Protein AF-A0AA36N9T4-F1 (afdb_monomer_lite)

Foldseek 3Di:
DDPPDDPVVLLLLLLVQLCVFCVVVLQVLLFQEEEEECCQLVNNQLVCQLVVSYVAYEYEALDHDPCSVVVVVVCCVPGPDRYYYDNDPCVPPLLVVLQDPTSYEYEYREQAPVRQVVNVVSCQVSQHKYKYQHHHDDDPPCVLVVVCVVVVHDSLVSRVLLVVLVCVVSQKDWDWDFGDCVSPVSGIMIITGHPDGPPDDPPCVVSVVSNVVSCVVPPDDDDDDDDDDDDDPVVVVVLVVQVVVLLVVLCVLQCVQFPCQCVQAAEAEADQFQFFQKDKEFEDPAFDPDPPDTFQWYFHDDPAFTDIDGPDDLRNHHPQQSQLVVLCRRPVPVAPQFTIWIWGAEPVQAIEIETEGEAPGDWDDPVVQVVSVVSSCVRRVRHPYYKYWYDYDPDIAIPVGPDAWDWYWAQAPPQGIAIFIGGPPFDDQRGSSLLSVVLNVVQVVLCVVCPPPAAEEEEAQCFLNSNVLSCLVSHQAYEYEHQDPVSLVRNVVRCVVSVNPRYDYDHDHLLLVLVVCQVPCWDFDDDDPDTDIHRHQEYEYEDPQQADDPSSLSSRLPHFKYKYKHFHSNNVSVSSSVSVVFWRWDHKYWYNSDRPDSTIIMITMIGGPVVVCVVPDPDDDDVPVVVVVVPPAPPQWDKDKDADDLVLLDQCCDDPRVNVVLLCQQLVWDWDAPNVRSMIMTTGGPSSRVSSVLSSQQSSVVVVDFREDEPVNPDLFKDKDKAFPVLVDVLCDDVSVNLVVLCVVLSKDKGWHDYPPDDDDPGTTIMMIGHHPRSRLLSRLVSLLSRCVVVPCPCVVCVVVNFPVCQLVDPVSFWTKDKDFDDPVLVDQCCPDPNLNVQLLCLFLVWNWHDRPRMTITTDGNRSSVQSVLLSVQSVVVVVHAGADPPQVVDPFKDKDFAWPVCPCVCCDDVNVNVSVLSVVLSKDKHFHDDPPPPDDDRTGTIIIMIGGDPRSSVLSNLVSLQSRCVVVPCPPPPPDDFDDDPAQDWDKTKDFADPVCQCQCCDDVSLNVQLLCQLLVWRWHDRHRMIITTDGPSSSVSSVVLSVQSVVVVVPAAEDADCPPPPFKDKADAPPQLVCQLCDQVRPNVSVLSVVLSWDWDWHQYNVGDTIIITGHDDPDDDPDDHSRVSSVVSSVVRSVVRVVVVVVVVVDDDDDDDDDRDDDPDPDDDDDDDDDDDDDDDDDDDYDDDDDDDDDDD

pLDDT: mean 77.43, std 18.38, range [24.56, 97.44]

Organism: NCBI:txid2562239

Sequence (1196 aa):
MAGPTSRFTRTWQEACAFYDCVRKDARKVQPELVIDVCGGHGALGMLFLAHGLAKEALVIDRSEPASHKQLRQAWDEFLPKSIAYDQRPLQEALPCAVQEKKRLLVVACHACQHLARQIIDCCLGAQVAFAVCPCCPKDHGGSIQAAAKALNVDFPTAMVLAELGRLSGLGCAVHLRTFDAEISPQNRVLLGRPGLALEREGERSAEERLRRAYDRAHHPSSSEGRAAGLWSNQEVVEGEQELAKKIAAVQALLTPVTGAAWEQLEIRESPRVHYRARTVVAVGAHTPTDGESGGLFRLVPKEKGFQIQSTISTETLLPEVAAALPVLADILPQYEGLRCVKLHGTVSAQLLVCLVFGPGAELPSDAALEDLRAGLLGGLVAVRELVVLASAKGLQRGVPPGRDFVDEVLDIPGRGSVRYRQPFGQFSNPNPHIAIATAEWLGDVVQSITGDTPMDLLELYCGCGSHTLCLARCFRHVLAVEISRRLVEAAQYNVTQNGLDNVTVLRAPSEDFCRRVLRKKSYELREGEVKVQLNFGCTVVDPPRAGLDSVTLEAVAGYDHILYVSCNPKALSSNLEVLLKTHELCRMVLLDHFPCSAHVEMAAVTTSTFEKESSRIAGCGAAARIEAAREKRPEDYGVDTLKITDDDAAFILGKGGKTKEKIARVSQAEIELFERDLILEIRGSKVQRRRAKKYCEGVMAQRTGPVNITEEYNDDDLTMLMVPQETVGFVTGRAGNFLRTIEEEWGTLMFFCEVGSGRRDKDYEKLAIFGDIRGRRGAELKVLSAIETKTPGYLSKIKNEVIDRDKGKDPEGTWSTDTMTFQDDELSYALGKQGGTRKKLERASGCIVQYVGHTALFSGTRTERRRAKDYMKWLFAQLEGPVYVDGWEDRDDCCVVHVPSDCIGYITGSRRATLGRMEEEWGTLMFFMTKDGEKGGRSGQAEKLIICGHERGRRGAELKCMNEIEKKAPGHFSRGLREKFSDSRNFDTDRMAIKEDELSYVIGKEAATQKKIEKAAGCILQFVGRYAFMAGILKERRRCKEYIGWLLQQLKGAVTIPDVSDRDDCTEMHIPANCKGWVTGNRGSELRRMEHETATYMFMALDGRGDERLCIFCHEQGSKVSTTGRMAAERLVNELVQEKLRGDEDDRGRGRSDSRKRSPPRRDSRRRSPARRSPSYRGGGGGRRDSRARNDSRRR

Structure (mmCIF, N/CA/C/O backbone):
data_AF-A0AA36N9T4-F1
#
_entry.id   AF-A0AA36N9T4-F1
#
loop_
_atom_site.group_PDB
_atom_site.id
_atom_site.type_symbol
_atom_site.label_atom_id
_atom_site.label_alt_id
_atom_site.label_comp_id
_atom_site.label_asym_id
_atom_site.label_entity_id
_atom_site.label_seq_id
_atom_site.pdbx_PDB_ins_code
_atom_site.Cartn_x
_atom_site.Cartn_y
_atom_site.Cartn_z
_atom_site.occupancy
_atom_site.B_iso_or_equiv
_atom_site.auth_seq_id
_atom_site.auth_comp_id
_atom_site.auth_asym_id
_atom_site.auth_atom_id
_atom_site.pdbx_PDB_model_num
ATOM 1 N N . MET A 1 1 ? 62.059 5.421 2.266 1.00 31.48 1 MET A N 1
ATOM 2 C CA . MET A 1 1 ? 61.310 4.462 1.418 1.00 31.48 1 MET A CA 1
ATOM 3 C C . MET A 1 1 ? 60.106 4.021 2.248 1.00 31.48 1 MET A C 1
ATOM 5 O O . MET A 1 1 ? 60.316 3.745 3.412 1.00 31.48 1 MET A O 1
ATOM 9 N N . ALA A 1 2 ? 58.837 4.081 1.846 1.00 25.20 2 ALA A N 1
ATOM 10 C CA . ALA A 1 2 ? 58.214 3.901 0.539 1.00 25.20 2 ALA A CA 1
ATOM 11 C C . ALA A 1 2 ? 57.078 4.925 0.287 1.00 25.20 2 ALA A C 1
ATOM 13 O O . ALA A 1 2 ? 56.531 5.494 1.228 1.00 25.20 2 ALA A O 1
ATOM 14 N N . GLY A 1 3 ? 56.745 5.158 -0.989 1.00 32.19 3 GLY A N 1
ATOM 15 C CA . GLY A 1 3 ? 55.639 6.020 -1.427 1.00 32.19 3 GLY A CA 1
ATOM 16 C C . GLY A 1 3 ? 54.234 5.489 -1.070 1.00 32.19 3 GLY A C 1
ATOM 17 O O . GLY A 1 3 ? 54.121 4.430 -0.451 1.00 32.19 3 GLY A O 1
ATOM 18 N N . PRO A 1 4 ? 53.152 6.180 -1.488 1.00 39.00 4 PRO A N 1
ATOM 19 C CA . PRO A 1 4 ? 51.774 5.966 -1.012 1.00 39.00 4 PRO A CA 1
ATOM 20 C C . PRO A 1 4 ? 51.106 4.631 -1.401 1.00 39.00 4 PRO A C 1
ATOM 22 O O . PRO A 1 4 ? 49.904 4.469 -1.219 1.00 39.00 4 PRO A O 1
ATOM 25 N N . THR A 1 5 ? 51.846 3.657 -1.921 1.00 47.50 5 THR A N 1
ATOM 26 C CA . THR A 1 5 ? 51.327 2.342 -2.322 1.00 47.50 5 THR A CA 1
ATOM 27 C C . THR A 1 5 ? 52.336 1.247 -1.989 1.00 47.50 5 THR A C 1
ATOM 29 O O . THR A 1 5 ? 52.833 0.552 -2.873 1.00 47.50 5 THR A O 1
ATOM 32 N N . SER A 1 6 ? 52.676 1.092 -0.708 1.00 55.16 6 SER A N 1
ATOM 33 C CA . SER A 1 6 ? 53.365 -0.112 -0.235 1.00 55.16 6 SER A CA 1
ATOM 34 C C . SER A 1 6 ? 52.352 -1.059 0.413 1.00 55.16 6 SER A C 1
ATOM 36 O O . SER A 1 6 ? 51.487 -0.627 1.177 1.00 55.16 6 SER A O 1
ATOM 38 N N . ARG A 1 7 ? 52.451 -2.364 0.121 1.00 55.69 7 ARG A N 1
ATOM 39 C CA . ARG A 1 7 ? 51.618 -3.421 0.735 1.00 55.69 7 ARG A CA 1
ATOM 40 C C . ARG A 1 7 ? 51.655 -3.342 2.270 1.00 55.69 7 ARG A C 1
ATOM 42 O O . ARG A 1 7 ? 50.646 -3.583 2.915 1.00 55.69 7 ARG A O 1
ATOM 49 N N . PHE A 1 8 ? 52.789 -2.901 2.818 1.00 60.03 8 PHE A N 1
ATOM 50 C CA . PHE A 1 8 ? 53.009 -2.668 4.242 1.00 60.03 8 PHE A CA 1
ATOM 51 C C . PHE A 1 8 ? 52.115 -1.559 4.829 1.00 60.03 8 PHE A C 1
ATOM 53 O O . PHE A 1 8 ? 51.531 -1.752 5.891 1.00 60.03 8 PHE A O 1
ATOM 60 N N . THR A 1 9 ? 51.936 -0.429 4.131 1.00 66.00 9 THR A N 1
ATOM 61 C CA . THR A 1 9 ? 51.100 0.695 4.602 1.00 66.00 9 THR A CA 1
ATOM 62 C C . THR A 1 9 ? 49.638 0.279 4.768 1.00 66.00 9 THR A C 1
ATOM 64 O O . THR A 1 9 ? 48.992 0.664 5.739 1.00 66.00 9 THR A O 1
ATOM 67 N N . ARG A 1 10 ? 49.135 -0.557 3.851 1.00 70.62 10 ARG A N 1
ATOM 68 C CA . ARG A 1 10 ? 47.773 -1.097 3.914 1.00 70.62 10 ARG A CA 1
ATOM 69 C C . ARG A 1 10 ? 47.610 -2.108 5.052 1.00 70.62 10 ARG A C 1
ATOM 71 O O . ARG A 1 10 ? 46.696 -1.957 5.850 1.00 70.62 10 ARG A O 1
ATOM 78 N N . THR A 1 11 ? 48.533 -3.064 5.190 1.00 71.06 11 THR A N 1
ATOM 79 C CA . THR A 1 11 ? 48.512 -4.037 6.301 1.00 71.06 11 THR A CA 1
ATOM 80 C C . THR A 1 11 ? 48.599 -3.349 7.669 1.00 71.06 11 THR A C 1
ATOM 82 O O . THR A 1 11 ? 47.958 -3.779 8.623 1.00 71.06 11 THR A O 1
ATOM 85 N N . TRP A 1 12 ? 49.338 -2.239 7.768 1.00 80.69 12 TRP A N 1
ATOM 86 C CA . TRP A 1 12 ? 49.400 -1.428 8.984 1.00 80.69 12 TRP A CA 1
ATOM 87 C C . TRP A 1 12 ? 48.074 -0.714 9.289 1.00 80.69 12 TRP A C 1
ATOM 89 O O . TRP A 1 12 ? 47.599 -0.757 10.421 1.00 80.69 12 TRP A O 1
ATOM 99 N N . GLN A 1 13 ? 47.431 -0.107 8.285 1.00 81.38 13 GLN A N 1
ATOM 100 C CA . GLN A 1 13 ? 46.109 0.519 8.439 1.00 81.38 13 GLN A CA 1
ATOM 101 C C . GLN A 1 13 ? 45.034 -0.495 8.857 1.00 81.38 13 GLN A C 1
ATOM 103 O O . GLN A 1 13 ? 44.213 -0.198 9.726 1.00 81.38 13 GLN A O 1
ATOM 108 N N . GLU A 1 14 ? 45.067 -1.701 8.286 1.00 84.94 14 GLU A N 1
ATOM 109 C CA . GLU A 1 14 ? 44.168 -2.805 8.635 1.00 84.94 14 GLU A CA 1
ATOM 110 C C . GLU A 1 14 ? 44.405 -3.284 10.077 1.00 84.94 14 GLU A C 1
ATOM 112 O O . GLU A 1 14 ? 43.447 -3.448 10.832 1.00 84.94 14 GLU A O 1
ATOM 117 N N . ALA A 1 15 ? 45.667 -3.410 10.506 1.00 86.19 15 ALA A N 1
ATOM 118 C CA . ALA A 1 15 ? 46.014 -3.743 11.887 1.00 86.19 15 ALA A CA 1
ATOM 119 C C . ALA A 1 15 ? 45.551 -2.666 12.888 1.00 86.19 15 ALA A C 1
ATOM 121 O O . ALA A 1 15 ? 44.980 -3.006 13.924 1.00 86.19 15 ALA A O 1
ATOM 122 N N . CYS A 1 16 ? 45.720 -1.374 12.579 1.00 87.81 16 CYS A N 1
ATOM 123 C CA . CYS A 1 16 ? 45.219 -0.280 13.420 1.00 87.81 16 CYS A CA 1
ATOM 124 C C . CYS A 1 16 ? 43.686 -0.287 13.523 1.00 87.81 16 CYS A C 1
ATOM 126 O O . CYS A 1 16 ? 43.143 -0.154 14.621 1.00 87.81 16 CYS A O 1
ATOM 128 N N . ALA A 1 17 ? 42.985 -0.488 12.404 1.00 87.31 17 ALA A N 1
ATOM 129 C CA . ALA A 1 17 ? 41.525 -0.540 12.378 1.00 87.31 17 ALA A CA 1
ATOM 130 C C . ALA A 1 17 ? 40.979 -1.746 13.158 1.00 87.31 17 ALA A C 1
ATOM 132 O O . ALA A 1 17 ? 40.039 -1.602 13.946 1.00 87.31 17 ALA A O 1
ATOM 133 N N . PHE A 1 18 ? 41.601 -2.918 12.999 1.00 91.81 18 PHE A N 1
ATOM 134 C CA . PHE A 1 18 ? 41.292 -4.111 13.782 1.00 91.81 18 PHE A CA 1
ATOM 135 C C . PHE A 1 18 ? 41.558 -3.875 15.276 1.00 91.81 18 PHE A C 1
ATOM 137 O O . PHE A 1 18 ? 40.693 -4.136 16.112 1.00 91.81 18 PHE A O 1
ATOM 144 N N . TYR A 1 19 ? 42.719 -3.321 15.630 1.00 92.19 19 TYR A N 1
ATOM 145 C CA . TYR A 1 19 ? 43.071 -3.004 17.012 1.00 92.19 19 TYR A CA 1
ATOM 146 C C . TYR A 1 19 ? 42.055 -2.054 17.662 1.00 92.19 19 TYR A C 1
ATOM 148 O O . TYR A 1 19 ? 41.548 -2.339 18.748 1.00 92.19 19 TYR A O 1
ATOM 156 N N . ASP A 1 20 ? 41.684 -0.960 16.994 1.00 88.38 20 ASP A N 1
ATOM 157 C CA . ASP A 1 20 ? 40.703 -0.006 17.522 1.00 88.38 20 ASP A CA 1
ATOM 158 C C . ASP A 1 20 ? 39.318 -0.627 17.726 1.00 88.38 20 ASP A C 1
ATOM 160 O O . ASP A 1 20 ? 38.588 -0.247 18.654 1.00 88.38 20 ASP A O 1
ATOM 164 N N . CYS A 1 21 ? 38.986 -1.614 16.895 1.00 87.50 21 CYS A N 1
ATOM 165 C CA . CYS A 1 21 ? 37.781 -2.418 17.002 1.00 87.50 21 CYS A CA 1
ATOM 166 C C . CYS A 1 21 ? 37.792 -3.311 18.259 1.00 87.50 21 CYS A C 1
ATOM 168 O O . CYS A 1 21 ? 36.787 -3.400 18.969 1.00 87.50 21 CYS A O 1
ATOM 170 N N . VAL A 1 22 ? 38.939 -3.928 18.568 1.00 89.50 22 VAL A N 1
ATOM 171 C CA . VAL A 1 22 ? 39.082 -4.977 19.596 1.00 89.50 22 VAL A CA 1
ATOM 172 C C . VAL A 1 22 ? 39.542 -4.449 20.963 1.00 89.50 22 VAL A C 1
ATOM 174 O O . VAL A 1 22 ? 39.189 -5.022 21.996 1.00 89.50 22 VAL A O 1
ATOM 177 N N . ARG A 1 23 ? 40.259 -3.319 21.030 1.00 87.94 23 ARG A N 1
ATOM 178 C CA . ARG A 1 23 ? 40.931 -2.807 22.248 1.00 87.94 23 ARG A CA 1
ATOM 179 C C . ARG A 1 23 ? 40.039 -2.695 23.489 1.00 87.94 23 ARG A C 1
ATOM 181 O O . ARG A 1 23 ? 40.497 -2.907 24.609 1.00 87.94 23 ARG A O 1
ATOM 188 N N . LYS A 1 24 ? 38.750 -2.370 23.327 1.00 84.12 24 LYS A N 1
ATOM 189 C CA . LYS A 1 24 ? 37.802 -2.269 24.456 1.00 84.12 24 LYS A CA 1
ATOM 190 C C . LYS A 1 24 ? 37.477 -3.630 25.058 1.00 84.12 24 LYS A C 1
ATOM 192 O O . LYS A 1 24 ? 37.278 -3.730 26.264 1.00 84.12 24 LYS A O 1
ATOM 197 N N . ASP A 1 25 ? 37.390 -4.653 24.221 1.00 82.88 25 ASP A N 1
ATOM 198 C CA . ASP A 1 25 ? 37.084 -6.010 24.647 1.00 82.88 25 ASP A CA 1
ATOM 199 C C . ASP A 1 25 ? 38.346 -6.719 25.148 1.00 82.88 25 ASP A C 1
ATOM 201 O O . ASP A 1 25 ? 38.272 -7.436 26.144 1.00 82.88 25 ASP A O 1
ATOM 205 N N . ALA A 1 26 ? 39.511 -6.395 24.588 1.00 84.81 26 ALA A N 1
ATOM 206 C CA . ALA A 1 26 ? 40.805 -6.778 25.144 1.00 84.81 26 ALA A CA 1
ATOM 207 C C . ALA A 1 26 ? 41.026 -6.254 26.572 1.00 84.81 26 ALA A C 1
ATOM 209 O O . ALA A 1 26 ? 41.437 -7.015 27.440 1.00 84.81 26 ALA A O 1
ATOM 210 N N . ARG A 1 27 ? 40.656 -4.996 26.872 1.00 85.38 27 ARG A N 1
ATOM 211 C CA . ARG A 1 27 ? 40.728 -4.430 28.240 1.00 85.38 27 ARG A CA 1
ATOM 212 C C . ARG A 1 27 ? 39.922 -5.201 29.283 1.00 85.38 27 ARG A C 1
ATOM 214 O O . ARG A 1 27 ? 40.226 -5.102 30.464 1.00 85.38 27 ARG A O 1
ATOM 221 N N . LYS A 1 28 ? 38.878 -5.922 28.865 1.00 82.62 28 LYS A N 1
ATOM 222 C CA . LYS A 1 28 ? 38.082 -6.769 29.765 1.00 82.62 28 LYS A CA 1
ATOM 223 C C . LYS A 1 28 ? 38.737 -8.130 29.986 1.00 82.62 28 LYS A C 1
ATOM 225 O O . LYS A 1 28 ? 38.581 -8.691 31.058 1.00 82.62 28 LYS A O 1
ATOM 230 N N . VAL A 1 29 ? 39.435 -8.651 28.974 1.00 84.19 29 VAL A N 1
ATOM 231 C CA . VAL A 1 29 ? 40.216 -9.893 29.085 1.00 84.19 29 VAL A CA 1
ATOM 232 C C . VAL A 1 29 ? 41.479 -9.652 29.920 1.00 84.19 29 VAL A C 1
ATOM 234 O O . VAL A 1 29 ? 41.874 -10.528 30.679 1.00 84.19 29 VAL A O 1
ATOM 237 N N . GLN A 1 30 ? 42.065 -8.451 29.820 1.00 86.75 30 GLN A N 1
ATOM 238 C CA . GLN A 1 30 ? 43.353 -8.092 30.425 1.00 86.75 30 GLN A CA 1
ATOM 239 C C . GLN A 1 30 ? 44.420 -9.162 30.141 1.00 86.75 30 GLN A C 1
ATOM 241 O O . GLN A 1 30 ? 44.939 -9.768 31.084 1.00 86.75 30 GLN A O 1
ATOM 246 N N . PRO A 1 31 ? 44.692 -9.461 28.855 1.00 88.75 31 PRO A N 1
ATOM 247 C CA . PRO A 1 31 ? 45.617 -10.524 28.512 1.00 88.75 31 PRO A CA 1
ATOM 248 C C . PRO A 1 31 ? 47.015 -10.180 29.024 1.00 88.75 31 PRO A C 1
ATOM 250 O O . PRO A 1 31 ? 47.496 -9.061 28.884 1.00 88.75 31 PRO A O 1
ATOM 253 N N . GLU A 1 32 ? 47.678 -11.154 29.623 1.00 89.12 32 GLU A N 1
ATOM 254 C CA . GLU A 1 32 ? 49.103 -11.073 29.921 1.00 89.12 32 GLU A CA 1
ATOM 255 C C . GLU A 1 32 ? 49.919 -11.367 28.665 1.00 89.12 32 GLU A C 1
ATOM 257 O O . GLU A 1 32 ? 50.921 -10.694 28.433 1.00 89.12 32 GLU A O 1
ATOM 262 N N . LEU A 1 33 ? 49.428 -12.281 27.822 1.00 91.75 33 LEU A N 1
ATOM 263 C CA . LEU A 1 33 ? 50.017 -12.627 26.535 1.00 91.75 33 LEU A CA 1
ATOM 264 C C . LEU A 1 33 ? 48.965 -12.531 25.411 1.00 91.75 33 LEU A C 1
ATOM 266 O O . LEU A 1 33 ? 47.873 -13.095 25.501 1.00 91.75 33 LEU A O 1
ATOM 270 N N . VAL A 1 34 ? 49.293 -11.794 24.347 1.00 94.00 34 VAL A N 1
ATOM 271 C CA . VAL A 1 34 ? 48.516 -11.749 23.095 1.00 94.00 34 VAL A CA 1
ATOM 272 C C . VAL A 1 34 ? 49.176 -12.633 22.048 1.00 94.00 34 VAL A C 1
ATOM 274 O O . VAL A 1 34 ? 50.365 -12.490 21.786 1.00 94.00 34 VAL A O 1
ATOM 277 N N . ILE A 1 35 ? 48.402 -13.513 21.417 1.00 94.44 35 ILE A N 1
ATOM 278 C CA . ILE A 1 35 ? 48.889 -14.392 20.350 1.00 94.44 35 ILE A CA 1
ATOM 279 C C . ILE A 1 35 ? 48.382 -13.854 19.007 1.00 94.44 35 ILE A C 1
ATOM 281 O O . ILE A 1 35 ? 47.191 -13.942 18.716 1.00 94.44 35 ILE A O 1
ATOM 285 N N . ASP A 1 36 ? 49.275 -13.281 18.203 1.00 93.38 36 ASP A N 1
ATOM 286 C CA . ASP A 1 36 ? 49.007 -12.734 16.869 1.00 93.38 36 ASP A CA 1
ATOM 287 C C . ASP A 1 36 ? 49.203 -13.821 15.803 1.00 93.38 36 ASP A C 1
ATOM 289 O O . ASP A 1 36 ? 50.325 -14.159 15.415 1.00 93.38 36 ASP A O 1
ATOM 293 N N . VAL A 1 37 ? 48.097 -14.416 15.365 1.00 91.12 37 VAL A N 1
ATOM 294 C CA . VAL A 1 37 ? 48.077 -15.550 14.440 1.00 91.12 37 VAL A CA 1
ATOM 295 C C . VAL A 1 37 ? 47.913 -15.063 13.005 1.00 91.12 37 VAL A C 1
ATOM 297 O O . VAL A 1 37 ? 47.040 -14.246 12.709 1.00 91.12 37 VAL A O 1
ATOM 300 N N . CYS A 1 38 ? 48.731 -15.605 12.096 1.00 85.81 38 CYS A N 1
ATOM 301 C CA . CYS A 1 38 ? 48.910 -15.050 10.748 1.00 85.81 38 CYS A CA 1
ATOM 302 C C . CYS A 1 38 ? 49.389 -13.587 10.805 1.00 85.81 38 CYS A C 1
ATOM 304 O O . CYS A 1 38 ? 49.011 -12.761 9.968 1.00 85.81 38 CYS A O 1
ATOM 306 N N . GLY A 1 39 ? 50.163 -13.255 11.844 1.00 78.81 39 GLY A N 1
ATOM 307 C CA . GLY A 1 39 ? 50.548 -11.885 12.164 1.00 78.81 39 GLY A CA 1
ATOM 308 C C . GLY A 1 39 ? 51.582 -11.292 11.208 1.00 78.81 39 GLY A C 1
ATOM 309 O O . GLY A 1 39 ? 51.768 -10.073 11.200 1.00 78.81 39 GLY A O 1
ATOM 310 N N . GLY A 1 40 ? 52.252 -12.114 10.389 1.00 83.31 40 GLY A N 1
ATOM 311 C CA . GLY A 1 40 ? 53.291 -11.703 9.445 1.00 83.31 40 GLY A CA 1
ATOM 312 C C . GLY A 1 40 ? 54.404 -10.881 10.101 1.00 83.31 40 GLY A C 1
ATOM 313 O O . GLY A 1 40 ? 55.377 -11.418 10.612 1.00 83.31 40 GLY A O 1
ATOM 314 N N . HIS A 1 41 ? 54.260 -9.553 10.083 1.00 78.31 41 HIS A N 1
ATOM 315 C CA . HIS A 1 41 ? 55.190 -8.610 10.720 1.00 78.31 41 HIS A CA 1
ATOM 316 C C . HIS A 1 41 ? 54.922 -8.384 12.220 1.00 78.31 41 HIS A C 1
ATOM 318 O O . HIS A 1 41 ? 55.630 -7.588 12.838 1.00 78.31 41 HIS A O 1
ATOM 324 N N . GLY A 1 42 ? 53.893 -9.014 12.799 1.00 81.62 42 GLY A N 1
ATOM 325 C CA . GLY A 1 42 ? 53.539 -8.907 14.221 1.00 81.62 42 GLY A CA 1
ATOM 326 C C . GLY A 1 42 ? 52.877 -7.587 14.609 1.00 81.62 42 GLY A C 1
ATOM 327 O O . GLY A 1 42 ? 52.963 -7.162 15.761 1.00 81.62 42 GLY A O 1
ATOM 328 N N . ALA A 1 43 ? 52.279 -6.887 13.640 1.00 84.81 43 ALA A N 1
ATOM 329 C CA . ALA A 1 43 ? 51.747 -5.538 13.826 1.00 84.81 43 ALA A CA 1
ATOM 330 C C . ALA A 1 43 ? 50.664 -5.471 14.913 1.00 84.81 43 ALA A C 1
ATOM 332 O O . ALA A 1 43 ? 50.647 -4.515 15.689 1.00 84.81 43 ALA A O 1
ATOM 333 N N . LEU A 1 44 ? 49.792 -6.483 15.008 1.00 88.62 44 LEU A N 1
ATOM 334 C CA . LEU A 1 44 ? 48.788 -6.525 16.068 1.00 88.62 44 LEU A CA 1
ATOM 335 C C . LEU A 1 44 ? 49.448 -6.772 17.421 1.00 88.62 44 LEU A C 1
ATOM 337 O O . LEU A 1 44 ? 49.188 -6.011 18.349 1.00 88.62 44 LEU A O 1
ATOM 341 N N . GLY A 1 45 ? 50.344 -7.758 17.530 1.00 88.38 45 GLY A N 1
ATOM 342 C CA . GLY A 1 45 ? 51.090 -8.006 18.770 1.00 88.38 45 GLY A CA 1
ATOM 343 C C . GLY A 1 45 ? 51.763 -6.737 19.312 1.00 88.38 45 GLY A C 1
ATOM 344 O O . GLY A 1 45 ? 51.607 -6.392 20.484 1.00 88.38 45 GLY A O 1
ATOM 345 N N . MET A 1 46 ? 52.413 -5.969 18.433 1.00 86.00 46 MET A N 1
ATOM 346 C CA . MET A 1 46 ? 53.077 -4.709 18.790 1.00 86.00 46 MET A CA 1
ATOM 347 C C . MET A 1 46 ? 52.099 -3.609 19.223 1.00 86.00 46 MET A C 1
ATOM 349 O O . MET A 1 46 ? 52.358 -2.932 20.215 1.00 86.00 46 MET A O 1
ATOM 353 N N . LEU A 1 47 ? 50.956 -3.446 18.545 1.00 88.56 47 LEU A N 1
ATOM 354 C CA . LEU A 1 47 ? 49.932 -2.465 18.937 1.00 88.56 47 LEU A CA 1
ATOM 355 C C . LEU A 1 47 ? 49.375 -2.744 20.342 1.00 88.56 47 LEU A C 1
ATOM 357 O O . LEU A 1 47 ? 49.154 -1.814 21.119 1.00 88.56 47 LEU A O 1
ATOM 361 N N . PHE A 1 48 ? 49.175 -4.015 20.698 1.00 90.38 48 PHE A N 1
ATOM 362 C CA . PHE A 1 48 ? 48.704 -4.386 22.034 1.00 90.38 48 PHE A CA 1
ATOM 363 C C . PHE A 1 48 ? 49.752 -4.115 23.123 1.00 90.38 48 PHE A C 1
ATOM 365 O O . PHE A 1 48 ? 49.379 -3.645 24.202 1.00 90.38 48 PHE A O 1
ATOM 372 N N . LEU A 1 49 ? 51.038 -4.342 22.836 1.00 87.62 49 LEU A N 1
ATOM 373 C CA . LEU A 1 49 ? 52.144 -4.006 23.740 1.00 87.62 49 LEU A CA 1
ATOM 374 C C . LEU A 1 49 ? 52.312 -2.486 23.906 1.00 87.62 49 LEU A C 1
ATOM 376 O O . LEU A 1 49 ? 52.328 -1.991 25.030 1.00 87.62 49 LEU A O 1
ATOM 380 N N . ALA A 1 50 ? 52.355 -1.733 22.801 1.00 84.44 50 ALA A N 1
ATOM 381 C CA . ALA A 1 50 ? 52.550 -0.276 22.786 1.00 84.44 50 ALA A CA 1
ATOM 382 C C . ALA A 1 50 ? 51.503 0.482 23.613 1.00 84.44 50 ALA A C 1
ATOM 384 O O . ALA A 1 50 ? 51.791 1.506 24.229 1.00 84.44 50 ALA A O 1
ATOM 385 N N . HIS A 1 51 ? 50.274 -0.028 23.639 1.00 85.06 51 HIS A N 1
ATOM 386 C CA . HIS A 1 51 ? 49.172 0.565 24.387 1.00 85.06 51 HIS A CA 1
ATOM 387 C C . HIS A 1 51 ? 48.957 -0.049 25.780 1.00 85.06 51 HIS A C 1
ATOM 389 O O . HIS A 1 51 ? 47.950 0.263 26.424 1.00 85.06 51 HIS A O 1
ATOM 395 N N . GLY A 1 52 ? 49.869 -0.911 26.244 1.00 84.69 52 GLY A N 1
ATOM 396 C CA . GLY A 1 52 ? 49.832 -1.516 27.577 1.00 84.69 52 GLY A CA 1
ATOM 397 C C . GLY A 1 52 ? 48.639 -2.446 27.810 1.00 84.69 52 GLY A C 1
ATOM 398 O O . GLY A 1 52 ? 48.172 -2.572 28.940 1.00 84.69 52 GLY A O 1
ATOM 399 N N . LEU A 1 53 ? 48.096 -3.055 26.750 1.00 87.38 53 LEU A N 1
ATOM 400 C CA . LEU A 1 53 ? 46.976 -3.998 26.849 1.00 87.38 53 LEU A CA 1
ATOM 401 C C . LEU A 1 53 ? 47.420 -5.449 27.025 1.00 87.38 53 LEU A C 1
ATOM 403 O O . LEU A 1 53 ? 46.593 -6.265 27.424 1.00 87.38 53 LEU A O 1
ATOM 407 N N . ALA A 1 54 ? 48.687 -5.745 26.737 1.00 89.06 54 ALA A N 1
ATOM 408 C CA . ALA A 1 54 ? 49.346 -7.007 27.035 1.00 89.06 54 ALA A CA 1
ATOM 409 C C . ALA A 1 54 ? 50.756 -6.753 27.578 1.00 89.06 54 ALA A C 1
ATOM 411 O O . ALA A 1 54 ? 51.321 -5.681 27.352 1.00 89.06 54 ALA A O 1
ATOM 412 N N . LYS A 1 55 ? 51.312 -7.726 28.305 1.00 86.00 55 LYS A N 1
ATOM 413 C CA . LYS A 1 55 ? 52.698 -7.670 28.796 1.00 86.00 55 LYS A CA 1
ATOM 414 C C . LYS A 1 55 ? 53.663 -8.328 27.820 1.00 86.00 55 LYS A C 1
ATOM 416 O O . LYS A 1 55 ? 54.790 -7.866 27.688 1.00 86.00 55 LYS A O 1
ATOM 421 N N . GLU A 1 56 ? 53.195 -9.372 27.143 1.00 90.12 56 GLU A N 1
ATOM 422 C CA . GLU A 1 56 ? 53.928 -10.142 26.146 1.00 90.12 56 GLU A CA 1
ATOM 423 C C . GLU A 1 56 ? 53.081 -10.350 24.882 1.00 90.12 56 GLU A C 1
ATOM 425 O O . GLU A 1 56 ? 51.846 -10.311 24.918 1.00 90.12 56 GLU A O 1
ATOM 430 N N . ALA A 1 57 ? 53.748 -10.567 23.751 1.00 91.06 57 ALA A N 1
ATOM 431 C CA . ALA A 1 57 ? 53.119 -10.936 22.494 1.00 91.06 57 ALA A CA 1
ATOM 432 C C . ALA A 1 57 ? 53.853 -12.116 21.843 1.00 91.06 57 ALA A C 1
ATOM 434 O O . ALA A 1 57 ? 55.080 -12.143 21.787 1.00 91.06 57 ALA A O 1
ATOM 435 N N . LEU A 1 58 ? 53.102 -13.072 21.308 1.00 91.56 58 LEU A N 1
ATOM 436 C CA . LEU A 1 58 ? 53.620 -14.182 20.516 1.00 91.56 58 LEU A CA 1
ATOM 437 C C . LEU A 1 58 ? 53.040 -14.089 19.111 1.00 91.56 58 LEU A C 1
ATOM 439 O O . LEU A 1 58 ? 51.825 -14.093 18.944 1.00 91.56 58 LEU A O 1
ATOM 443 N N . VAL A 1 59 ? 53.892 -14.024 18.098 1.00 90.88 59 VAL A N 1
ATOM 444 C CA . VAL A 1 59 ? 53.469 -14.030 16.698 1.00 90.88 59 VAL A CA 1
ATOM 445 C C . VAL A 1 59 ? 53.633 -15.439 16.147 1.00 90.88 59 VAL A C 1
ATOM 447 O O . VAL A 1 59 ? 54.737 -15.981 16.172 1.00 90.88 59 VAL A O 1
ATOM 450 N N . ILE A 1 60 ? 52.545 -16.028 15.650 1.00 91.75 60 ILE A N 1
ATOM 451 C CA . ILE A 1 60 ? 52.550 -17.354 15.021 1.00 91.75 60 ILE A CA 1
ATOM 452 C C . ILE A 1 60 ? 52.341 -17.176 13.521 1.00 91.75 60 ILE A C 1
ATOM 454 O O . ILE A 1 60 ? 51.234 -16.875 13.058 1.00 91.75 60 ILE A O 1
ATOM 458 N N . ASP A 1 61 ? 53.409 -17.376 12.757 1.00 87.62 61 ASP A N 1
ATOM 459 C CA . ASP A 1 61 ? 53.387 -17.317 11.299 1.00 87.62 61 ASP A CA 1
ATOM 460 C C . ASP A 1 61 ? 54.515 -18.177 10.720 1.00 87.62 61 ASP A C 1
ATOM 462 O O . ASP A 1 61 ? 55.654 -18.098 11.171 1.00 87.62 61 ASP A O 1
ATOM 466 N N . ARG A 1 62 ? 54.219 -18.979 9.688 1.00 82.62 62 ARG A N 1
ATOM 467 C CA . ARG A 1 62 ? 55.218 -19.849 9.037 1.00 82.62 62 ARG A CA 1
ATOM 468 C C . ARG A 1 62 ? 56.301 -19.058 8.303 1.00 82.62 62 ARG A C 1
ATOM 470 O O . ARG A 1 62 ? 57.323 -19.629 7.935 1.00 82.62 62 ARG A O 1
ATOM 477 N N . SER A 1 63 ? 56.054 -17.780 8.017 1.00 76.50 63 SER A N 1
ATOM 478 C CA . SER A 1 63 ? 56.981 -16.924 7.285 1.00 76.50 63 SER A CA 1
ATOM 479 C C . SER A 1 63 ? 57.300 -15.659 8.069 1.00 76.50 63 SER A C 1
ATOM 481 O O . SER A 1 63 ? 56.408 -14.896 8.424 1.00 76.50 63 SER A O 1
ATOM 483 N N . GLU A 1 64 ? 58.589 -15.409 8.288 1.00 73.81 64 GLU A N 1
ATOM 484 C CA . GLU A 1 64 ? 59.087 -14.132 8.793 1.00 73.81 64 GLU A CA 1
ATOM 485 C C . GLU A 1 64 ? 59.436 -13.230 7.596 1.00 73.81 64 GLU A C 1
ATOM 487 O O . GLU A 1 64 ? 60.342 -13.557 6.820 1.00 73.81 64 GLU A O 1
ATOM 492 N N . PRO A 1 65 ? 58.723 -12.108 7.380 1.00 75.56 65 PRO A N 1
ATOM 493 C CA . PRO A 1 65 ? 59.010 -11.215 6.261 1.00 75.56 65 PRO A CA 1
ATOM 494 C C . PRO A 1 65 ? 60.423 -10.621 6.349 1.00 75.56 65 PRO A C 1
ATOM 496 O O . PRO A 1 65 ? 60.900 -10.312 7.433 1.00 75.56 65 PRO A O 1
ATOM 499 N N . ALA A 1 66 ? 61.084 -10.354 5.217 1.00 69.62 66 ALA A N 1
ATOM 500 C CA . ALA A 1 66 ? 62.447 -9.793 5.207 1.00 69.62 66 ALA A CA 1
ATOM 501 C C . ALA A 1 66 ? 62.577 -8.440 5.951 1.00 69.62 66 ALA A C 1
ATOM 503 O O . ALA A 1 66 ? 63.627 -8.122 6.509 1.00 69.62 66 ALA A O 1
ATOM 504 N N . SER A 1 67 ? 61.495 -7.660 5.993 1.00 69.44 67 SER A N 1
ATOM 505 C CA . SER A 1 67 ? 61.344 -6.403 6.742 1.00 69.44 67 SER A CA 1
ATOM 506 C C . SER A 1 67 ? 61.196 -6.594 8.257 1.00 69.44 67 SER A C 1
ATOM 508 O O . SER A 1 67 ? 61.306 -5.616 8.996 1.00 69.44 67 SER A O 1
ATOM 510 N N . HIS A 1 68 ? 60.970 -7.821 8.742 1.00 71.69 68 HIS A N 1
ATOM 511 C CA . HIS A 1 68 ? 60.789 -8.132 10.161 1.00 71.69 68 HIS A CA 1
ATOM 512 C C . HIS A 1 68 ? 61.970 -7.646 11.008 1.00 71.69 68 HIS A C 1
ATOM 514 O O . HIS A 1 68 ? 61.760 -6.970 12.010 1.00 71.69 68 HIS A O 1
ATOM 520 N N . LYS A 1 69 ? 63.212 -7.904 10.574 1.00 71.00 69 LYS A N 1
ATOM 521 C CA . LYS A 1 69 ? 64.421 -7.487 11.309 1.00 71.00 69 LYS A CA 1
ATOM 522 C C . LYS A 1 69 ? 64.531 -5.968 11.455 1.00 71.00 69 LYS A C 1
ATOM 524 O O . LYS A 1 69 ? 64.876 -5.486 12.527 1.00 71.00 69 LYS A O 1
ATOM 529 N N . GLN A 1 70 ? 64.211 -5.220 10.395 1.00 72.31 70 GLN A N 1
ATOM 530 C CA . GLN A 1 70 ? 64.232 -3.753 10.412 1.00 72.31 70 GLN A CA 1
ATOM 531 C C . GLN A 1 70 ? 63.124 -3.183 11.306 1.00 72.31 70 GLN A C 1
ATOM 533 O O . GLN A 1 70 ? 63.370 -2.251 12.065 1.00 72.31 70 GLN A O 1
ATOM 538 N N . LEU A 1 71 ? 61.918 -3.760 11.242 1.00 71.69 71 LEU A N 1
ATOM 539 C CA . LEU A 1 71 ? 60.814 -3.387 12.123 1.00 71.69 71 LEU A CA 1
ATOM 540 C C . LEU A 1 71 ? 61.171 -3.668 13.574 1.00 71.69 71 LEU A C 1
ATOM 542 O O . LEU A 1 71 ? 61.107 -2.760 14.389 1.00 71.69 71 LEU A O 1
ATOM 546 N N . ARG A 1 72 ? 61.600 -4.888 13.897 1.00 71.19 72 ARG A N 1
ATOM 547 C CA . ARG A 1 72 ? 61.948 -5.270 15.264 1.00 71.19 72 ARG A CA 1
ATOM 548 C C . ARG A 1 72 ? 63.027 -4.369 15.859 1.00 71.19 72 ARG A C 1
ATOM 550 O O . ARG A 1 72 ? 62.852 -3.907 16.976 1.00 71.19 72 ARG A O 1
ATOM 557 N N . GLN A 1 73 ? 64.057 -4.027 15.085 1.00 72.88 73 GLN A N 1
ATOM 558 C CA . GLN A 1 73 ? 65.081 -3.074 15.516 1.00 72.88 73 GLN A CA 1
ATOM 559 C C . GLN A 1 73 ? 64.505 -1.675 15.801 1.00 72.88 73 GLN A C 1
ATOM 561 O O . GLN A 1 73 ? 64.889 -1.057 16.786 1.00 72.88 73 GLN A O 1
ATOM 566 N N . ALA A 1 74 ? 63.568 -1.192 14.978 1.00 74.06 74 ALA A N 1
ATOM 567 C CA . ALA A 1 74 ? 62.890 0.084 15.212 1.00 74.06 74 ALA A CA 1
ATOM 568 C C . ALA A 1 74 ? 61.952 0.047 16.432 1.00 74.06 74 ALA A C 1
ATOM 570 O O . ALA A 1 74 ? 61.761 1.062 17.090 1.00 74.06 74 ALA A O 1
ATOM 571 N N . TRP A 1 75 ? 61.361 -1.109 16.745 1.00 71.62 75 TRP A N 1
ATOM 572 C CA . TRP A 1 75 ? 60.477 -1.280 17.900 1.00 71.62 75 TRP A CA 1
ATOM 573 C C . TRP A 1 75 ? 61.232 -1.503 19.211 1.00 71.62 75 TRP A C 1
ATOM 575 O O . TRP A 1 75 ? 60.766 -1.020 20.240 1.00 71.62 75 TRP A O 1
ATOM 585 N N . ASP A 1 76 ? 62.394 -2.162 19.177 1.00 70.50 76 ASP A N 1
ATOM 586 C CA . ASP A 1 76 ? 63.254 -2.389 20.348 1.00 70.50 76 ASP A CA 1
ATOM 587 C C . ASP A 1 76 ? 63.714 -1.060 20.996 1.00 70.50 76 ASP A C 1
ATOM 589 O O . ASP A 1 76 ? 64.018 -1.030 22.188 1.00 70.50 76 ASP A O 1
ATOM 593 N N . GLU A 1 77 ? 63.716 0.054 20.247 1.00 68.50 77 GLU A N 1
ATOM 594 C CA . GLU A 1 77 ? 63.964 1.410 20.770 1.00 68.50 77 GLU A CA 1
ATOM 595 C C . GLU A 1 77 ? 62.795 1.972 21.609 1.00 68.50 77 GLU A C 1
ATOM 597 O O . GLU A 1 77 ? 63.014 2.827 22.467 1.00 68.50 77 GLU A O 1
ATOM 602 N N . PHE A 1 78 ? 61.560 1.497 21.396 1.00 65.62 78 PHE A N 1
ATOM 603 C CA . PHE A 1 78 ? 60.334 2.025 22.020 1.00 65.62 78 PHE A CA 1
ATOM 604 C C . PHE A 1 78 ? 59.634 1.040 22.976 1.00 65.62 78 PHE A C 1
ATOM 606 O O . PHE A 1 78 ? 58.828 1.468 23.804 1.00 65.62 78 PHE A O 1
ATOM 613 N N . LEU A 1 79 ? 59.914 -0.263 22.882 1.00 67.12 79 LEU A N 1
ATOM 614 C CA . LEU A 1 79 ? 59.313 -1.329 23.691 1.00 67.12 79 LEU A CA 1
ATOM 615 C C . LEU A 1 79 ? 60.388 -2.357 24.102 1.00 67.12 79 LEU A C 1
ATOM 617 O O . LEU A 1 79 ? 61.071 -2.884 23.228 1.00 67.12 79 LEU A O 1
ATOM 621 N N . PRO A 1 80 ? 60.543 -2.712 25.396 1.00 53.16 80 PRO A N 1
ATOM 622 C CA . PRO A 1 80 ? 61.451 -3.791 25.795 1.00 53.16 80 PRO A CA 1
ATOM 623 C C . PRO A 1 80 ? 60.961 -5.168 25.296 1.00 53.16 80 PRO A C 1
ATOM 625 O O . PRO A 1 80 ? 59.780 -5.331 24.999 1.00 53.16 80 PRO A O 1
ATOM 628 N N . LYS A 1 81 ? 61.894 -6.137 25.210 1.00 63.62 81 LYS A N 1
ATOM 629 C CA . LYS A 1 81 ? 61.891 -7.452 24.508 1.00 63.62 81 LYS A CA 1
ATOM 630 C C . LYS A 1 81 ? 60.728 -8.438 24.784 1.00 63.62 81 LYS A C 1
ATOM 632 O O . LYS A 1 81 ? 60.962 -9.627 24.989 1.00 63.62 81 LYS A O 1
ATOM 637 N N . SER A 1 82 ? 59.481 -7.997 24.740 1.00 75.62 82 SER A N 1
ATOM 638 C CA . SER A 1 82 ? 58.319 -8.806 25.119 1.00 75.62 82 SER A CA 1
ATOM 639 C C . SER A 1 82 ? 57.581 -9.441 23.936 1.00 75.62 82 SER A C 1
ATOM 641 O O . SER A 1 82 ? 56.473 -9.938 24.118 1.00 75.62 82 SER A O 1
ATOM 643 N N . ILE A 1 83 ? 58.156 -9.418 22.725 1.00 83.94 83 ILE A N 1
ATOM 644 C CA . ILE A 1 83 ? 57.584 -10.063 21.533 1.00 83.94 83 ILE A CA 1
ATOM 645 C C . ILE A 1 83 ? 58.444 -11.240 21.052 1.00 83.94 83 ILE A C 1
ATOM 647 O O . ILE A 1 83 ? 59.646 -11.090 20.805 1.00 83.94 83 ILE A O 1
ATOM 651 N N . ALA A 1 84 ? 57.815 -12.406 20.904 1.00 85.88 84 ALA A N 1
ATOM 652 C CA . ALA A 1 84 ? 58.412 -13.645 20.410 1.00 85.88 84 ALA A CA 1
ATOM 653 C C . ALA A 1 84 ? 57.755 -14.088 19.094 1.00 85.88 84 ALA A C 1
ATOM 655 O O . ALA A 1 84 ? 56.617 -13.719 18.807 1.00 85.88 84 ALA A O 1
ATOM 656 N N . TYR A 1 85 ? 58.480 -14.870 18.294 1.00 86.62 85 TYR A N 1
ATOM 657 C CA . TYR A 1 85 ? 58.007 -15.417 17.021 1.00 86.62 85 TYR A CA 1
ATOM 658 C C . TYR A 1 85 ? 58.116 -16.937 17.030 1.00 86.62 85 TYR A C 1
ATOM 660 O O . TYR A 1 85 ? 59.157 -17.474 17.407 1.00 86.62 85 TYR A O 1
ATOM 668 N N . ASP A 1 86 ? 57.061 -17.607 16.577 1.00 87.44 86 ASP A N 1
ATOM 669 C CA . ASP A 1 86 ? 57.008 -19.054 16.393 1.00 87.44 86 ASP A CA 1
ATOM 670 C C . ASP A 1 86 ? 56.668 -19.375 14.934 1.00 87.44 86 ASP A C 1
ATOM 672 O O . ASP A 1 86 ? 55.591 -19.039 14.434 1.00 87.44 86 ASP A O 1
ATOM 676 N N . GLN A 1 87 ? 57.625 -20.006 14.251 1.00 89.00 87 GLN A N 1
ATOM 677 C CA . GLN A 1 87 ? 57.532 -20.363 12.834 1.00 89.00 87 GLN A CA 1
ATOM 678 C C . GLN A 1 87 ? 57.005 -21.782 12.599 1.00 89.00 87 GLN A C 1
ATOM 680 O O . GLN A 1 87 ? 56.882 -22.214 11.447 1.00 89.00 87 GLN A O 1
ATOM 685 N N . ARG A 1 88 ? 56.688 -22.532 13.663 1.00 89.44 88 ARG A N 1
ATOM 686 C CA . ARG A 1 88 ? 56.080 -23.855 13.518 1.00 89.44 88 ARG A CA 1
ATOM 687 C C . ARG A 1 88 ? 54.705 -23.736 12.843 1.00 89.44 88 ARG A C 1
ATOM 689 O O . ARG A 1 88 ? 54.047 -22.693 12.910 1.00 89.44 88 ARG A O 1
ATOM 696 N N . PRO A 1 89 ? 54.231 -24.798 12.172 1.00 84.69 89 PRO A N 1
ATOM 697 C CA . PRO A 1 89 ? 52.879 -24.854 11.630 1.00 84.69 89 PRO A CA 1
ATOM 698 C C . PRO A 1 89 ? 51.814 -24.427 12.647 1.00 84.69 89 PRO A C 1
ATOM 700 O O . PRO A 1 89 ? 51.892 -24.800 13.813 1.00 84.69 89 PRO A O 1
ATOM 703 N N . LEU A 1 90 ? 50.774 -23.711 12.196 1.00 85.19 90 LEU A N 1
ATOM 704 C CA . LEU A 1 90 ? 49.669 -23.267 13.058 1.00 85.19 90 LEU A CA 1
ATOM 705 C C . LEU A 1 90 ? 49.081 -24.411 13.902 1.00 85.19 90 LEU A C 1
ATOM 707 O O . LEU A 1 90 ? 48.752 -24.212 15.066 1.00 85.19 90 LEU A O 1
ATOM 711 N N . GLN A 1 91 ? 48.977 -25.599 13.303 1.00 83.56 91 GLN A N 1
ATOM 712 C CA . GLN A 1 91 ? 48.439 -26.814 13.916 1.00 83.56 91 GLN A CA 1
ATOM 713 C C . GLN A 1 91 ? 49.302 -27.353 15.070 1.00 83.56 91 GLN A C 1
ATOM 715 O O . GLN A 1 91 ? 48.808 -28.134 15.872 1.00 83.56 91 GLN A O 1
ATOM 720 N N . GLU A 1 92 ? 50.562 -26.933 15.165 1.00 86.06 92 GLU A N 1
ATOM 721 C CA . GLU A 1 92 ? 51.502 -27.320 16.223 1.00 86.06 92 GLU A CA 1
ATOM 722 C C . GLU A 1 92 ? 51.728 -26.167 17.211 1.00 86.06 92 GLU A C 1
ATOM 724 O O . GLU A 1 92 ? 51.666 -26.355 18.426 1.00 86.06 92 GLU A O 1
ATOM 729 N N . ALA A 1 93 ? 51.953 -24.957 16.691 1.00 88.44 93 ALA A N 1
ATOM 730 C CA . ALA A 1 93 ? 52.300 -23.778 17.479 1.00 88.44 93 ALA A CA 1
ATOM 731 C C . ALA A 1 93 ? 51.134 -23.277 18.340 1.00 88.44 93 ALA A C 1
ATOM 733 O O . ALA A 1 93 ? 51.309 -23.032 19.533 1.00 88.44 93 ALA A O 1
ATOM 734 N N . LEU A 1 94 ? 49.935 -23.133 17.755 1.00 91.12 94 LEU A N 1
ATOM 735 C CA . LEU A 1 94 ? 48.799 -22.543 18.465 1.00 91.12 94 LEU A CA 1
ATOM 736 C C . LEU A 1 94 ? 48.313 -23.435 19.618 1.00 91.12 94 LEU A C 1
ATOM 738 O O . LEU A 1 94 ? 48.188 -22.891 20.712 1.00 91.12 94 LEU A O 1
ATOM 742 N N . PRO A 1 95 ? 48.117 -24.764 19.458 1.00 88.50 95 PRO A N 1
ATOM 743 C CA . PRO A 1 95 ? 47.746 -25.637 20.575 1.00 88.50 95 PRO A CA 1
ATOM 744 C C . PRO A 1 95 ? 48.754 -25.617 21.729 1.00 88.50 95 PRO A C 1
ATOM 746 O O . PRO A 1 95 ? 48.351 -25.646 22.887 1.00 88.50 95 PRO A O 1
ATOM 749 N N . CYS A 1 96 ? 50.053 -25.521 21.425 1.00 86.56 96 CYS A N 1
ATOM 750 C CA . CYS A 1 96 ? 51.101 -25.396 22.437 1.00 86.56 96 CYS A CA 1
ATOM 751 C C . CYS A 1 96 ? 51.018 -24.049 23.176 1.00 86.56 96 CYS A C 1
ATOM 753 O O . CYS A 1 96 ? 51.120 -24.009 24.398 1.00 86.56 96 CYS A O 1
ATOM 755 N N . ALA A 1 97 ? 50.814 -22.949 22.445 1.00 86.75 97 ALA A N 1
ATOM 756 C CA . ALA A 1 97 ? 50.780 -21.601 23.011 1.00 86.75 97 ALA A CA 1
ATOM 757 C C . ALA A 1 97 ? 49.521 -21.332 23.854 1.00 86.75 97 ALA A C 1
ATOM 759 O O . ALA A 1 97 ? 49.590 -20.671 24.888 1.00 86.75 97 ALA A O 1
ATOM 760 N N . VAL A 1 98 ? 48.360 -21.866 23.455 1.00 87.44 98 VAL A N 1
ATOM 761 C CA . VAL A 1 98 ? 47.105 -21.685 24.214 1.00 87.44 98 VAL A CA 1
ATOM 762 C C . VAL A 1 98 ? 47.058 -22.477 25.524 1.00 87.44 98 VAL A C 1
ATOM 764 O O . VAL A 1 98 ? 46.184 -22.225 26.347 1.00 87.44 98 VAL A O 1
ATOM 767 N N . GLN A 1 99 ? 47.987 -23.415 25.733 1.00 83.06 99 GLN A N 1
ATOM 768 C CA . GLN A 1 99 ? 48.128 -24.172 26.982 1.00 83.06 99 GLN A CA 1
ATOM 769 C C . GLN A 1 99 ? 48.953 -23.435 28.050 1.00 83.06 99 GLN A C 1
ATOM 771 O O . GLN A 1 99 ? 49.059 -23.911 29.184 1.00 83.06 99 GLN A O 1
ATOM 776 N N . GLU A 1 100 ? 49.535 -22.275 27.730 1.00 75.56 100 GLU A N 1
ATOM 777 C CA . GLU A 1 100 ? 50.238 -21.469 28.724 1.00 75.56 100 GLU A CA 1
ATOM 778 C C . GLU A 1 100 ? 49.283 -21.010 29.838 1.00 75.56 100 GLU A C 1
ATOM 780 O O . GLU A 1 100 ? 48.199 -20.491 29.579 1.00 75.56 100 GLU A O 1
ATOM 785 N N . LYS A 1 101 ? 49.704 -21.128 31.106 1.00 69.44 101 LYS A N 1
ATOM 786 C CA . LYS A 1 101 ? 48.925 -20.696 32.287 1.00 69.44 101 LYS A CA 1
ATOM 787 C C . LYS A 1 101 ? 48.883 -19.164 32.469 1.00 69.44 101 LYS A C 1
ATOM 789 O O . LYS A 1 101 ? 48.927 -18.673 33.595 1.00 69.44 101 LYS A O 1
ATOM 794 N N . LYS A 1 102 ? 48.827 -18.404 31.374 1.00 76.81 102 LYS A N 1
ATOM 795 C CA . LYS A 1 102 ? 48.681 -16.940 31.348 1.00 76.81 102 LYS A CA 1
ATOM 796 C C . LYS A 1 102 ? 47.249 -16.570 30.963 1.00 76.81 102 LYS A C 1
ATOM 798 O O . LYS A 1 102 ? 46.506 -17.375 30.410 1.00 76.81 102 LYS A O 1
ATOM 803 N N . ARG A 1 103 ? 46.845 -15.322 31.211 1.00 86.56 103 ARG A N 1
ATOM 804 C CA . ARG A 1 103 ? 45.617 -14.779 30.602 1.00 86.56 103 ARG A CA 1
ATOM 805 C C . ARG A 1 103 ? 45.890 -14.475 29.132 1.00 86.56 103 ARG A C 1
ATOM 807 O O . ARG A 1 103 ? 46.716 -13.614 28.842 1.00 86.56 103 ARG A O 1
ATOM 814 N N . LEU A 1 104 ? 45.213 -15.174 28.223 1.00 91.19 104 LEU A N 1
ATOM 815 C CA . LEU A 1 104 ? 45.511 -15.142 26.789 1.00 91.19 104 LEU A CA 1
ATOM 816 C C . LEU A 1 104 ? 44.410 -14.465 25.968 1.00 91.19 104 LEU A C 1
ATOM 818 O O . LEU A 1 104 ? 43.220 -14.585 26.272 1.00 91.19 104 LEU A O 1
ATOM 822 N N . LEU A 1 105 ? 44.817 -13.783 24.896 1.00 93.31 105 LEU A N 1
ATOM 823 C CA . LEU A 1 105 ? 43.929 -13.332 23.824 1.00 93.31 105 LEU A CA 1
ATOM 824 C C . LEU A 1 105 ? 44.547 -13.669 22.466 1.00 93.31 105 LEU A C 1
ATOM 826 O O . LEU A 1 105 ? 45.614 -13.161 22.125 1.00 93.31 105 LEU A O 1
ATOM 830 N N . VAL A 1 106 ? 43.851 -14.486 21.680 1.00 94.69 106 VAL A N 1
ATOM 831 C CA . VAL A 1 106 ? 44.260 -14.840 20.315 1.00 94.69 106 VAL A CA 1
ATOM 832 C C . VAL A 1 106 ? 43.669 -13.835 19.325 1.00 94.69 106 VAL A C 1
ATOM 834 O O . VAL A 1 106 ? 42.464 -13.593 19.339 1.00 94.69 106 VAL A O 1
ATOM 837 N N . VAL A 1 107 ? 44.488 -13.232 18.464 1.00 94.75 107 VAL A N 1
ATOM 838 C CA . VAL A 1 107 ? 44.062 -12.239 17.464 1.00 94.75 107 VAL A CA 1
ATOM 839 C C . VAL A 1 107 ? 44.502 -12.637 16.055 1.00 94.75 107 VAL A C 1
ATOM 841 O O . VAL A 1 107 ? 45.593 -13.167 15.884 1.00 94.75 107 VAL A O 1
ATOM 844 N N . ALA A 1 108 ? 43.667 -12.386 15.042 1.00 92.62 108 ALA A N 1
ATOM 845 C CA . ALA A 1 108 ? 44.015 -12.618 13.636 1.00 92.62 108 ALA A CA 1
ATOM 846 C C . ALA A 1 108 ? 43.255 -11.669 12.688 1.00 92.62 108 ALA A C 1
ATOM 848 O O . ALA A 1 108 ? 42.026 -11.717 12.619 1.00 92.62 108 ALA A O 1
ATOM 849 N N . CYS A 1 109 ? 43.964 -10.828 11.923 1.00 85.81 109 CYS A N 1
ATOM 850 C CA . CYS A 1 109 ? 43.350 -9.865 10.985 1.00 85.81 109 CYS A CA 1
ATOM 851 C C . CYS A 1 109 ? 43.096 -10.441 9.576 1.00 85.81 109 CYS A C 1
ATOM 853 O O . CYS A 1 109 ? 42.197 -9.992 8.868 1.00 85.81 109 CYS A O 1
ATOM 855 N N . HIS A 1 110 ? 43.886 -11.435 9.153 1.00 79.88 110 HIS A N 1
ATOM 856 C CA . HIS A 1 110 ? 43.872 -11.954 7.778 1.00 79.88 110 HIS A CA 1
ATOM 857 C C . HIS A 1 110 ? 43.757 -13.479 7.698 1.00 79.88 110 HIS A C 1
ATOM 859 O O . HIS A 1 110 ? 44.308 -14.105 6.791 1.00 79.88 110 HIS A O 1
ATOM 865 N N . ALA A 1 111 ? 43.021 -14.096 8.619 1.00 79.81 111 ALA A N 1
ATOM 866 C CA . ALA A 1 111 ? 42.802 -15.535 8.569 1.00 79.81 111 ALA A CA 1
ATOM 867 C C . ALA A 1 111 ? 41.856 -15.881 7.406 1.00 79.81 111 ALA A C 1
ATOM 869 O O . ALA A 1 111 ? 40.736 -15.374 7.334 1.00 79.81 111 ALA A O 1
ATOM 870 N N . CYS A 1 112 ? 42.268 -16.753 6.479 1.00 78.00 112 CYS A N 1
ATOM 871 C CA . CYS A 1 112 ? 41.318 -17.285 5.495 1.00 78.00 112 CYS A CA 1
ATOM 872 C C . CYS A 1 112 ? 40.223 -18.070 6.235 1.00 78.00 112 CYS A C 1
ATOM 874 O O . CYS A 1 112 ? 40.463 -18.552 7.334 1.00 78.00 112 CYS A O 1
ATOM 876 N N . GLN A 1 113 ? 39.027 -18.226 5.670 1.00 73.06 113 GLN A N 1
ATOM 877 C CA . GLN A 1 113 ? 37.896 -18.814 6.401 1.00 73.06 113 GLN A CA 1
ATOM 878 C C . GLN A 1 113 ? 38.193 -20.194 7.025 1.00 73.06 113 GLN A C 1
ATOM 880 O O . GLN A 1 113 ? 37.773 -20.463 8.147 1.00 73.06 113 GLN A O 1
ATOM 885 N N . HIS A 1 114 ? 38.976 -21.039 6.348 1.00 78.88 114 HIS A N 1
ATOM 886 C CA . HIS A 1 114 ? 39.426 -22.320 6.899 1.00 78.88 114 HIS A CA 1
ATOM 887 C C . HIS A 1 114 ? 40.376 -22.141 8.096 1.00 78.88 114 HIS A C 1
ATOM 889 O O . HIS A 1 114 ? 40.202 -22.783 9.128 1.00 78.88 114 HIS A O 1
ATOM 895 N N . LEU A 1 115 ? 41.357 -21.239 7.985 1.00 80.31 115 LEU A N 1
ATOM 896 C CA . LEU A 1 115 ? 42.279 -20.918 9.079 1.00 80.31 115 LEU A CA 1
ATOM 897 C C . LEU A 1 115 ? 41.548 -20.250 10.248 1.00 80.31 115 LEU A C 1
ATOM 899 O O . LEU A 1 115 ? 41.800 -20.598 11.392 1.00 80.31 115 LEU A O 1
ATOM 903 N N . ALA A 1 116 ? 40.602 -19.350 9.974 1.00 85.62 116 ALA A N 1
ATOM 904 C CA . ALA A 1 116 ? 39.770 -18.709 10.985 1.00 85.62 116 ALA A CA 1
ATOM 905 C C . ALA A 1 116 ? 39.016 -19.758 11.810 1.00 85.62 116 ALA A C 1
ATOM 907 O O . ALA A 1 116 ? 39.032 -19.694 13.034 1.00 85.62 116 ALA A O 1
ATOM 908 N N . ARG A 1 117 ? 38.437 -20.770 11.151 1.00 84.06 117 ARG A N 1
ATOM 909 C CA . ARG A 1 117 ? 37.757 -21.878 11.827 1.00 84.06 117 ARG A CA 1
ATOM 910 C C . ARG A 1 117 ? 38.709 -22.711 12.684 1.00 84.06 117 ARG A C 1
ATOM 912 O O . ARG A 1 117 ? 38.402 -22.953 13.843 1.00 84.06 117 ARG A O 1
ATOM 919 N N . GLN A 1 118 ? 39.887 -23.062 12.164 1.00 85.56 118 GLN A N 1
ATOM 920 C CA . GLN A 1 118 ? 40.905 -23.788 12.936 1.00 85.56 118 GLN A CA 1
ATOM 921 C C . GLN A 1 118 ? 41.368 -23.014 14.178 1.00 85.56 118 GLN A C 1
ATOM 923 O O . GLN A 1 118 ? 41.497 -23.597 15.253 1.00 85.56 118 GLN A O 1
ATOM 928 N N . ILE A 1 119 ? 41.587 -21.702 14.044 1.00 89.31 119 ILE A N 1
ATOM 929 C CA . ILE A 1 119 ? 41.960 -20.827 15.162 1.00 89.31 119 ILE A CA 1
ATOM 930 C C . ILE A 1 119 ? 40.850 -20.829 16.213 1.00 89.31 119 ILE A C 1
ATOM 932 O O . ILE A 1 119 ? 41.123 -21.035 17.393 1.00 89.31 119 ILE A O 1
ATOM 936 N N . ILE A 1 120 ? 39.603 -20.625 15.785 1.00 89.38 120 ILE A N 1
ATOM 937 C CA . ILE A 1 120 ? 38.450 -20.559 16.682 1.00 89.38 120 ILE A CA 1
ATOM 938 C C . ILE A 1 120 ? 38.240 -21.892 17.408 1.00 89.38 120 ILE A C 1
ATOM 940 O O . ILE A 1 120 ? 38.123 -21.891 18.629 1.00 89.38 120 ILE A O 1
ATOM 944 N N . ASP A 1 121 ? 38.255 -23.021 16.698 1.00 86.44 121 ASP A N 1
ATOM 945 C CA . ASP A 1 121 ? 38.045 -24.343 17.297 1.00 86.44 121 ASP A CA 1
ATOM 946 C C . ASP A 1 121 ? 39.165 -24.683 18.306 1.00 86.44 121 ASP A C 1
ATOM 948 O O . ASP A 1 121 ? 38.885 -25.194 19.393 1.00 86.44 121 ASP A O 1
ATOM 952 N N . CYS A 1 122 ? 40.418 -24.302 18.019 1.00 87.62 122 CYS A N 1
ATOM 953 C CA . CYS A 1 122 ? 41.529 -24.428 18.969 1.00 87.62 122 CYS A CA 1
ATOM 954 C C . CYS A 1 122 ? 41.326 -23.559 20.225 1.00 87.62 122 CYS A C 1
ATOM 956 O O . CYS A 1 122 ? 41.550 -24.025 21.343 1.00 87.62 122 CYS A O 1
ATOM 958 N N . CYS A 1 123 ? 40.878 -22.309 20.064 1.00 89.56 123 CYS A N 1
ATOM 959 C CA . CYS A 1 123 ? 40.603 -21.415 21.192 1.00 89.56 123 CYS A CA 1
ATOM 960 C C . CYS A 1 123 ? 39.434 -21.919 22.049 1.00 89.56 123 CYS A C 1
ATOM 962 O O . CYS A 1 123 ? 39.501 -21.843 23.273 1.00 89.56 123 CYS A O 1
ATOM 964 N N . LEU A 1 124 ? 38.380 -22.458 21.428 1.00 85.12 124 LEU A N 1
ATOM 965 C CA . LEU A 1 124 ? 37.245 -23.058 22.134 1.00 85.12 124 LEU A CA 1
ATOM 966 C C . LEU A 1 124 ? 37.680 -24.274 22.959 1.00 85.12 124 LEU A C 1
ATOM 968 O O . LEU A 1 124 ? 37.319 -24.370 24.132 1.00 85.12 124 LEU A O 1
ATOM 972 N N . GLY A 1 125 ? 38.488 -25.165 22.374 1.00 83.38 125 GLY A N 1
ATOM 973 C CA . GLY A 1 125 ? 39.025 -26.335 23.072 1.00 83.38 125 GLY A CA 1
ATOM 974 C C . GLY A 1 125 ? 39.897 -25.963 24.274 1.00 83.38 125 GLY A C 1
ATOM 975 O O . GLY A 1 125 ? 39.794 -26.585 25.326 1.00 83.38 125 GLY A O 1
ATOM 976 N N . ALA A 1 126 ? 40.696 -24.901 24.147 1.00 84.31 126 ALA A N 1
ATOM 977 C CA . ALA A 1 126 ? 41.556 -24.393 25.218 1.00 84.31 126 ALA A CA 1
ATOM 978 C C . ALA A 1 126 ? 40.868 -23.390 26.167 1.00 84.31 126 ALA A C 1
ATOM 980 O O . ALA A 1 126 ? 41.496 -22.899 27.099 1.00 84.31 126 ALA A O 1
ATOM 981 N N . GLN A 1 127 ? 39.593 -23.065 25.935 1.00 85.31 127 GLN A N 1
ATOM 982 C CA . GLN A 1 127 ? 38.842 -22.041 26.670 1.00 85.31 127 GLN A CA 1
ATOM 983 C C . GLN A 1 127 ? 39.495 -20.637 26.670 1.00 85.31 127 GLN A C 1
ATOM 985 O O . GLN A 1 127 ? 39.391 -19.878 27.633 1.00 85.31 127 GLN A O 1
ATOM 990 N N . VAL A 1 128 ? 40.138 -20.256 25.563 1.00 88.88 128 VAL A N 1
ATOM 991 C CA . VAL A 1 128 ? 40.843 -18.975 25.386 1.00 88.88 128 VAL A CA 1
ATOM 992 C C . VAL A 1 128 ? 40.008 -17.965 24.590 1.00 88.88 128 VAL A C 1
ATOM 994 O O . VAL A 1 128 ? 39.348 -18.303 23.608 1.00 88.88 128 VAL A O 1
ATOM 997 N N . ALA A 1 129 ? 40.044 -16.689 24.990 1.00 90.94 129 ALA A N 1
ATOM 998 C CA . ALA A 1 129 ? 39.367 -15.615 24.264 1.00 90.94 129 ALA A CA 1
ATOM 999 C C . ALA A 1 129 ? 40.033 -15.341 22.904 1.00 90.94 129 ALA A C 1
ATOM 1001 O O . ALA A 1 129 ? 41.260 -15.349 22.792 1.00 90.94 129 ALA A O 1
ATOM 1002 N N . PHE A 1 130 ? 39.231 -15.026 21.885 1.00 92.88 130 PHE A N 1
ATOM 1003 C CA . PHE A 1 130 ? 39.729 -14.790 20.529 1.00 92.88 130 PHE A CA 1
ATOM 1004 C C . PHE A 1 130 ? 39.082 -13.586 19.832 1.00 92.88 130 PHE A C 1
ATOM 1006 O O . PHE A 1 130 ? 37.953 -13.198 20.135 1.00 92.88 130 PHE A O 1
ATOM 1013 N N . ALA A 1 131 ? 39.799 -13.017 18.863 1.00 93.38 131 ALA A N 1
ATOM 1014 C CA . ALA A 1 131 ? 39.336 -12.002 17.926 1.00 93.38 131 ALA A CA 1
ATOM 1015 C C . ALA A 1 131 ? 39.837 -12.346 16.513 1.00 93.38 131 ALA A C 1
ATOM 1017 O O . ALA A 1 131 ? 41.035 -12.294 16.254 1.00 93.38 131 ALA A O 1
ATOM 1018 N N . VAL A 1 132 ? 38.948 -12.692 15.586 1.00 91.62 132 VAL A N 1
ATOM 1019 C CA . VAL A 1 132 ? 39.333 -13.178 14.251 1.00 91.62 132 VAL A CA 1
ATOM 1020 C C . VAL A 1 132 ? 38.562 -12.433 13.166 1.00 91.62 132 VAL A C 1
ATOM 1022 O O . VAL A 1 132 ? 37.339 -12.343 13.220 1.00 91.62 132 VAL A O 1
ATOM 1025 N N . CYS A 1 133 ? 39.266 -11.910 12.164 1.00 89.12 133 CYS A N 1
ATOM 1026 C CA . CYS A 1 133 ? 38.693 -11.309 10.962 1.00 89.12 133 CYS A CA 1
ATOM 1027 C C . CYS A 1 133 ? 38.910 -12.243 9.755 1.00 89.12 133 CYS A C 1
ATOM 1029 O O . CYS A 1 133 ? 40.050 -12.404 9.306 1.00 89.12 133 CYS A O 1
ATOM 1031 N N . PRO A 1 134 ? 37.854 -12.895 9.228 1.00 83.94 134 PRO A N 1
ATOM 1032 C CA . PRO A 1 134 ? 37.977 -13.776 8.070 1.00 83.94 134 PRO A CA 1
ATOM 1033 C C . PRO A 1 134 ? 38.194 -12.988 6.766 1.00 83.94 134 PRO A C 1
ATOM 1035 O O . PRO A 1 134 ? 37.373 -12.145 6.404 1.00 83.94 134 PRO A O 1
ATOM 1038 N N . CYS A 1 135 ? 39.259 -13.284 6.012 1.00 72.12 135 CYS A N 1
ATOM 1039 C CA . CYS A 1 135 ? 39.658 -12.484 4.840 1.00 72.12 135 CYS A CA 1
ATOM 1040 C C . CYS A 1 135 ? 39.171 -13.010 3.467 1.00 72.12 135 CYS A C 1
ATOM 1042 O O . CYS A 1 135 ? 39.221 -12.282 2.473 1.00 72.12 135 CYS A O 1
ATOM 1044 N N . CYS A 1 136 ? 38.668 -14.248 3.390 1.00 66.50 136 CYS A N 1
ATOM 1045 C CA . CYS A 1 136 ? 38.233 -14.881 2.135 1.00 66.50 136 CYS A CA 1
ATOM 1046 C C . CYS A 1 136 ? 36.934 -15.680 2.337 1.00 66.50 136 CYS A C 1
ATOM 1048 O O . CYS A 1 136 ? 37.017 -16.755 2.930 1.00 66.50 136 CYS A O 1
ATOM 1050 N N . PRO A 1 137 ? 35.769 -15.228 1.834 1.00 59.88 137 PRO A N 1
ATOM 1051 C CA . PRO A 1 137 ? 34.539 -16.015 1.874 1.00 59.88 137 PRO A CA 1
ATOM 1052 C C . PRO A 1 137 ? 34.519 -17.031 0.718 1.00 59.88 137 PRO A C 1
ATOM 1054 O O . PRO A 1 137 ? 34.541 -16.643 -0.450 1.00 59.88 137 PRO A O 1
ATOM 1057 N N . LYS A 1 138 ? 34.486 -18.331 1.028 1.00 61.06 138 LYS A N 1
ATOM 1058 C CA . LYS A 1 138 ? 34.257 -19.410 0.050 1.00 61.06 138 LYS A CA 1
ATOM 1059 C C . LYS A 1 138 ? 33.077 -20.273 0.511 1.00 61.06 138 LYS A C 1
ATOM 1061 O O . LYS A 1 138 ? 33.094 -20.794 1.622 1.00 61.06 138 LYS A O 1
ATOM 1066 N N . ASP A 1 139 ? 32.072 -20.423 -0.352 1.00 62.44 139 ASP A N 1
ATOM 1067 C CA . ASP A 1 139 ? 30.905 -21.294 -0.142 1.00 62.44 139 ASP A CA 1
ATOM 1068 C C . ASP A 1 139 ? 31.075 -22.563 -0.979 1.00 62.44 139 ASP A C 1
ATOM 1070 O O . ASP A 1 139 ? 30.955 -22.552 -2.205 1.00 62.44 139 ASP A O 1
ATOM 1074 N N . HIS A 1 140 ? 31.426 -23.655 -0.308 1.00 52.16 140 HIS A N 1
ATOM 1075 C CA . HIS A 1 140 ? 31.555 -24.971 -0.917 1.00 52.16 140 HIS A CA 1
ATOM 1076 C C . HIS A 1 140 ? 30.180 -25.655 -0.905 1.00 52.16 140 HIS A C 1
ATOM 1078 O O . HIS A 1 140 ? 29.922 -26.493 -0.050 1.00 52.16 140 HIS A O 1
ATOM 1084 N N . GLY A 1 141 ? 29.283 -25.266 -1.819 1.00 52.31 141 GLY A N 1
ATOM 1085 C CA . GLY A 1 141 ? 27.952 -25.884 -1.950 1.00 52.31 141 GLY A CA 1
ATOM 1086 C C . GLY A 1 141 ? 26.800 -24.935 -2.294 1.00 52.31 141 GLY A C 1
ATOM 1087 O O . GLY A 1 141 ? 25.709 -25.401 -2.605 1.00 52.31 141 GLY A O 1
ATOM 1088 N N . GLY A 1 142 ? 27.014 -23.615 -2.267 1.00 53.94 142 GLY A N 1
ATOM 1089 C CA . GLY A 1 142 ? 26.027 -22.607 -2.692 1.00 53.94 142 GLY A CA 1
ATOM 1090 C C . GLY A 1 142 ? 24.867 -22.385 -1.709 1.00 53.94 142 GLY A C 1
ATOM 1091 O O . GLY A 1 142 ? 23.993 -21.546 -1.951 1.00 53.94 142 GLY A O 1
ATOM 1092 N N . SER A 1 143 ? 24.840 -23.114 -0.589 1.00 58.41 143 SER A N 1
ATOM 1093 C CA . SER A 1 143 ? 23.772 -23.062 0.414 1.00 58.41 143 SER A CA 1
ATOM 1094 C C . SER A 1 143 ? 23.742 -21.732 1.162 1.00 58.41 143 SER A C 1
ATOM 1096 O O . SER A 1 143 ? 22.668 -21.235 1.509 1.00 58.41 143 SER A O 1
ATOM 1098 N N . ILE A 1 144 ? 24.906 -21.117 1.386 1.00 60.38 144 ILE A N 1
ATOM 1099 C CA . ILE A 1 144 ? 24.996 -19.834 2.090 1.00 60.38 144 ILE A CA 1
ATOM 1100 C C . ILE A 1 144 ? 24.659 -18.689 1.135 1.00 60.38 144 ILE A C 1
ATOM 1102 O O . ILE A 1 144 ? 24.057 -17.698 1.543 1.00 60.38 144 ILE A O 1
ATOM 1106 N N . GLN A 1 145 ? 24.937 -18.849 -0.157 1.00 61.28 145 GLN A N 1
ATOM 1107 C CA . GLN A 1 145 ? 24.507 -17.917 -1.196 1.00 61.28 145 GLN A CA 1
ATOM 1108 C C . GLN A 1 145 ? 22.978 -17.900 -1.373 1.00 61.28 145 GLN A C 1
ATOM 1110 O O . GLN A 1 145 ? 22.377 -16.831 -1.511 1.00 61.28 145 GLN A O 1
ATOM 1115 N N . ALA A 1 146 ? 22.330 -19.065 -1.284 1.00 56.62 146 ALA A N 1
ATOM 1116 C CA . ALA A 1 146 ? 20.873 -19.168 -1.244 1.00 56.62 146 ALA A CA 1
ATOM 1117 C C . ALA A 1 146 ? 20.288 -18.523 0.026 1.00 56.62 146 ALA A C 1
ATOM 1119 O O . ALA A 1 146 ? 19.322 -17.762 -0.061 1.00 56.62 146 ALA A O 1
ATOM 1120 N N . ALA A 1 147 ? 20.915 -18.748 1.188 1.00 53.72 147 ALA A N 1
ATOM 1121 C CA . ALA A 1 147 ? 20.528 -18.103 2.442 1.00 53.72 147 ALA A CA 1
ATOM 1122 C C . ALA A 1 147 ? 20.699 -16.573 2.391 1.00 53.72 147 ALA A C 1
ATOM 1124 O O . ALA A 1 147 ? 19.816 -15.847 2.834 1.00 53.72 147 ALA A O 1
ATOM 1125 N N . ALA A 1 148 ? 21.779 -16.070 1.785 1.00 61.31 148 ALA A N 1
ATOM 1126 C CA . ALA A 1 148 ? 22.020 -14.639 1.588 1.00 61.31 148 ALA A CA 1
ATOM 1127 C C . ALA A 1 148 ? 20.903 -13.983 0.761 1.00 61.31 148 ALA A C 1
ATOM 1129 O O . ALA A 1 148 ? 20.378 -12.934 1.135 1.00 61.31 148 ALA A O 1
ATOM 1130 N N . LYS A 1 149 ? 20.482 -14.647 -0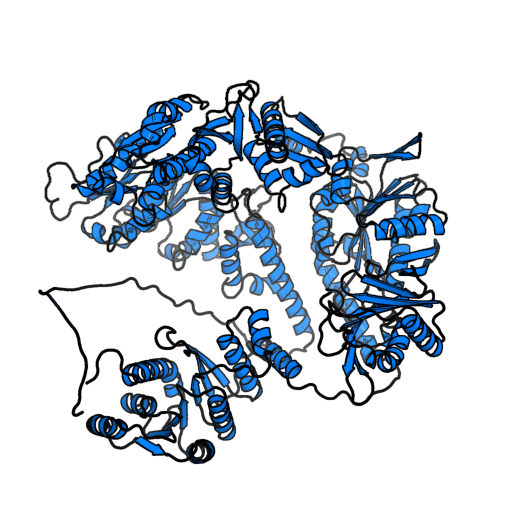.325 1.00 59.53 149 LYS A N 1
ATOM 1131 C CA . LYS A 1 149 ? 19.392 -14.189 -1.195 1.00 59.53 149 LYS A CA 1
ATOM 1132 C C . LYS A 1 149 ? 18.030 -14.234 -0.496 1.00 59.53 149 LYS A C 1
ATOM 1134 O O . LYS A 1 149 ? 17.245 -13.307 -0.655 1.00 59.53 149 LYS A O 1
ATOM 1139 N N . ALA A 1 150 ? 17.766 -15.277 0.290 1.00 52.38 150 ALA A N 1
ATOM 1140 C CA . ALA A 1 150 ? 16.528 -15.412 1.059 1.00 52.38 150 ALA A CA 1
ATOM 1141 C C . ALA A 1 150 ? 16.427 -14.388 2.203 1.00 52.38 150 ALA A C 1
ATOM 1143 O O . ALA A 1 150 ? 15.341 -13.909 2.510 1.00 52.38 150 ALA A O 1
ATOM 1144 N N . LEU A 1 151 ? 17.561 -14.034 2.811 1.00 49.59 151 LEU A N 1
ATOM 1145 C CA . LEU A 1 151 ? 17.643 -13.082 3.921 1.00 49.59 151 LEU A CA 1
ATOM 1146 C C . LEU A 1 151 ? 17.894 -11.634 3.463 1.00 49.59 151 LEU A C 1
ATOM 1148 O O . LEU A 1 151 ? 17.963 -10.742 4.303 1.00 49.59 151 LEU A O 1
ATOM 1152 N N . ASN A 1 152 ? 18.028 -11.397 2.151 1.00 60.91 152 ASN A N 1
ATOM 1153 C CA . ASN A 1 152 ? 18.371 -10.105 1.547 1.00 60.91 152 ASN A CA 1
ATOM 1154 C C . ASN A 1 152 ? 19.615 -9.439 2.180 1.00 60.91 152 ASN A C 1
ATOM 1156 O O . ASN A 1 152 ? 19.643 -8.232 2.426 1.00 60.91 152 ASN A O 1
ATOM 1160 N N . VAL A 1 153 ? 20.647 -10.236 2.465 1.00 63.09 153 VAL A N 1
ATOM 1161 C CA . VAL A 1 153 ? 21.939 -9.770 2.996 1.00 63.09 153 VAL A CA 1
ATOM 1162 C C . VAL A 1 153 ? 23.062 -10.111 2.022 1.00 63.09 153 VAL A C 1
ATOM 1164 O O . VAL A 1 153 ? 22.958 -11.063 1.250 1.00 63.09 153 VAL A O 1
ATOM 1167 N N . ASP A 1 154 ? 24.159 -9.351 2.041 1.00 70.06 154 ASP A N 1
ATOM 1168 C CA . ASP A 1 154 ? 25.311 -9.672 1.200 1.00 70.06 154 ASP A CA 1
ATOM 1169 C C . ASP A 1 154 ? 25.969 -10.993 1.633 1.00 70.06 154 ASP A C 1
ATOM 1171 O O . ASP A 1 154 ? 25.965 -11.374 2.805 1.00 70.06 154 ASP A O 1
ATOM 1175 N N . PHE A 1 155 ? 26.549 -11.701 0.668 1.00 71.44 155 PHE A N 1
ATOM 1176 C CA . PHE A 1 155 ? 27.135 -13.026 0.868 1.00 71.44 155 PHE A CA 1
ATOM 1177 C C . PHE A 1 155 ? 28.188 -13.085 2.002 1.00 71.44 155 PHE A C 1
ATOM 1179 O O . PHE A 1 155 ? 28.086 -13.969 2.855 1.00 71.44 155 PHE A O 1
ATOM 1186 N N . PRO A 1 156 ? 29.136 -12.132 2.120 1.00 68.25 156 PRO A N 1
ATOM 1187 C CA . PRO A 1 156 ? 30.028 -12.048 3.280 1.00 68.25 156 PRO A CA 1
ATOM 1188 C C . PRO A 1 156 ? 29.309 -11.891 4.631 1.00 68.25 156 PRO A C 1
ATOM 1190 O O . PRO A 1 156 ? 29.761 -12.451 5.629 1.00 68.25 156 PRO A O 1
ATOM 1193 N N . THR A 1 157 ? 28.186 -11.166 4.683 1.00 68.75 157 THR A N 1
ATOM 1194 C CA . THR A 1 157 ? 27.350 -11.069 5.893 1.00 68.75 157 THR A CA 1
ATOM 1195 C C . THR A 1 157 ? 26.686 -12.406 6.222 1.00 68.75 157 THR A C 1
ATOM 1197 O O . THR A 1 157 ? 26.744 -12.832 7.373 1.00 68.75 157 THR A O 1
ATOM 1200 N N . ALA A 1 158 ? 26.123 -13.111 5.237 1.00 72.31 158 ALA A N 1
ATOM 1201 C CA . ALA A 1 158 ? 25.510 -14.426 5.450 1.00 72.31 158 ALA A CA 1
ATOM 1202 C C . ALA A 1 158 ? 26.510 -15.467 5.986 1.00 72.31 158 ALA A C 1
ATOM 1204 O O . ALA A 1 158 ? 26.183 -16.226 6.895 1.00 72.31 158 ALA A O 1
ATOM 1205 N N . MET A 1 159 ? 27.748 -15.455 5.481 1.00 71.31 159 MET A N 1
ATOM 1206 C CA . MET A 1 159 ? 28.832 -16.326 5.951 1.00 71.31 159 MET A CA 1
ATOM 1207 C C . MET A 1 159 ? 29.174 -16.100 7.429 1.00 71.31 159 MET A C 1
ATOM 1209 O O . MET A 1 159 ? 29.307 -17.048 8.199 1.00 71.31 159 MET A O 1
ATOM 1213 N N . VAL A 1 160 ? 29.304 -14.834 7.830 1.00 70.69 160 VAL A N 1
ATOM 1214 C CA . VAL A 1 160 ? 29.622 -14.460 9.214 1.00 70.69 160 VAL A CA 1
ATOM 1215 C C . VAL A 1 160 ? 28.451 -14.769 10.151 1.00 70.69 160 VAL A C 1
ATOM 1217 O O . VAL A 1 160 ? 28.674 -15.230 11.266 1.00 70.69 160 VAL A O 1
ATOM 1220 N N . LEU A 1 161 ? 27.208 -14.577 9.697 1.00 68.94 161 LEU A N 1
ATOM 1221 C CA . LEU A 1 161 ? 26.003 -14.946 10.448 1.00 68.94 161 LEU A CA 1
ATOM 1222 C C . LEU A 1 161 ? 25.867 -16.464 10.634 1.00 68.94 161 LEU A C 1
ATOM 1224 O O . LEU A 1 161 ? 25.471 -16.906 11.711 1.00 68.94 161 LEU A O 1
ATOM 1228 N N . ALA A 1 162 ? 26.232 -17.260 9.626 1.00 70.56 162 ALA A N 1
ATOM 1229 C CA . ALA A 1 162 ? 26.254 -18.717 9.737 1.00 70.56 162 ALA A CA 1
ATOM 1230 C C . ALA A 1 162 ? 27.281 -19.189 10.781 1.00 70.56 162 ALA A C 1
ATOM 1232 O O . ALA A 1 162 ? 26.965 -20.016 11.636 1.00 70.56 162 ALA A O 1
ATOM 1233 N N . GLU A 1 163 ? 28.487 -18.612 10.765 1.00 75.12 163 GLU A N 1
ATOM 1234 C CA . GLU A 1 163 ? 29.531 -18.943 11.739 1.00 75.12 163 GLU A CA 1
ATOM 1235 C C . GLU A 1 163 ? 29.156 -18.491 13.163 1.00 75.12 163 GLU A C 1
ATOM 1237 O O . GLU A 1 163 ? 29.382 -19.228 14.118 1.00 75.12 163 GLU A O 1
ATOM 1242 N N . LEU A 1 164 ? 28.501 -17.334 13.324 1.00 73.06 164 LEU A N 1
ATOM 1243 C CA . LEU A 1 164 ? 27.952 -16.894 14.616 1.00 73.06 164 LEU A CA 1
ATOM 1244 C C . LEU A 1 164 ? 26.926 -17.885 15.178 1.00 73.06 164 LEU A C 1
ATOM 1246 O O . LEU A 1 164 ? 27.006 -18.240 16.353 1.00 73.06 164 LEU A O 1
ATOM 1250 N N . GLY A 1 165 ? 26.010 -18.376 14.336 1.00 67.81 165 GLY A N 1
ATOM 1251 C CA . GLY A 1 165 ? 25.027 -19.386 14.734 1.00 67.81 165 GLY A CA 1
ATOM 1252 C C . GLY A 1 165 ? 25.679 -20.683 15.224 1.00 67.81 165 GLY A C 1
ATOM 1253 O O . GLY A 1 165 ? 25.281 -21.219 16.260 1.00 67.81 165 GLY A O 1
ATOM 1254 N N . ARG A 1 166 ? 26.733 -21.149 14.537 1.00 77.31 166 ARG A N 1
ATOM 1255 C CA . ARG A 1 166 ? 27.524 -22.318 14.959 1.00 77.31 166 ARG A CA 1
ATOM 1256 C C . ARG A 1 166 ? 28.178 -22.098 16.325 1.00 77.31 166 ARG A C 1
ATOM 1258 O O . ARG A 1 166 ? 28.097 -22.966 17.190 1.00 77.31 166 ARG A O 1
ATOM 1265 N N . LEU A 1 167 ? 28.822 -20.948 16.524 1.00 73.00 167 LEU A N 1
ATOM 1266 C CA . LEU A 1 167 ? 29.585 -20.662 17.743 1.00 73.00 167 LEU A CA 1
ATOM 1267 C C . LEU A 1 167 ? 28.697 -20.426 18.970 1.00 73.00 167 LEU A C 1
ATOM 1269 O O . LEU A 1 167 ? 29.056 -20.861 20.065 1.00 73.00 167 LEU A O 1
ATOM 1273 N N . SER A 1 168 ? 27.525 -19.810 18.785 1.00 63.78 168 SER A N 1
ATOM 1274 C CA . SER A 1 168 ? 26.507 -19.688 19.838 1.00 63.78 168 SER A CA 1
ATOM 1275 C C . SER A 1 168 ? 26.018 -21.072 20.299 1.00 63.78 168 SER A C 1
ATOM 1277 O O . SER A 1 168 ? 25.885 -21.331 21.496 1.00 63.78 168 SER A O 1
ATOM 1279 N N . GLY A 1 169 ? 25.874 -22.023 19.364 1.00 61.47 169 GLY A N 1
ATOM 1280 C CA . GLY A 1 169 ? 25.527 -23.418 19.660 1.00 61.47 169 GLY A CA 1
ATOM 1281 C C . GLY A 1 169 ? 26.554 -24.180 20.509 1.00 61.47 169 GLY A C 1
ATOM 1282 O O . GLY A 1 169 ? 26.183 -25.138 21.181 1.00 61.47 169 GLY A O 1
ATOM 1283 N N . LEU A 1 170 ? 27.815 -23.738 20.532 1.00 66.06 170 LEU A N 1
ATOM 1284 C CA . LEU A 1 170 ? 28.904 -24.340 21.315 1.00 66.06 170 LEU A CA 1
ATOM 1285 C C . LEU A 1 170 ? 29.089 -23.685 22.698 1.00 66.06 170 LEU A C 1
ATOM 1287 O O . LEU A 1 170 ? 30.093 -23.925 23.366 1.00 66.06 170 LEU A O 1
ATOM 1291 N N . GLY A 1 171 ? 28.145 -22.841 23.134 1.00 61.56 171 GLY A N 1
ATOM 1292 C CA . GLY A 1 171 ? 28.183 -22.201 24.453 1.00 61.56 171 GLY A CA 1
ATOM 1293 C C . GLY A 1 171 ? 29.232 -21.090 24.587 1.00 61.56 171 GLY A C 1
ATOM 1294 O O . GLY A 1 171 ? 29.582 -20.709 25.702 1.00 61.56 171 GLY A O 1
ATOM 1295 N N . CYS A 1 172 ? 29.744 -20.565 23.469 1.00 67.06 172 CYS A N 1
ATOM 1296 C CA . CYS A 1 172 ? 30.688 -19.450 23.450 1.00 67.06 172 CYS A CA 1
ATOM 1297 C C . CYS A 1 172 ? 29.943 -18.113 23.343 1.00 67.06 172 CYS A C 1
ATOM 1299 O O . CYS A 1 172 ? 29.097 -17.936 22.466 1.00 67.06 172 CYS A O 1
ATOM 1301 N N . ALA A 1 173 ? 30.286 -17.134 24.185 1.00 73.44 173 ALA A N 1
ATOM 1302 C CA . ALA A 1 173 ? 29.799 -15.771 24.006 1.00 73.44 173 ALA A CA 1
ATOM 1303 C C . ALA A 1 173 ? 30.537 -15.123 22.829 1.00 73.44 173 ALA A C 1
ATOM 1305 O O . ALA A 1 173 ? 31.702 -14.737 22.967 1.00 73.44 173 ALA A O 1
ATOM 1306 N N . VAL A 1 174 ? 29.866 -15.005 21.679 1.00 75.25 174 VAL A N 1
ATOM 1307 C CA . VAL A 1 174 ? 30.451 -14.425 20.462 1.00 75.25 174 VAL A CA 1
ATOM 1308 C C . VAL A 1 174 ? 29.782 -13.105 20.086 1.00 75.25 174 VAL A C 1
ATOM 1310 O O . VAL A 1 174 ? 28.571 -12.932 20.189 1.00 75.25 174 VAL A O 1
ATOM 1313 N N . HIS A 1 175 ? 30.589 -12.140 19.654 1.00 78.62 175 HIS A N 1
ATOM 1314 C CA . HIS A 1 175 ? 30.156 -10.827 19.203 1.00 78.62 175 HIS A CA 1
ATOM 1315 C C . HIS A 1 175 ? 30.760 -10.493 17.846 1.00 78.62 175 HIS A C 1
ATOM 1317 O O . HIS A 1 175 ? 31.948 -10.703 17.609 1.00 78.62 175 HIS A O 1
ATOM 1323 N N . LEU A 1 176 ? 29.955 -9.884 16.981 1.00 82.81 176 LEU A N 1
ATOM 1324 C CA . LEU A 1 176 ? 30.423 -9.321 15.723 1.00 82.81 176 LEU A CA 1
ATOM 1325 C C . LEU A 1 176 ? 30.702 -7.826 15.873 1.00 82.81 176 LEU A C 1
ATOM 1327 O O . LEU A 1 176 ? 29.876 -7.065 16.386 1.00 82.81 176 LEU A O 1
ATOM 1331 N N . ARG A 1 177 ? 31.854 -7.386 15.376 1.00 83.56 177 ARG A N 1
ATOM 1332 C CA . ARG A 1 177 ? 32.184 -5.970 15.202 1.00 83.56 177 ARG A CA 1
ATOM 1333 C C . ARG A 1 177 ? 32.578 -5.685 13.762 1.00 83.56 177 ARG A C 1
ATOM 1335 O O . ARG A 1 177 ? 33.012 -6.582 13.046 1.00 83.56 177 ARG A O 1
ATOM 1342 N N . THR A 1 178 ? 32.468 -4.421 13.364 1.00 85.62 178 THR A N 1
ATOM 1343 C CA . THR A 1 178 ? 32.932 -3.964 12.055 1.00 85.62 178 THR A CA 1
ATOM 1344 C C . THR A 1 178 ? 33.798 -2.713 12.147 1.00 85.62 178 THR A C 1
ATOM 1346 O O . THR A 1 178 ? 33.565 -1.868 13.016 1.00 85.62 178 THR A O 1
ATOM 1349 N N . PHE A 1 179 ? 34.769 -2.573 11.244 1.00 82.19 179 PHE A N 1
ATOM 1350 C CA . PHE A 1 179 ? 35.523 -1.330 11.016 1.00 82.19 179 PHE A CA 1
ATOM 1351 C C . PHE A 1 179 ? 35.239 -0.749 9.616 1.00 82.19 179 PHE A C 1
ATOM 1353 O O . PHE A 1 179 ? 34.359 -1.245 8.916 1.00 82.19 179 PHE A O 1
ATOM 1360 N N . ASP A 1 180 ? 35.877 0.361 9.237 1.00 76.62 180 ASP A N 1
ATOM 1361 C CA . ASP A 1 180 ? 35.571 1.058 7.979 1.00 76.62 180 ASP A CA 1
ATOM 1362 C C . ASP A 1 180 ? 35.868 0.177 6.751 1.00 76.62 180 ASP A C 1
ATOM 1364 O O . ASP A 1 180 ? 36.971 -0.357 6.608 1.00 76.62 180 ASP A O 1
ATOM 1368 N N . ALA A 1 181 ? 34.873 0.024 5.875 1.00 77.25 181 ALA A N 1
ATOM 1369 C CA . ALA A 1 181 ? 34.982 -0.784 4.664 1.00 77.25 181 ALA A CA 1
ATOM 1370 C C . ALA A 1 181 ? 35.931 -0.161 3.622 1.00 77.25 181 ALA A C 1
ATOM 1372 O O . ALA A 1 181 ? 36.443 -0.882 2.766 1.00 77.25 181 ALA A O 1
ATOM 1373 N N . GLU A 1 182 ? 36.196 1.151 3.704 1.00 73.94 182 GLU A N 1
ATOM 1374 C CA . GLU A 1 182 ? 37.188 1.828 2.857 1.00 73.94 182 GLU A CA 1
ATOM 1375 C C . GLU A 1 182 ? 38.629 1.422 3.211 1.00 73.94 182 GLU A C 1
ATOM 1377 O O . GLU A 1 182 ? 39.503 1.446 2.345 1.00 73.94 182 GLU A O 1
ATOM 1382 N N . ILE A 1 183 ? 38.878 1.001 4.461 1.00 77.62 183 ILE A N 1
ATOM 1383 C CA . ILE A 1 183 ? 40.184 0.484 4.907 1.00 77.62 183 ILE A CA 1
ATOM 1384 C C . ILE A 1 183 ? 40.367 -0.956 4.422 1.00 77.62 183 ILE A C 1
ATOM 1386 O O . ILE A 1 183 ? 41.409 -1.302 3.862 1.00 77.62 183 ILE A O 1
ATOM 1390 N N . SER A 1 184 ? 39.345 -1.796 4.616 1.00 76.31 184 SER A N 1
ATOM 1391 C CA . SER A 1 184 ? 39.322 -3.157 4.085 1.00 76.31 184 SER A CA 1
ATOM 1392 C C . SER A 1 184 ? 37.890 -3.609 3.805 1.00 76.31 184 SER A C 1
ATOM 1394 O O . SER A 1 184 ? 37.050 -3.512 4.697 1.00 76.31 184 SER A O 1
ATOM 1396 N N . PRO A 1 185 ? 37.587 -4.181 2.627 1.00 67.62 185 PRO A N 1
ATOM 1397 C CA . PRO A 1 185 ? 36.274 -4.771 2.374 1.00 67.62 185 PRO A CA 1
ATOM 1398 C C . PRO A 1 185 ? 35.998 -5.995 3.271 1.00 67.62 185 PRO A C 1
ATOM 1400 O O . PRO A 1 185 ? 34.843 -6.378 3.463 1.00 67.62 185 PRO A O 1
ATOM 1403 N N . GLN A 1 186 ? 37.039 -6.587 3.868 1.00 74.50 186 GLN A N 1
ATOM 1404 C CA . GLN A 1 186 ? 36.949 -7.609 4.911 1.00 74.50 186 GLN A CA 1
ATOM 1405 C C . GLN A 1 186 ? 37.000 -6.975 6.303 1.00 74.50 186 GLN A C 1
ATOM 1407 O O . GLN A 1 186 ? 37.960 -7.129 7.050 1.00 74.50 186 GLN A O 1
ATOM 1412 N N . ASN A 1 187 ? 35.949 -6.234 6.648 1.00 81.19 187 ASN A N 1
ATOM 1413 C CA . ASN A 1 187 ? 35.887 -5.420 7.860 1.00 81.19 187 ASN A CA 1
ATOM 1414 C C . ASN A 1 187 ? 35.158 -6.068 9.047 1.00 81.19 187 ASN A C 1
ATOM 1416 O O . ASN A 1 187 ? 34.778 -5.346 9.964 1.00 81.19 187 ASN A O 1
ATOM 1420 N N . ARG A 1 188 ? 34.900 -7.382 9.036 1.00 86.88 188 ARG A N 1
ATOM 1421 C CA . ARG A 1 188 ? 34.035 -8.080 10.009 1.00 86.88 188 ARG A CA 1
ATOM 1422 C C . ARG A 1 188 ? 34.861 -8.922 10.987 1.00 86.88 188 ARG A C 1
ATOM 1424 O O . ARG A 1 188 ? 35.438 -9.927 10.591 1.00 86.88 188 ARG A O 1
ATOM 1431 N N . VAL A 1 189 ? 34.870 -8.545 12.265 1.00 88.19 189 VAL A N 1
ATOM 1432 C CA . VAL A 1 189 ? 35.660 -9.191 13.328 1.00 88.19 189 VAL A CA 1
ATOM 1433 C C . VAL A 1 189 ? 34.760 -9.997 14.267 1.00 88.19 189 VAL A C 1
ATOM 1435 O O . VAL A 1 189 ? 33.863 -9.437 14.900 1.00 88.19 189 VAL A O 1
ATOM 1438 N N . LEU A 1 190 ? 35.030 -11.297 14.384 1.00 88.44 190 LEU A N 1
ATOM 1439 C CA . LEU A 1 190 ? 34.409 -12.232 15.323 1.00 88.44 190 LEU A CA 1
ATOM 1440 C C . LEU A 1 190 ? 35.179 -12.238 16.645 1.00 88.44 190 LEU A C 1
ATOM 1442 O O . LEU A 1 190 ? 36.356 -12.585 16.676 1.00 88.44 190 LEU A O 1
ATOM 1446 N N . LEU A 1 191 ? 34.516 -11.870 17.735 1.00 87.69 191 LEU A N 1
ATOM 1447 C CA . LEU A 1 191 ? 35.073 -11.831 19.087 1.00 87.69 191 LEU A CA 1
ATOM 1448 C C . LEU A 1 191 ? 34.418 -12.907 19.938 1.00 87.69 191 LEU A C 1
ATOM 1450 O O . LEU A 1 191 ? 33.228 -12.789 20.204 1.00 87.69 191 LEU A O 1
ATOM 1454 N N . GLY A 1 192 ? 35.164 -13.907 20.394 1.00 88.00 192 GLY A N 1
ATOM 1455 C CA . GLY A 1 192 ? 34.630 -14.989 21.221 1.00 88.00 192 GLY A CA 1
ATOM 1456 C C . GLY A 1 192 ? 35.263 -15.068 22.603 1.00 88.00 192 GLY A C 1
ATOM 1457 O O . GLY A 1 192 ? 36.459 -14.820 22.773 1.00 88.00 192 GLY A O 1
ATOM 1458 N N . ARG A 1 193 ? 34.452 -15.429 23.601 1.00 82.00 193 ARG A N 1
ATOM 1459 C CA . ARG A 1 193 ? 34.894 -15.773 24.958 1.00 82.00 193 ARG A CA 1
ATOM 1460 C C . ARG A 1 193 ? 34.305 -17.119 25.375 1.00 82.00 193 ARG A C 1
ATOM 1462 O O . ARG A 1 193 ? 33.105 -17.192 25.648 1.00 82.00 193 ARG A O 1
ATOM 1469 N N . PRO A 1 194 ? 35.121 -18.179 25.412 1.00 73.94 194 PRO A N 1
ATOM 1470 C CA . PRO A 1 194 ? 34.696 -19.474 25.931 1.00 73.94 194 PRO A CA 1
ATOM 1471 C C . PRO A 1 194 ? 34.385 -19.402 27.437 1.00 73.94 194 PRO A C 1
ATOM 1473 O O . PRO A 1 194 ? 34.928 -18.551 28.141 1.00 73.94 194 PRO A O 1
ATOM 1476 N N . GLY A 1 195 ? 33.491 -20.263 27.926 1.00 61.62 195 GLY A N 1
ATOM 1477 C CA . GLY A 1 195 ? 33.236 -20.454 29.363 1.00 61.62 195 GLY A CA 1
ATOM 1478 C C . GLY A 1 195 ? 32.368 -19.392 30.053 1.00 61.62 195 GLY A C 1
ATOM 1479 O O . GLY A 1 195 ? 31.947 -19.589 31.189 1.00 61.62 195 GLY A O 1
ATOM 1480 N N . LEU A 1 196 ? 32.042 -18.288 29.378 1.00 53.69 196 LEU A N 1
ATOM 1481 C CA . LEU A 1 196 ? 31.049 -17.315 29.836 1.00 53.69 196 LEU A CA 1
ATOM 1482 C C . LEU A 1 196 ? 29.731 -17.572 29.106 1.00 53.69 196 LEU A C 1
ATOM 1484 O O . LEU A 1 196 ? 29.587 -17.220 27.935 1.00 53.69 196 LEU A O 1
ATOM 1488 N N . ALA A 1 197 ? 28.760 -18.166 29.800 1.00 48.78 197 ALA A N 1
ATOM 1489 C CA . ALA A 1 197 ? 27.399 -18.248 29.291 1.00 48.78 197 ALA A CA 1
ATOM 1490 C C . ALA A 1 197 ? 26.846 -16.827 29.084 1.00 48.78 197 ALA A C 1
ATOM 1492 O O . ALA A 1 197 ? 26.965 -15.961 29.953 1.00 48.78 197 ALA A O 1
ATOM 1493 N N . LEU A 1 198 ? 26.242 -16.578 27.920 1.00 43.41 198 LEU A N 1
ATOM 1494 C CA . LEU A 1 198 ? 25.521 -15.338 27.643 1.00 43.41 198 LEU A CA 1
ATOM 1495 C C . LEU A 1 198 ? 24.357 -15.191 28.636 1.00 43.41 198 LEU A C 1
ATOM 1497 O O . LEU A 1 198 ? 23.281 -15.755 28.435 1.00 43.41 198 LEU A O 1
ATOM 1501 N N . GLU A 1 199 ? 24.536 -14.382 29.679 1.00 40.28 199 GLU A N 1
ATOM 1502 C CA . GLU A 1 199 ? 23.429 -13.853 30.481 1.00 40.28 199 GLU A CA 1
ATOM 1503 C C . GLU A 1 199 ? 22.667 -12.786 29.679 1.00 40.28 199 GLU A C 1
ATOM 1505 O O . GLU A 1 199 ? 22.750 -11.589 29.955 1.00 40.28 199 GLU A O 1
ATOM 1510 N N . ARG A 1 200 ? 21.948 -13.209 28.629 1.00 38.28 200 ARG A N 1
ATOM 1511 C CA . ARG A 1 200 ? 20.960 -12.398 27.896 1.00 38.28 200 ARG A CA 1
ATOM 1512 C C . ARG A 1 200 ? 19.852 -13.279 27.306 1.00 38.28 200 ARG A C 1
ATOM 1514 O O . ARG A 1 200 ? 19.949 -13.744 26.175 1.00 38.28 200 ARG A O 1
ATOM 1521 N N . GLU A 1 201 ? 18.755 -13.471 28.043 1.00 35.44 201 GLU A N 1
ATOM 1522 C CA . GLU A 1 201 ? 17.483 -13.919 27.440 1.00 35.44 201 GLU A CA 1
ATOM 1523 C C . GLU A 1 201 ? 16.948 -12.799 26.535 1.00 35.44 201 GLU A C 1
ATOM 1525 O O . GLU A 1 201 ? 16.611 -11.714 27.013 1.00 35.44 201 GLU A O 1
ATOM 1530 N N . GLY A 1 202 ? 16.939 -13.040 25.225 1.00 39.00 202 GLY A N 1
ATOM 1531 C CA . GLY A 1 202 ? 16.404 -12.113 24.224 1.00 39.00 202 GLY A CA 1
ATOM 1532 C C . GLY A 1 202 ? 16.884 -12.398 22.799 1.00 39.00 202 GLY A C 1
ATOM 1533 O O . GLY A 1 202 ? 16.121 -12.213 21.861 1.00 39.00 202 GLY A O 1
ATOM 1534 N N . GLU A 1 203 ? 18.106 -12.916 22.628 1.00 37.84 203 GLU A N 1
ATOM 1535 C CA . GLU A 1 203 ? 18.699 -13.175 21.297 1.00 37.84 203 GLU A CA 1
ATOM 1536 C C . GLU A 1 203 ? 18.687 -14.661 20.880 1.00 37.84 203 GLU A C 1
ATOM 1538 O O . GLU A 1 203 ? 18.917 -14.968 19.711 1.00 37.84 203 GLU A O 1
ATOM 1543 N N . ARG A 1 204 ? 18.295 -15.582 21.779 1.00 38.75 204 ARG A N 1
ATOM 1544 C CA . ARG A 1 204 ? 18.233 -17.027 21.481 1.00 38.75 204 ARG A CA 1
ATOM 1545 C C . ARG A 1 204 ? 17.283 -17.377 20.325 1.00 38.75 204 ARG A C 1
ATOM 1547 O O . ARG A 1 204 ? 17.579 -18.305 19.594 1.00 38.75 204 ARG A O 1
ATOM 1554 N N . SER A 1 205 ? 16.186 -16.649 20.080 1.00 43.81 205 SER A N 1
ATOM 1555 C CA . SER A 1 205 ? 15.187 -17.091 19.082 1.00 43.81 205 SER A CA 1
ATOM 1556 C C . SER A 1 205 ? 15.630 -16.925 17.619 1.00 43.81 205 SER A C 1
ATOM 1558 O O . SER A 1 205 ? 15.274 -17.752 16.781 1.00 43.81 205 SER A O 1
ATOM 1560 N N . ALA A 1 206 ? 16.428 -15.900 17.296 1.00 38.31 206 ALA A N 1
ATOM 1561 C CA . ALA A 1 206 ? 16.951 -15.695 15.943 1.00 38.31 206 ALA A CA 1
ATOM 1562 C C . ALA A 1 206 ? 18.124 -16.642 15.657 1.00 38.31 206 ALA A C 1
ATOM 1564 O O . ALA A 1 206 ? 18.154 -17.286 14.607 1.00 38.31 206 ALA A O 1
ATOM 1565 N N . GLU A 1 207 ? 19.035 -16.788 16.623 1.00 43.69 207 GLU A N 1
ATOM 1566 C CA . GLU A 1 207 ? 20.158 -17.724 16.543 1.00 43.69 207 GLU A CA 1
ATOM 1567 C C . GLU A 1 207 ? 19.691 -19.177 16.526 1.00 43.69 207 GLU A C 1
ATOM 1569 O O . GLU A 1 207 ? 20.234 -19.965 15.769 1.00 43.69 207 GLU A O 1
ATOM 1574 N N . GLU A 1 208 ? 18.645 -19.543 17.268 1.00 45.19 208 GLU A N 1
ATOM 1575 C CA . GLU A 1 208 ? 18.130 -20.913 17.302 1.00 45.19 208 GLU A CA 1
ATOM 1576 C C . GLU A 1 208 ? 17.289 -21.254 16.063 1.00 45.19 208 GLU A C 1
ATOM 1578 O O . GLU A 1 208 ? 17.330 -22.388 15.589 1.00 45.19 208 GLU A O 1
ATOM 1583 N N . ARG A 1 209 ? 16.600 -20.278 15.450 1.00 44.09 209 ARG A N 1
ATOM 1584 C CA . ARG A 1 209 ? 15.985 -20.444 14.116 1.00 44.09 209 ARG A CA 1
ATOM 1585 C C . ARG A 1 209 ? 17.042 -20.631 13.024 1.00 44.09 209 ARG A C 1
ATOM 1587 O O . ARG A 1 209 ? 16.849 -21.473 12.149 1.00 44.09 209 ARG A O 1
ATOM 1594 N N . LEU A 1 210 ? 18.153 -19.892 13.097 1.00 44.50 210 LEU A N 1
ATOM 1595 C CA . LEU A 1 210 ? 19.296 -20.012 12.182 1.00 44.50 210 LEU A CA 1
ATOM 1596 C C . LEU A 1 210 ? 20.098 -21.295 12.421 1.00 44.50 210 LEU A C 1
ATOM 1598 O O . LEU A 1 210 ? 20.441 -21.961 11.452 1.00 44.50 210 LEU A O 1
ATOM 1602 N N . ARG A 1 211 ? 20.301 -21.700 13.681 1.00 44.69 211 ARG A N 1
ATOM 1603 C CA . ARG A 1 211 ? 20.884 -22.990 14.069 1.00 44.69 211 ARG A CA 1
ATOM 1604 C C . ARG A 1 211 ? 20.034 -24.125 13.524 1.00 44.69 211 ARG A C 1
ATOM 1606 O O . ARG A 1 211 ? 20.542 -24.946 12.789 1.00 44.69 211 ARG A O 1
ATOM 1613 N N . ARG A 1 212 ? 18.712 -24.098 13.731 1.00 46.00 212 ARG A N 1
ATOM 1614 C CA . ARG A 1 212 ? 17.787 -25.089 13.151 1.00 46.00 212 ARG A CA 1
ATOM 1615 C C . ARG A 1 212 ? 17.761 -25.057 11.622 1.00 46.00 212 ARG A C 1
ATOM 1617 O O . ARG A 1 212 ? 17.465 -26.076 11.015 1.00 46.00 212 ARG A O 1
ATOM 1624 N N . ALA A 1 213 ? 17.995 -23.916 10.971 1.00 42.47 213 ALA A N 1
ATOM 1625 C CA . ALA A 1 213 ? 18.103 -23.838 9.510 1.00 42.47 213 ALA A CA 1
ATOM 1626 C C . ALA A 1 213 ? 19.440 -24.406 8.999 1.00 42.47 213 ALA A C 1
ATOM 1628 O O . ALA A 1 213 ? 19.457 -25.099 7.986 1.00 42.47 213 ALA A O 1
ATOM 1629 N N . TYR A 1 214 ? 20.531 -24.165 9.727 1.00 42.12 214 TYR A N 1
ATOM 1630 C CA . TYR A 1 214 ? 21.863 -24.702 9.459 1.00 42.12 214 TYR A CA 1
ATOM 1631 C C . TYR A 1 214 ? 21.928 -26.214 9.730 1.00 42.12 214 TYR A C 1
ATOM 1633 O O . TYR A 1 214 ? 22.291 -26.971 8.834 1.00 42.12 214 TYR A O 1
ATOM 1641 N N . ASP A 1 215 ? 21.457 -26.662 10.897 1.00 43.94 215 ASP A N 1
ATOM 1642 C CA . ASP A 1 215 ? 21.330 -28.066 11.305 1.00 43.94 215 ASP A CA 1
ATOM 1643 C C . ASP A 1 215 ? 20.438 -28.836 10.318 1.00 43.94 215 ASP A C 1
ATOM 1645 O O . ASP A 1 215 ? 20.825 -29.899 9.850 1.00 43.94 215 ASP A O 1
ATOM 1649 N N . ARG A 1 216 ? 19.296 -28.272 9.886 1.00 44.12 216 ARG A N 1
ATOM 1650 C CA . ARG A 1 216 ? 18.452 -28.894 8.841 1.00 44.12 216 ARG A CA 1
ATOM 1651 C C . ARG A 1 216 ? 19.130 -28.989 7.478 1.00 44.12 216 ARG A C 1
ATOM 1653 O O . ARG A 1 216 ? 18.786 -29.874 6.702 1.00 44.12 216 ARG A O 1
ATOM 1660 N N . ALA A 1 217 ? 20.047 -28.079 7.167 1.00 39.50 217 ALA A N 1
ATOM 1661 C CA . ALA A 1 217 ? 20.766 -28.088 5.901 1.00 39.50 217 ALA A CA 1
ATOM 1662 C C . ALA A 1 217 ? 22.013 -28.994 5.928 1.00 39.50 217 ALA A C 1
ATOM 1664 O O . ALA A 1 217 ? 22.476 -29.378 4.860 1.00 39.50 217 ALA A O 1
ATOM 1665 N N . HIS A 1 218 ? 22.575 -29.298 7.108 1.00 37.62 218 HIS A N 1
ATOM 1666 C CA . HIS A 1 218 ? 23.905 -29.922 7.237 1.00 37.62 218 HIS A CA 1
ATOM 1667 C C . HIS A 1 218 ? 23.946 -31.185 8.126 1.00 37.62 218 HIS A C 1
ATOM 1669 O O . HIS A 1 218 ? 24.918 -31.932 8.050 1.00 37.62 218 HIS A O 1
ATOM 1675 N N . HIS A 1 219 ? 22.907 -31.473 8.919 1.00 38.59 219 HIS A N 1
ATOM 1676 C CA . HIS A 1 219 ? 22.790 -32.664 9.771 1.00 38.59 219 HIS A CA 1
ATOM 1677 C C . HIS A 1 219 ? 21.363 -33.254 9.735 1.00 38.59 219 HIS A C 1
ATOM 1679 O O . HIS A 1 219 ? 20.548 -32.977 10.617 1.00 38.59 219 HIS A O 1
ATOM 1685 N N . PRO A 1 220 ? 21.028 -34.094 8.738 1.00 35.56 220 PRO A N 1
ATOM 1686 C CA . PRO A 1 220 ? 19.774 -34.838 8.743 1.00 35.56 220 PRO A CA 1
ATOM 1687 C C . PRO A 1 220 ? 19.863 -35.980 9.771 1.00 35.56 220 PRO A C 1
ATOM 1689 O O . PRO A 1 220 ? 20.496 -37.002 9.521 1.00 35.56 220 PRO A O 1
ATOM 1692 N N . SER A 1 221 ? 19.265 -35.817 10.955 1.00 34.97 221 SER A N 1
ATOM 1693 C CA . SER A 1 221 ? 19.212 -36.885 11.961 1.00 34.97 221 SER A CA 1
ATOM 1694 C C . SER A 1 221 ? 18.155 -37.938 11.604 1.00 34.97 221 SER A C 1
ATOM 1696 O O . SER A 1 221 ? 16.958 -37.665 11.664 1.00 34.97 221 SER A O 1
ATOM 1698 N N . SER A 1 222 ? 18.649 -39.121 11.230 1.00 30.14 222 SER A N 1
ATOM 1699 C CA . SER A 1 222 ? 18.163 -40.474 11.555 1.00 30.14 222 SER A CA 1
ATOM 1700 C C . SER A 1 222 ? 16.670 -40.647 11.875 1.00 30.14 222 SER A C 1
ATOM 1702 O O . SER A 1 222 ? 16.236 -40.481 13.015 1.00 30.14 222 SER A O 1
ATOM 1704 N N . SER A 1 223 ? 15.913 -41.110 10.883 1.00 31.16 223 SER A N 1
ATOM 1705 C CA . SER A 1 223 ? 14.620 -41.768 11.070 1.00 31.16 223 SER A CA 1
ATOM 1706 C C . SER A 1 223 ? 14.810 -43.288 10.981 1.00 31.16 223 SER A C 1
ATOM 1708 O O . SER A 1 223 ? 14.755 -43.857 9.890 1.00 31.16 223 SER A O 1
ATOM 1710 N N . GLU A 1 224 ? 15.022 -43.949 12.112 1.00 28.36 224 GLU A N 1
ATOM 1711 C CA . GLU A 1 224 ? 14.748 -45.381 12.246 1.00 28.36 224 GLU A CA 1
ATOM 1712 C C . GLU A 1 224 ? 13.891 -45.601 13.491 1.00 28.36 224 GLU A C 1
ATOM 1714 O O . GLU A 1 224 ? 14.249 -45.184 14.590 1.00 28.36 224 GLU A O 1
ATOM 1719 N N . GLY A 1 225 ? 12.749 -46.262 13.288 1.00 27.03 225 GLY A N 1
ATOM 1720 C CA . GLY A 1 225 ? 11.946 -46.865 14.346 1.00 27.03 225 GLY A CA 1
ATOM 1721 C C . GLY A 1 225 ? 10.736 -46.056 14.813 1.00 27.03 225 GLY A C 1
ATOM 1722 O O . GLY A 1 225 ? 10.827 -45.310 15.781 1.00 27.03 225 GLY A O 1
ATOM 1723 N N . ARG A 1 226 ? 9.570 -46.318 14.208 1.00 26.95 226 ARG A N 1
ATOM 1724 C CA . ARG A 1 226 ? 8.389 -46.877 14.904 1.00 26.95 226 ARG A CA 1
ATOM 1725 C C . ARG A 1 226 ? 7.242 -47.082 13.913 1.00 26.95 226 ARG A C 1
ATOM 1727 O O . ARG A 1 226 ? 6.798 -46.151 13.253 1.00 26.95 226 ARG A O 1
ATOM 1734 N N . ALA A 1 227 ? 6.833 -48.340 13.797 1.00 26.55 227 ALA A N 1
ATOM 1735 C CA . ALA A 1 227 ? 5.702 -48.803 13.013 1.00 26.55 227 ALA A CA 1
ATOM 1736 C C . ALA A 1 227 ? 4.393 -48.688 13.813 1.00 26.55 227 ALA A C 1
ATOM 1738 O O . ALA A 1 227 ? 4.414 -48.829 15.033 1.00 26.55 227 ALA A O 1
ATOM 1739 N N . ALA A 1 228 ? 3.312 -48.449 13.065 1.00 31.34 228 ALA A N 1
ATOM 1740 C CA . ALA A 1 228 ? 1.897 -48.772 13.279 1.00 31.34 228 ALA A CA 1
ATOM 1741 C C . ALA A 1 228 ? 1.377 -49.023 14.710 1.00 31.34 228 ALA A C 1
ATOM 1743 O O . ALA A 1 228 ? 1.748 -49.999 15.360 1.00 31.34 228 ALA A O 1
ATOM 1744 N N . GLY A 1 229 ? 0.361 -48.242 15.096 1.00 27.88 229 GLY A N 1
ATOM 1745 C CA . GLY A 1 229 ? -0.635 -48.651 16.088 1.00 27.88 229 GLY A CA 1
ATOM 1746 C C . GLY A 1 229 ? -1.087 -47.529 17.018 1.00 27.88 229 GLY A C 1
ATOM 1747 O O . GLY A 1 229 ? -0.343 -47.182 17.924 1.00 27.88 229 GLY A O 1
ATOM 1748 N N . LEU A 1 230 ? -2.334 -47.079 16.818 1.00 29.88 230 LEU A N 1
ATOM 1749 C CA . LEU A 1 230 ? -3.186 -46.303 17.736 1.00 29.88 230 LEU A CA 1
ATOM 1750 C C . LEU A 1 230 ? -2.604 -44.974 18.244 1.00 29.88 230 LEU A C 1
ATOM 1752 O O . LEU A 1 230 ? -1.635 -44.942 18.998 1.00 29.88 230 LEU A O 1
ATOM 1756 N N . TRP A 1 231 ? -3.291 -43.880 17.897 1.00 31.86 231 TRP A N 1
ATOM 1757 C CA . TRP A 1 231 ? -3.081 -42.563 18.499 1.00 31.86 231 TRP A CA 1
ATOM 1758 C C . TRP A 1 231 ? -3.019 -42.713 20.015 1.00 31.86 231 TRP A C 1
ATOM 1760 O O . TRP A 1 231 ? -3.917 -43.284 20.642 1.00 31.86 231 TRP A O 1
ATOM 1770 N N . SER A 1 232 ? -1.926 -42.244 20.601 1.00 37.19 232 SER A N 1
ATOM 1771 C CA . SER A 1 232 ? -1.781 -42.266 22.049 1.00 37.19 232 SER A CA 1
ATOM 1772 C C . SER A 1 232 ? -2.840 -41.344 22.669 1.00 37.19 232 SER A C 1
ATOM 1774 O O . SER A 1 232 ? -3.195 -40.321 22.083 1.00 37.19 232 SER A O 1
ATOM 1776 N N . ASN A 1 233 ? -3.322 -41.641 23.884 1.00 34.31 233 ASN A N 1
ATOM 1777 C CA . ASN A 1 233 ? -4.241 -40.750 24.623 1.00 34.31 233 ASN A CA 1
ATOM 1778 C C . ASN A 1 233 ? -3.717 -39.302 24.745 1.00 34.31 233 ASN A C 1
ATOM 1780 O O . ASN A 1 233 ? -4.482 -38.386 25.023 1.00 34.31 233 ASN A O 1
ATOM 1784 N N . GLN A 1 234 ? -2.416 -39.092 24.544 1.00 35.47 234 GLN A N 1
ATOM 1785 C CA . GLN A 1 234 ? -1.763 -37.794 24.579 1.00 35.47 234 GLN A CA 1
ATOM 1786 C C . GLN A 1 234 ? -2.055 -36.949 23.324 1.00 35.47 234 GLN A C 1
ATOM 1788 O O . GLN A 1 234 ? -2.261 -35.746 23.443 1.00 35.47 234 GLN A O 1
ATOM 1793 N N . GLU A 1 235 ? -2.172 -37.562 22.144 1.00 42.00 235 GLU A N 1
ATOM 1794 C CA . GLU A 1 235 ? -2.400 -36.844 20.879 1.00 42.00 235 GLU A CA 1
ATOM 1795 C C . GLU A 1 235 ? -3.878 -36.449 20.678 1.00 42.00 235 GLU A C 1
ATOM 1797 O O . GLU A 1 235 ? -4.169 -35.422 20.067 1.00 42.00 235 GLU A O 1
ATOM 1802 N N . VAL A 1 236 ? -4.824 -37.206 21.255 1.00 41.47 236 VAL A N 1
ATOM 1803 C CA . VAL A 1 236 ? -6.258 -36.841 21.287 1.00 41.47 236 VAL A CA 1
ATOM 1804 C C . VAL A 1 236 ? -6.483 -35.592 22.150 1.00 41.47 236 VAL A C 1
ATOM 1806 O O . VAL A 1 236 ? -7.174 -34.663 21.734 1.00 41.47 236 VAL A O 1
ATOM 1809 N N . VAL A 1 237 ? -5.821 -35.523 23.311 1.00 43.88 237 VAL A N 1
ATOM 1810 C CA . VAL A 1 237 ? -5.867 -34.359 24.214 1.00 43.88 237 VAL A CA 1
ATOM 1811 C C . VAL A 1 237 ? -5.196 -33.130 23.585 1.00 43.88 237 VAL A C 1
ATOM 1813 O O . VAL A 1 237 ? -5.671 -32.008 23.760 1.00 43.88 237 VAL A O 1
ATOM 1816 N N . GLU A 1 238 ? -4.116 -33.312 22.819 1.00 52.59 238 GLU A N 1
ATOM 1817 C CA . GLU A 1 238 ? -3.457 -32.220 22.087 1.00 52.59 238 GLU A CA 1
ATOM 1818 C C . GLU A 1 238 ? -4.334 -31.653 20.951 1.00 52.59 238 GLU A C 1
ATOM 1820 O O . GLU A 1 238 ? -4.341 -30.437 20.743 1.00 52.59 238 GLU A O 1
ATOM 1825 N N . GLY A 1 239 ? -5.128 -32.493 20.273 1.00 52.34 239 GLY A N 1
ATOM 1826 C CA . GLY A 1 239 ? -6.065 -32.071 19.222 1.00 52.34 239 GLY A CA 1
ATOM 1827 C C . GLY A 1 239 ? -7.259 -31.249 19.730 1.00 52.34 239 GLY A C 1
ATOM 1828 O O . GLY A 1 239 ? -7.609 -30.232 19.128 1.00 52.34 239 GLY A O 1
ATOM 1829 N N . GLU A 1 240 ? -7.855 -31.623 20.867 1.00 55.81 240 GLU A N 1
ATOM 1830 C CA . GLU A 1 240 ? -8.934 -30.842 21.504 1.00 55.81 240 GLU A CA 1
ATOM 1831 C C . GLU A 1 240 ? -8.436 -29.470 21.986 1.00 55.81 240 GLU A C 1
ATOM 1833 O O . GLU A 1 240 ? -9.089 -28.440 21.786 1.00 55.81 240 GLU A O 1
ATOM 1838 N N . GLN A 1 241 ? -7.228 -29.429 22.559 1.00 61.81 241 GLN A N 1
ATOM 1839 C CA . GLN A 1 241 ? -6.579 -28.179 22.960 1.00 61.81 241 GLN A CA 1
ATOM 1840 C C . GLN A 1 241 ? -6.266 -27.271 21.765 1.00 61.81 241 GLN A C 1
ATOM 1842 O O . GLN A 1 241 ? -6.239 -26.048 21.908 1.00 61.81 241 GLN A O 1
ATOM 1847 N N . GLU A 1 242 ? -6.010 -27.837 20.590 1.00 72.62 242 GLU A N 1
ATOM 1848 C CA . GLU A 1 242 ? -5.750 -27.073 19.377 1.00 72.62 242 GLU A CA 1
ATOM 1849 C C . GLU A 1 242 ? -7.022 -26.439 18.805 1.00 72.62 242 GLU A C 1
ATOM 1851 O O . GLU A 1 242 ? -7.018 -25.242 18.510 1.00 72.62 242 GLU A O 1
ATOM 1856 N N . LEU A 1 243 ? -8.121 -27.191 18.689 1.00 81.12 243 LEU A N 1
ATOM 1857 C CA . LEU A 1 243 ? -9.394 -26.636 18.223 1.00 81.12 243 LEU A CA 1
ATOM 1858 C C . LEU A 1 243 ? -9.882 -25.517 19.155 1.00 81.12 243 LEU A C 1
ATOM 1860 O O . LEU A 1 243 ? -10.289 -24.456 18.682 1.00 81.12 243 LEU A O 1
ATOM 1864 N N . ALA A 1 244 ? -9.738 -25.694 20.471 1.00 81.50 244 ALA A N 1
ATOM 1865 C CA . ALA A 1 244 ? -10.036 -24.646 21.443 1.00 81.50 244 ALA A CA 1
ATOM 1866 C C . ALA A 1 244 ? -9.216 -23.364 21.195 1.00 81.50 244 ALA A C 1
ATOM 1868 O O . ALA A 1 244 ? -9.756 -22.260 21.272 1.00 81.50 244 ALA A O 1
ATOM 1869 N N . LYS A 1 245 ? -7.930 -23.486 20.829 1.00 82.31 245 LYS A N 1
ATOM 1870 C CA . LYS A 1 245 ? -7.092 -22.332 20.447 1.00 82.31 245 LYS A CA 1
ATOM 1871 C C . LYS A 1 245 ? -7.584 -21.669 19.163 1.00 82.31 245 LYS A C 1
ATOM 1873 O O . LYS A 1 245 ? -7.608 -20.443 19.089 1.00 82.31 245 LYS A O 1
ATOM 1878 N N . LYS A 1 246 ? -8.002 -22.450 18.161 1.00 85.94 246 LYS A N 1
ATOM 1879 C CA . LYS A 1 246 ? -8.574 -21.913 16.915 1.00 85.94 246 LYS A CA 1
ATOM 1880 C C . LYS A 1 246 ? -9.849 -21.115 17.185 1.00 85.94 246 LYS A C 1
ATOM 1882 O O . LYS A 1 246 ? -9.971 -19.991 16.700 1.00 85.94 246 LYS A O 1
ATOM 1887 N N . ILE A 1 247 ? -10.755 -21.668 17.992 1.00 86.75 247 ILE A N 1
ATOM 1888 C CA . ILE A 1 247 ? -12.002 -21.011 18.402 1.00 86.75 247 ILE A CA 1
ATOM 1889 C C . ILE A 1 247 ? -11.686 -19.718 19.152 1.00 86.75 247 ILE A C 1
ATOM 1891 O O . ILE A 1 247 ? -12.201 -18.669 18.781 1.00 86.75 247 ILE A O 1
ATOM 1895 N N . ALA A 1 248 ? -10.780 -19.757 20.134 1.00 84.50 248 ALA A N 1
ATOM 1896 C CA . ALA A 1 248 ? -10.386 -18.573 20.894 1.00 84.50 248 ALA A CA 1
ATOM 1897 C C . ALA A 1 248 ? -9.781 -17.472 20.001 1.00 84.50 248 ALA A C 1
ATOM 1899 O O . ALA A 1 248 ? -10.109 -16.294 20.156 1.00 84.50 248 ALA A O 1
ATOM 1900 N N . ALA A 1 249 ? -8.943 -17.843 19.027 1.00 84.75 249 ALA A N 1
ATOM 1901 C CA . ALA A 1 249 ? -8.346 -16.900 18.085 1.00 84.75 249 ALA A CA 1
ATOM 1902 C C . ALA A 1 249 ? -9.393 -16.251 17.162 1.00 84.75 249 ALA A C 1
ATOM 1904 O O . ALA A 1 249 ? -9.338 -15.044 16.915 1.00 84.75 249 ALA A O 1
ATOM 1905 N N . VAL A 1 250 ? -10.360 -17.031 16.667 1.00 86.19 250 VAL A N 1
ATOM 1906 C CA . VAL A 1 250 ? -11.475 -16.532 15.845 1.00 86.19 250 VAL A CA 1
ATOM 1907 C C . VAL A 1 250 ? -12.415 -15.655 16.666 1.00 86.19 250 VAL A C 1
ATOM 1909 O O . VAL A 1 250 ? -12.791 -14.571 16.225 1.00 86.19 250 VAL A O 1
ATOM 1912 N N . GLN A 1 251 ? -12.742 -16.077 17.882 1.00 83.81 251 GLN A N 1
ATOM 1913 C CA . GLN A 1 251 ? -13.559 -15.319 18.818 1.00 83.81 251 GLN A CA 1
ATOM 1914 C C . GLN A 1 251 ? -12.938 -13.947 19.094 1.00 83.81 251 GLN A C 1
ATOM 1916 O O . GLN A 1 251 ? -13.607 -12.925 18.945 1.00 83.81 251 GLN A O 1
ATOM 1921 N N . ALA A 1 252 ? -11.648 -13.901 19.435 1.00 84.12 252 ALA A N 1
ATOM 1922 C CA . ALA A 1 252 ? -10.938 -12.648 19.681 1.00 84.12 252 ALA A CA 1
ATOM 1923 C C . ALA A 1 252 ? -10.932 -11.721 18.453 1.00 84.12 252 ALA A C 1
ATOM 1925 O O . ALA A 1 252 ? -10.925 -10.499 18.602 1.00 84.12 252 ALA A O 1
ATOM 1926 N N . LEU A 1 253 ? -10.938 -12.297 17.249 1.00 87.50 253 LEU A N 1
ATOM 1927 C CA . LEU A 1 253 ? -10.952 -11.560 15.993 1.00 87.50 253 LEU A CA 1
ATOM 1928 C C . LEU A 1 253 ? -12.334 -10.992 15.645 1.00 87.50 253 LEU A C 1
ATOM 1930 O O . LEU A 1 253 ? -12.405 -9.856 15.191 1.00 87.50 253 LEU A O 1
ATOM 1934 N N . LEU A 1 254 ? -13.409 -11.759 15.846 1.00 84.19 254 LEU A N 1
ATOM 1935 C CA . LEU A 1 254 ? -14.756 -11.390 15.394 1.00 84.19 254 LEU A CA 1
ATOM 1936 C C . LEU A 1 254 ? -15.571 -10.621 16.431 1.00 84.19 254 LEU A C 1
ATOM 1938 O O . LEU A 1 254 ? -16.375 -9.777 16.043 1.00 84.19 254 LEU A O 1
ATOM 1942 N N . THR A 1 255 ? -15.323 -10.830 17.729 1.00 84.69 255 THR A N 1
ATOM 1943 C CA . THR A 1 255 ? -16.037 -10.127 18.816 1.00 84.69 255 THR A CA 1
ATOM 1944 C C . THR A 1 255 ? -16.106 -8.599 18.621 1.00 84.69 255 THR A C 1
ATOM 1946 O O . THR A 1 255 ? -17.182 -8.038 18.829 1.00 84.69 255 THR A O 1
ATOM 1949 N N . PRO A 1 256 ? -15.034 -7.894 18.190 1.00 84.62 256 PRO A N 1
ATOM 1950 C CA . PRO A 1 256 ? -15.090 -6.447 17.955 1.00 84.62 256 PRO A CA 1
ATOM 1951 C C . PRO A 1 256 ? -16.057 -6.017 16.843 1.00 84.62 256 PRO A C 1
ATOM 1953 O O . PRO A 1 256 ? -16.521 -4.882 16.862 1.00 84.62 256 PRO A O 1
ATOM 1956 N N . VAL A 1 257 ? -16.337 -6.901 15.883 1.00 82.62 257 VAL A N 1
ATOM 1957 C CA . VAL A 1 257 ? -17.158 -6.617 14.696 1.00 82.62 257 VAL A CA 1
ATOM 1958 C C . VAL A 1 257 ? -18.595 -7.100 14.885 1.00 82.62 257 VAL A C 1
ATOM 1960 O O . VAL A 1 257 ? -19.533 -6.399 14.522 1.00 82.62 257 VAL A O 1
ATOM 1963 N N . THR A 1 258 ? -18.788 -8.279 15.477 1.00 79.38 258 THR A N 1
ATOM 1964 C CA . THR A 1 258 ? -20.106 -8.923 15.598 1.00 79.38 258 THR A CA 1
ATOM 1965 C C . THR A 1 258 ? -20.779 -8.685 16.955 1.00 79.38 258 THR A C 1
ATOM 1967 O O . THR A 1 258 ? -21.919 -9.097 17.155 1.00 79.38 258 THR A O 1
ATOM 1970 N N . GLY A 1 259 ? -20.095 -8.057 17.920 1.00 79.94 259 GLY A N 1
ATOM 1971 C CA . GLY A 1 259 ? -20.597 -7.925 19.292 1.00 79.94 259 GLY A CA 1
ATOM 1972 C C . GLY A 1 259 ? -20.889 -9.295 19.913 1.00 79.94 259 GLY A C 1
ATOM 1973 O O . GLY A 1 259 ? -20.207 -10.263 19.596 1.00 79.94 259 GLY A O 1
ATOM 1974 N N . ALA A 1 260 ? -21.928 -9.409 20.746 1.00 69.56 260 ALA A N 1
ATOM 1975 C CA . ALA A 1 260 ? -22.333 -10.680 21.367 1.00 69.56 260 ALA A CA 1
ATOM 1976 C C . ALA A 1 260 ? -22.882 -11.726 20.371 1.00 69.56 260 ALA A C 1
ATOM 1978 O O . ALA A 1 260 ? -23.074 -12.877 20.744 1.00 69.56 260 ALA A O 1
ATOM 1979 N N . ALA A 1 261 ? -23.095 -11.377 19.094 1.00 64.81 261 ALA A N 1
ATOM 1980 C CA . ALA A 1 261 ? -23.622 -12.319 18.102 1.00 64.81 261 ALA A CA 1
ATOM 1981 C C . ALA A 1 261 ? -22.672 -13.502 17.814 1.00 64.81 261 ALA A C 1
ATOM 1983 O O . ALA A 1 261 ? -23.115 -14.527 17.305 1.00 64.81 261 ALA A O 1
ATOM 1984 N N . TRP A 1 262 ? -21.382 -13.409 18.178 1.00 70.81 262 TRP A N 1
ATOM 1985 C CA . TRP A 1 262 ? -20.464 -14.553 18.093 1.00 70.81 262 TRP A CA 1
ATOM 1986 C C . TRP A 1 262 ? -20.808 -15.664 19.101 1.00 70.81 262 TRP A C 1
ATOM 1988 O O . TRP A 1 262 ? -20.394 -16.797 18.889 1.00 70.81 262 TRP A O 1
ATOM 1998 N N . GLU A 1 263 ? -21.561 -15.385 20.175 1.00 66.00 263 GLU A N 1
ATOM 1999 C CA . GLU A 1 263 ? -21.932 -16.385 21.195 1.00 66.00 263 GLU A CA 1
ATOM 2000 C C . GLU A 1 263 ? -22.800 -17.520 20.619 1.00 66.00 263 GLU A C 1
ATOM 2002 O O . GLU A 1 263 ? -22.937 -18.574 21.233 1.00 66.00 263 GLU A O 1
ATOM 2007 N N . GLN A 1 264 ? -23.344 -17.320 19.415 1.00 74.06 264 GLN A N 1
ATOM 2008 C CA . GLN A 1 264 ? -24.084 -18.311 18.633 1.00 74.06 264 GLN A CA 1
ATOM 2009 C C . GLN A 1 264 ? -23.218 -18.982 17.547 1.00 74.06 264 GLN A C 1
ATOM 2011 O O . GLN A 1 264 ? -23.757 -19.572 16.614 1.00 74.06 264 GLN A O 1
ATOM 2016 N N . LEU A 1 265 ? -21.884 -18.873 17.630 1.00 86.12 265 LEU A N 1
ATOM 2017 C CA . LEU A 1 265 ? -20.957 -19.508 16.693 1.00 86.12 265 LEU A CA 1
ATOM 2018 C C . LEU A 1 265 ? -21.093 -21.032 16.758 1.00 86.12 265 LEU A C 1
ATOM 2020 O O . LEU A 1 265 ? -20.773 -21.666 17.763 1.00 86.12 265 LEU A O 1
ATOM 2024 N N . GLU A 1 266 ? -21.508 -21.618 15.644 1.00 92.62 266 GLU A N 1
ATOM 2025 C CA . GLU A 1 266 ? -21.556 -23.062 15.467 1.00 92.62 266 GLU A CA 1
ATOM 2026 C C . GLU A 1 266 ? -20.158 -23.602 15.139 1.00 92.62 266 GLU A C 1
ATOM 2028 O O . GLU A 1 266 ? -19.341 -22.922 14.517 1.00 92.62 266 GLU A O 1
ATOM 2033 N N . ILE A 1 267 ? -19.863 -24.838 15.540 1.00 91.88 267 ILE A N 1
ATOM 2034 C CA . ILE A 1 267 ? -18.569 -25.481 15.283 1.00 91.88 267 ILE A CA 1
ATOM 2035 C C . ILE A 1 267 ? -18.811 -26.819 14.589 1.00 91.88 267 ILE A C 1
ATOM 2037 O O . ILE A 1 267 ? -19.633 -27.625 15.027 1.00 91.88 267 ILE A O 1
ATOM 2041 N N . ARG A 1 268 ? -18.078 -27.055 13.502 1.00 92.56 268 ARG A N 1
ATOM 2042 C CA . ARG A 1 268 ? -18.067 -28.311 12.750 1.00 92.56 268 ARG A CA 1
ATOM 2043 C C . ARG A 1 268 ? -16.643 -28.848 12.696 1.00 92.56 268 ARG A C 1
ATOM 2045 O O . ARG A 1 268 ? -15.750 -28.230 12.115 1.00 92.56 268 ARG A O 1
ATOM 2052 N N . GLU A 1 269 ? -16.433 -29.995 13.328 1.00 90.56 269 GLU A N 1
ATOM 2053 C CA . GLU A 1 269 ? -15.118 -30.626 13.432 1.00 90.56 269 GLU A CA 1
ATOM 2054 C C . GLU A 1 269 ? -14.841 -31.565 12.258 1.00 90.56 269 GLU A C 1
ATOM 2056 O O . GLU A 1 269 ? -15.722 -32.293 11.803 1.00 90.56 269 GLU A O 1
ATOM 2061 N N . SER A 1 270 ? -13.591 -31.581 11.795 1.00 88.75 270 SER A N 1
ATOM 2062 C CA . SER A 1 270 ? -13.108 -32.605 10.869 1.00 88.75 270 SER A CA 1
ATOM 2063 C C . SER A 1 270 ? -12.676 -33.857 11.635 1.00 88.75 270 SER A C 1
ATOM 2065 O O . SER A 1 270 ? -12.097 -33.740 12.721 1.00 88.75 270 SER A O 1
ATOM 2067 N N . PRO A 1 271 ? -12.807 -35.055 11.035 1.00 87.06 271 PRO A N 1
ATOM 2068 C CA . PRO A 1 271 ? -12.061 -36.228 11.478 1.00 87.06 271 PRO A CA 1
ATOM 2069 C C . PRO A 1 271 ? -10.562 -35.919 11.605 1.00 87.06 271 PRO A C 1
ATOM 2071 O O . PRO A 1 271 ? -10.008 -35.169 10.798 1.00 87.06 271 PRO A O 1
ATOM 2074 N N . ARG A 1 272 ? -9.895 -36.496 12.614 1.00 81.81 272 ARG A N 1
ATOM 2075 C CA . ARG A 1 272 ? -8.452 -36.284 12.873 1.00 81.81 272 ARG A CA 1
ATOM 2076 C C . ARG A 1 272 ? -7.549 -37.092 11.933 1.00 81.81 272 ARG A C 1
ATOM 2078 O O . ARG A 1 272 ? -6.406 -36.713 11.692 1.00 81.81 272 ARG A O 1
ATOM 2085 N N . VAL A 1 273 ? -8.090 -38.162 11.360 1.00 85.62 273 VAL A N 1
ATOM 2086 C CA . VAL A 1 273 ? -7.461 -39.015 10.346 1.00 85.62 273 VAL A CA 1
ATOM 2087 C C . VAL A 1 273 ? -8.345 -39.074 9.107 1.00 85.62 273 VAL A C 1
ATOM 2089 O O . VAL A 1 273 ? -9.535 -38.785 9.178 1.00 85.62 273 VAL A O 1
ATOM 2092 N N . HIS A 1 274 ? -7.757 -39.442 7.975 1.00 89.56 274 HIS A N 1
ATOM 2093 C CA . HIS A 1 274 ? -8.432 -39.693 6.705 1.00 89.56 274 HIS A CA 1
ATOM 2094 C C . HIS A 1 274 ? -9.281 -38.531 6.191 1.00 89.56 274 HIS A C 1
ATOM 2096 O O . HIS A 1 274 ? -10.277 -38.734 5.513 1.00 89.56 274 HIS A O 1
ATOM 2102 N N . TYR A 1 275 ? -8.872 -37.298 6.478 1.00 89.50 275 TYR A N 1
ATOM 2103 C CA . TYR A 1 275 ? -9.617 -36.116 6.059 1.00 89.50 275 TYR A CA 1
ATOM 2104 C C . TYR A 1 275 ? -9.046 -35.468 4.792 1.00 89.50 275 TYR A C 1
ATOM 2106 O O . TYR A 1 275 ? -9.731 -34.691 4.140 1.00 89.50 275 TYR A O 1
ATOM 2114 N N . ARG A 1 276 ? -7.784 -35.732 4.428 1.00 91.25 276 ARG A N 1
ATOM 2115 C CA . ARG A 1 276 ? -7.101 -35.037 3.327 1.00 91.25 276 ARG A CA 1
ATOM 2116 C C . ARG A 1 276 ? -7.197 -35.825 2.023 1.00 91.25 276 ARG A C 1
ATOM 2118 O O . ARG A 1 276 ? -6.507 -36.826 1.836 1.00 91.25 276 ARG A O 1
ATOM 2125 N N . ALA A 1 277 ? -7.968 -35.296 1.079 1.00 92.12 277 ALA A N 1
ATOM 2126 C CA . ALA A 1 277 ? -8.176 -35.893 -0.238 1.00 92.12 277 ALA A CA 1
ATOM 2127 C C . ALA A 1 277 ? -7.012 -35.672 -1.216 1.00 92.12 277 ALA A C 1
ATOM 2129 O O . ALA A 1 277 ? -6.824 -36.442 -2.150 1.00 92.12 277 ALA A O 1
ATOM 2130 N N . ARG A 1 278 ? -6.193 -34.633 -1.021 1.00 90.38 278 ARG A N 1
ATOM 2131 C CA . ARG A 1 278 ? -5.127 -34.260 -1.968 1.00 90.38 278 ARG A CA 1
ATOM 2132 C C . ARG A 1 278 ? -3.808 -33.921 -1.294 1.00 90.38 278 ARG A C 1
ATOM 2134 O O . ARG A 1 278 ? -3.775 -33.281 -0.240 1.00 90.38 278 ARG A O 1
ATOM 2141 N N . THR A 1 279 ? -2.708 -34.307 -1.933 1.00 89.62 279 THR A N 1
ATOM 2142 C CA . THR A 1 279 ? -1.351 -34.025 -1.452 1.00 89.62 279 THR A CA 1
ATOM 2143 C C . THR A 1 279 ? -0.339 -33.927 -2.592 1.00 89.62 279 THR A C 1
ATOM 2145 O O . THR A 1 279 ? -0.547 -34.456 -3.683 1.00 89.62 279 THR A O 1
ATOM 2148 N N . VAL A 1 280 ? 0.776 -33.242 -2.333 1.00 89.62 280 VAL A N 1
ATOM 2149 C CA . VAL A 1 280 ? 1.918 -33.142 -3.249 1.00 89.62 280 VAL A CA 1
ATOM 2150 C C . VAL A 1 280 ? 3.123 -33.794 -2.584 1.00 89.62 280 VAL A C 1
ATOM 2152 O O . VAL A 1 280 ? 3.514 -33.419 -1.479 1.00 89.62 280 VAL A O 1
ATOM 2155 N N . VAL A 1 281 ? 3.722 -34.758 -3.276 1.00 88.94 281 VAL A N 1
ATOM 2156 C CA . VAL A 1 281 ? 4.879 -35.529 -2.820 1.00 88.94 281 VAL A CA 1
ATOM 2157 C C . VAL A 1 281 ? 6.106 -35.073 -3.602 1.00 88.94 281 VAL A C 1
ATOM 2159 O O . VAL A 1 281 ? 6.180 -35.257 -4.815 1.00 88.94 281 VAL A O 1
ATOM 2162 N N . ALA A 1 282 ? 7.072 -34.443 -2.935 1.00 86.19 282 ALA A N 1
ATOM 2163 C CA . ALA A 1 282 ? 8.311 -34.000 -3.582 1.00 86.19 282 ALA A CA 1
ATOM 2164 C C . ALA A 1 282 ? 9.246 -35.186 -3.875 1.00 86.19 282 ALA A C 1
ATOM 2166 O O . ALA A 1 282 ? 9.291 -36.123 -3.084 1.00 86.19 282 ALA A O 1
ATOM 2167 N N . VAL A 1 283 ? 10.033 -35.134 -4.953 1.00 83.00 283 VAL A N 1
ATOM 2168 C CA . VAL A 1 283 ? 11.029 -36.167 -5.290 1.00 83.00 283 VAL A CA 1
ATOM 2169 C C . VAL A 1 283 ? 12.437 -35.561 -5.249 1.00 83.00 283 VAL A C 1
ATOM 2171 O O . VAL A 1 283 ? 12.725 -34.561 -5.909 1.00 83.00 283 VAL A O 1
ATOM 2174 N N . GLY A 1 284 ? 13.330 -36.151 -4.447 1.00 72.12 284 GLY A N 1
ATOM 2175 C CA . GLY A 1 284 ? 14.719 -35.706 -4.302 1.00 72.12 284 GLY A CA 1
ATOM 2176 C C . GLY A 1 284 ? 14.891 -34.367 -3.564 1.00 72.12 284 GLY A C 1
ATOM 2177 O O . GLY A 1 284 ? 14.136 -34.021 -2.654 1.00 72.12 284 GLY A O 1
ATOM 2178 N N . ALA A 1 285 ? 15.932 -33.607 -3.931 1.00 58.12 285 ALA A N 1
ATOM 2179 C CA . ALA A 1 285 ? 16.252 -32.302 -3.333 1.00 58.12 285 ALA A CA 1
ATOM 2180 C C . ALA A 1 285 ? 15.416 -31.136 -3.901 1.00 58.12 285 ALA A C 1
ATOM 2182 O O . ALA A 1 285 ? 15.559 -29.995 -3.458 1.00 58.12 285 ALA A O 1
ATOM 2183 N N . HIS A 1 286 ? 14.553 -31.399 -4.885 1.00 53.91 286 HIS A N 1
ATOM 2184 C CA . HIS A 1 286 ? 13.727 -30.378 -5.510 1.00 53.91 286 HIS A CA 1
ATOM 2185 C C . HIS A 1 286 ? 12.559 -29.980 -4.601 1.00 53.91 286 HIS A C 1
ATOM 2187 O O . HIS A 1 286 ? 11.732 -30.800 -4.211 1.00 53.91 286 HIS A O 1
ATOM 2193 N N . THR A 1 287 ? 12.465 -28.691 -4.279 1.00 50.03 287 THR A N 1
ATOM 2194 C CA . THR A 1 287 ? 11.261 -28.091 -3.697 1.00 50.03 287 THR A CA 1
ATOM 2195 C C . THR A 1 287 ? 10.269 -27.765 -4.820 1.00 50.03 287 THR A C 1
ATOM 2197 O O . THR A 1 287 ? 10.645 -27.052 -5.756 1.00 50.03 287 THR A O 1
ATOM 2200 N N . PRO A 1 288 ? 9.016 -28.258 -4.769 1.00 47.88 288 PRO A N 1
ATOM 2201 C CA . PRO A 1 288 ? 7.984 -27.860 -5.723 1.00 47.88 288 PRO A CA 1
ATOM 2202 C C . PRO A 1 288 ? 7.776 -26.339 -5.692 1.00 47.88 288 PRO A C 1
ATOM 2204 O O . PRO A 1 288 ? 7.750 -25.735 -4.622 1.00 47.88 288 PRO A O 1
ATOM 2207 N N . THR A 1 289 ? 7.651 -25.718 -6.865 1.00 39.59 289 THR A N 1
ATOM 2208 C CA . THR A 1 289 ? 7.454 -24.264 -7.036 1.00 39.59 289 THR A CA 1
ATOM 2209 C C . THR A 1 289 ? 5.997 -23.820 -6.920 1.00 39.59 289 THR A C 1
ATOM 2211 O O . THR A 1 289 ? 5.727 -22.620 -6.910 1.00 39.59 289 THR A O 1
ATOM 2214 N N . ASP A 1 290 ? 5.063 -24.764 -6.839 1.00 39.88 290 ASP A N 1
ATOM 2215 C CA . ASP A 1 290 ? 3.633 -24.481 -6.802 1.00 39.88 290 ASP A CA 1
ATOM 2216 C C . ASP A 1 290 ? 3.234 -24.282 -5.336 1.00 39.88 290 ASP A C 1
ATOM 2218 O O . ASP A 1 290 ? 3.470 -25.159 -4.509 1.00 39.88 290 ASP A O 1
ATOM 2222 N N . GLY A 1 291 ? 2.673 -23.118 -5.001 1.00 42.03 291 GLY A N 1
ATOM 2223 C CA . GLY A 1 291 ? 2.382 -22.655 -3.634 1.00 42.03 291 GLY A CA 1
ATOM 2224 C C . GLY A 1 291 ? 1.371 -23.477 -2.816 1.00 42.03 291 GLY A C 1
ATOM 2225 O O . GLY A 1 291 ? 0.842 -22.970 -1.831 1.00 42.03 291 GLY A O 1
ATOM 2226 N N . GLU A 1 292 ? 1.111 -24.729 -3.181 1.00 39.66 292 GLU A N 1
ATOM 2227 C CA . GLU A 1 292 ? 0.310 -25.673 -2.414 1.00 39.66 292 GLU A CA 1
ATOM 2228 C C . GLU A 1 292 ? 1.216 -26.720 -1.758 1.00 39.66 292 GLU A C 1
ATOM 2230 O O . GLU A 1 292 ? 1.810 -27.567 -2.419 1.00 39.66 292 GLU A O 1
ATOM 2235 N N . SER A 1 293 ? 1.287 -26.673 -0.427 1.00 42.44 293 SER A N 1
ATOM 2236 C CA . SER A 1 293 ? 1.920 -27.696 0.419 1.00 42.44 293 SER A CA 1
ATOM 2237 C C . SER A 1 293 ? 3.387 -27.984 0.079 1.00 42.44 293 SER A C 1
ATOM 2239 O O . SER A 1 293 ? 3.763 -29.096 -0.290 1.00 42.44 293 SER A O 1
ATOM 2241 N N . GLY A 1 294 ? 4.249 -26.984 0.274 1.00 42.22 294 GLY A N 1
ATOM 2242 C CA . GLY A 1 294 ? 5.692 -27.199 0.307 1.00 42.22 294 GLY A CA 1
ATOM 2243 C C . GLY A 1 294 ? 6.077 -28.229 1.379 1.00 42.22 294 GLY A C 1
ATOM 2244 O O . GLY A 1 294 ? 6.157 -27.899 2.555 1.00 42.22 294 GLY A O 1
ATOM 2245 N N . GLY A 1 295 ? 6.345 -29.467 0.957 1.00 54.62 295 GLY A N 1
ATOM 2246 C CA . GLY A 1 295 ? 7.135 -30.451 1.701 1.00 54.62 295 GLY A CA 1
ATOM 2247 C C . GLY A 1 295 ? 6.429 -31.318 2.749 1.00 54.62 295 GLY A C 1
ATOM 2248 O O . GLY A 1 295 ? 7.144 -31.870 3.580 1.00 54.62 295 GLY A O 1
ATOM 2249 N N . LEU A 1 296 ? 5.095 -31.481 2.720 1.00 72.31 296 LEU A N 1
ATOM 2250 C CA . LEU A 1 296 ? 4.404 -32.380 3.669 1.00 72.31 296 LEU A CA 1
ATOM 2251 C C . LEU A 1 296 ? 4.882 -33.833 3.555 1.00 72.31 296 LEU A C 1
ATOM 2253 O O . LEU A 1 296 ? 5.039 -34.504 4.572 1.00 72.31 296 LEU A O 1
ATOM 2257 N N . PHE A 1 297 ? 5.134 -34.288 2.324 1.00 81.81 297 PHE A N 1
ATOM 2258 C CA . PHE A 1 297 ? 5.676 -35.606 2.005 1.00 81.81 297 PHE A CA 1
ATOM 2259 C C . PHE A 1 297 ? 6.789 -35.470 0.959 1.00 81.81 297 PHE A C 1
ATOM 2261 O O . PHE A 1 297 ? 6.716 -34.641 0.044 1.00 81.81 297 PHE A O 1
ATOM 2268 N N . ARG A 1 298 ? 7.832 -36.288 1.087 1.00 85.31 298 ARG A N 1
ATOM 2269 C CA . ARG A 1 298 ? 9.001 -36.309 0.210 1.00 85.31 298 ARG A CA 1
ATOM 2270 C C . ARG A 1 298 ? 9.509 -37.729 0.018 1.00 85.31 298 ARG A C 1
ATOM 2272 O O . ARG A 1 298 ? 9.630 -38.471 0.979 1.00 85.31 298 ARG A O 1
ATOM 2279 N N . LEU A 1 299 ? 9.882 -38.059 -1.207 1.00 82.69 299 LEU A N 1
ATOM 2280 C CA . LEU A 1 299 ? 10.601 -39.268 -1.574 1.00 82.69 299 LEU A CA 1
ATOM 2281 C C . LEU A 1 299 ? 12.099 -38.951 -1.669 1.00 82.69 299 LEU A C 1
ATOM 2283 O O . LEU A 1 299 ? 12.528 -38.151 -2.503 1.00 82.69 299 LEU A O 1
ATOM 2287 N N . VAL A 1 300 ? 12.893 -39.548 -0.780 1.00 81.81 300 VAL A N 1
ATOM 2288 C CA . VAL A 1 300 ? 14.351 -39.376 -0.680 1.00 81.81 300 VAL A CA 1
ATOM 2289 C C . VAL A 1 300 ? 15.050 -40.623 -1.235 1.00 81.81 300 VAL A C 1
ATOM 2291 O O . VAL A 1 300 ? 14.686 -41.722 -0.820 1.00 81.81 300 VAL A O 1
ATOM 2294 N N . PRO A 1 301 ? 16.012 -40.502 -2.172 1.00 74.88 301 PRO A N 1
ATOM 2295 C CA . PRO A 1 301 ? 16.682 -41.665 -2.759 1.00 74.88 301 PRO A CA 1
ATOM 2296 C C . PRO A 1 301 ? 17.366 -42.565 -1.714 1.00 74.88 301 PRO A C 1
ATOM 2298 O O . PRO A 1 301 ? 18.003 -42.056 -0.790 1.00 74.88 301 PRO A O 1
ATOM 2301 N N . LYS A 1 302 ? 17.284 -43.889 -1.896 1.00 74.56 302 LYS A N 1
ATOM 2302 C CA . LYS A 1 302 ? 18.063 -44.919 -1.180 1.00 74.56 302 LYS A CA 1
ATOM 2303 C C . LYS A 1 302 ? 18.834 -45.803 -2.170 1.00 74.56 302 LYS A C 1
ATOM 2305 O O . LYS A 1 302 ? 18.622 -45.705 -3.372 1.00 74.56 302 LYS A O 1
ATOM 2310 N N . GLU A 1 303 ? 19.714 -46.683 -1.669 1.00 63.19 303 GLU A N 1
ATOM 2311 C CA . GLU A 1 303 ? 20.461 -47.657 -2.498 1.00 63.19 303 GLU A CA 1
ATOM 2312 C C . GLU A 1 303 ? 19.543 -48.510 -3.394 1.00 63.19 303 GLU A C 1
ATOM 2314 O O . GLU A 1 303 ? 19.926 -48.872 -4.504 1.00 63.19 303 GLU A O 1
ATOM 2319 N N . LYS A 1 304 ? 18.314 -48.788 -2.937 1.00 61.94 304 LYS A N 1
ATOM 2320 C CA . LYS A 1 304 ? 17.199 -49.300 -3.743 1.00 61.94 304 LYS A CA 1
ATOM 2321 C C . LYS A 1 304 ? 15.928 -48.529 -3.373 1.00 61.94 304 LYS A C 1
ATOM 2323 O O . LYS A 1 304 ? 15.562 -48.509 -2.200 1.00 61.94 304 LYS A O 1
ATOM 2328 N N . GLY A 1 305 ? 15.264 -47.918 -4.353 1.00 69.81 305 GLY A N 1
ATOM 2329 C CA . GLY A 1 305 ? 13.977 -47.240 -4.155 1.00 69.81 305 GLY A CA 1
ATOM 2330 C C . GLY A 1 305 ? 14.057 -45.840 -3.533 1.00 69.81 305 GLY A C 1
ATOM 2331 O O . GLY A 1 305 ? 15.121 -45.220 -3.444 1.00 69.81 305 GLY A O 1
ATOM 2332 N N . PHE A 1 306 ? 12.903 -45.343 -3.088 1.00 80.06 306 PHE A N 1
ATOM 2333 C CA . PHE A 1 306 ? 12.778 -44.106 -2.318 1.00 80.06 306 PHE A CA 1
ATOM 2334 C C . PHE A 1 306 ? 12.321 -44.371 -0.877 1.00 80.06 306 PHE A C 1
ATOM 2336 O O . PHE A 1 306 ? 11.528 -45.265 -0.605 1.00 80.06 306 PHE A O 1
ATOM 2343 N N . GLN A 1 307 ? 12.768 -43.540 0.064 1.00 82.44 307 GLN A N 1
ATOM 2344 C CA . GLN A 1 307 ? 12.204 -43.450 1.410 1.00 82.44 307 GLN A CA 1
ATOM 2345 C C . GLN A 1 307 ? 11.218 -42.284 1.498 1.00 82.44 307 GLN A C 1
ATOM 2347 O O . GLN A 1 307 ? 11.545 -41.167 1.097 1.00 82.44 307 GLN A O 1
ATOM 2352 N N . ILE A 1 308 ? 10.053 -42.515 2.103 1.00 81.75 308 ILE A N 1
ATOM 2353 C CA . ILE A 1 308 ? 9.103 -41.449 2.435 1.00 81.75 308 ILE A CA 1
ATOM 2354 C C . ILE A 1 308 ? 9.586 -40.702 3.687 1.00 81.75 308 ILE A C 1
ATOM 2356 O O . ILE A 1 308 ? 9.803 -41.292 4.743 1.00 81.75 308 ILE A O 1
ATOM 2360 N N . GLN A 1 309 ? 9.727 -39.389 3.568 1.00 81.50 309 GLN A N 1
ATOM 2361 C CA . GLN A 1 309 ? 9.936 -38.437 4.649 1.00 81.50 309 GLN A CA 1
ATOM 2362 C C . GLN A 1 309 ? 8.707 -37.529 4.721 1.00 81.50 309 GLN A C 1
ATOM 2364 O O . GLN A 1 309 ? 8.313 -36.956 3.705 1.00 81.50 309 GLN A O 1
ATOM 2369 N N . SER A 1 310 ? 8.105 -37.365 5.896 1.00 74.31 310 SER A N 1
ATOM 2370 C CA . SER A 1 310 ? 6.927 -36.512 6.065 1.00 74.31 310 SER A CA 1
ATOM 2371 C C . SER A 1 310 ? 7.030 -35.601 7.283 1.00 74.31 310 SER A C 1
ATOM 2373 O O . SER A 1 310 ? 7.779 -35.871 8.221 1.00 74.31 310 SER A O 1
ATOM 2375 N N . THR A 1 311 ? 6.288 -34.493 7.256 1.00 70.25 311 THR A N 1
ATOM 2376 C CA . THR A 1 311 ? 6.115 -33.600 8.417 1.00 70.25 311 THR A CA 1
ATOM 2377 C C . THR A 1 311 ? 4.805 -33.850 9.163 1.00 70.25 311 THR A C 1
ATOM 2379 O O . THR A 1 311 ? 4.604 -33.270 10.225 1.00 70.25 311 THR A O 1
ATOM 2382 N N . ILE A 1 312 ? 3.909 -34.665 8.597 1.00 73.88 312 ILE A N 1
ATOM 2383 C CA . ILE A 1 312 ? 2.628 -35.085 9.181 1.00 73.88 312 ILE A CA 1
ATOM 2384 C C . ILE A 1 312 ? 2.427 -36.593 8.975 1.00 73.88 312 ILE A C 1
ATOM 2386 O O . ILE A 1 312 ? 3.075 -37.196 8.111 1.00 73.88 312 ILE A O 1
ATOM 2390 N N . SER A 1 313 ? 1.525 -37.199 9.751 1.00 82.19 313 SER A N 1
ATOM 2391 C CA . SER A 1 313 ? 1.172 -38.616 9.599 1.00 82.19 313 SER A CA 1
ATOM 2392 C C . SER A 1 313 ? 0.520 -38.886 8.238 1.00 82.19 313 SER A C 1
ATOM 2394 O O . SER A 1 313 ? -0.316 -38.107 7.767 1.00 82.19 313 SER A O 1
ATOM 2396 N N . THR A 1 314 ? 0.867 -40.014 7.614 1.00 82.56 314 THR A N 1
ATOM 2397 C CA . THR A 1 314 ? 0.196 -40.515 6.403 1.00 82.56 314 THR A CA 1
ATOM 2398 C C . THR A 1 314 ? -1.271 -40.848 6.659 1.00 82.56 314 THR A C 1
ATOM 2400 O O . THR A 1 314 ? -2.062 -40.785 5.727 1.00 82.56 314 THR A O 1
ATOM 2403 N N . GLU A 1 315 ? -1.659 -41.115 7.911 1.00 84.31 315 GLU A N 1
ATOM 2404 C CA . GLU A 1 315 ? -3.054 -41.353 8.306 1.00 84.31 315 GLU A CA 1
ATOM 2405 C C . GLU A 1 315 ? -3.939 -40.117 8.143 1.00 84.31 315 GLU A C 1
ATOM 2407 O O . GLU A 1 315 ? -5.152 -40.241 8.139 1.00 84.31 315 GLU A O 1
ATOM 2412 N N . THR A 1 316 ? -3.374 -38.919 7.968 1.00 87.38 316 THR A N 1
ATOM 2413 C CA . THR A 1 316 ? -4.172 -37.724 7.640 1.00 87.38 316 THR A CA 1
ATOM 2414 C C . THR A 1 316 ? -4.757 -37.777 6.226 1.00 87.38 316 THR A C 1
ATOM 2416 O O . THR A 1 316 ? -5.751 -37.106 5.954 1.00 87.38 316 THR A O 1
ATOM 2419 N N . LEU A 1 317 ? -4.153 -38.560 5.326 1.00 90.38 317 LEU A N 1
ATOM 2420 C CA . LEU A 1 317 ? -4.588 -38.741 3.942 1.00 90.38 317 LEU A CA 1
ATOM 2421 C C . LEU A 1 317 ? -5.753 -39.731 3.868 1.00 90.38 317 LEU A C 1
ATOM 2423 O O . LEU A 1 317 ? -5.826 -40.662 4.675 1.00 90.38 317 LEU A O 1
ATOM 2427 N N . LEU A 1 318 ? -6.629 -39.562 2.872 1.00 90.44 318 LEU A N 1
ATOM 2428 C CA . LEU A 1 318 ? -7.620 -40.588 2.536 1.00 90.44 318 LEU A CA 1
ATOM 2429 C C . LEU A 1 318 ? -6.932 -41.952 2.340 1.00 90.44 318 LEU A C 1
ATOM 2431 O O . LEU A 1 318 ? -5.798 -41.980 1.842 1.00 90.44 318 LEU A O 1
ATOM 2435 N N . PRO A 1 319 ? -7.581 -43.070 2.714 1.00 87.56 319 PRO A N 1
ATOM 2436 C CA . PRO A 1 319 ? -6.964 -44.397 2.696 1.00 87.56 319 PRO A CA 1
ATOM 2437 C C . PRO A 1 319 ? -6.302 -44.750 1.359 1.00 87.56 319 PRO A C 1
ATOM 2439 O O . PRO A 1 319 ? -5.175 -45.240 1.332 1.00 87.56 319 PRO A O 1
ATOM 2442 N N . GLU A 1 320 ? -6.951 -44.420 0.246 1.00 85.75 320 GLU A N 1
ATOM 2443 C CA . GLU A 1 320 ? -6.480 -44.673 -1.117 1.00 85.75 320 GLU A CA 1
ATOM 2444 C C . GLU A 1 320 ? -5.219 -43.863 -1.443 1.00 85.75 320 GLU A C 1
ATOM 2446 O O . GLU A 1 320 ? -4.285 -44.355 -2.078 1.00 85.75 320 GLU A O 1
ATOM 2451 N N . VAL A 1 321 ? -5.165 -42.616 -0.970 1.00 89.69 321 VAL A N 1
ATOM 2452 C CA . VAL A 1 321 ? -4.025 -41.712 -1.165 1.00 89.69 321 VAL A CA 1
ATOM 2453 C C . VAL A 1 321 ? -2.845 -42.146 -0.296 1.00 89.69 321 VAL A C 1
ATOM 2455 O O . VAL A 1 321 ? -1.705 -42.140 -0.760 1.00 89.69 321 VAL A O 1
ATOM 2458 N N . ALA A 1 322 ? -3.107 -42.547 0.951 1.00 88.56 322 ALA A N 1
ATOM 2459 C CA . ALA A 1 322 ? -2.093 -43.070 1.861 1.00 88.56 322 ALA A CA 1
ATOM 2460 C C . ALA A 1 322 ? -1.477 -44.372 1.324 1.00 88.56 322 ALA A C 1
ATOM 2462 O O . ALA A 1 322 ? -0.253 -44.510 1.306 1.00 88.56 322 ALA A O 1
ATOM 2463 N N . ALA A 1 323 ? -2.316 -45.291 0.835 1.00 86.31 323 ALA A N 1
ATOM 2464 C CA . ALA A 1 323 ? -1.897 -46.576 0.283 1.00 86.31 323 ALA A CA 1
ATOM 2465 C C . ALA A 1 323 ? -1.073 -46.436 -1.007 1.00 86.31 323 ALA A C 1
ATOM 2467 O O . ALA A 1 323 ? -0.217 -47.276 -1.280 1.00 86.31 323 ALA A O 1
ATOM 2468 N N . ALA A 1 324 ? -1.272 -45.365 -1.783 1.00 87.38 324 ALA A N 1
ATOM 2469 C CA . ALA A 1 324 ? -0.486 -45.109 -2.988 1.00 87.38 324 ALA A CA 1
ATOM 2470 C C . ALA A 1 324 ? 0.984 -44.762 -2.692 1.00 87.38 324 ALA A C 1
ATOM 2472 O O . ALA A 1 324 ? 1.848 -45.020 -3.528 1.00 87.38 324 ALA A O 1
ATOM 2473 N N . LEU A 1 325 ? 1.299 -44.191 -1.521 1.00 87.62 325 LEU A N 1
ATOM 2474 C CA . LEU A 1 325 ? 2.644 -43.679 -1.235 1.00 87.62 325 LEU A CA 1
ATOM 2475 C C . LEU A 1 325 ? 3.741 -44.761 -1.237 1.00 87.62 325 LEU A C 1
ATOM 2477 O O . LEU A 1 325 ? 4.757 -44.529 -1.898 1.00 87.62 325 LEU A O 1
ATOM 2481 N N . PRO A 1 326 ? 3.592 -45.916 -0.555 1.00 84.38 326 PRO A N 1
ATOM 2482 C CA . PRO A 1 326 ? 4.610 -46.968 -0.585 1.00 84.38 326 PRO A CA 1
ATOM 2483 C C . PRO A 1 326 ? 4.798 -47.553 -1.988 1.00 84.38 326 PRO A C 1
ATOM 2485 O O . PRO A 1 326 ? 5.927 -47.695 -2.440 1.00 84.38 326 PRO A O 1
ATOM 2488 N N . VAL A 1 327 ? 3.702 -47.793 -2.716 1.00 82.88 327 VAL A N 1
ATOM 2489 C CA . VAL A 1 327 ? 3.747 -48.352 -4.079 1.00 82.88 327 VAL A CA 1
ATOM 2490 C C . VAL A 1 327 ? 4.478 -47.402 -5.036 1.00 82.88 327 VAL A C 1
ATOM 2492 O O . VAL A 1 327 ? 5.309 -47.815 -5.842 1.00 82.88 327 VAL A O 1
ATOM 2495 N N . LEU A 1 328 ? 4.228 -46.098 -4.913 1.00 84.81 328 LEU A N 1
ATOM 2496 C CA . LEU A 1 328 ? 4.936 -45.077 -5.682 1.00 84.81 328 LEU A CA 1
ATOM 2497 C C . LEU A 1 328 ? 6.423 -44.993 -5.312 1.00 84.81 328 LEU A C 1
ATOM 2499 O O . LEU A 1 328 ? 7.254 -44.776 -6.190 1.00 84.81 328 LEU A O 1
ATOM 2503 N N . ALA A 1 329 ? 6.786 -45.180 -4.043 1.00 83.19 329 ALA A N 1
ATOM 2504 C CA . ALA A 1 329 ? 8.186 -45.160 -3.621 1.00 83.19 329 ALA A CA 1
ATOM 2505 C C . ALA A 1 329 ? 9.031 -46.256 -4.304 1.00 83.19 329 ALA A C 1
ATOM 2507 O O . ALA A 1 329 ? 10.217 -46.030 -4.568 1.00 83.19 329 ALA A O 1
ATOM 2508 N N . ASP A 1 330 ? 8.408 -47.388 -4.644 1.00 79.94 330 ASP A N 1
ATOM 2509 C CA . ASP A 1 330 ? 9.054 -48.514 -5.322 1.00 79.94 330 ASP A CA 1
ATOM 2510 C C . ASP A 1 330 ? 9.123 -48.339 -6.846 1.00 79.94 330 ASP A C 1
ATOM 2512 O O . ASP A 1 330 ? 10.131 -48.691 -7.459 1.00 79.94 330 ASP A O 1
ATOM 2516 N N . ILE A 1 331 ? 8.083 -47.769 -7.469 1.00 78.00 331 ILE A N 1
ATOM 2517 C CA . ILE A 1 331 ? 7.971 -47.687 -8.938 1.00 78.00 331 ILE A CA 1
ATOM 2518 C C . ILE A 1 331 ? 8.633 -46.426 -9.510 1.00 78.00 331 ILE A C 1
ATOM 2520 O O . ILE A 1 331 ? 9.197 -46.448 -10.604 1.00 78.00 331 ILE A O 1
ATOM 2524 N N . LEU A 1 332 ? 8.600 -45.303 -8.788 1.00 80.94 332 LEU A N 1
ATOM 2525 C CA . LEU A 1 332 ? 9.075 -44.018 -9.308 1.00 80.94 332 LEU A CA 1
ATOM 2526 C C . LEU A 1 332 ? 10.586 -43.879 -9.613 1.00 80.94 332 LEU A C 1
ATOM 2528 O O . LEU A 1 332 ? 10.903 -43.000 -10.419 1.00 80.94 332 LEU A O 1
ATOM 2532 N N . PRO A 1 333 ? 11.531 -44.670 -9.048 1.00 78.25 333 PRO A N 1
ATOM 2533 C CA . PRO A 1 333 ? 12.967 -44.520 -9.324 1.00 78.25 333 PRO A CA 1
ATOM 2534 C C . PRO A 1 333 ? 13.362 -44.605 -10.800 1.00 78.25 333 PRO A C 1
ATOM 2536 O O . PRO A 1 333 ? 14.404 -44.077 -11.173 1.00 78.25 333 PRO A O 1
ATOM 2539 N N . GLN A 1 334 ? 12.543 -45.243 -11.639 1.00 77.50 334 GLN A N 1
ATOM 2540 C CA . GLN A 1 334 ? 12.818 -45.407 -13.068 1.00 77.50 334 GLN A CA 1
ATOM 2541 C C . GLN A 1 334 ? 12.551 -44.150 -13.918 1.00 77.50 334 GLN A C 1
ATOM 2543 O O . GLN A 1 334 ? 12.926 -44.119 -15.087 1.00 77.50 334 GLN A O 1
ATOM 2548 N N . TYR A 1 335 ? 11.897 -43.118 -13.370 1.00 84.00 335 TYR A N 1
ATOM 2549 C CA . TYR A 1 335 ? 11.507 -41.923 -14.127 1.00 84.00 335 TYR A CA 1
ATOM 2550 C C . TYR A 1 335 ? 12.492 -40.765 -13.921 1.00 84.00 335 TYR A C 1
ATOM 2552 O O . TYR A 1 335 ? 12.414 -40.014 -12.944 1.00 84.00 335 TYR A O 1
ATOM 2560 N N . GLU A 1 336 ? 13.401 -40.580 -14.879 1.00 81.31 336 GLU A N 1
ATOM 2561 C CA . GLU A 1 336 ? 14.346 -39.461 -14.873 1.00 81.31 336 GLU A CA 1
ATOM 2562 C C . GLU A 1 336 ? 13.646 -38.098 -15.029 1.00 81.31 336 GLU A C 1
ATOM 2564 O O . GLU A 1 336 ? 12.671 -37.937 -15.760 1.00 81.31 336 GLU A O 1
ATOM 2569 N N . GLY A 1 337 ? 14.148 -37.076 -14.328 1.00 82.56 337 GLY A N 1
ATOM 2570 C CA . GLY A 1 337 ? 13.621 -35.707 -14.419 1.00 82.56 337 GLY A CA 1
ATOM 2571 C C . GLY A 1 337 ? 12.299 -35.452 -13.677 1.00 82.56 337 GLY A C 1
ATOM 2572 O O . GLY A 1 337 ? 11.781 -34.328 -13.745 1.00 82.56 337 GLY A O 1
ATOM 2573 N N . LEU A 1 338 ? 11.767 -36.445 -12.953 1.00 86.88 338 LEU A N 1
ATOM 2574 C CA . LEU A 1 338 ? 10.601 -36.308 -12.077 1.00 86.88 338 LEU A CA 1
ATOM 2575 C C . LEU A 1 338 ? 10.901 -35.348 -10.912 1.00 86.88 338 LEU A C 1
ATOM 2577 O O . LEU A 1 338 ? 11.911 -35.472 -10.221 1.00 86.88 338 LEU A O 1
ATOM 2581 N N . ARG A 1 339 ? 10.013 -34.378 -10.677 1.00 87.88 339 ARG A N 1
ATOM 2582 C CA . ARG A 1 339 ? 10.156 -33.364 -9.615 1.00 87.88 339 ARG A CA 1
ATOM 2583 C C . ARG A 1 339 ? 9.233 -33.606 -8.437 1.00 87.88 339 ARG A C 1
ATOM 2585 O O . ARG A 1 339 ? 9.629 -33.422 -7.287 1.00 87.88 339 ARG A O 1
ATOM 2592 N N . CYS A 1 340 ? 7.986 -33.952 -8.722 1.00 89.94 340 CYS A N 1
ATOM 2593 C CA . CYS A 1 340 ? 6.995 -34.270 -7.708 1.00 89.94 340 CYS A CA 1
ATOM 2594 C C . CYS A 1 340 ? 5.878 -35.136 -8.286 1.00 89.94 340 CYS A C 1
ATOM 2596 O O . CYS A 1 340 ? 5.722 -35.249 -9.501 1.00 89.94 340 CYS A O 1
ATOM 2598 N N . VAL A 1 341 ? 5.089 -35.720 -7.390 1.00 90.56 341 VAL A N 1
ATOM 2599 C CA . VAL A 1 341 ? 3.858 -36.436 -7.710 1.00 90.56 341 VAL A CA 1
ATOM 2600 C C . VAL A 1 341 ? 2.700 -35.756 -6.997 1.00 90.56 341 VAL A C 1
ATOM 2602 O O . VAL A 1 341 ? 2.767 -35.509 -5.794 1.00 90.56 341 VAL A O 1
ATOM 2605 N N . LYS A 1 342 ? 1.647 -35.415 -7.737 1.00 92.69 342 LYS A N 1
ATOM 2606 C CA . LYS A 1 342 ? 0.406 -34.865 -7.180 1.00 92.69 342 LYS A CA 1
ATOM 2607 C C . LYS A 1 342 ? -0.619 -35.989 -7.077 1.00 92.69 342 LYS A C 1
ATOM 2609 O O . LYS A 1 342 ? -0.875 -36.661 -8.073 1.00 92.69 342 LYS A O 1
ATOM 2614 N N . LEU A 1 343 ? -1.180 -36.184 -5.889 1.00 92.31 343 LEU A N 1
ATOM 2615 C CA . LEU A 1 343 ? -2.200 -37.193 -5.607 1.00 92.31 343 LEU A CA 1
ATOM 2616 C C . LEU A 1 343 ? -3.519 -36.509 -5.270 1.00 92.31 343 LEU A C 1
ATOM 2618 O O . LEU A 1 343 ? -3.540 -35.555 -4.487 1.00 92.31 343 LEU A O 1
ATOM 2622 N N . HIS A 1 344 ? -4.605 -37.016 -5.841 1.00 93.62 344 HIS A N 1
ATOM 2623 C CA . HIS A 1 344 ? -5.959 -36.515 -5.639 1.00 93.62 344 HIS A CA 1
ATOM 2624 C C . HIS A 1 344 ? -6.919 -37.700 -5.554 1.00 93.62 344 HIS A C 1
ATOM 2626 O O . HIS A 1 344 ? -7.223 -38.325 -6.563 1.00 93.62 344 HIS A O 1
ATOM 2632 N N . GLY A 1 345 ? -7.353 -38.026 -4.342 1.00 92.62 345 GLY A N 1
ATOM 2633 C CA . GLY A 1 345 ? -8.354 -39.045 -4.053 1.00 92.62 345 GLY A CA 1
ATOM 2634 C C . GLY A 1 345 ? -9.746 -38.464 -3.812 1.00 92.62 345 GLY A C 1
ATOM 2635 O O . GLY A 1 345 ? -9.903 -37.255 -3.641 1.00 92.62 345 GLY A O 1
ATOM 2636 N N . THR A 1 346 ? -10.743 -39.337 -3.769 1.00 92.62 346 THR A N 1
ATOM 2637 C CA . THR A 1 346 ? -12.143 -39.003 -3.487 1.00 92.62 346 THR A CA 1
ATOM 2638 C C . THR A 1 346 ? -12.733 -39.974 -2.464 1.00 92.62 346 THR A C 1
ATOM 2640 O O . THR A 1 346 ? -12.273 -41.112 -2.364 1.00 92.62 346 THR A O 1
ATOM 2643 N N . VAL A 1 347 ? -13.772 -39.574 -1.721 1.00 89.44 347 VAL A N 1
ATOM 2644 C CA . VAL A 1 347 ? -14.485 -40.504 -0.808 1.00 89.44 347 VAL A CA 1
ATOM 2645 C C . VAL A 1 347 ? -15.257 -41.581 -1.574 1.00 89.44 347 VAL A C 1
ATOM 2647 O O . VAL A 1 347 ? -15.516 -42.667 -1.065 1.00 89.44 347 VAL A O 1
ATOM 2650 N N . SER A 1 348 ? -15.554 -41.312 -2.843 1.00 88.69 348 SER A N 1
ATOM 2651 C CA . SER A 1 348 ? -16.082 -42.269 -3.822 1.00 88.69 348 SER A CA 1
ATOM 2652 C C . SER A 1 348 ? -15.041 -43.266 -4.372 1.00 88.69 348 SER A C 1
ATOM 2654 O O . SER A 1 348 ? -15.351 -44.030 -5.293 1.00 88.69 348 SER A O 1
ATOM 2656 N N . ALA A 1 349 ? -13.835 -43.300 -3.790 1.00 87.94 349 ALA A N 1
ATOM 2657 C CA . ALA A 1 349 ? -12.739 -44.217 -4.104 1.00 87.94 349 ALA A CA 1
ATOM 2658 C C . ALA A 1 349 ? -12.169 -44.088 -5.532 1.00 87.94 349 ALA A C 1
ATOM 2660 O O . ALA A 1 349 ? -11.730 -45.073 -6.134 1.00 87.94 349 ALA A O 1
ATOM 2661 N N . GLN A 1 350 ? -12.155 -42.872 -6.084 1.00 92.44 350 GLN A N 1
ATOM 2662 C CA . GLN A 1 350 ? -11.345 -42.532 -7.254 1.00 92.44 350 GLN A CA 1
ATOM 2663 C C . GLN A 1 350 ? -9.993 -41.982 -6.808 1.00 92.44 350 GLN A C 1
ATOM 2665 O O . GLN A 1 350 ? -9.890 -41.305 -5.786 1.00 92.44 350 GLN A O 1
ATOM 2670 N N . LEU A 1 351 ? -8.951 -42.246 -7.591 1.00 93.50 351 LEU A N 1
ATOM 2671 C CA . LEU A 1 351 ? -7.614 -41.716 -7.367 1.00 93.50 351 LEU A CA 1
ATOM 2672 C C . LEU A 1 351 ? -7.036 -41.198 -8.679 1.00 93.50 351 LEU A C 1
ATOM 2674 O O . LEU A 1 351 ? -7.081 -41.861 -9.712 1.00 93.50 351 LEU A O 1
ATOM 2678 N N . LEU A 1 352 ? -6.434 -40.018 -8.621 1.00 94.25 352 LEU A N 1
ATOM 2679 C CA . LEU A 1 352 ? -5.645 -39.452 -9.697 1.00 94.25 352 LEU A CA 1
ATOM 2680 C C . LEU A 1 352 ? -4.212 -39.234 -9.222 1.00 94.25 352 LEU A C 1
ATOM 2682 O O . LEU A 1 352 ? -3.958 -38.564 -8.219 1.00 94.25 352 LEU A O 1
ATOM 2686 N N . VAL A 1 353 ? -3.275 -39.802 -9.977 1.00 94.19 353 VAL A N 1
ATOM 2687 C CA . VAL A 1 353 ? -1.832 -39.712 -9.754 1.00 94.19 353 VAL A CA 1
ATOM 2688 C C . VAL A 1 353 ? -1.209 -38.951 -10.913 1.00 94.19 353 VAL A C 1
ATOM 2690 O O . VAL A 1 353 ? -1.260 -39.411 -12.046 1.00 94.19 353 VAL A O 1
ATOM 2693 N N . CYS A 1 354 ? -0.601 -37.795 -10.656 1.00 93.62 354 CYS A N 1
ATOM 2694 C CA . CYS A 1 354 ? 0.071 -37.010 -11.688 1.00 93.62 354 CYS A CA 1
ATOM 2695 C C . CYS A 1 354 ? 1.570 -36.884 -11.425 1.00 93.62 354 CYS A C 1
ATOM 2697 O O . CYS A 1 354 ? 1.987 -36.275 -10.438 1.00 93.62 354 CYS A O 1
ATOM 2699 N N . LEU A 1 355 ? 2.370 -37.421 -12.341 1.00 93.06 355 LEU A N 1
ATOM 2700 C CA . LEU A 1 355 ? 3.820 -37.295 -12.373 1.00 93.06 355 LEU A CA 1
ATOM 2701 C C . LEU A 1 355 ? 4.215 -35.952 -12.992 1.00 93.06 355 LEU A C 1
ATOM 2703 O O . LEU A 1 355 ? 3.910 -35.681 -14.153 1.00 93.06 355 LEU A O 1
ATOM 2707 N N . VAL A 1 356 ? 4.910 -35.103 -12.239 1.00 91.62 356 VAL A N 1
ATOM 2708 C CA . VAL A 1 356 ? 5.306 -33.767 -12.700 1.00 91.62 356 VAL A CA 1
ATOM 2709 C C . VAL A 1 356 ? 6.803 -33.727 -12.965 1.00 91.62 356 VAL A C 1
ATOM 2711 O O . VAL A 1 356 ? 7.617 -33.839 -12.045 1.00 91.62 356 VAL A O 1
ATOM 2714 N N . PHE A 1 357 ? 7.169 -33.509 -14.222 1.00 90.50 357 PHE A N 1
ATOM 2715 C CA . PHE A 1 357 ? 8.549 -33.501 -14.691 1.00 90.50 357 PHE A CA 1
ATOM 2716 C C . PHE A 1 357 ? 9.101 -32.082 -14.876 1.00 90.50 357 PHE A C 1
ATOM 2718 O O . PHE A 1 357 ? 8.372 -31.089 -14.974 1.00 90.50 357 PHE A O 1
ATOM 2725 N N . GLY A 1 358 ? 10.430 -31.973 -14.905 1.00 83.38 358 GLY A N 1
ATOM 2726 C CA . GLY A 1 358 ? 11.115 -30.716 -15.185 1.00 83.38 358 GLY A CA 1
ATOM 2727 C C . GLY A 1 358 ? 10.959 -30.216 -16.628 1.00 83.38 358 GLY A C 1
ATOM 2728 O O . GLY A 1 358 ? 10.627 -30.984 -17.528 1.00 83.38 358 GLY A O 1
ATOM 2729 N N . PRO A 1 359 ? 11.220 -28.918 -16.883 1.00 75.94 359 PRO A N 1
ATOM 2730 C CA . PRO A 1 359 ? 11.222 -28.369 -18.234 1.00 75.94 359 PRO A CA 1
ATOM 2731 C C . PRO A 1 359 ? 12.212 -29.116 -19.135 1.00 75.94 359 PRO A C 1
ATOM 2733 O O . PRO A 1 359 ? 13.390 -29.199 -18.797 1.00 75.94 359 PRO A O 1
ATOM 2736 N N . GLY A 1 360 ? 11.733 -29.607 -20.280 1.00 74.00 360 GLY A N 1
ATOM 2737 C CA . GLY A 1 360 ? 12.550 -30.311 -21.275 1.00 74.00 360 GLY A CA 1
ATOM 2738 C C . GLY A 1 360 ? 12.678 -31.823 -21.067 1.00 74.00 360 GLY A C 1
ATOM 2739 O O . GLY A 1 360 ? 13.312 -32.468 -21.891 1.00 74.00 360 GLY A O 1
ATOM 2740 N N . ALA A 1 361 ? 12.080 -32.386 -20.012 1.00 80.81 361 ALA A N 1
ATOM 2741 C CA . ALA A 1 361 ? 11.982 -33.833 -19.853 1.00 80.81 361 ALA A CA 1
ATOM 2742 C C . ALA A 1 361 ? 10.956 -34.421 -20.835 1.00 80.81 361 ALA A C 1
ATOM 2744 O O . ALA A 1 361 ? 9.891 -33.834 -21.056 1.00 80.81 361 ALA A O 1
ATOM 2745 N N . GLU A 1 362 ? 11.273 -35.580 -21.403 1.00 83.00 362 GLU A N 1
ATOM 2746 C CA . GLU A 1 362 ? 10.341 -36.342 -22.227 1.00 83.00 362 GLU A CA 1
ATOM 2747 C C . GLU A 1 362 ? 9.290 -37.010 -21.329 1.00 83.00 362 GLU A C 1
ATOM 2749 O O . GLU A 1 362 ? 9.622 -37.605 -20.303 1.00 83.00 362 GLU A O 1
ATOM 2754 N N . LEU A 1 363 ? 8.007 -36.868 -21.677 1.00 89.75 363 LEU A N 1
ATOM 2755 C CA . LEU A 1 363 ? 6.937 -37.508 -20.914 1.00 89.75 363 LEU A CA 1
ATOM 2756 C C . LEU A 1 363 ? 6.884 -39.008 -21.230 1.00 89.75 363 LEU A C 1
ATOM 2758 O O . LEU A 1 363 ? 7.044 -39.371 -22.398 1.00 89.75 363 LEU A O 1
ATOM 2762 N N . PRO A 1 364 ? 6.568 -39.865 -20.240 1.00 90.12 364 PRO A N 1
ATOM 2763 C CA . PRO A 1 364 ? 6.342 -41.284 -20.485 1.00 90.12 364 PRO A CA 1
ATOM 2764 C C . PRO A 1 364 ? 5.324 -41.525 -21.613 1.00 90.12 364 PRO A C 1
ATOM 2766 O O . PRO A 1 364 ? 4.401 -40.730 -21.833 1.00 90.12 364 PRO A O 1
ATOM 2769 N N . SER A 1 365 ? 5.504 -42.622 -22.351 1.00 89.25 365 SER A N 1
ATOM 2770 C CA . SER A 1 365 ? 4.535 -43.068 -23.356 1.00 89.25 365 SER A CA 1
ATOM 2771 C C . SER A 1 365 ? 3.229 -43.515 -22.693 1.00 89.25 365 SER A C 1
ATOM 2773 O O . SER A 1 365 ? 3.224 -43.899 -21.525 1.00 89.25 365 SER A O 1
ATOM 2775 N N . ASP A 1 366 ? 2.125 -43.511 -23.444 1.00 87.94 366 ASP A N 1
ATOM 2776 C CA . ASP A 1 366 ? 0.828 -43.965 -22.923 1.00 87.94 366 ASP A CA 1
ATOM 2777 C C . ASP A 1 366 ? 0.894 -45.427 -22.448 1.00 87.94 366 ASP A C 1
ATOM 2779 O O . ASP A 1 366 ? 0.315 -45.758 -21.420 1.00 87.94 366 ASP A O 1
ATOM 2783 N N . ALA A 1 367 ? 1.688 -46.274 -23.118 1.00 88.19 367 ALA A N 1
ATOM 2784 C CA . ALA A 1 367 ? 1.962 -47.642 -22.673 1.00 88.19 367 ALA A CA 1
ATOM 2785 C C . ALA A 1 367 ? 2.663 -47.679 -21.303 1.00 88.19 367 ALA A C 1
ATOM 2787 O O . ALA A 1 367 ? 2.225 -48.396 -20.415 1.00 88.19 367 ALA A O 1
ATOM 2788 N N . ALA A 1 368 ? 3.687 -46.844 -21.086 1.00 88.00 368 ALA A N 1
ATOM 2789 C CA . ALA A 1 368 ? 4.384 -46.774 -19.800 1.00 88.00 368 ALA A CA 1
ATOM 2790 C C . ALA A 1 368 ? 3.506 -46.199 -18.670 1.00 88.00 368 ALA A C 1
ATOM 2792 O O . ALA A 1 368 ? 3.694 -46.539 -17.500 1.00 88.00 368 ALA A O 1
ATOM 2793 N N . LEU A 1 369 ? 2.561 -45.310 -18.998 1.00 91.19 369 LEU A N 1
ATOM 2794 C CA . LEU A 1 369 ? 1.565 -44.816 -18.043 1.00 91.19 369 LEU A CA 1
ATOM 2795 C C . LEU A 1 369 ? 0.495 -45.871 -17.735 1.00 91.19 369 LEU A C 1
ATOM 2797 O O . LEU A 1 369 ? 0.061 -45.951 -16.589 1.00 91.19 369 LEU A O 1
ATOM 2801 N N . GLU A 1 370 ? 0.095 -46.688 -18.713 1.00 91.88 370 GLU A N 1
ATOM 2802 C CA . GLU A 1 370 ? -0.802 -47.830 -18.496 1.00 91.88 370 GLU A CA 1
ATOM 2803 C C . GLU A 1 370 ? -0.120 -48.917 -17.655 1.00 91.88 370 GLU A C 1
ATOM 2805 O O . GLU A 1 370 ? -0.736 -49.425 -16.725 1.00 91.88 370 GLU A O 1
ATOM 2810 N N . ASP A 1 371 ? 1.165 -49.200 -17.880 1.00 87.44 371 ASP A N 1
ATOM 2811 C CA . ASP A 1 371 ? 1.942 -50.124 -17.043 1.00 87.44 371 ASP A CA 1
ATOM 2812 C C . ASP A 1 371 ? 2.017 -49.631 -15.589 1.00 87.44 371 ASP A C 1
ATOM 2814 O O . ASP A 1 371 ? 1.792 -50.395 -14.647 1.00 87.44 371 ASP A O 1
ATOM 2818 N N . LEU A 1 372 ? 2.263 -48.329 -15.388 1.00 88.44 372 LEU A N 1
ATOM 2819 C CA . LEU A 1 372 ? 2.228 -47.707 -14.061 1.00 88.44 372 LEU A CA 1
ATOM 2820 C C . LEU A 1 372 ? 0.834 -47.804 -13.432 1.00 88.44 372 LEU A C 1
ATOM 2822 O O . LEU A 1 372 ? 0.707 -48.134 -12.253 1.00 88.44 372 LEU A O 1
ATOM 2826 N N . ARG A 1 373 ? -0.216 -47.527 -14.207 1.00 91.12 373 ARG A N 1
ATOM 2827 C CA . ARG A 1 373 ? -1.608 -47.639 -13.764 1.00 91.12 373 ARG A CA 1
ATOM 2828 C C . ARG A 1 373 ? -1.947 -49.074 -13.361 1.00 91.12 373 ARG A C 1
ATOM 2830 O O . ARG A 1 373 ? -2.538 -49.264 -12.303 1.00 91.12 373 ARG A O 1
ATOM 2837 N N . ALA A 1 374 ? -1.539 -50.071 -14.142 1.00 86.62 374 ALA A N 1
ATOM 2838 C CA . ALA A 1 374 ? -1.736 -51.485 -13.843 1.00 86.62 374 ALA A CA 1
ATOM 2839 C C . ALA A 1 374 ? -0.968 -51.915 -12.583 1.00 86.62 374 ALA A C 1
ATOM 2841 O O . ALA A 1 374 ? -1.533 -52.593 -11.725 1.00 86.62 374 ALA A O 1
ATOM 2842 N N . GLY A 1 375 ? 0.282 -51.463 -12.422 1.00 83.00 375 GLY A N 1
ATOM 2843 C CA . GLY A 1 375 ? 1.080 -51.709 -11.218 1.00 83.00 375 GLY A CA 1
ATOM 2844 C C . GLY A 1 375 ? 0.461 -51.098 -9.958 1.00 83.00 375 GLY A C 1
ATOM 2845 O O . GLY A 1 375 ? 0.386 -51.752 -8.919 1.00 83.00 375 GLY A O 1
ATOM 2846 N N . LEU A 1 376 ? -0.055 -49.870 -10.059 1.00 85.00 376 LEU A N 1
ATOM 2847 C CA . LEU A 1 376 ? -0.775 -49.210 -8.970 1.00 85.00 376 LEU A CA 1
ATOM 2848 C C . LEU A 1 376 ? -2.101 -49.912 -8.652 1.00 85.00 376 LEU A C 1
ATOM 2850 O O . LEU A 1 376 ? -2.377 -50.155 -7.484 1.00 85.00 376 LEU A O 1
ATOM 2854 N N . LEU A 1 377 ? -2.897 -50.295 -9.655 1.00 83.88 377 LEU A N 1
ATOM 2855 C CA . LEU A 1 377 ? -4.141 -51.049 -9.445 1.00 83.88 377 LEU A CA 1
ATOM 2856 C C . LEU A 1 377 ? -3.886 -52.407 -8.779 1.00 83.88 377 LEU A C 1
ATOM 2858 O O . LEU A 1 377 ? -4.642 -52.800 -7.894 1.00 83.88 377 LEU A O 1
ATOM 2862 N N . GLY A 1 378 ? -2.798 -53.094 -9.141 1.00 75.12 378 GLY A N 1
ATOM 2863 C CA . GLY A 1 378 ? -2.391 -54.346 -8.499 1.00 75.12 378 GLY A CA 1
ATOM 2864 C C . GLY A 1 378 ? -2.040 -54.194 -7.012 1.00 75.12 378 GLY A C 1
ATOM 2865 O O . GLY A 1 378 ? -2.218 -55.140 -6.248 1.00 75.12 378 GLY A O 1
ATOM 2866 N N . GLY A 1 379 ? -1.575 -53.009 -6.593 1.00 70.94 379 GLY A N 1
ATOM 2867 C CA . GLY A 1 379 ? -1.245 -52.687 -5.199 1.00 70.94 379 GLY A CA 1
ATOM 2868 C C . GLY A 1 379 ? -2.354 -51.981 -4.405 1.00 70.94 379 GLY A C 1
ATOM 2869 O O . GLY A 1 379 ? -2.268 -51.915 -3.180 1.00 70.94 379 GLY A O 1
ATOM 2870 N N . LEU A 1 380 ? -3.394 -51.457 -5.066 1.00 79.56 380 LEU A N 1
ATOM 2871 C CA . LEU A 1 380 ? -4.424 -50.592 -4.472 1.00 79.56 380 LEU A CA 1
ATOM 2872 C C . LEU A 1 380 ? -5.828 -51.201 -4.597 1.00 79.56 380 LEU A C 1
ATOM 2874 O O . LEU A 1 380 ? -6.658 -50.740 -5.376 1.00 79.56 380 LEU A O 1
ATOM 2878 N N . VAL A 1 381 ? -6.121 -52.206 -3.767 1.00 67.31 381 VAL A N 1
ATOM 2879 C CA . VAL A 1 381 ? -7.380 -52.986 -3.805 1.00 67.31 381 VAL A CA 1
ATOM 2880 C C . VAL A 1 381 ? -8.645 -52.137 -3.562 1.00 67.31 381 VAL A C 1
ATOM 2882 O O . VAL A 1 381 ? -9.732 -52.516 -3.987 1.00 67.31 381 VAL A O 1
ATOM 2885 N N . ALA A 1 382 ? -8.523 -50.984 -2.896 1.00 74.75 382 ALA A N 1
ATOM 2886 C CA . ALA A 1 382 ? -9.652 -50.112 -2.556 1.00 74.75 382 ALA A CA 1
ATOM 2887 C C . ALA A 1 382 ? -10.005 -49.069 -3.639 1.00 74.75 382 ALA A C 1
ATOM 2889 O O . ALA A 1 382 ? -11.082 -48.481 -3.579 1.00 74.75 382 ALA A O 1
ATOM 2890 N N . VAL A 1 383 ? -9.138 -48.837 -4.634 1.00 84.25 383 VAL A N 1
ATOM 2891 C CA . VAL A 1 383 ? -9.363 -47.812 -5.667 1.00 84.25 383 VAL A CA 1
ATOM 2892 C C . VAL A 1 383 ? -10.283 -48.362 -6.755 1.00 84.25 383 VAL A C 1
ATOM 2894 O O . VAL A 1 383 ? -9.919 -49.279 -7.487 1.00 84.25 383 VAL A O 1
ATOM 2897 N N . ARG A 1 384 ? -11.475 -47.774 -6.898 1.00 83.44 384 ARG A N 1
ATOM 2898 C CA . ARG A 1 384 ? -12.448 -48.143 -7.941 1.00 83.44 384 ARG A CA 1
ATOM 2899 C C . ARG A 1 384 ? -12.044 -47.630 -9.313 1.00 83.44 384 ARG A C 1
ATOM 2901 O O . ARG A 1 384 ? -12.327 -48.268 -10.323 1.00 83.44 384 ARG A O 1
ATOM 2908 N N . GLU A 1 385 ? -11.410 -46.464 -9.351 1.00 88.38 385 GLU A N 1
ATOM 2909 C CA . GLU A 1 385 ? -11.031 -45.811 -10.593 1.00 88.38 385 GLU A CA 1
ATOM 2910 C C . GLU A 1 385 ? -9.711 -45.060 -10.438 1.00 88.38 385 GLU A C 1
ATOM 2912 O O . GLU A 1 385 ? -9.590 -44.174 -9.595 1.00 88.38 385 GLU A O 1
ATOM 2917 N N . LEU A 1 386 ? -8.722 -45.422 -11.258 1.00 92.25 386 LEU A N 1
ATOM 2918 C CA . LEU A 1 386 ? -7.390 -44.823 -11.245 1.00 92.25 386 LEU A CA 1
ATOM 2919 C C . LEU A 1 386 ? -7.120 -44.075 -12.551 1.00 92.25 386 LEU A C 1
ATOM 2921 O O . LEU A 1 386 ? -7.174 -44.672 -13.633 1.00 92.25 386 LEU A O 1
ATOM 2925 N N . VAL A 1 387 ? -6.770 -42.797 -12.425 1.00 93.81 387 VAL A N 1
ATOM 2926 C CA . VAL A 1 387 ? -6.281 -41.940 -13.509 1.00 93.81 387 VAL A CA 1
ATOM 2927 C C . VAL A 1 387 ? -4.800 -41.660 -13.278 1.00 93.81 387 VAL A C 1
ATOM 2929 O O . VAL A 1 387 ? -4.415 -41.157 -12.223 1.00 93.81 387 VAL A O 1
ATOM 2932 N N . VAL A 1 388 ? -3.957 -41.960 -14.263 1.00 94.12 388 VAL A N 1
ATOM 2933 C CA . VAL A 1 388 ? -2.521 -41.664 -14.201 1.00 94.12 388 VAL A CA 1
ATOM 2934 C C . VAL A 1 388 ? -2.185 -40.612 -15.244 1.00 94.12 388 VAL A C 1
ATOM 2936 O O . VAL A 1 388 ? -2.457 -40.795 -16.427 1.00 94.12 388 VAL A O 1
ATOM 2939 N N . LEU A 1 389 ? -1.591 -39.507 -14.806 1.00 94.12 389 LEU A N 1
ATOM 2940 C CA . LEU A 1 389 ? -1.173 -38.389 -15.641 1.00 94.12 389 LEU A CA 1
ATOM 2941 C C . LEU A 1 389 ? 0.343 -38.201 -15.579 1.00 94.12 389 LEU A C 1
ATOM 2943 O O . LEU A 1 389 ? 0.979 -38.445 -14.556 1.00 94.12 389 LEU A O 1
ATOM 2947 N N . ALA A 1 390 ? 0.908 -37.663 -16.651 1.00 92.38 390 ALA A N 1
ATOM 2948 C CA . ALA A 1 390 ? 2.240 -37.083 -16.662 1.00 92.38 390 ALA A CA 1
ATOM 2949 C C . ALA A 1 390 ? 2.180 -35.669 -17.237 1.00 92.38 390 ALA A C 1
ATOM 2951 O O . ALA A 1 390 ? 1.511 -35.426 -18.244 1.00 92.38 390 ALA A O 1
ATOM 2952 N N . SER A 1 391 ? 2.875 -34.728 -16.602 1.00 90.62 391 SER A N 1
ATOM 2953 C CA . SER A 1 391 ? 2.873 -33.326 -17.005 1.00 90.62 391 SER A CA 1
ATOM 2954 C C . SER A 1 391 ? 4.264 -32.699 -16.970 1.00 90.62 391 SER A C 1
ATOM 2956 O O . SER A 1 391 ? 5.031 -32.893 -16.028 1.00 90.62 391 SER A O 1
ATOM 2958 N N . ALA A 1 392 ? 4.567 -31.898 -17.992 1.00 87.75 392 ALA A N 1
ATOM 2959 C CA . ALA A 1 392 ? 5.754 -31.053 -18.070 1.00 87.75 392 ALA A CA 1
ATOM 2960 C C . ALA A 1 392 ? 5.393 -29.744 -18.783 1.00 87.75 392 ALA A C 1
ATOM 2962 O O . ALA A 1 392 ? 5.032 -29.752 -19.955 1.00 87.75 392 ALA A O 1
ATOM 2963 N N . LYS A 1 393 ? 5.484 -28.611 -18.074 1.00 74.50 393 LYS A N 1
ATOM 2964 C CA . LYS A 1 393 ? 5.348 -27.234 -18.601 1.00 74.50 393 LYS A CA 1
ATOM 2965 C C . LYS A 1 393 ? 4.303 -27.071 -19.733 1.00 74.50 393 LYS A C 1
ATOM 2967 O O . LYS A 1 393 ? 4.634 -26.621 -20.826 1.00 74.50 393 LYS A O 1
ATOM 2972 N N . GLY A 1 394 ? 3.043 -27.412 -19.450 1.00 67.38 394 GLY A N 1
ATOM 2973 C CA . GLY A 1 394 ? 1.908 -27.233 -20.371 1.00 67.38 394 GLY A CA 1
ATOM 2974 C C . GLY A 1 394 ? 1.616 -28.420 -21.297 1.00 67.38 394 GLY A C 1
ATOM 2975 O O . GLY A 1 394 ? 0.565 -28.432 -21.927 1.00 67.38 394 GLY A O 1
ATOM 2976 N N . LEU A 1 395 ? 2.493 -29.428 -21.346 1.00 80.12 395 LEU A N 1
ATOM 2977 C CA . LEU A 1 395 ? 2.212 -30.721 -21.965 1.00 80.12 395 LEU A CA 1
ATOM 2978 C C . LEU A 1 395 ? 1.630 -31.674 -20.915 1.00 80.12 395 LEU A C 1
ATOM 2980 O O . LEU A 1 395 ? 2.122 -31.727 -19.782 1.00 80.12 395 LEU A O 1
ATOM 2984 N N . GLN A 1 396 ? 0.602 -32.428 -21.296 1.00 85.44 396 GLN A N 1
ATOM 2985 C CA . GLN A 1 396 ? -0.024 -33.435 -20.446 1.00 85.44 396 GLN A CA 1
ATOM 2986 C C . GLN A 1 396 ? -0.324 -34.693 -21.263 1.00 85.44 396 GLN A C 1
ATOM 2988 O O . GLN A 1 396 ? -0.836 -34.604 -22.378 1.00 85.44 396 GLN A O 1
ATOM 2993 N N . ARG A 1 397 ? -0.002 -35.855 -20.696 1.00 88.81 397 ARG A N 1
ATOM 2994 C CA . ARG A 1 397 ? -0.434 -37.180 -21.161 1.00 88.81 397 ARG A CA 1
ATOM 2995 C C . ARG A 1 397 ? -1.149 -37.881 -20.023 1.00 88.81 397 ARG A C 1
ATOM 2997 O O . ARG A 1 397 ? -0.864 -37.595 -18.860 1.00 88.81 397 ARG A O 1
ATOM 3004 N N . GLY A 1 398 ? -2.098 -38.745 -20.343 1.00 88.88 398 GLY A N 1
ATOM 3005 C CA . GLY A 1 398 ? -2.951 -39.341 -19.331 1.00 88.88 398 GLY A CA 1
ATOM 3006 C C . GLY A 1 398 ? -3.587 -40.633 -19.788 1.00 88.88 398 GLY A C 1
ATOM 3007 O O . GLY A 1 398 ? -3.900 -40.790 -20.965 1.00 88.88 398 GLY A O 1
ATOM 3008 N N . VAL A 1 399 ? -3.783 -41.528 -18.830 1.00 85.19 399 VAL A N 1
ATOM 3009 C CA . VAL A 1 399 ? -4.431 -42.818 -19.008 1.00 85.19 399 VAL A CA 1
ATOM 3010 C C . VAL A 1 399 ? -5.549 -42.947 -17.963 1.00 85.19 399 VAL A C 1
ATOM 3012 O O . VAL A 1 399 ? -5.256 -42.895 -16.763 1.00 85.19 399 VAL A O 1
ATOM 3015 N N . PRO A 1 400 ? -6.821 -43.122 -18.378 1.00 88.00 400 PRO A N 1
ATOM 3016 C CA . PRO A 1 400 ? -7.301 -43.182 -19.767 1.00 88.00 400 PRO A CA 1
ATOM 3017 C C . PRO A 1 400 ? -7.084 -41.876 -20.567 1.00 88.00 400 PRO A C 1
ATOM 3019 O O . PRO A 1 400 ? -7.119 -40.794 -19.972 1.00 88.00 400 PRO A O 1
ATOM 3022 N N . PRO A 1 401 ? -6.904 -41.941 -21.904 1.00 84.62 401 PRO A N 1
ATOM 3023 C CA . PRO A 1 401 ? -6.720 -40.752 -22.737 1.00 84.62 401 PRO A CA 1
ATOM 3024 C C . PRO A 1 401 ? -7.847 -39.729 -22.569 1.00 84.62 401 PRO A C 1
ATOM 3026 O O . PRO A 1 401 ? -9.026 -40.075 -22.571 1.00 84.62 401 PRO A O 1
ATOM 3029 N N . GLY A 1 402 ? -7.481 -38.453 -22.424 1.00 82.62 402 GLY A N 1
ATOM 3030 C CA . GLY A 1 402 ? -8.431 -37.343 -22.277 1.00 82.62 402 GLY A CA 1
ATOM 3031 C C . GLY A 1 402 ? -9.105 -37.235 -20.905 1.00 82.62 402 GLY A C 1
ATOM 3032 O O . GLY A 1 402 ? -9.823 -36.265 -20.667 1.00 82.62 402 GLY A O 1
ATOM 3033 N N . ARG A 1 403 ? -8.862 -38.177 -19.984 1.00 89.50 403 ARG A N 1
ATOM 3034 C CA . ARG A 1 403 ? -9.388 -38.115 -18.622 1.00 89.50 403 ARG A CA 1
ATOM 3035 C C . ARG A 1 403 ? -8.363 -37.520 -17.674 1.00 89.50 403 ARG A C 1
ATOM 3037 O O . ARG A 1 403 ? -7.342 -38.130 -17.383 1.00 89.50 403 ARG A O 1
ATOM 3044 N N . ASP A 1 404 ? -8.661 -36.338 -17.159 1.00 90.88 404 ASP A N 1
ATOM 3045 C CA . ASP A 1 404 ? -7.791 -35.620 -16.233 1.00 90.88 404 ASP A CA 1
ATOM 3046 C C . ASP A 1 404 ? -8.556 -35.009 -15.060 1.00 90.88 404 ASP A C 1
ATOM 3048 O O . ASP A 1 404 ? -8.294 -33.898 -14.605 1.00 90.88 404 ASP A O 1
ATOM 3052 N N . PHE A 1 405 ? -9.537 -35.756 -14.578 1.00 93.00 405 PHE A N 1
ATOM 3053 C CA . PHE A 1 405 ? -10.411 -35.386 -13.482 1.00 93.00 405 PHE A CA 1
ATOM 3054 C C . PHE A 1 405 ? -10.760 -36.630 -12.669 1.00 93.00 405 PHE A C 1
ATOM 3056 O O . PHE A 1 405 ? -10.680 -37.756 -13.171 1.00 93.00 405 PHE A O 1
ATOM 3063 N N . VAL A 1 406 ? -11.198 -36.401 -11.437 1.00 93.38 406 VAL A N 1
ATOM 3064 C CA . VAL A 1 406 ? -11.898 -37.395 -10.616 1.00 93.38 406 VAL A CA 1
ATOM 3065 C C . VAL A 1 406 ? -13.342 -36.952 -10.440 1.00 93.38 406 VAL A C 1
ATOM 3067 O O . VAL A 1 406 ? -13.612 -35.754 -10.351 1.00 93.38 406 VAL A O 1
ATOM 3070 N N . ASP A 1 407 ? -14.270 -37.900 -10.418 1.00 92.69 407 ASP A N 1
ATOM 3071 C CA . ASP A 1 407 ? -15.659 -37.626 -10.061 1.00 92.69 407 ASP A CA 1
ATOM 3072 C C . ASP A 1 407 ? -15.844 -37.965 -8.576 1.00 92.69 407 ASP A C 1
ATOM 3074 O O . ASP A 1 407 ? -15.488 -39.054 -8.131 1.00 92.69 407 ASP A O 1
ATOM 3078 N N . GLU A 1 408 ? -16.371 -37.013 -7.810 1.00 91.62 408 GLU A N 1
ATOM 3079 C CA . GLU A 1 408 ? -16.684 -37.164 -6.392 1.00 91.62 408 GLU A CA 1
ATOM 3080 C C . GLU A 1 408 ? -18.190 -37.348 -6.196 1.00 91.62 408 GLU A C 1
ATOM 3082 O O . GLU A 1 408 ? -18.997 -36.800 -6.954 1.00 91.62 408 GLU A O 1
ATOM 3087 N N . VAL A 1 409 ? -18.572 -38.107 -5.171 1.00 92.38 409 VAL A N 1
ATOM 3088 C CA . VAL A 1 409 ? -19.961 -38.240 -4.727 1.00 92.38 409 VAL A CA 1
ATOM 3089 C C . VAL A 1 409 ? -20.000 -37.951 -3.235 1.00 92.38 409 VAL A C 1
ATOM 3091 O O . VAL A 1 409 ? -19.413 -38.690 -2.451 1.00 92.38 409 VAL A O 1
ATOM 3094 N N . LEU A 1 410 ? -20.674 -36.867 -2.856 1.00 91.62 410 LEU A N 1
ATOM 3095 C CA . LEU A 1 410 ? -20.858 -36.483 -1.460 1.00 91.62 410 LEU A CA 1
ATOM 3096 C C . LEU A 1 410 ? -22.298 -36.753 -1.044 1.00 91.62 410 LEU A C 1
ATOM 3098 O O . LEU A 1 410 ? -23.226 -36.199 -1.633 1.00 91.62 410 LEU A O 1
ATOM 3102 N N . ASP A 1 411 ? -22.474 -37.577 -0.017 1.00 90.94 411 ASP A N 1
ATOM 3103 C CA . ASP A 1 411 ? -23.766 -37.788 0.626 1.00 90.94 411 ASP A CA 1
ATOM 3104 C C . ASP A 1 411 ? -23.999 -36.674 1.650 1.00 90.94 411 ASP A C 1
ATOM 3106 O O . ASP A 1 411 ? -23.309 -36.595 2.667 1.00 90.94 411 ASP A O 1
ATOM 3110 N N . ILE A 1 412 ? -24.957 -35.792 1.366 1.00 89.50 412 ILE A N 1
ATOM 3111 C CA . ILE A 1 412 ? -25.284 -34.651 2.221 1.00 89.50 412 ILE A CA 1
ATOM 3112 C C . ILE A 1 412 ? -26.472 -35.043 3.107 1.00 89.50 412 ILE A C 1
ATOM 3114 O O . ILE A 1 412 ? -27.559 -35.331 2.579 1.00 89.50 412 ILE A O 1
ATOM 3118 N N . PRO A 1 413 ? -26.306 -35.052 4.443 1.00 85.00 413 PRO A N 1
ATOM 3119 C CA . PRO A 1 413 ? -27.384 -35.378 5.369 1.00 85.00 413 PRO A CA 1
ATOM 3120 C C . PRO A 1 413 ? -28.656 -34.575 5.071 1.00 85.00 413 PRO A C 1
ATOM 3122 O O . PRO A 1 413 ? -28.621 -33.362 4.886 1.00 85.00 413 PRO A O 1
ATOM 3125 N N . GLY A 1 414 ? -29.789 -35.271 4.941 1.00 80.44 414 GLY A N 1
ATOM 3126 C CA . GLY A 1 414 ? -31.094 -34.654 4.671 1.00 80.44 414 GLY A CA 1
ATOM 3127 C C . GLY A 1 414 ? -31.295 -34.063 3.266 1.00 80.44 414 GLY A C 1
ATOM 3128 O O . GLY A 1 414 ? -32.409 -33.644 2.960 1.00 80.44 414 GLY A O 1
ATOM 3129 N N . ARG A 1 415 ? -30.272 -34.043 2.395 1.00 80.19 415 ARG A N 1
ATOM 3130 C CA . ARG A 1 415 ? -30.325 -33.383 1.068 1.00 80.19 415 ARG A CA 1
ATOM 3131 C C . ARG A 1 415 ? -29.971 -34.297 -0.113 1.00 80.19 415 ARG A C 1
ATOM 3133 O O . ARG A 1 415 ? -30.123 -33.893 -1.265 1.00 80.19 415 ARG A O 1
ATOM 3140 N N . GLY A 1 416 ? -29.599 -35.547 0.163 1.00 86.69 416 GLY A N 1
ATOM 3141 C CA . GLY A 1 416 ? -29.283 -36.562 -0.845 1.00 86.69 416 GLY A CA 1
ATOM 3142 C C . GLY A 1 416 ? -27.823 -36.510 -1.295 1.00 86.69 416 GLY A C 1
ATOM 3143 O O . GLY A 1 416 ? -26.994 -35.857 -0.667 1.00 86.69 416 GLY A O 1
ATOM 3144 N N . SER A 1 417 ? -27.501 -37.224 -2.371 1.00 89.88 417 SER A N 1
ATOM 3145 C CA . SER A 1 417 ? -26.140 -37.289 -2.900 1.00 89.88 417 SER A CA 1
ATOM 3146 C C . SER A 1 417 ? -25.915 -36.272 -4.016 1.00 89.88 417 SER A C 1
ATOM 3148 O O . SER A 1 417 ? -26.761 -36.095 -4.895 1.00 89.88 417 SER A O 1
ATOM 3150 N N . VAL A 1 418 ? -24.759 -35.607 -3.985 1.00 90.81 418 VAL A N 1
ATOM 3151 C CA . VAL A 1 418 ? -24.309 -34.682 -5.029 1.00 90.81 418 VAL A CA 1
ATOM 3152 C C . VAL A 1 418 ? -23.085 -35.269 -5.708 1.00 90.81 418 VAL A C 1
ATOM 3154 O O . VAL A 1 418 ? -22.070 -35.547 -5.067 1.00 90.81 418 VAL A O 1
ATOM 3157 N N . ARG A 1 419 ? -23.172 -35.438 -7.026 1.00 91.44 419 ARG A N 1
ATOM 3158 C CA . ARG A 1 419 ? -22.051 -35.886 -7.856 1.00 91.44 419 ARG A CA 1
ATOM 3159 C C . ARG A 1 419 ? -21.373 -34.685 -8.494 1.00 91.44 419 ARG A C 1
ATOM 3161 O O . ARG A 1 419 ? -22.037 -33.916 -9.179 1.00 91.44 419 ARG A O 1
ATOM 3168 N N . TYR A 1 420 ? -20.060 -34.542 -8.369 1.00 91.38 420 TYR A N 1
ATOM 3169 C CA . TYR A 1 420 ? -19.363 -33.472 -9.076 1.00 91.38 420 TYR A CA 1
ATOM 3170 C C . TYR A 1 420 ? -17.939 -33.837 -9.484 1.00 91.38 420 TYR A C 1
ATOM 3172 O O . TYR A 1 420 ? -17.172 -34.464 -8.758 1.00 91.38 420 TYR A O 1
ATOM 3180 N N . ARG A 1 421 ? -17.592 -33.414 -10.691 1.00 93.69 421 ARG A N 1
ATOM 3181 C CA . ARG A 1 421 ? -16.302 -33.566 -11.339 1.00 93.69 421 ARG A CA 1
ATOM 3182 C C . ARG A 1 421 ? -15.312 -32.540 -10.818 1.00 93.69 421 ARG A C 1
ATOM 3184 O O . ARG A 1 421 ? -15.595 -31.341 -10.824 1.00 93.69 421 ARG A O 1
ATOM 3191 N N . GLN A 1 422 ? -14.124 -33.014 -10.464 1.00 93.69 422 GLN A N 1
ATOM 3192 C CA . GLN A 1 422 ? -12.996 -32.219 -9.997 1.00 93.69 422 GLN A CA 1
ATOM 3193 C C . GLN A 1 422 ? -11.841 -32.319 -11.004 1.00 93.69 422 GLN A C 1
ATOM 3195 O O . GLN A 1 422 ? -11.115 -33.319 -11.024 1.00 93.69 422 GLN A O 1
ATOM 3200 N N . PRO A 1 423 ? -11.655 -31.308 -11.870 1.00 91.62 423 PRO A N 1
ATOM 3201 C CA . PRO A 1 423 ? -10.565 -31.312 -12.832 1.00 91.62 423 PRO A CA 1
ATOM 3202 C C . PRO A 1 423 ? -9.196 -31.158 -12.166 1.00 91.62 423 PRO A C 1
ATOM 3204 O O . PRO A 1 423 ? -9.003 -30.325 -11.279 1.00 91.62 423 PRO A O 1
ATOM 3207 N N . PHE A 1 424 ? -8.217 -31.916 -12.649 1.00 87.69 424 PHE A N 1
ATOM 3208 C CA . PHE A 1 424 ? -6.848 -31.872 -12.160 1.00 87.69 424 PHE A CA 1
ATOM 3209 C C . PHE A 1 424 ? -6.227 -30.477 -12.299 1.00 87.69 424 PHE A C 1
ATOM 3211 O O . PHE A 1 424 ? -6.373 -29.787 -13.311 1.00 87.69 424 PHE A O 1
ATOM 3218 N N . GLY A 1 425 ? -5.494 -30.060 -11.267 1.00 81.69 425 GLY A N 1
ATOM 3219 C CA . GLY A 1 425 ? -4.820 -28.762 -11.234 1.00 81.69 425 GLY A CA 1
ATOM 3220 C C . GLY A 1 425 ? -5.758 -27.563 -11.065 1.00 81.69 425 GLY A C 1
ATOM 3221 O O . GLY A 1 425 ? -5.278 -26.432 -11.097 1.00 81.69 425 GLY A O 1
ATOM 3222 N N . GLN A 1 426 ? -7.064 -27.786 -10.885 1.00 86.12 426 GLN A N 1
ATOM 3223 C CA . GLN A 1 426 ? -8.010 -26.761 -10.451 1.00 86.12 426 GLN A CA 1
ATOM 3224 C C . GLN A 1 426 ? -8.272 -26.869 -8.942 1.00 86.12 426 GLN A C 1
ATOM 3226 O O . GLN A 1 426 ? -7.930 -27.860 -8.290 1.00 86.12 426 GLN A O 1
ATOM 3231 N N . PHE A 1 427 ? -8.850 -25.818 -8.363 1.00 84.19 427 PHE A N 1
ATOM 3232 C CA . PHE A 1 427 ? -9.220 -25.829 -6.954 1.00 84.19 427 PHE A CA 1
ATOM 3233 C C . PHE A 1 427 ? -10.387 -26.797 -6.702 1.00 84.19 427 PHE A C 1
ATOM 3235 O O . PHE A 1 427 ? -11.363 -26.825 -7.448 1.00 84.19 427 PHE A O 1
ATOM 3242 N N . SER A 1 428 ? -10.271 -27.573 -5.629 1.00 85.94 428 SER A N 1
ATOM 3243 C CA . SER A 1 428 ? -11.335 -28.381 -5.041 1.00 85.94 428 SER A CA 1
ATOM 3244 C C . SER A 1 428 ? -11.091 -28.446 -3.538 1.00 85.94 428 SER A C 1
ATOM 3246 O O . SER A 1 428 ? -9.934 -28.386 -3.100 1.00 85.94 428 SER A O 1
ATOM 3248 N N . ASN A 1 429 ? -12.165 -28.552 -2.754 1.00 88.25 429 ASN A N 1
ATOM 3249 C CA . ASN A 1 429 ? -12.058 -28.608 -1.304 1.00 88.25 429 ASN A CA 1
ATOM 3250 C C . ASN A 1 429 ? -11.210 -29.838 -0.891 1.00 88.25 429 ASN A C 1
ATOM 3252 O O . ASN A 1 429 ? -11.572 -30.966 -1.231 1.00 88.25 429 ASN A O 1
ATOM 3256 N N . PRO A 1 430 ? -10.062 -29.655 -0.206 1.00 89.44 430 PRO A N 1
ATOM 3257 C CA . PRO A 1 430 ? -9.158 -30.755 0.125 1.00 89.44 430 PRO A CA 1
ATOM 3258 C C . PRO A 1 430 ? -9.650 -31.634 1.281 1.00 89.44 430 PRO A C 1
ATOM 3260 O O . PRO A 1 430 ? -9.003 -32.649 1.548 1.00 89.44 430 PRO A O 1
ATOM 3263 N N . ASN A 1 431 ? -10.739 -31.248 1.956 1.00 93.25 431 ASN A N 1
ATOM 3264 C CA . ASN A 1 431 ? -11.364 -31.998 3.037 1.00 93.25 431 ASN A CA 1
ATOM 3265 C C . ASN A 1 431 ? -12.850 -32.263 2.716 1.00 93.25 431 ASN A C 1
ATOM 3267 O O . ASN A 1 431 ? -13.690 -31.386 2.934 1.00 93.25 431 ASN A O 1
ATOM 3271 N N . PRO A 1 432 ? -13.197 -33.457 2.200 1.00 91.31 432 PRO A N 1
ATOM 3272 C CA . PRO A 1 432 ? -14.561 -33.772 1.779 1.00 91.31 432 PRO A CA 1
ATOM 3273 C C . PRO A 1 432 ? -15.552 -33.795 2.951 1.00 91.31 432 PRO A C 1
ATOM 3275 O O . PRO A 1 432 ? -16.711 -33.437 2.763 1.00 91.31 432 PRO A O 1
ATOM 3278 N N . HIS A 1 433 ? -15.112 -34.127 4.170 1.00 91.62 433 HIS A N 1
ATOM 3279 C CA . HIS A 1 433 ? -15.979 -34.092 5.354 1.00 91.62 433 HIS A CA 1
ATOM 3280 C C . HIS A 1 433 ? -16.420 -32.668 5.694 1.00 91.62 433 HIS A C 1
ATOM 3282 O O . HIS A 1 433 ? -17.576 -32.433 6.034 1.00 91.62 433 HIS A O 1
ATOM 3288 N N . ILE A 1 434 ? -15.508 -31.707 5.552 1.00 92.44 434 ILE A N 1
ATOM 3289 C CA . ILE A 1 434 ? -15.815 -30.295 5.773 1.00 92.44 434 ILE A CA 1
ATOM 3290 C C . ILE A 1 434 ? -16.634 -29.727 4.616 1.00 92.44 434 ILE A C 1
ATOM 3292 O O . ILE A 1 434 ? -17.548 -28.954 4.864 1.00 92.44 434 ILE A O 1
ATOM 3296 N N . ALA A 1 435 ? -16.401 -30.172 3.378 1.00 91.31 435 ALA A N 1
ATOM 3297 C CA . ALA A 1 435 ? -17.273 -29.824 2.255 1.00 91.31 435 ALA A CA 1
ATOM 3298 C C . ALA A 1 435 ? -18.737 -30.248 2.502 1.00 91.31 435 ALA A C 1
ATOM 3300 O O . ALA A 1 435 ? -19.645 -29.452 2.266 1.00 91.31 435 ALA A O 1
ATOM 3301 N N . ILE A 1 436 ? -18.963 -31.460 3.029 1.00 92.00 436 ILE A N 1
ATOM 3302 C CA . ILE A 1 436 ? -20.298 -31.944 3.425 1.00 92.00 436 ILE A CA 1
ATOM 3303 C C . ILE A 1 436 ? -20.883 -31.064 4.537 1.00 92.00 436 ILE A C 1
ATOM 3305 O O . ILE A 1 436 ? -22.017 -30.608 4.413 1.00 92.00 436 ILE A O 1
ATOM 3309 N N . ALA A 1 437 ? -20.106 -30.776 5.587 1.00 92.94 437 ALA A N 1
ATOM 3310 C CA . ALA A 1 437 ? -20.564 -29.961 6.713 1.00 92.94 437 ALA A CA 1
ATOM 3311 C C . ALA A 1 437 ? -20.924 -28.519 6.305 1.00 92.94 437 ALA A C 1
ATOM 3313 O O . ALA A 1 437 ? -21.916 -27.972 6.788 1.00 92.94 437 ALA A O 1
ATOM 3314 N N . THR A 1 438 ? -20.152 -27.905 5.400 1.00 92.88 438 THR A N 1
ATOM 3315 C CA . THR A 1 438 ? -20.462 -26.584 4.835 1.00 92.88 438 THR A CA 1
ATOM 3316 C C . THR A 1 438 ? -21.760 -26.630 4.031 1.00 92.88 438 THR A C 1
ATOM 3318 O O . THR A 1 438 ? -22.613 -25.760 4.199 1.00 92.88 438 THR A O 1
ATOM 3321 N N . ALA A 1 439 ? -21.941 -27.646 3.181 1.00 90.62 439 ALA A N 1
ATOM 3322 C CA . ALA A 1 439 ? -23.140 -27.792 2.359 1.00 90.62 439 ALA A CA 1
ATOM 3323 C C . ALA A 1 439 ? -24.410 -28.017 3.195 1.00 90.62 439 ALA A C 1
ATOM 3325 O O . ALA A 1 439 ? -25.439 -27.395 2.927 1.00 90.62 439 ALA A O 1
ATOM 3326 N N . GLU A 1 440 ? -24.327 -28.866 4.223 1.00 91.50 440 GLU A N 1
ATOM 3327 C CA . GLU A 1 440 ? -25.401 -29.090 5.195 1.00 91.50 440 GLU A CA 1
ATOM 3328 C C . GLU A 1 440 ? -25.784 -27.773 5.884 1.00 91.50 440 GLU A C 1
ATOM 3330 O O . GLU A 1 440 ? -26.939 -27.351 5.825 1.00 91.50 440 GLU A O 1
ATOM 3335 N N . TRP A 1 441 ? -24.796 -27.066 6.444 1.00 92.75 441 TRP A N 1
ATOM 3336 C CA . TRP A 1 441 ? -25.035 -25.820 7.169 1.00 92.75 441 TRP A CA 1
ATOM 3337 C C . TRP A 1 441 ? -25.627 -24.718 6.281 1.00 92.75 441 TRP A C 1
ATOM 3339 O O . TRP A 1 441 ? -26.617 -24.095 6.662 1.00 92.75 441 TRP A O 1
ATOM 3349 N N . LEU A 1 442 ? -25.074 -24.493 5.082 1.00 91.44 442 LEU A N 1
ATOM 3350 C CA . LEU A 1 442 ? -25.606 -23.490 4.152 1.00 91.44 442 LEU A CA 1
ATOM 3351 C C . LEU A 1 442 ? -27.044 -23.815 3.749 1.00 91.44 442 LEU A C 1
ATOM 3353 O O . LEU A 1 442 ? -27.884 -22.919 3.718 1.00 91.44 442 LEU A O 1
ATOM 3357 N N . GLY A 1 443 ? -27.339 -25.085 3.470 1.00 88.56 443 GLY A N 1
ATOM 3358 C CA . GLY A 1 443 ? -28.688 -25.510 3.125 1.00 88.56 443 GLY A CA 1
ATOM 3359 C C . GLY A 1 443 ? -29.692 -25.221 4.243 1.00 88.56 443 GLY A C 1
ATOM 3360 O O . GLY A 1 443 ? -30.780 -24.709 3.969 1.00 88.56 443 GLY A O 1
ATOM 3361 N N . ASP A 1 444 ? -29.326 -25.511 5.493 1.00 88.38 444 ASP A N 1
ATOM 3362 C CA . ASP A 1 444 ? -30.192 -25.292 6.656 1.00 88.38 444 ASP A CA 1
ATOM 3363 C C . ASP A 1 444 ? -30.442 -23.807 6.911 1.00 88.38 444 ASP A C 1
ATOM 3365 O O . ASP A 1 444 ? -31.565 -23.400 7.220 1.00 88.38 444 ASP A O 1
ATOM 3369 N N . VAL A 1 445 ? -29.408 -22.976 6.750 1.00 87.19 445 VAL A N 1
ATOM 3370 C CA . VAL A 1 445 ? -29.553 -21.525 6.878 1.00 87.19 445 VAL A CA 1
ATOM 3371 C C . VAL A 1 445 ? -30.432 -20.969 5.758 1.00 87.19 445 VAL A C 1
ATOM 3373 O O . VAL A 1 445 ? -31.359 -20.215 6.045 1.00 87.19 445 VAL A O 1
ATOM 3376 N N . VAL A 1 446 ? -30.206 -21.368 4.503 1.00 86.94 446 VAL A N 1
ATOM 3377 C CA . VAL A 1 446 ? -31.029 -20.918 3.369 1.00 86.94 446 VAL A CA 1
ATOM 3378 C C . VAL A 1 446 ? -32.491 -21.274 3.588 1.00 86.94 446 VAL A C 1
ATOM 3380 O O . VAL A 1 446 ? -33.331 -20.391 3.486 1.00 86.94 446 VAL A O 1
ATOM 3383 N N . GLN A 1 447 ? -32.796 -22.512 3.982 1.00 83.12 447 GLN A N 1
ATOM 3384 C CA . GLN A 1 447 ? -34.173 -22.935 4.238 1.00 83.12 447 GLN A CA 1
ATOM 3385 C C . GLN A 1 447 ? -34.845 -22.113 5.350 1.00 83.12 447 GLN A C 1
ATOM 3387 O O . GLN A 1 447 ? -36.038 -21.828 5.265 1.00 83.12 447 GLN A O 1
ATOM 3392 N N . SER A 1 448 ? -34.084 -21.688 6.366 1.00 81.50 448 SER A N 1
ATOM 3393 C CA . SER A 1 448 ? -34.596 -20.811 7.428 1.00 81.50 448 SER A CA 1
ATOM 3394 C C . SER A 1 448 ? -34.860 -19.369 6.976 1.00 81.50 448 SER A C 1
ATOM 3396 O O . SER A 1 448 ? -35.687 -18.692 7.580 1.00 81.50 448 SER A O 1
ATOM 3398 N N . ILE A 1 449 ? -34.171 -18.905 5.929 1.00 78.69 449 ILE A N 1
ATOM 3399 C CA . ILE A 1 449 ? -34.235 -17.526 5.431 1.00 78.69 449 ILE A CA 1
ATOM 3400 C C . ILE A 1 449 ? -35.245 -17.383 4.288 1.00 78.69 449 ILE A C 1
ATOM 3402 O O . ILE A 1 449 ? -36.020 -16.432 4.277 1.00 78.69 449 ILE A O 1
ATOM 3406 N N . THR A 1 450 ? -35.265 -18.317 3.336 1.00 71.69 450 THR A N 1
ATOM 3407 C CA . THR A 1 450 ? -36.154 -18.248 2.166 1.00 71.69 450 THR A CA 1
ATOM 3408 C C . THR A 1 450 ? -37.587 -18.660 2.502 1.00 71.69 450 THR A C 1
ATOM 3410 O O . THR A 1 450 ? -38.534 -18.166 1.885 1.00 71.69 450 THR A O 1
ATOM 3413 N N . GLY A 1 451 ? -37.770 -19.568 3.473 1.00 72.06 451 GLY A N 1
ATOM 3414 C CA . GLY A 1 451 ? -39.060 -20.219 3.714 1.00 72.06 451 GLY A CA 1
ATOM 3415 C C . GLY A 1 451 ? -39.612 -20.832 2.420 1.00 72.06 451 GLY A C 1
ATOM 3416 O O . GLY A 1 451 ? -38.862 -21.451 1.667 1.00 72.06 451 GLY A O 1
ATOM 3417 N N . ASP A 1 452 ? -40.896 -20.583 2.137 1.00 67.06 452 ASP A N 1
ATOM 3418 C CA . ASP A 1 452 ? -41.567 -20.966 0.881 1.00 67.06 452 ASP A CA 1
ATOM 3419 C C . ASP A 1 452 ? -41.494 -19.877 -0.216 1.00 67.06 452 ASP A C 1
ATOM 3421 O O . ASP A 1 452 ? -42.124 -20.000 -1.270 1.00 67.06 452 ASP A O 1
ATOM 3425 N N . THR A 1 453 ? -40.768 -18.774 0.012 1.00 70.56 453 THR A N 1
ATOM 3426 C CA . THR A 1 453 ? -40.736 -17.641 -0.926 1.00 70.56 453 THR A CA 1
ATOM 3427 C C . THR A 1 453 ? -39.812 -17.949 -2.111 1.00 70.56 453 THR A C 1
ATOM 3429 O O . THR A 1 453 ? -38.630 -18.232 -1.908 1.00 70.56 453 THR A O 1
ATOM 3432 N N . PRO A 1 454 ? -40.288 -17.850 -3.368 1.00 72.88 454 PRO A N 1
ATOM 3433 C CA . PRO A 1 454 ? -39.446 -18.090 -4.534 1.00 72.88 454 PRO A CA 1
ATOM 3434 C C . PRO A 1 454 ? -38.449 -16.938 -4.737 1.00 72.88 454 PRO A C 1
ATOM 3436 O O . PRO A 1 454 ? -38.833 -15.838 -5.135 1.00 72.88 454 PRO A O 1
ATOM 3439 N N . MET A 1 455 ? -37.163 -17.205 -4.499 1.00 87.12 455 MET A N 1
ATOM 3440 C CA . MET A 1 455 ? -36.054 -16.253 -4.670 1.00 87.12 455 MET A CA 1
ATOM 3441 C C . MET A 1 455 ? -35.037 -16.772 -5.691 1.00 87.12 455 MET A C 1
ATOM 3443 O O . MET A 1 455 ? -34.890 -17.984 -5.851 1.00 87.12 455 MET A O 1
ATOM 3447 N N . ASP A 1 456 ? -34.308 -15.866 -6.348 1.00 91.12 456 ASP A N 1
ATOM 3448 C CA . ASP A 1 456 ? -33.167 -16.237 -7.193 1.00 91.12 456 ASP A CA 1
ATOM 3449 C C . ASP A 1 456 ? -31.845 -16.048 -6.432 1.00 91.12 456 ASP A C 1
ATOM 3451 O O . ASP A 1 456 ? -31.693 -15.102 -5.649 1.00 91.12 456 ASP A O 1
ATOM 3455 N N . LEU A 1 457 ? -30.882 -16.936 -6.688 1.00 93.06 457 LEU A N 1
ATOM 3456 C CA . LEU A 1 457 ? -29.546 -16.923 -6.092 1.00 93.06 457 LEU A CA 1
ATOM 3457 C C . LEU A 1 457 ? -28.499 -16.454 -7.105 1.00 93.06 457 LEU A C 1
ATOM 3459 O O . LEU A 1 457 ? -28.456 -16.936 -8.238 1.00 93.06 457 LEU A O 1
ATOM 3463 N N . LEU A 1 458 ? -27.608 -15.570 -6.665 1.00 93.62 458 LEU A N 1
ATOM 3464 C CA . LEU A 1 458 ? -26.343 -15.290 -7.339 1.00 93.62 458 LEU A CA 1
ATOM 3465 C C . LEU A 1 458 ? -25.197 -15.964 -6.578 1.00 93.62 458 LEU A C 1
ATOM 3467 O O . LEU A 1 458 ? -25.010 -15.699 -5.400 1.00 93.62 458 LEU A O 1
ATOM 3471 N N . GLU A 1 459 ? -24.386 -16.788 -7.231 1.00 95.31 459 GLU A N 1
ATOM 3472 C CA . GLU A 1 459 ? -23.140 -17.292 -6.644 1.00 95.31 459 GLU A CA 1
ATOM 3473 C C . GLU A 1 459 ? -21.937 -16.704 -7.377 1.00 95.31 459 GLU A C 1
ATOM 3475 O O . GLU A 1 459 ? -21.818 -16.826 -8.597 1.00 95.31 459 GLU A O 1
ATOM 3480 N N . LEU A 1 460 ? -21.031 -16.070 -6.635 1.00 94.31 460 LEU A N 1
ATOM 3481 C CA . LEU A 1 460 ? -19.777 -15.535 -7.156 1.00 94.31 460 LEU A CA 1
ATOM 3482 C C . LEU A 1 460 ? -18.619 -16.444 -6.757 1.00 94.31 460 LEU A C 1
ATOM 3484 O O . LEU A 1 460 ? -18.547 -16.885 -5.612 1.00 94.31 460 LEU A O 1
ATOM 3488 N N . TYR A 1 461 ? -17.670 -16.632 -7.679 1.00 92.88 461 TYR A N 1
ATOM 3489 C CA . TYR A 1 461 ? -16.532 -17.541 -7.498 1.00 92.88 461 TYR A CA 1
ATOM 3490 C C . TYR A 1 461 ? -16.986 -19.002 -7.330 1.00 92.88 461 TYR A C 1
ATOM 3492 O O . TYR A 1 461 ? -16.466 -19.730 -6.490 1.00 92.88 461 TYR A O 1
ATOM 3500 N N . CYS A 1 462 ? -17.970 -19.435 -8.127 1.00 93.69 462 CYS A N 1
ATOM 3501 C CA . CYS A 1 462 ? -18.634 -20.726 -7.914 1.00 93.69 462 CYS A CA 1
ATOM 3502 C C . CYS A 1 462 ? -17.740 -21.954 -8.173 1.00 93.69 462 CYS A C 1
ATOM 3504 O O . CYS A 1 462 ? -18.116 -23.083 -7.846 1.00 93.69 462 CYS A O 1
ATOM 3506 N N . GLY A 1 463 ? -16.556 -21.781 -8.773 1.00 93.31 463 GLY A N 1
ATOM 3507 C CA . GLY A 1 463 ? -15.643 -22.877 -9.065 1.00 93.31 463 GLY A CA 1
ATOM 3508 C C . GLY A 1 463 ? -16.304 -23.962 -9.921 1.00 93.31 463 GLY A C 1
ATOM 3509 O O . GLY A 1 463 ? -16.862 -23.684 -10.978 1.00 93.31 463 GLY A O 1
ATOM 3510 N N . CYS A 1 464 ? -16.235 -25.222 -9.476 1.00 92.88 464 CYS A N 1
ATOM 3511 C CA . CYS A 1 464 ? -16.916 -26.345 -10.139 1.00 92.88 464 CYS A CA 1
ATOM 3512 C C . CYS A 1 464 ? -18.390 -26.516 -9.708 1.00 92.88 464 CYS A C 1
ATOM 3514 O O . CYS A 1 464 ? -19.003 -27.540 -10.018 1.00 92.88 464 CYS A O 1
ATOM 3516 N N . GLY A 1 465 ? -18.948 -25.523 -9.008 1.00 92.50 465 GLY A N 1
ATOM 3517 C CA . GLY A 1 465 ? -20.343 -25.455 -8.582 1.00 92.50 465 GLY A CA 1
ATOM 3518 C C . GLY A 1 465 ? -20.647 -26.161 -7.263 1.00 92.50 465 GLY A C 1
ATOM 3519 O O . GLY A 1 465 ? -21.786 -26.553 -7.052 1.00 92.50 465 GLY A O 1
ATOM 3520 N N . SER A 1 466 ? -19.676 -26.381 -6.370 1.00 90.25 466 SER A N 1
ATOM 3521 C CA . SER A 1 466 ? -19.905 -27.197 -5.163 1.00 90.25 466 SER A CA 1
ATOM 3522 C C . SER A 1 466 ? -21.051 -26.678 -4.290 1.00 90.25 466 SER A C 1
ATOM 3524 O O . SER A 1 466 ? -21.910 -27.468 -3.909 1.00 90.25 466 SER A O 1
ATOM 3526 N N . HIS A 1 467 ? -21.120 -25.369 -4.017 1.00 92.69 467 HIS A N 1
ATOM 3527 C CA . HIS A 1 467 ? -22.246 -24.792 -3.272 1.00 92.69 467 HIS A CA 1
ATOM 3528 C C . HIS A 1 467 ? -23.501 -24.707 -4.146 1.00 92.69 467 HIS A C 1
ATOM 3530 O O . HIS A 1 467 ? -24.582 -25.078 -3.687 1.00 92.69 467 HIS A O 1
ATOM 3536 N N . THR A 1 468 ? -23.344 -24.324 -5.420 1.00 94.38 468 THR A N 1
ATOM 3537 C CA . THR A 1 468 ? -24.426 -24.250 -6.414 1.00 94.38 468 THR A CA 1
ATOM 3538 C C . THR A 1 468 ? -25.272 -25.519 -6.419 1.00 94.38 468 THR A C 1
ATOM 3540 O O . THR A 1 468 ? -26.490 -25.454 -6.290 1.00 94.38 468 THR A O 1
ATOM 3543 N N . LEU A 1 469 ? -24.633 -26.686 -6.526 1.00 92.75 469 LEU A N 1
ATOM 3544 C CA . LEU A 1 469 ? -25.311 -27.980 -6.631 1.00 92.75 469 LEU A CA 1
ATOM 3545 C C . LEU A 1 469 ? -26.113 -28.323 -5.371 1.00 92.75 469 LEU A C 1
ATOM 3547 O O . LEU A 1 469 ? -27.175 -28.934 -5.464 1.00 92.75 469 LEU A O 1
ATOM 3551 N N . CYS A 1 470 ? -25.612 -27.919 -4.203 1.00 89.25 470 CYS A N 1
ATOM 3552 C CA . CYS A 1 470 ? -26.248 -28.192 -2.916 1.00 89.25 470 CYS A CA 1
ATOM 3553 C C . CYS A 1 470 ? -27.435 -27.258 -2.652 1.00 89.25 470 CYS A C 1
ATOM 3555 O O . CYS A 1 470 ? -28.405 -27.653 -2.006 1.00 89.25 470 CYS A O 1
ATOM 3557 N N . LEU A 1 471 ? -27.356 -26.021 -3.148 1.00 90.75 471 LEU A N 1
ATOM 3558 C CA . LEU A 1 471 ? -28.332 -24.967 -2.879 1.00 90.75 471 LEU A CA 1
ATOM 3559 C C . LEU A 1 471 ? -29.386 -24.811 -3.978 1.00 90.75 471 LEU A C 1
ATOM 3561 O O . LEU A 1 471 ? -30.454 -24.278 -3.699 1.00 90.75 471 LEU A O 1
ATOM 3565 N N . ALA A 1 472 ? -29.133 -25.289 -5.200 1.00 91.94 472 ALA A N 1
ATOM 3566 C CA . ALA A 1 472 ? -29.988 -25.038 -6.364 1.00 91.94 472 ALA A CA 1
ATOM 3567 C C . ALA A 1 472 ? -31.466 -25.377 -6.154 1.00 91.94 472 ALA A C 1
ATOM 3569 O O . ALA A 1 472 ? -32.333 -24.638 -6.608 1.00 91.94 472 ALA A O 1
ATOM 3570 N N . ARG A 1 473 ? -31.769 -26.452 -5.420 1.00 88.06 473 ARG A N 1
ATOM 3571 C CA . ARG A 1 473 ? -33.152 -26.881 -5.152 1.00 88.06 473 ARG A CA 1
ATOM 3572 C C . ARG A 1 473 ? -33.911 -25.974 -4.178 1.00 88.06 473 ARG A C 1
ATOM 3574 O O . ARG A 1 473 ? -35.123 -26.103 -4.070 1.00 88.06 473 ARG A O 1
ATOM 3581 N N . CYS A 1 474 ? -33.217 -25.080 -3.475 1.00 87.31 474 CYS A N 1
ATOM 3582 C CA . CYS A 1 474 ? -33.818 -24.118 -2.551 1.00 87.31 474 CYS A CA 1
ATOM 3583 C C . CYS A 1 474 ? -34.220 -22.800 -3.234 1.00 87.31 474 CYS A C 1
ATOM 3585 O O . CYS A 1 474 ? -34.831 -21.952 -2.592 1.00 87.31 474 CYS A O 1
ATOM 3587 N N . PHE A 1 475 ? -33.862 -22.599 -4.506 1.00 90.62 475 PHE A N 1
ATOM 3588 C CA . PHE A 1 475 ? -34.071 -21.341 -5.222 1.00 90.62 475 PHE A CA 1
ATOM 3589 C C . PHE A 1 475 ? -34.859 -21.556 -6.511 1.00 90.62 475 PHE A C 1
ATOM 3591 O O . PHE A 1 475 ? -34.831 -22.630 -7.111 1.00 90.62 475 PHE A O 1
ATOM 3598 N N . ARG A 1 476 ? -35.546 -20.506 -6.967 1.00 90.69 476 ARG A N 1
ATOM 3599 C CA . ARG A 1 476 ? -36.276 -20.517 -8.238 1.00 90.69 476 ARG A CA 1
ATOM 3600 C C . ARG A 1 476 ? -35.309 -20.611 -9.418 1.00 90.69 476 ARG A C 1
ATOM 3602 O O . ARG A 1 476 ? -35.479 -21.484 -10.258 1.00 90.69 476 ARG A O 1
ATOM 3609 N N . HIS A 1 477 ? -34.284 -19.761 -9.440 1.00 91.75 477 HIS A N 1
ATOM 3610 C CA . HIS A 1 477 ? -33.166 -19.832 -10.379 1.00 91.75 477 HIS A CA 1
ATOM 3611 C C . HIS A 1 477 ? -31.840 -19.559 -9.669 1.00 91.75 477 HIS A C 1
ATOM 3613 O O . HIS A 1 477 ? -31.782 -18.765 -8.729 1.00 91.75 477 HIS A O 1
ATOM 3619 N N . VAL A 1 478 ? -30.759 -20.165 -10.160 1.00 94.12 478 VAL A N 1
ATOM 3620 C CA . VAL A 1 478 ? -29.395 -19.866 -9.711 1.00 94.12 478 VAL A CA 1
ATOM 3621 C C . VAL A 1 478 ? -28.547 -19.387 -10.878 1.00 94.12 478 VAL A C 1
ATOM 3623 O O . VAL A 1 478 ? -28.441 -20.067 -11.897 1.00 94.12 478 VAL A O 1
ATOM 3626 N N . LEU A 1 479 ? -27.895 -18.240 -10.710 1.00 94.50 479 LEU A N 1
ATOM 3627 C CA . LEU A 1 479 ? -26.845 -17.771 -11.605 1.00 94.50 479 LEU A CA 1
ATOM 3628 C C . LEU A 1 479 ? -25.489 -17.925 -10.915 1.00 94.50 479 LEU A C 1
ATOM 3630 O O . LEU A 1 479 ? -25.204 -17.235 -9.941 1.00 94.50 479 LEU A O 1
ATOM 3634 N N . ALA A 1 480 ? -24.645 -18.813 -11.429 1.00 95.31 480 ALA A N 1
ATOM 3635 C CA . ALA A 1 480 ? -23.332 -19.111 -10.868 1.00 95.31 480 ALA A CA 1
ATOM 3636 C C . ALA A 1 480 ? -22.224 -18.526 -11.759 1.00 95.31 480 ALA A C 1
ATOM 3638 O O . ALA A 1 480 ? -22.192 -18.787 -12.963 1.00 95.31 480 ALA A O 1
ATOM 3639 N N . VAL A 1 481 ? -21.321 -17.726 -11.188 1.00 94.06 481 VAL A N 1
ATOM 3640 C CA . VAL A 1 481 ? -20.310 -16.949 -11.920 1.00 94.06 481 VAL A CA 1
ATOM 3641 C C . VAL A 1 481 ? -18.894 -17.428 -11.593 1.00 94.06 481 VAL A C 1
ATOM 3643 O O . VAL A 1 481 ? -18.467 -17.397 -10.439 1.00 94.06 481 VAL A O 1
ATOM 3646 N N . GLU A 1 482 ? -18.141 -17.812 -12.626 1.00 93.75 482 GLU A N 1
ATOM 3647 C CA . GLU A 1 482 ? -16.754 -18.293 -12.513 1.00 93.75 482 GLU A CA 1
ATOM 3648 C C . GLU A 1 482 ? -15.888 -17.804 -13.687 1.00 93.75 482 GLU A C 1
ATOM 3650 O O . GLU A 1 482 ? -16.341 -17.708 -14.825 1.00 93.75 482 GLU A O 1
ATOM 3655 N N . ILE A 1 483 ? -14.610 -17.500 -13.457 1.00 92.38 483 ILE A N 1
ATOM 3656 C CA . ILE A 1 483 ? -13.706 -16.981 -14.495 1.00 92.38 483 ILE A CA 1
ATOM 3657 C C . ILE A 1 483 ? -12.998 -18.102 -15.279 1.00 92.38 483 ILE A C 1
ATOM 3659 O O . ILE A 1 483 ? -12.764 -17.986 -16.494 1.00 92.38 483 ILE A O 1
ATOM 3663 N N . SER A 1 484 ? -12.664 -19.200 -14.600 1.00 91.81 484 SER A N 1
ATOM 3664 C CA . SER A 1 484 ? -11.927 -20.335 -15.148 1.00 91.81 484 SER A CA 1
ATOM 3665 C C . SER A 1 484 ? -12.805 -21.152 -16.087 1.00 91.81 484 SER A C 1
ATOM 3667 O O . SER A 1 484 ? -13.760 -21.805 -15.677 1.00 91.81 484 SER A O 1
ATOM 3669 N N . ARG A 1 485 ? -12.432 -21.178 -17.373 1.00 92.06 485 ARG A N 1
ATOM 3670 C CA . ARG A 1 485 ? -13.121 -21.969 -18.405 1.00 92.06 485 ARG A CA 1
ATOM 3671 C C . ARG A 1 485 ? -13.293 -23.432 -17.993 1.00 92.06 485 ARG A C 1
ATOM 3673 O O . ARG A 1 485 ? -14.365 -23.990 -18.168 1.00 92.06 485 ARG A O 1
ATOM 3680 N N . ARG A 1 486 ? -12.235 -24.030 -17.443 1.00 91.44 486 ARG A N 1
ATOM 3681 C CA . ARG A 1 486 ? -12.205 -25.446 -17.068 1.00 91.44 486 ARG A CA 1
ATOM 3682 C C . ARG A 1 486 ? -13.129 -25.747 -15.886 1.00 91.44 486 ARG A C 1
ATOM 3684 O O . ARG A 1 486 ? -13.746 -26.805 -15.853 1.00 91.44 486 ARG A O 1
ATOM 3691 N N . LEU A 1 487 ? -13.229 -24.821 -14.931 1.00 93.69 487 LEU A N 1
ATOM 3692 C CA . LEU A 1 487 ? -14.167 -24.934 -13.814 1.00 93.69 487 LEU A CA 1
ATOM 3693 C C . LEU A 1 487 ? -15.611 -24.697 -14.265 1.00 93.69 487 LEU A C 1
ATOM 3695 O O . LEU A 1 487 ? -16.483 -25.434 -13.831 1.00 93.69 487 LEU A O 1
ATOM 3699 N N . VAL A 1 488 ? -15.850 -23.778 -15.208 1.00 94.81 488 VAL A N 1
ATOM 3700 C CA . VAL A 1 488 ? -17.170 -23.576 -15.831 1.00 94.81 488 VAL A CA 1
ATOM 3701 C C . VAL A 1 488 ? -17.641 -24.824 -16.577 1.00 94.81 488 VAL A C 1
ATOM 3703 O O . VAL A 1 488 ? -18.772 -25.252 -16.379 1.00 94.81 488 VAL A O 1
ATOM 3706 N N . GLU A 1 489 ? -16.785 -25.436 -17.400 1.00 94.06 489 GLU A N 1
ATOM 3707 C CA . GLU A 1 489 ? -17.107 -26.684 -18.110 1.00 94.06 489 GLU A CA 1
ATOM 3708 C C . GLU A 1 489 ? -17.429 -27.816 -17.118 1.00 94.06 489 GLU A C 1
ATOM 3710 O O . GLU A 1 489 ? -18.393 -28.560 -17.309 1.00 94.06 489 GLU A O 1
ATOM 3715 N N . ALA A 1 490 ? -16.675 -27.912 -16.017 1.00 94.62 490 ALA A N 1
ATOM 3716 C CA . ALA A 1 490 ? -16.969 -28.856 -14.943 1.00 94.62 490 ALA A CA 1
ATOM 3717 C C . ALA A 1 490 ? -18.292 -28.531 -14.231 1.00 94.62 490 ALA A C 1
ATOM 3719 O O . ALA A 1 490 ? -19.100 -29.431 -14.046 1.00 94.62 490 ALA A O 1
ATOM 3720 N N . ALA A 1 491 ? -18.555 -27.269 -13.887 1.00 95.69 491 ALA A N 1
ATOM 3721 C CA . ALA A 1 491 ? -19.791 -26.841 -13.238 1.00 95.69 491 ALA A CA 1
ATOM 3722 C C . ALA A 1 491 ? -21.023 -27.130 -14.107 1.00 95.69 491 ALA A C 1
ATOM 3724 O O . ALA A 1 491 ? -21.997 -27.685 -13.612 1.00 95.69 491 ALA A O 1
ATOM 3725 N N . GLN A 1 492 ? -20.964 -26.848 -15.411 1.00 95.44 492 GLN A N 1
ATOM 3726 C CA . GLN A 1 492 ? -22.034 -27.171 -16.363 1.00 95.44 492 GLN A CA 1
ATOM 3727 C C . GLN A 1 492 ? -22.281 -28.682 -16.459 1.00 95.44 492 GLN A C 1
ATOM 3729 O O . GLN A 1 492 ? -23.430 -29.134 -16.435 1.00 95.44 492 GLN A O 1
ATOM 3734 N N . TYR A 1 493 ? -21.204 -29.473 -16.521 1.00 95.38 493 TYR A N 1
ATOM 3735 C CA . TYR A 1 493 ? -21.304 -30.929 -16.463 1.00 95.38 493 TYR A CA 1
ATOM 3736 C C . TYR A 1 493 ? -21.972 -31.377 -15.157 1.00 95.38 493 TYR A C 1
ATOM 3738 O O . TYR A 1 493 ? -22.913 -32.164 -15.191 1.00 95.38 493 TYR A O 1
ATOM 3746 N N . ASN A 1 494 ? -21.545 -30.831 -14.020 1.00 95.69 494 ASN A N 1
ATOM 3747 C CA . ASN A 1 494 ? -22.060 -31.195 -12.704 1.00 95.69 494 ASN A CA 1
ATOM 3748 C C . ASN A 1 494 ? -23.541 -30.839 -12.550 1.00 95.69 494 ASN A C 1
ATOM 3750 O O . ASN A 1 494 ? -24.317 -31.670 -12.089 1.00 95.69 494 ASN A O 1
ATOM 3754 N N . VAL A 1 495 ? -23.955 -29.651 -12.991 1.00 96.00 495 VAL A N 1
ATOM 3755 C CA . VAL A 1 495 ? -25.363 -29.222 -13.020 1.00 96.00 495 VAL A CA 1
ATOM 3756 C C . VAL A 1 495 ? -26.211 -30.236 -13.791 1.00 96.00 495 VAL A C 1
ATOM 3758 O O . VAL A 1 495 ? -27.203 -30.745 -13.269 1.00 96.00 495 VAL A O 1
ATOM 3761 N N . THR A 1 496 ? -25.746 -30.629 -14.979 1.00 94.75 496 THR A N 1
ATOM 3762 C CA . THR A 1 496 ? -26.422 -31.625 -15.824 1.00 94.75 496 THR A CA 1
ATOM 3763 C C . THR A 1 496 ? -26.491 -32.998 -15.147 1.00 94.75 496 THR A C 1
ATOM 3765 O O . THR A 1 496 ? -27.537 -33.641 -15.153 1.00 94.75 496 THR A O 1
ATOM 3768 N N . GLN A 1 497 ? -25.394 -33.460 -14.534 1.00 94.69 497 GLN A N 1
ATOM 3769 C CA . GLN A 1 497 ? -25.337 -34.776 -13.883 1.00 94.69 497 GLN A CA 1
ATOM 3770 C C . GLN A 1 497 ? -26.220 -34.888 -12.637 1.00 94.69 497 GLN A C 1
ATOM 3772 O O . GLN A 1 497 ? -26.623 -35.994 -12.286 1.00 94.69 497 GLN A O 1
ATOM 3777 N N . ASN A 1 498 ? -26.525 -33.770 -11.974 1.00 94.38 498 ASN A N 1
ATOM 3778 C CA . ASN A 1 498 ? -27.440 -33.747 -10.830 1.00 94.38 498 ASN A CA 1
ATOM 3779 C C . ASN A 1 498 ? -28.893 -33.436 -11.232 1.00 94.38 498 ASN A C 1
ATOM 3781 O O . ASN A 1 498 ? -29.746 -33.310 -10.352 1.00 94.38 498 ASN A O 1
ATOM 3785 N N . GLY A 1 499 ? -29.181 -33.330 -12.537 1.00 93.75 499 GLY A N 1
ATOM 3786 C CA . GLY A 1 499 ? -30.525 -33.071 -13.058 1.00 93.75 499 GLY A CA 1
ATOM 3787 C C . GLY A 1 499 ? -31.084 -31.712 -12.635 1.00 93.75 499 GLY A C 1
ATOM 3788 O O . GLY A 1 499 ? -32.267 -31.620 -12.327 1.00 93.75 499 GLY A O 1
ATOM 3789 N N . LEU A 1 500 ? -30.228 -30.690 -12.553 1.00 94.25 500 LEU A N 1
ATOM 3790 C CA . LEU A 1 500 ? -30.614 -29.333 -12.173 1.00 94.25 500 LEU A CA 1
ATOM 3791 C C . LEU A 1 500 ? -30.870 -28.508 -13.439 1.00 94.25 500 LEU A C 1
ATOM 3793 O O . LEU A 1 500 ? -29.945 -28.211 -14.192 1.00 94.25 500 LEU A O 1
ATOM 3797 N N . ASP A 1 501 ? -32.128 -28.160 -13.677 1.00 91.81 501 ASP A N 1
ATOM 3798 C CA . ASP A 1 501 ? -32.599 -27.380 -14.828 1.00 91.81 501 ASP A CA 1
ATOM 3799 C C . ASP A 1 501 ? -32.655 -25.871 -14.547 1.00 91.81 501 ASP A C 1
ATOM 3801 O O . ASP A 1 501 ? -32.638 -25.060 -15.468 1.00 91.81 501 ASP A O 1
ATOM 3805 N N . ASN A 1 502 ? -32.656 -25.483 -13.274 1.00 92.69 502 ASN A N 1
ATOM 3806 C CA . ASN A 1 502 ? -32.806 -24.103 -12.827 1.00 92.69 502 ASN A CA 1
ATOM 3807 C C . ASN A 1 502 ? -31.479 -23.345 -12.613 1.00 92.69 502 ASN A C 1
ATOM 3809 O O . ASN A 1 502 ? -31.477 -22.258 -12.028 1.00 92.69 502 ASN A O 1
ATOM 3813 N N . VAL A 1 503 ? -30.348 -23.894 -13.068 1.00 95.19 503 VAL A N 1
ATOM 3814 C CA . VAL A 1 503 ? -29.009 -23.321 -12.855 1.00 95.19 503 VAL A CA 1
ATOM 3815 C C . VAL A 1 503 ? -28.386 -22.868 -14.170 1.00 95.19 503 VAL A C 1
ATOM 3817 O O . VAL A 1 503 ? -28.166 -23.662 -15.081 1.00 95.19 503 VAL A O 1
ATOM 3820 N N . THR A 1 504 ? -27.982 -21.602 -14.226 1.00 93.81 504 THR A N 1
ATOM 3821 C CA . THR A 1 504 ? -27.142 -21.063 -15.297 1.00 93.81 504 THR A CA 1
ATOM 3822 C C . THR A 1 504 ? -25.730 -20.812 -14.793 1.00 93.81 504 THR A C 1
ATOM 3824 O O . THR A 1 504 ? -25.521 -20.065 -13.840 1.00 93.81 504 THR A O 1
ATOM 3827 N N . VAL A 1 505 ? -24.736 -21.374 -15.483 1.00 94.19 505 VAL A N 1
ATOM 3828 C CA . VAL A 1 505 ? -23.319 -21.097 -15.216 1.00 94.19 505 VAL A CA 1
ATOM 3829 C C . VAL A 1 505 ? -22.795 -20.081 -16.227 1.00 94.19 505 VAL A C 1
ATOM 3831 O O . VAL A 1 505 ? -22.716 -20.362 -17.426 1.00 94.19 505 VAL A O 1
ATOM 3834 N N . LEU A 1 506 ? -22.398 -18.907 -15.741 1.00 91.81 506 LEU A N 1
ATOM 3835 C CA . LEU A 1 506 ? -21.833 -17.829 -16.538 1.00 91.81 506 LEU A CA 1
ATOM 3836 C C . LEU A 1 506 ? -20.323 -17.746 -16.328 1.00 91.81 506 LEU A C 1
ATOM 3838 O O . LEU A 1 506 ? -19.829 -17.499 -15.229 1.00 91.81 506 LEU A O 1
ATOM 3842 N N . ARG A 1 507 ? -19.567 -17.842 -17.422 1.00 92.56 507 ARG A N 1
ATOM 3843 C CA . ARG A 1 507 ? -18.132 -17.584 -17.359 1.00 92.56 507 ARG A CA 1
ATOM 3844 C C . ARG A 1 507 ? -17.889 -16.085 -17.255 1.00 92.56 507 ARG A C 1
ATOM 3846 O O . ARG A 1 507 ? -17.984 -15.447 -18.299 1.00 92.56 507 ARG A O 1
ATOM 3853 N N . ALA A 1 508 ? -17.553 -15.509 -16.101 1.00 85.88 508 ALA A N 1
ATOM 3854 C CA . ALA A 1 508 ? -17.162 -14.100 -15.939 1.00 85.88 508 ALA A CA 1
ATOM 3855 C C . ALA A 1 508 ? -16.247 -13.844 -14.732 1.00 85.88 508 ALA A C 1
ATOM 3857 O O . ALA A 1 508 ? -16.337 -14.573 -13.750 1.00 85.88 508 ALA A O 1
ATOM 3858 N N . PRO A 1 509 ? -15.381 -12.809 -14.765 1.00 85.81 509 PRO A N 1
ATOM 3859 C CA . PRO A 1 509 ? -14.797 -12.281 -13.537 1.00 85.81 509 PRO A CA 1
ATOM 3860 C C . PRO A 1 509 ? -15.921 -11.755 -12.636 1.00 85.81 509 PRO A C 1
ATOM 3862 O O . PRO A 1 509 ? -16.721 -10.932 -13.088 1.00 85.81 509 PRO A O 1
ATOM 3865 N N . SER A 1 510 ? -15.981 -12.209 -11.381 1.00 82.88 510 SER A N 1
ATOM 3866 C CA . SER A 1 510 ? -17.014 -11.786 -10.423 1.00 82.88 510 SER A CA 1
ATOM 3867 C C . SER A 1 510 ? -17.058 -10.265 -10.256 1.00 82.88 510 SER A C 1
ATOM 3869 O O . SER A 1 510 ? -18.141 -9.694 -10.218 1.00 82.88 510 SER A O 1
ATOM 3871 N N . GLU A 1 511 ? -15.902 -9.593 -10.257 1.00 79.56 511 GLU A N 1
ATOM 3872 C CA . GLU A 1 511 ? -15.810 -8.130 -10.169 1.00 79.56 511 GLU A CA 1
ATOM 3873 C C . GLU A 1 511 ? -16.485 -7.438 -11.367 1.00 79.56 511 GLU A C 1
ATOM 3875 O O . GLU A 1 511 ? -17.346 -6.575 -11.195 1.00 79.56 511 GLU A O 1
ATOM 3880 N N . ASP A 1 512 ? -16.161 -7.855 -12.594 1.00 76.94 512 ASP A N 1
ATOM 3881 C CA . ASP A 1 512 ? -16.760 -7.289 -13.808 1.00 76.94 512 ASP A CA 1
ATOM 3882 C C . ASP A 1 512 ? -18.253 -7.603 -13.910 1.00 76.94 512 ASP A C 1
ATOM 3884 O O . ASP A 1 512 ? -19.035 -6.779 -14.394 1.00 76.94 512 ASP A O 1
ATOM 3888 N N . PHE A 1 513 ? -18.662 -8.789 -13.453 1.00 81.94 513 PHE A N 1
ATOM 3889 C CA . PHE A 1 513 ? -20.069 -9.154 -13.358 1.00 81.94 513 PHE A CA 1
ATOM 3890 C C . PHE A 1 513 ? -20.801 -8.237 -12.368 1.00 81.94 513 PHE A C 1
ATOM 3892 O O . PHE A 1 513 ? -21.810 -7.625 -12.723 1.00 81.94 513 PHE A O 1
ATOM 3899 N N . CYS A 1 514 ? -20.243 -8.045 -11.171 1.00 77.69 514 CYS A N 1
ATOM 3900 C CA . CYS A 1 514 ? -20.766 -7.137 -10.157 1.00 77.69 514 CYS A CA 1
ATOM 3901 C C . CYS A 1 514 ? -20.863 -5.696 -10.661 1.00 77.69 514 CYS A C 1
ATOM 3903 O O . CYS A 1 514 ? -21.910 -5.080 -10.487 1.00 77.69 514 CYS A O 1
ATOM 3905 N N . ARG A 1 515 ? -19.864 -5.167 -11.383 1.00 69.25 515 ARG A N 1
ATOM 3906 C CA . ARG A 1 515 ? -19.938 -3.823 -12.001 1.00 69.25 515 ARG A CA 1
ATOM 3907 C C . ARG A 1 515 ? -21.123 -3.666 -12.956 1.00 69.25 515 ARG A C 1
ATOM 3909 O O . ARG A 1 515 ? -21.704 -2.583 -13.044 1.00 69.25 515 ARG A O 1
ATOM 3916 N N . ARG A 1 516 ? -21.488 -4.734 -13.672 1.00 66.81 516 ARG A N 1
ATOM 3917 C CA . ARG A 1 516 ? -22.625 -4.745 -14.608 1.00 66.81 516 ARG A CA 1
ATOM 3918 C C . ARG A 1 516 ? -23.971 -4.835 -13.875 1.00 66.81 516 ARG A C 1
ATOM 3920 O O . ARG A 1 516 ? -24.917 -4.169 -14.292 1.00 66.81 516 ARG A O 1
ATOM 3927 N N . VAL A 1 517 ? -24.051 -5.609 -12.787 1.00 60.06 517 VAL A N 1
ATOM 3928 C CA . VAL A 1 517 ? -25.295 -5.873 -12.028 1.00 60.06 517 VAL A CA 1
ATOM 3929 C C . VAL A 1 517 ? -25.583 -4.834 -10.931 1.00 60.06 517 VAL A C 1
ATOM 3931 O O . VAL A 1 517 ? -26.753 -4.549 -10.663 1.00 60.06 517 VAL A O 1
ATOM 3934 N N . LEU A 1 518 ? -24.552 -4.176 -10.382 1.00 51.28 518 LEU A N 1
ATOM 3935 C CA . LEU A 1 518 ? -24.605 -3.132 -9.336 1.00 51.28 518 LEU A CA 1
ATOM 3936 C C . LEU A 1 518 ? -25.659 -2.043 -9.584 1.00 51.28 518 LEU A C 1
ATOM 3938 O O . LEU A 1 518 ? -26.216 -1.475 -8.652 1.00 51.28 518 LEU A O 1
ATOM 3942 N N . ARG A 1 519 ? -25.956 -1.746 -10.853 1.00 48.09 519 ARG A N 1
ATOM 3943 C CA . ARG A 1 519 ? -26.915 -0.705 -11.243 1.00 48.09 519 ARG A CA 1
ATOM 3944 C C . ARG A 1 519 ? -28.388 -1.136 -11.151 1.00 48.09 519 ARG A C 1
ATOM 3946 O O . ARG A 1 519 ? -29.243 -0.260 -11.240 1.00 48.09 519 ARG A O 1
ATOM 3953 N N . LYS A 1 520 ? -28.704 -2.438 -11.061 1.00 54.19 520 LYS A N 1
ATOM 3954 C CA . LYS A 1 520 ? -30.076 -2.948 -11.293 1.00 54.19 520 LYS A CA 1
ATOM 3955 C C . LYS A 1 520 ? -30.588 -4.029 -10.327 1.00 54.19 520 LYS A C 1
ATOM 3957 O O . LYS A 1 520 ? -31.775 -4.335 -10.416 1.00 54.19 520 LYS A O 1
ATOM 3962 N N . LYS A 1 521 ? -29.746 -4.626 -9.462 1.00 61.25 521 LYS A N 1
ATOM 3963 C CA . LYS A 1 521 ? -30.078 -5.785 -8.582 1.00 61.25 521 LYS A CA 1
ATOM 3964 C C . LYS A 1 521 ? -30.799 -6.951 -9.291 1.00 61.25 521 LYS A C 1
ATOM 3966 O O . LYS A 1 521 ? -31.472 -7.767 -8.673 1.00 61.25 521 LYS A O 1
ATOM 3971 N N . SER A 1 522 ? -30.697 -7.009 -10.611 1.00 65.81 522 SER A N 1
ATOM 3972 C CA . SER A 1 522 ? -31.454 -7.929 -11.444 1.00 65.81 522 SER A CA 1
ATOM 3973 C C . SER A 1 522 ? -30.715 -8.161 -12.754 1.00 65.81 522 SER A C 1
ATOM 3975 O O . SER A 1 522 ? -29.941 -7.307 -13.206 1.00 65.81 522 SER A O 1
ATOM 3977 N N . TYR A 1 523 ? -30.914 -9.334 -13.342 1.00 73.56 523 TYR A N 1
ATOM 3978 C CA . TYR A 1 523 ? -30.207 -9.777 -14.537 1.00 73.56 523 TYR A CA 1
ATOM 3979 C C . TYR A 1 523 ? -31.192 -10.383 -15.534 1.00 73.56 523 TYR A C 1
ATOM 3981 O O . TYR A 1 523 ? -31.957 -11.275 -15.189 1.00 73.56 523 TYR A O 1
ATOM 3989 N N . GLU A 1 524 ? -31.178 -9.894 -16.776 1.00 78.25 524 GLU A N 1
ATOM 3990 C CA . GLU A 1 524 ? -31.967 -10.481 -17.864 1.00 78.25 524 GLU A CA 1
ATOM 3991 C C . GLU A 1 524 ? -31.164 -11.645 -18.457 1.00 78.25 524 GLU A C 1
ATOM 3993 O O . GLU A 1 524 ? -30.207 -11.434 -19.207 1.00 78.25 524 GLU A O 1
ATOM 3998 N N . LEU A 1 525 ? -31.543 -12.870 -18.102 1.00 75.19 525 LEU A N 1
ATOM 3999 C CA . LEU A 1 525 ? -31.017 -14.081 -18.711 1.00 75.19 525 LEU A CA 1
ATOM 4000 C C . LEU A 1 525 ? -31.730 -14.325 -20.048 1.00 75.19 525 LEU A C 1
ATOM 4002 O O . LEU A 1 525 ? -32.948 -14.184 -20.152 1.00 75.19 525 LEU A O 1
ATOM 4006 N N . ARG A 1 526 ? -30.972 -14.692 -21.084 1.00 71.00 526 ARG A N 1
ATOM 4007 C CA . ARG A 1 526 ? -31.531 -15.108 -22.377 1.00 71.00 526 ARG A CA 1
ATOM 4008 C C . ARG A 1 526 ? -31.382 -16.611 -22.541 1.00 71.00 526 ARG A C 1
ATOM 4010 O O . ARG A 1 526 ? -30.262 -17.099 -22.664 1.00 71.00 526 ARG A O 1
ATOM 4017 N N . GLU A 1 527 ? -32.507 -17.307 -22.608 1.00 60.22 527 GLU A N 1
ATOM 4018 C CA . GLU A 1 527 ? -32.586 -18.733 -22.920 1.00 60.22 527 GLU A CA 1
ATOM 4019 C C . GLU A 1 527 ? -33.260 -18.887 -24.289 1.00 60.22 527 GLU A C 1
ATOM 4021 O O . GLU A 1 527 ? -34.483 -18.855 -24.427 1.00 60.22 527 GLU A O 1
ATOM 4026 N N . GLY A 1 528 ? -32.445 -18.962 -25.346 1.00 65.00 528 GLY A N 1
ATOM 4027 C CA . GLY A 1 528 ? -32.943 -18.916 -26.724 1.00 65.00 528 GLY A CA 1
ATOM 4028 C C . GLY A 1 528 ? -33.572 -17.558 -27.063 1.00 65.00 528 GLY A C 1
ATOM 4029 O O . GLY A 1 528 ? -32.910 -16.524 -26.960 1.00 65.00 528 GLY A O 1
ATOM 4030 N N . GLU A 1 529 ? -34.841 -17.558 -27.482 1.00 51.94 529 GLU A N 1
ATOM 4031 C CA . GLU A 1 529 ? -35.621 -16.337 -27.761 1.00 51.94 529 GLU A CA 1
ATOM 4032 C C . GLU A 1 529 ? -36.328 -15.770 -26.515 1.00 51.94 529 GLU A C 1
ATOM 4034 O O . GLU A 1 529 ? -36.853 -14.654 -26.550 1.00 51.94 529 GLU A O 1
ATOM 4039 N N . VAL A 1 530 ? -36.328 -16.509 -25.402 1.00 50.84 530 VAL A N 1
ATOM 4040 C CA . VAL A 1 530 ? -37.029 -16.135 -24.171 1.00 50.84 530 VAL A CA 1
ATOM 4041 C C . VAL A 1 530 ? -36.100 -15.336 -23.256 1.00 50.84 530 VAL A C 1
ATOM 4043 O O . VAL A 1 530 ? -34.938 -15.683 -23.042 1.00 50.84 530 VAL A O 1
ATOM 4046 N N . LYS A 1 531 ? -36.628 -14.240 -22.707 1.00 72.38 531 LYS A N 1
ATOM 4047 C CA . LYS A 1 531 ? -35.958 -13.405 -21.704 1.00 72.38 531 LYS A CA 1
ATOM 4048 C C . LYS A 1 531 ? -36.525 -13.721 -20.326 1.00 72.38 531 LYS A C 1
ATOM 4050 O O . LYS A 1 531 ? -37.712 -13.498 -20.092 1.00 72.38 531 LYS A O 1
ATOM 4055 N N . VAL A 1 532 ? -35.677 -14.193 -19.422 1.00 74.00 532 VAL A N 1
ATOM 4056 C CA . VAL A 1 532 ? -36.020 -14.470 -18.025 1.00 74.00 532 VAL A CA 1
ATOM 4057 C C . VAL A 1 532 ? -35.398 -13.385 -17.153 1.00 74.00 532 VAL A C 1
ATOM 4059 O O . VAL A 1 532 ? -34.187 -13.176 -17.169 1.00 74.00 532 VAL A O 1
ATOM 4062 N N . GLN A 1 533 ? -36.229 -12.667 -16.400 1.00 81.19 533 GLN A N 1
ATOM 4063 C CA . GLN A 1 533 ? -35.756 -11.647 -15.470 1.00 81.19 533 GLN A CA 1
ATOM 4064 C C . GLN A 1 533 ? -35.432 -12.292 -14.119 1.00 81.19 533 GLN A C 1
ATOM 4066 O O . GLN A 1 533 ? -36.338 -12.726 -13.407 1.00 81.19 533 GLN A O 1
ATOM 4071 N N . LEU A 1 534 ? -34.148 -12.317 -13.766 1.00 81.56 534 LEU A N 1
ATOM 4072 C CA . LEU A 1 534 ? -33.663 -12.785 -12.473 1.00 81.56 534 LEU A CA 1
ATOM 4073 C C . LEU A 1 534 ? -33.634 -11.628 -11.476 1.00 81.56 534 LEU A C 1
ATOM 4075 O O . LEU A 1 534 ? -33.038 -10.584 -11.755 1.00 81.56 534 LEU A O 1
ATOM 4079 N N . ASN A 1 535 ? -34.246 -11.830 -10.314 1.00 83.31 535 ASN A N 1
ATOM 4080 C CA . ASN A 1 535 ? -34.264 -10.892 -9.198 1.00 83.31 535 ASN A CA 1
ATOM 4081 C C . ASN A 1 535 ? -33.590 -11.562 -8.002 1.00 83.31 535 ASN A C 1
ATOM 4083 O O . ASN A 1 535 ? -34.197 -12.371 -7.299 1.00 83.31 535 ASN A O 1
ATOM 4087 N N . PHE A 1 536 ? -32.316 -11.237 -7.796 1.00 86.19 536 PHE A N 1
ATOM 4088 C CA . PHE A 1 536 ? -31.524 -11.860 -6.746 1.00 86.19 536 PHE A CA 1
ATOM 4089 C C . PHE A 1 536 ? -31.890 -11.261 -5.392 1.00 86.19 536 PHE A C 1
ATOM 4091 O O . PHE A 1 536 ? -31.606 -10.093 -5.136 1.00 86.19 536 PHE A O 1
ATOM 4098 N N . GLY A 1 537 ? -32.489 -12.071 -4.526 1.00 84.94 537 GLY A N 1
ATOM 4099 C CA . GLY A 1 537 ? -32.654 -11.721 -3.113 1.00 84.94 537 GLY A CA 1
ATOM 4100 C C . GLY A 1 537 ? -31.564 -12.334 -2.229 1.00 84.94 537 GLY A C 1
ATOM 4101 O O . GLY A 1 537 ? -31.407 -11.951 -1.075 1.00 84.94 537 GLY A O 1
ATOM 4102 N N . CYS A 1 538 ? -30.774 -13.267 -2.765 1.00 90.12 538 CYS A N 1
ATOM 4103 C CA . CYS A 1 538 ? -29.713 -13.951 -2.039 1.00 90.12 538 CYS A CA 1
ATOM 4104 C C . CYS A 1 538 ? -28.432 -14.022 -2.880 1.00 90.12 538 CYS A C 1
ATOM 4106 O O . CYS A 1 538 ? -28.491 -14.225 -4.097 1.00 90.12 538 CYS A O 1
ATOM 4108 N N . THR A 1 539 ? -27.276 -13.875 -2.234 1.00 93.19 539 THR A N 1
ATOM 4109 C CA . THR A 1 539 ? -25.965 -14.075 -2.857 1.00 93.19 539 THR A CA 1
ATOM 4110 C C . THR A 1 539 ? -25.070 -14.988 -2.022 1.00 93.19 539 THR A C 1
ATOM 4112 O O . THR A 1 539 ? -25.075 -14.908 -0.794 1.00 93.19 539 THR A O 1
ATOM 4115 N N . VAL A 1 540 ? -24.276 -15.834 -2.680 1.00 95.44 540 VAL A N 1
ATOM 4116 C CA . VAL A 1 540 ? -23.221 -16.660 -2.075 1.00 95.44 540 VAL A CA 1
ATOM 4117 C C . VAL A 1 540 ? -21.865 -16.196 -2.600 1.00 95.44 540 VAL A C 1
ATOM 4119 O O . VAL A 1 540 ? -21.681 -16.028 -3.807 1.00 95.44 540 VAL A O 1
ATOM 4122 N N . VAL A 1 541 ? -20.901 -16.008 -1.699 1.00 94.69 541 VAL A N 1
ATOM 4123 C CA . VAL A 1 541 ? -19.522 -15.648 -2.044 1.00 94.69 541 VAL A CA 1
ATOM 4124 C C . VAL A 1 541 ? -18.518 -16.561 -1.348 1.00 94.69 541 VAL A C 1
ATOM 4126 O O . VAL A 1 541 ? -18.535 -16.680 -0.127 1.00 94.69 541 VAL A O 1
ATOM 4129 N N . ASP A 1 542 ? -17.610 -17.153 -2.126 1.00 92.62 542 ASP A N 1
ATOM 4130 C CA . ASP A 1 542 ? -16.444 -17.906 -1.632 1.00 92.62 542 ASP A CA 1
ATOM 4131 C C . ASP A 1 542 ? -15.146 -17.358 -2.268 1.00 92.62 542 ASP A C 1
ATOM 4133 O O . ASP A 1 542 ? -14.598 -17.925 -3.218 1.00 92.62 542 ASP A O 1
ATOM 4137 N N . PRO A 1 543 ? -14.687 -16.162 -1.848 1.00 88.00 543 PRO A N 1
ATOM 4138 C CA . PRO A 1 543 ? -13.555 -15.496 -2.476 1.00 88.00 543 PRO A CA 1
ATOM 4139 C C . PRO A 1 543 ? -12.199 -16.120 -2.096 1.00 88.00 543 PRO A C 1
ATOM 4141 O O . PRO A 1 543 ? -12.059 -16.809 -1.083 1.00 88.00 543 PRO A O 1
ATOM 4144 N N . PRO A 1 544 ? -11.124 -15.805 -2.848 1.00 80.44 544 PRO A N 1
ATOM 4145 C CA . PRO A 1 544 ? -9.767 -16.200 -2.471 1.00 80.44 544 PRO A CA 1
ATOM 4146 C C . PRO A 1 544 ? -9.356 -15.616 -1.107 1.00 80.44 544 PRO A C 1
ATOM 4148 O O . PRO A 1 544 ? -9.966 -14.682 -0.596 1.00 80.44 544 PRO A O 1
ATOM 4151 N N . ARG A 1 545 ? -8.229 -16.084 -0.544 1.00 78.69 545 ARG A N 1
ATOM 4152 C CA . ARG A 1 545 ? -7.711 -15.677 0.789 1.00 78.69 545 ARG A CA 1
ATOM 4153 C C . ARG A 1 545 ? -7.636 -14.163 1.055 1.00 78.69 545 ARG A C 1
ATOM 4155 O O . ARG A 1 545 ? -7.553 -13.774 2.220 1.00 78.69 545 ARG A O 1
ATOM 4162 N N . ALA A 1 546 ? -7.597 -13.329 0.017 1.00 78.56 546 ALA A N 1
ATOM 4163 C CA . ALA A 1 546 ? -7.606 -11.872 0.134 1.00 78.56 546 ALA A CA 1
ATOM 4164 C C . ALA A 1 546 ? -8.969 -11.287 0.569 1.00 78.56 546 ALA A C 1
ATOM 4166 O O . ALA A 1 546 ? -8.986 -10.164 1.065 1.00 78.56 546 ALA A O 1
ATOM 4167 N N . GLY A 1 547 ? -10.070 -12.036 0.440 1.00 86.88 547 GLY A N 1
ATOM 4168 C CA . GLY A 1 547 ? -11.439 -11.554 0.652 1.00 86.88 547 GLY A CA 1
ATOM 4169 C C . GLY A 1 547 ? -12.043 -10.903 -0.591 1.00 86.88 547 GLY A C 1
ATOM 4170 O O . GLY A 1 547 ? -11.497 -11.027 -1.690 1.00 86.88 547 GLY A O 1
ATOM 4171 N N . LEU A 1 548 ? -13.170 -10.211 -0.409 1.00 87.38 548 LEU A N 1
ATOM 4172 C CA . LEU A 1 548 ? -13.809 -9.426 -1.466 1.00 87.38 548 LEU A CA 1
ATOM 4173 C C . LEU A 1 548 ? -13.056 -8.114 -1.706 1.00 87.38 548 LEU A C 1
ATOM 4175 O O . LEU A 1 548 ? -12.683 -7.410 -0.763 1.00 87.38 548 LEU A O 1
ATOM 4179 N N . ASP A 1 549 ? -12.877 -7.760 -2.978 1.00 86.00 549 ASP A N 1
ATOM 4180 C CA . ASP A 1 549 ? -12.462 -6.414 -3.368 1.00 86.00 549 ASP A CA 1
ATOM 4181 C C . ASP A 1 549 ? -13.576 -5.391 -3.073 1.00 86.00 549 ASP A C 1
ATOM 4183 O O . ASP A 1 549 ? -14.731 -5.750 -2.840 1.00 86.00 549 ASP A O 1
ATOM 4187 N N . SER A 1 550 ? -13.243 -4.098 -3.080 1.00 7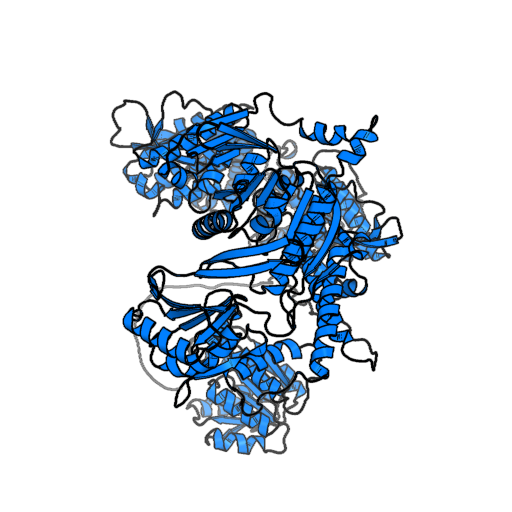8.44 550 SER A N 1
ATOM 4188 C CA . SER A 1 550 ? -14.194 -3.045 -2.706 1.00 78.44 550 SER A CA 1
ATOM 4189 C C . SER A 1 550 ? -15.425 -2.977 -3.611 1.00 78.44 550 SER A C 1
ATOM 4191 O O . SER A 1 550 ? -16.498 -2.638 -3.126 1.00 78.44 550 SER A O 1
ATOM 4193 N N . VAL A 1 551 ? -15.283 -3.298 -4.901 1.00 78.25 551 VAL A N 1
ATOM 4194 C CA . VAL A 1 551 ? -16.381 -3.229 -5.873 1.00 78.25 551 VAL A CA 1
ATOM 4195 C C . VAL A 1 551 ? -17.336 -4.396 -5.661 1.00 78.25 551 VAL A C 1
ATOM 4197 O O . VAL A 1 551 ? -18.548 -4.201 -5.592 1.00 78.25 551 VAL A O 1
ATOM 4200 N N . THR A 1 552 ? -16.798 -5.606 -5.514 1.00 82.56 552 THR A N 1
ATOM 4201 C CA . THR A 1 552 ? -17.602 -6.793 -5.217 1.00 82.56 552 THR A CA 1
ATOM 4202 C C . THR A 1 552 ? -18.260 -6.674 -3.842 1.00 82.56 552 THR A C 1
ATOM 4204 O O . THR A 1 552 ? -19.434 -7.001 -3.717 1.00 82.56 552 THR A O 1
ATOM 4207 N N . LEU A 1 553 ? -17.560 -6.141 -2.833 1.00 88.00 553 LEU A N 1
ATOM 4208 C CA . LEU A 1 553 ? -18.106 -5.903 -1.491 1.00 88.00 553 LEU A CA 1
ATOM 4209 C C . LEU A 1 553 ? -19.286 -4.920 -1.505 1.00 88.00 553 LEU A C 1
ATOM 4211 O O . LEU A 1 553 ? -20.316 -5.190 -0.892 1.00 88.00 553 LEU A O 1
ATOM 4215 N N . GLU A 1 554 ? -19.156 -3.802 -2.224 1.00 83.38 554 GLU A N 1
ATOM 4216 C CA . GLU A 1 554 ? -20.242 -2.831 -2.409 1.00 83.38 554 GLU A CA 1
ATOM 4217 C C . GLU A 1 554 ? -21.426 -3.446 -3.170 1.00 83.38 554 GLU A C 1
ATOM 4219 O O . GLU A 1 554 ? -22.580 -3.204 -2.824 1.00 83.38 554 GLU A O 1
ATOM 4224 N N . ALA A 1 555 ? -21.150 -4.293 -4.167 1.00 83.81 555 ALA A N 1
ATOM 4225 C CA . ALA A 1 555 ? -22.180 -5.002 -4.920 1.00 83.81 555 ALA A CA 1
ATOM 4226 C C . ALA A 1 555 ? -22.974 -5.974 -4.062 1.00 83.81 555 ALA A C 1
ATOM 4228 O O . ALA A 1 555 ? -24.204 -5.971 -4.114 1.00 83.81 555 ALA A O 1
ATOM 4229 N N . VAL A 1 556 ? -22.283 -6.801 -3.275 1.00 87.56 556 VAL A N 1
ATOM 4230 C CA . VAL A 1 556 ? -22.961 -7.819 -2.474 1.00 87.56 556 VAL A CA 1
ATOM 4231 C C . VAL A 1 556 ? -23.740 -7.215 -1.314 1.00 87.56 556 VAL A C 1
ATOM 4233 O O . VAL A 1 556 ? -24.804 -7.730 -0.995 1.00 87.56 556 VAL A O 1
ATOM 4236 N N . ALA A 1 557 ? -23.294 -6.070 -0.778 1.00 86.50 557 ALA A N 1
ATOM 4237 C CA . ALA A 1 557 ? -24.048 -5.266 0.189 1.00 86.50 557 ALA A CA 1
ATOM 4238 C C . ALA A 1 557 ? -25.383 -4.729 -0.365 1.00 86.50 557 ALA A C 1
ATOM 4240 O O . ALA A 1 557 ? -26.174 -4.143 0.371 1.00 86.50 557 ALA A O 1
ATOM 4241 N N . GLY A 1 558 ? -25.636 -4.884 -1.666 1.00 83.06 558 GLY A N 1
ATOM 4242 C CA . GLY A 1 558 ? -26.913 -4.570 -2.285 1.00 83.06 558 GLY A CA 1
ATOM 4243 C C . GLY A 1 558 ? -27.955 -5.692 -2.219 1.00 83.06 558 GLY A C 1
ATOM 4244 O O . GLY A 1 558 ? -29.110 -5.398 -2.515 1.00 83.06 558 GLY A O 1
ATOM 4245 N N . TYR A 1 559 ? -27.612 -6.938 -1.890 1.00 86.44 559 TYR A N 1
ATOM 4246 C CA . TYR A 1 559 ? -28.590 -8.040 -1.822 1.00 86.44 559 TYR A CA 1
ATOM 4247 C C . TYR A 1 559 ? -29.235 -8.141 -0.440 1.00 86.44 559 TYR A C 1
ATOM 4249 O O . TYR A 1 559 ? -28.729 -7.547 0.500 1.00 86.44 559 TYR A O 1
ATOM 4257 N N . ASP A 1 560 ? -30.353 -8.858 -0.318 1.00 87.88 560 ASP A N 1
ATOM 4258 C CA . ASP A 1 560 ? -31.072 -8.943 0.960 1.00 87.88 560 ASP A CA 1
ATOM 4259 C C . ASP A 1 560 ? -30.433 -9.967 1.899 1.00 87.88 560 ASP A C 1
ATOM 4261 O O . ASP A 1 560 ? -30.325 -9.714 3.097 1.00 87.88 560 ASP A O 1
ATOM 4265 N N . HIS A 1 561 ? -29.941 -11.084 1.359 1.00 91.25 561 HIS A N 1
ATOM 4266 C CA . HIS A 1 561 ? -29.212 -12.101 2.112 1.00 91.25 561 HIS A CA 1
ATOM 4267 C C . HIS A 1 561 ? -27.842 -12.372 1.494 1.00 91.25 561 HIS A C 1
ATOM 4269 O O . HIS A 1 561 ? -27.714 -12.567 0.283 1.00 91.25 561 HIS A O 1
ATOM 4275 N N . ILE A 1 562 ? -26.813 -12.421 2.338 1.00 94.38 562 ILE A N 1
ATOM 4276 C CA . ILE A 1 562 ? -25.428 -12.673 1.929 1.00 94.38 562 ILE A CA 1
ATOM 4277 C C . ILE A 1 562 ? -24.909 -13.882 2.697 1.00 94.38 562 ILE A C 1
ATOM 4279 O O . ILE A 1 562 ? -24.805 -13.843 3.921 1.00 94.38 562 ILE A O 1
ATOM 4283 N N . LEU A 1 563 ? -24.555 -14.936 1.967 1.00 95.06 563 LEU A N 1
ATOM 4284 C CA . LEU A 1 563 ? -23.875 -16.123 2.468 1.00 95.06 563 LEU A CA 1
ATOM 4285 C C . LEU A 1 563 ? -22.393 -16.002 2.118 1.00 95.06 563 LEU A C 1
ATOM 4287 O O . LEU A 1 563 ? -22.002 -16.114 0.958 1.00 95.06 563 LEU A O 1
ATOM 4291 N N . TYR A 1 564 ? -21.560 -15.758 3.120 1.00 95.12 564 TYR A N 1
ATOM 4292 C CA . TYR A 1 564 ? -20.130 -15.550 2.943 1.00 95.12 564 TYR A CA 1
ATOM 4293 C C . TYR A 1 564 ? -19.365 -16.764 3.470 1.00 95.12 564 TYR A C 1
ATOM 4295 O O . TYR A 1 564 ? -19.349 -16.986 4.677 1.00 95.12 564 TYR A O 1
ATOM 4303 N N . VAL A 1 565 ? -18.655 -17.482 2.597 1.00 93.69 565 VAL A N 1
ATOM 4304 C CA . VAL A 1 565 ? -17.685 -18.537 2.946 1.00 93.69 565 VAL A CA 1
ATOM 4305 C C . VAL A 1 565 ? -16.257 -17.986 2.840 1.00 93.69 565 VAL A C 1
ATOM 4307 O O . VAL A 1 565 ? -15.942 -17.213 1.942 1.00 93.69 565 VAL A O 1
ATOM 4310 N N . SER A 1 566 ? -15.383 -18.293 3.799 1.00 92.00 566 SER A N 1
ATOM 4311 C CA . SER A 1 566 ? -14.013 -17.773 3.835 1.00 92.00 566 SER A CA 1
ATOM 4312 C C . SER A 1 566 ? -13.030 -18.728 4.498 1.00 92.00 566 SER A C 1
ATOM 4314 O O . SER A 1 566 ? -13.161 -19.076 5.670 1.00 92.00 566 SER A O 1
ATOM 4316 N N . CYS A 1 567 ? -11.931 -19.018 3.803 1.00 86.38 567 CYS A N 1
ATOM 4317 C CA . CYS A 1 567 ? -10.761 -19.691 4.376 1.00 86.38 567 CYS A CA 1
ATOM 4318 C C . CYS A 1 567 ? -9.801 -18.744 5.136 1.00 86.38 567 CYS A C 1
ATOM 4320 O O . CYS A 1 567 ? -8.716 -19.156 5.562 1.00 86.38 567 CYS A O 1
ATOM 4322 N N . ASN A 1 568 ? -10.148 -17.454 5.270 1.00 88.56 568 ASN A N 1
ATOM 4323 C CA . ASN A 1 568 ? -9.376 -16.457 6.014 1.00 88.56 568 ASN A CA 1
ATOM 4324 C C . ASN A 1 568 ? -10.283 -15.619 6.941 1.00 88.56 568 ASN A C 1
ATOM 4326 O O . ASN A 1 568 ? -10.889 -14.637 6.491 1.00 88.56 568 ASN A O 1
ATOM 4330 N N . PRO A 1 569 ? -10.299 -15.917 8.254 1.00 86.94 569 PRO A N 1
ATOM 4331 C CA . PRO A 1 569 ? -11.100 -15.184 9.234 1.00 86.94 569 PRO A CA 1
ATOM 4332 C C . PRO A 1 569 ? -10.842 -13.675 9.262 1.00 86.94 569 PRO A C 1
ATOM 4334 O O . PRO A 1 569 ? -11.752 -12.904 9.543 1.00 86.94 569 PRO A O 1
ATOM 4337 N N . LYS A 1 570 ? -9.615 -13.222 8.954 1.00 88.44 570 LYS A N 1
ATOM 4338 C CA . LYS A 1 570 ? -9.278 -11.785 8.964 1.00 88.44 570 LYS A CA 1
ATOM 4339 C C . LYS A 1 570 ? -9.954 -11.039 7.825 1.00 88.44 570 LYS A C 1
ATOM 4341 O O . LYS A 1 570 ? -10.493 -9.962 8.044 1.00 88.44 570 LYS A O 1
ATOM 4346 N N . ALA A 1 571 ? -9.941 -11.628 6.631 1.00 87.25 571 ALA A N 1
ATOM 4347 C CA . ALA A 1 571 ? -10.620 -11.056 5.477 1.00 87.25 571 ALA A CA 1
ATOM 4348 C C . ALA A 1 571 ? -12.142 -11.030 5.695 1.00 87.25 571 ALA A C 1
ATOM 4350 O O . ALA A 1 571 ? -12.766 -9.997 5.469 1.00 87.25 571 ALA A O 1
ATOM 4351 N N . LEU A 1 572 ? -12.706 -12.122 6.237 1.00 91.56 572 LEU A N 1
ATOM 4352 C CA . LEU A 1 572 ? -14.120 -12.186 6.618 1.00 91.56 572 LEU A CA 1
ATOM 4353 C C . LEU A 1 572 ? -14.472 -11.086 7.629 1.00 91.56 572 LEU A C 1
ATOM 4355 O O . LEU A 1 572 ? -15.417 -10.343 7.405 1.00 91.56 572 LEU A O 1
ATOM 4359 N N . SER A 1 573 ? -13.680 -10.928 8.694 1.00 91.50 573 SER A N 1
ATOM 4360 C CA . SER A 1 573 ? -13.885 -9.888 9.710 1.00 91.50 573 SER A CA 1
ATOM 4361 C C . SER A 1 573 ? -13.906 -8.480 9.108 1.00 91.50 573 SER A C 1
ATOM 4363 O O . SER A 1 573 ? -14.806 -7.703 9.414 1.00 91.50 573 SER A O 1
ATOM 4365 N N . SER A 1 574 ? -12.945 -8.146 8.240 1.00 88.81 574 SER A N 1
ATOM 4366 C CA . SER A 1 574 ? -12.888 -6.831 7.586 1.00 88.81 574 SER A CA 1
ATOM 4367 C C . SER A 1 574 ? -14.040 -6.597 6.606 1.00 88.81 574 SER A C 1
ATOM 4369 O O . SER A 1 574 ? -14.498 -5.468 6.456 1.00 88.81 574 SER A O 1
ATOM 4371 N N . ASN A 1 575 ? -14.522 -7.635 5.919 1.00 93.31 575 ASN A N 1
ATOM 4372 C CA . ASN A 1 575 ? -15.678 -7.504 5.033 1.00 93.31 575 ASN A CA 1
ATOM 4373 C C . ASN A 1 575 ? -16.995 -7.422 5.824 1.00 93.31 575 ASN A C 1
ATOM 4375 O O . ASN A 1 575 ? -17.824 -6.572 5.501 1.00 93.31 575 ASN A O 1
ATOM 4379 N N . LEU A 1 576 ? -17.159 -8.199 6.902 1.00 91.31 576 LEU A N 1
ATOM 4380 C CA . LEU A 1 576 ? -18.309 -8.102 7.810 1.00 91.31 576 LEU A CA 1
ATOM 4381 C C . LEU A 1 576 ? -18.426 -6.711 8.445 1.00 91.31 576 LEU A C 1
ATOM 4383 O O . LEU A 1 576 ? -19.532 -6.202 8.558 1.00 91.31 576 LEU A O 1
ATOM 4387 N N . GLU A 1 577 ? -17.318 -6.044 8.773 1.00 90.06 577 GLU A N 1
ATOM 4388 C CA . GLU A 1 577 ? -17.344 -4.663 9.283 1.00 90.06 577 GLU A CA 1
ATOM 4389 C C . GLU A 1 577 ? -18.030 -3.677 8.317 1.00 90.06 577 GLU A C 1
ATOM 4391 O O . GLU A 1 577 ? -18.634 -2.689 8.738 1.00 90.06 577 GLU A O 1
ATOM 4396 N N . VAL A 1 578 ? -17.970 -3.941 7.009 1.00 88.38 578 VAL A N 1
ATOM 4397 C CA . VAL A 1 578 ? -18.682 -3.155 5.995 1.00 88.38 578 VAL A CA 1
ATOM 4398 C C . VAL A 1 578 ? -20.115 -3.649 5.822 1.00 88.38 578 VAL A C 1
ATOM 4400 O O . VAL A 1 578 ? -21.033 -2.830 5.833 1.00 88.38 578 VAL A O 1
ATOM 4403 N N . LEU A 1 579 ? -20.321 -4.963 5.687 1.00 88.69 579 LEU A N 1
ATOM 4404 C CA . LEU A 1 579 ? -21.646 -5.549 5.446 1.00 88.69 579 LEU A CA 1
ATOM 4405 C C . LEU A 1 579 ? -22.614 -5.270 6.600 1.00 88.69 579 LEU A C 1
ATOM 4407 O O . LEU A 1 579 ? -23.751 -4.865 6.361 1.00 88.69 579 LEU A O 1
ATOM 4411 N N . LEU A 1 580 ? -22.141 -5.355 7.846 1.00 88.44 580 LEU A N 1
ATOM 4412 C CA . LEU A 1 580 ? -22.953 -5.129 9.045 1.00 88.44 580 LEU A CA 1
ATOM 4413 C C . LEU A 1 580 ? -23.401 -3.669 9.242 1.00 88.44 580 LEU A C 1
ATOM 4415 O O . LEU A 1 580 ? -24.183 -3.374 10.138 1.00 88.44 580 LEU A O 1
ATOM 4419 N N . LYS A 1 581 ? -22.956 -2.736 8.388 1.00 86.06 581 LYS A N 1
ATOM 4420 C CA . LYS A 1 581 ? -23.509 -1.369 8.339 1.00 86.06 581 LYS A CA 1
ATOM 4421 C C . LYS A 1 581 ? -24.900 -1.317 7.709 1.00 86.06 581 LYS A C 1
ATOM 4423 O O . LYS A 1 581 ? -25.603 -0.328 7.876 1.00 86.06 581 LYS A O 1
ATOM 4428 N N . THR A 1 582 ? -25.248 -2.336 6.929 1.00 83.25 582 THR A N 1
ATOM 4429 C CA . THR A 1 582 ? -26.508 -2.432 6.171 1.00 83.25 582 THR A CA 1
ATOM 4430 C C . THR A 1 582 ? -27.251 -3.742 6.428 1.00 83.25 582 THR A C 1
ATOM 4432 O O . THR A 1 582 ? -28.408 -3.871 6.040 1.00 83.25 582 THR A O 1
ATOM 4435 N N . HIS A 1 583 ? -26.592 -4.707 7.073 1.00 88.50 583 HIS A N 1
ATOM 4436 C CA . HIS A 1 583 ? -27.106 -6.038 7.360 1.00 88.50 583 HIS A CA 1
ATOM 4437 C C . HIS A 1 583 ? -26.937 -6.388 8.843 1.00 88.50 583 HIS A C 1
ATOM 4439 O O . HIS A 1 583 ? -26.064 -5.863 9.526 1.00 88.50 583 HIS A O 1
ATOM 4445 N N . GLU A 1 584 ? -27.730 -7.329 9.337 1.00 89.62 584 GLU A N 1
ATOM 4446 C CA . GLU A 1 584 ? -27.558 -7.988 10.630 1.00 89.62 584 GLU A CA 1
ATOM 4447 C C . GLU A 1 584 ? -26.961 -9.389 10.439 1.00 89.62 584 GLU A C 1
ATOM 4449 O O . GLU A 1 584 ? -27.286 -10.083 9.476 1.00 89.62 584 GLU A O 1
ATOM 4454 N N . LEU A 1 585 ? -26.077 -9.814 11.347 1.00 89.94 585 LEU A N 1
ATOM 4455 C CA . LEU A 1 585 ? -25.544 -11.178 11.357 1.00 89.94 585 LEU A CA 1
ATOM 4456 C C . LEU A 1 585 ? -26.622 -12.141 11.861 1.00 89.94 585 LEU A C 1
ATOM 4458 O O . LEU A 1 585 ? -27.119 -11.975 12.972 1.00 89.94 585 LEU A O 1
ATOM 4462 N N . CYS A 1 586 ? -26.950 -13.156 11.065 1.00 86.44 586 CYS A N 1
ATOM 4463 C CA . CYS A 1 586 ? -27.963 -14.152 11.401 1.00 86.44 586 CYS A CA 1
ATOM 4464 C C . CYS A 1 586 ? -27.344 -15.391 12.048 1.00 86.44 586 CYS A C 1
ATOM 4466 O O . CYS A 1 586 ? -27.730 -15.776 13.145 1.00 86.44 586 CYS A O 1
ATOM 4468 N N . ARG A 1 587 ? -26.397 -16.033 11.354 1.00 89.81 587 ARG A N 1
ATOM 4469 C CA . ARG A 1 587 ? -25.734 -17.271 11.793 1.00 89.81 587 ARG A CA 1
ATOM 4470 C C . ARG A 1 587 ? -24.288 -17.288 11.327 1.00 89.81 587 ARG A C 1
ATOM 4472 O O . ARG A 1 587 ? -23.943 -16.670 10.318 1.00 89.81 587 ARG A O 1
ATOM 4479 N N . MET A 1 588 ? -23.445 -18.011 12.054 1.00 92.19 588 MET A N 1
ATOM 4480 C CA . MET A 1 588 ? -22.035 -18.167 11.721 1.00 92.19 588 MET A CA 1
ATOM 4481 C C . MET A 1 588 ? -21.523 -19.532 12.174 1.00 92.19 588 MET A C 1
ATOM 4483 O O . MET A 1 588 ? -21.906 -20.009 13.239 1.00 92.19 588 MET A O 1
ATOM 4487 N N . VAL A 1 589 ? -20.635 -20.134 11.386 1.00 94.00 589 VAL A N 1
ATOM 4488 C CA . VAL A 1 589 ? -20.017 -21.430 11.677 1.00 94.00 589 VAL A CA 1
ATOM 4489 C C . VAL A 1 589 ? -18.505 -21.384 11.472 1.00 94.00 589 VAL A C 1
ATOM 4491 O O . VAL A 1 589 ? -18.003 -20.749 10.541 1.00 94.00 589 VAL A O 1
ATOM 4494 N N . LEU A 1 590 ? -17.778 -22.073 12.348 1.00 93.88 590 LEU A N 1
ATOM 4495 C CA . LEU A 1 590 ? -16.364 -22.400 12.216 1.00 93.88 590 LEU A CA 1
ATOM 4496 C C . LEU A 1 590 ? -16.229 -23.865 11.801 1.00 93.88 590 LEU A C 1
ATOM 4498 O O . LEU A 1 590 ? -16.758 -24.763 12.454 1.00 93.88 590 LEU A O 1
ATOM 4502 N N . LEU A 1 591 ? -15.477 -24.100 10.735 1.00 93.19 591 LEU A N 1
ATOM 4503 C CA . LEU A 1 591 ? -15.207 -25.408 10.154 1.00 93.19 591 LEU A CA 1
ATOM 4504 C C . LEU A 1 591 ? -13.719 -25.740 10.361 1.00 93.19 591 LEU A C 1
ATOM 4506 O O . LEU A 1 591 ? -12.836 -25.028 9.863 1.00 93.19 591 LEU A O 1
ATOM 4510 N N . ASP A 1 592 ? -13.417 -26.809 11.106 1.00 91.31 592 ASP A N 1
ATOM 4511 C CA . ASP A 1 592 ? -12.040 -27.247 11.392 1.00 91.31 592 ASP A CA 1
ATOM 4512 C C . ASP A 1 592 ? -11.416 -27.952 10.177 1.00 91.31 592 ASP A C 1
ATOM 4514 O O . ASP A 1 592 ? -11.229 -29.165 10.156 1.00 91.31 592 ASP A O 1
ATOM 4518 N N . HIS A 1 593 ? -11.117 -27.176 9.133 1.00 86.56 593 HIS A N 1
ATOM 4519 C CA . HIS A 1 593 ? -10.707 -27.682 7.819 1.00 86.56 593 HIS A CA 1
ATOM 4520 C C . HIS A 1 593 ? -9.461 -28.575 7.848 1.00 86.56 593 HIS A C 1
ATOM 4522 O O . HIS A 1 593 ? -9.380 -29.595 7.163 1.00 86.56 593 HIS A O 1
ATOM 4528 N N . PHE A 1 594 ? -8.484 -28.205 8.674 1.00 85.81 594 PHE A N 1
ATOM 4529 C CA . PHE A 1 594 ? -7.211 -28.905 8.791 1.00 85.81 594 PHE A CA 1
ATOM 4530 C C . PHE A 1 594 ? -6.827 -29.068 10.266 1.00 85.81 594 PHE A C 1
ATOM 4532 O O . PHE A 1 594 ? -6.158 -28.178 10.820 1.00 85.81 594 PHE A O 1
ATOM 4539 N N . PRO A 1 595 ? -7.197 -30.199 10.890 1.00 80.88 595 PRO A N 1
ATOM 4540 C CA . PRO A 1 595 ? -6.671 -30.600 12.191 1.00 80.88 595 PRO A CA 1
ATOM 4541 C C . PRO A 1 595 ? -5.137 -30.535 12.214 1.00 80.88 595 PRO A C 1
ATOM 4543 O O . PRO A 1 595 ? -4.495 -30.860 11.209 1.00 80.88 595 PRO A O 1
ATOM 4546 N N . CYS A 1 596 ? -4.538 -30.129 13.334 1.00 69.56 596 CYS A N 1
ATOM 4547 C CA . CYS A 1 596 ? -3.083 -29.994 13.488 1.00 69.56 596 CYS A CA 1
ATOM 4548 C C . CYS A 1 596 ? -2.453 -28.871 12.643 1.00 69.56 596 CYS A C 1
ATOM 4550 O O . CYS A 1 596 ? -1.286 -28.942 12.253 1.00 69.56 596 CYS A O 1
ATOM 4552 N N . SER A 1 597 ? -3.211 -27.805 12.364 1.00 75.00 597 SER A N 1
ATOM 4553 C CA . SER A 1 597 ? -2.737 -26.587 11.702 1.00 75.00 597 SER A CA 1
ATOM 4554 C C . SER A 1 597 ? -3.488 -25.340 12.177 1.00 75.00 597 SER A C 1
ATOM 4556 O O . SER A 1 597 ? -4.648 -25.410 12.545 1.00 75.00 597 SER A O 1
ATOM 4558 N N . ALA A 1 598 ? -2.904 -24.149 12.040 1.00 74.00 598 ALA A N 1
ATOM 4559 C CA . ALA A 1 598 ? -3.585 -22.895 12.397 1.00 74.00 598 ALA A CA 1
ATOM 4560 C C . ALA A 1 598 ? -4.728 -22.475 11.438 1.00 74.00 598 ALA A C 1
ATOM 4562 O O . ALA A 1 598 ? -5.265 -21.375 11.575 1.00 74.00 598 ALA A O 1
ATOM 4563 N N . HIS A 1 599 ? -5.064 -23.285 10.429 1.00 81.25 599 HIS A N 1
ATOM 4564 C CA . HIS A 1 599 ? -6.101 -22.959 9.452 1.00 81.25 599 HIS A CA 1
ATOM 4565 C C . HIS A 1 599 ? -7.503 -23.298 9.973 1.00 81.25 599 HIS A C 1
ATOM 4567 O O . HIS A 1 599 ? -7.713 -24.347 10.584 1.00 81.25 599 HIS A O 1
ATOM 4573 N N . VAL A 1 600 ? -8.449 -22.408 9.673 1.00 84.69 600 VAL A N 1
ATOM 4574 C CA . VAL A 1 600 ? -9.894 -22.567 9.871 1.00 84.69 600 VAL A CA 1
ATOM 4575 C C . VAL A 1 600 ? -10.615 -22.048 8.635 1.00 84.69 600 VAL A C 1
ATOM 4577 O O . VAL A 1 600 ? -10.132 -21.121 7.977 1.00 84.69 600 VAL A O 1
ATOM 4580 N N . GLU A 1 601 ? -11.769 -22.627 8.348 1.00 90.38 601 GLU A N 1
ATOM 4581 C CA . GLU A 1 601 ? -12.725 -22.090 7.388 1.00 90.38 601 GLU A CA 1
ATOM 4582 C C . GLU A 1 601 ? -13.944 -21.580 8.152 1.00 90.38 601 GLU A C 1
ATOM 4584 O O . GLU A 1 601 ? -14.269 -22.076 9.230 1.00 90.38 601 GLU A O 1
ATOM 4589 N N . MET A 1 602 ? -14.569 -20.526 7.650 1.00 92.19 602 MET A N 1
ATOM 4590 C CA . MET A 1 602 ? -15.710 -19.895 8.291 1.00 92.19 602 MET A CA 1
ATOM 4591 C C . MET A 1 602 ? -16.791 -19.622 7.271 1.00 92.19 602 MET A C 1
ATOM 4593 O O . MET A 1 602 ? -16.483 -19.223 6.151 1.00 92.19 602 MET A O 1
ATOM 4597 N N . ALA A 1 603 ? -18.043 -19.755 7.688 1.00 93.19 603 ALA A N 1
ATOM 4598 C CA . ALA A 1 603 ? -19.166 -19.245 6.925 1.00 93.19 603 ALA A CA 1
ATOM 4599 C C . ALA A 1 603 ? -20.051 -18.362 7.809 1.00 93.19 603 ALA A C 1
ATOM 4601 O O . ALA A 1 603 ? -20.250 -18.652 8.988 1.00 93.19 603 ALA A O 1
ATOM 4602 N N . ALA A 1 604 ? -20.544 -17.260 7.255 1.00 93.00 604 ALA A N 1
ATOM 4603 C CA . ALA A 1 604 ? -21.401 -16.299 7.935 1.00 93.00 604 ALA A CA 1
ATOM 4604 C C . ALA A 1 604 ? -22.570 -15.920 7.031 1.00 93.00 604 ALA A C 1
ATOM 4606 O O . ALA A 1 604 ? -22.401 -15.793 5.818 1.00 93.00 604 ALA A O 1
ATOM 4607 N N . VAL A 1 605 ? -23.744 -15.718 7.625 1.00 92.56 605 VAL A N 1
ATOM 4608 C CA . VAL A 1 605 ? -24.930 -15.262 6.902 1.00 92.56 605 VAL A CA 1
ATOM 4609 C C . VAL A 1 605 ? -25.434 -13.962 7.489 1.00 92.56 605 VAL A C 1
ATOM 4611 O O . VAL A 1 605 ? -25.631 -13.868 8.701 1.00 92.56 605 VAL A O 1
ATOM 4614 N N . THR A 1 606 ? -25.648 -12.969 6.630 1.00 91.44 606 THR A N 1
ATOM 4615 C CA . THR A 1 606 ? -26.157 -11.652 7.020 1.00 91.44 606 THR A CA 1
ATOM 4616 C C . THR A 1 606 ? -27.406 -11.281 6.226 1.00 91.44 606 THR A C 1
ATOM 4618 O O . THR A 1 606 ? -27.467 -11.583 5.036 1.00 91.44 606 THR A O 1
ATOM 4621 N N . THR A 1 607 ? -28.357 -10.585 6.853 1.00 89.50 607 THR A N 1
ATOM 4622 C CA . THR A 1 607 ? -29.623 -10.147 6.232 1.00 89.50 607 THR A CA 1
ATOM 4623 C C . THR A 1 607 ? -29.803 -8.632 6.325 1.00 89.50 607 THR A C 1
ATOM 4625 O O . THR A 1 607 ? -29.486 -8.048 7.352 1.00 89.50 607 THR A O 1
ATOM 4628 N N . SER A 1 608 ? -30.297 -7.982 5.272 1.00 85.06 608 SER A N 1
ATOM 4629 C CA . SER A 1 608 ? -30.500 -6.530 5.184 1.00 85.06 608 SER A CA 1
ATOM 4630 C C . SER A 1 608 ? -31.431 -5.990 6.281 1.00 85.06 608 SER A C 1
ATOM 4632 O O . SER A 1 608 ? -32.495 -6.546 6.550 1.00 85.06 608 SER A O 1
ATOM 4634 N N . THR A 1 609 ? -31.068 -4.865 6.907 1.00 70.62 609 THR A N 1
ATOM 4635 C CA . THR A 1 609 ? -31.878 -4.232 7.970 1.00 70.62 609 THR A CA 1
ATOM 4636 C C . THR A 1 609 ? -33.012 -3.345 7.434 1.00 70.62 609 THR A C 1
ATOM 4638 O O . THR A 1 609 ? -33.918 -2.980 8.188 1.00 70.62 609 THR A O 1
ATOM 4641 N N . PHE A 1 610 ? -33.014 -3.030 6.132 1.00 53.00 610 PHE A N 1
ATOM 4642 C CA . PHE A 1 610 ? -33.967 -2.106 5.495 1.00 53.00 610 PHE A CA 1
ATOM 4643 C C . PHE A 1 610 ? -35.429 -2.601 5.486 1.00 53.00 610 PHE A C 1
ATOM 4645 O O . PHE A 1 610 ? -36.353 -1.779 5.491 1.00 53.00 610 PHE A O 1
ATOM 4652 N N . GLU A 1 611 ? -35.678 -3.915 5.531 1.00 42.50 611 GLU A N 1
ATOM 4653 C CA . GLU A 1 611 ? -37.043 -4.464 5.620 1.00 42.50 611 GLU A CA 1
ATOM 4654 C C . GLU A 1 611 ? -37.701 -4.200 6.984 1.00 42.50 611 GLU A C 1
ATOM 4656 O O . GLU A 1 611 ? -38.900 -3.924 7.056 1.00 42.50 611 GLU A O 1
ATOM 4661 N N . LYS A 1 612 ? -36.925 -4.186 8.078 1.00 34.91 612 LYS A N 1
ATOM 4662 C CA . LYS A 1 612 ? -37.450 -3.868 9.419 1.00 34.91 612 LYS A CA 1
ATOM 4663 C C . LYS A 1 612 ? -37.755 -2.375 9.584 1.00 34.91 612 LYS A C 1
ATOM 4665 O O . LYS A 1 612 ? -38.612 -2.010 10.390 1.00 34.91 612 LYS A O 1
ATOM 4670 N N . GLU A 1 613 ? -37.113 -1.513 8.797 1.00 31.66 613 GLU A N 1
ATOM 4671 C CA . GLU A 1 613 ? -37.182 -0.052 8.928 1.00 31.66 613 GLU A CA 1
ATOM 4672 C C . GLU A 1 613 ? -38.247 0.626 8.054 1.00 31.66 613 GLU A C 1
ATOM 4674 O O . GLU A 1 613 ? -38.778 1.671 8.445 1.00 31.66 613 GLU A O 1
ATOM 4679 N N . SER A 1 614 ? -38.682 -0.016 6.962 1.00 31.44 614 SER A N 1
ATOM 4680 C CA . SER A 1 614 ? -39.841 0.440 6.167 1.00 31.44 614 SER A CA 1
ATOM 4681 C C . SER A 1 614 ? -41.160 0.434 6.954 1.00 31.44 614 SER A C 1
ATOM 4683 O O . SER A 1 614 ? -42.110 1.108 6.566 1.00 31.44 614 SER A O 1
ATOM 4685 N N . SER A 1 615 ? -41.215 -0.266 8.094 1.00 32.56 615 SER A N 1
ATOM 4686 C CA . SER A 1 615 ? -42.368 -0.265 9.001 1.00 32.56 615 SER A CA 1
ATOM 4687 C C . SER A 1 615 ? -42.273 0.775 10.130 1.00 32.56 615 SER A C 1
ATOM 4689 O O . SER A 1 615 ? -43.258 1.002 10.833 1.00 32.56 615 SER A O 1
ATOM 4691 N N . ARG A 1 616 ? -41.109 1.420 10.325 1.00 30.16 616 ARG A N 1
ATOM 4692 C CA . ARG A 1 616 ? -40.831 2.258 11.508 1.00 30.16 616 ARG A CA 1
ATOM 4693 C C . ARG A 1 616 ? -40.433 3.708 11.248 1.00 30.16 616 ARG A C 1
ATOM 4695 O O . ARG A 1 616 ? -40.548 4.501 12.176 1.00 30.16 616 ARG A O 1
ATOM 4702 N N . ILE A 1 617 ? -40.017 4.095 10.043 1.00 33.25 617 ILE A N 1
ATOM 4703 C CA . ILE A 1 617 ? -39.530 5.463 9.780 1.00 33.25 617 ILE A CA 1
ATOM 4704 C C . ILE A 1 617 ? -40.407 6.160 8.733 1.00 33.25 617 ILE A C 1
ATOM 4706 O O . ILE A 1 617 ? -39.980 6.576 7.659 1.00 33.25 617 ILE A O 1
ATOM 4710 N N . ALA A 1 618 ? -41.666 6.370 9.114 1.00 33.53 618 ALA A N 1
ATOM 4711 C CA . ALA A 1 618 ? -42.266 7.675 8.906 1.00 33.53 618 ALA A CA 1
ATOM 4712 C C . ALA A 1 618 ? -41.556 8.629 9.879 1.00 33.53 618 ALA A C 1
ATOM 4714 O O . ALA A 1 618 ? -41.864 8.653 11.065 1.00 33.53 618 ALA A O 1
ATOM 4715 N N . GLY A 1 619 ? -40.572 9.382 9.387 1.00 36.94 619 GLY A N 1
ATOM 4716 C CA . GLY A 1 619 ? -39.982 10.494 10.131 1.00 36.94 619 GLY A CA 1
ATOM 4717 C C . GLY A 1 619 ? -38.510 10.329 10.510 1.00 36.94 619 GLY A C 1
ATOM 4718 O O . GLY A 1 619 ? -38.171 9.632 11.457 1.00 36.94 619 GLY A O 1
ATOM 4719 N N . CYS A 1 620 ? -37.694 11.154 9.846 1.00 28.95 620 CYS A N 1
ATOM 4720 C CA . CYS A 1 620 ? -36.411 11.714 10.289 1.00 28.95 620 CYS A CA 1
ATOM 4721 C C . CYS A 1 620 ? -35.109 11.088 9.738 1.00 28.95 620 CYS A C 1
ATOM 4723 O O . CYS A 1 620 ? -34.707 9.983 10.076 1.00 28.95 620 CYS A O 1
ATOM 4725 N N . GLY A 1 621 ? -34.366 11.912 8.984 1.00 31.34 621 GLY A N 1
ATOM 4726 C CA . GLY A 1 621 ? -33.006 12.276 9.404 1.00 31.34 621 GLY A CA 1
ATOM 4727 C C . GLY A 1 621 ? -31.811 11.767 8.594 1.00 31.34 621 GLY A C 1
ATOM 4728 O O . GLY A 1 621 ? -30.745 12.366 8.703 1.00 31.34 621 GLY A O 1
ATOM 4729 N N . ALA A 1 622 ? -31.944 10.732 7.760 1.00 28.05 622 ALA A N 1
ATOM 4730 C CA . ALA A 1 622 ? -30.800 10.162 7.022 1.00 28.05 622 ALA A CA 1
ATOM 4731 C C . ALA A 1 622 ? -30.590 10.735 5.599 1.00 28.05 622 ALA A C 1
ATOM 4733 O O . ALA A 1 622 ? -29.520 10.565 5.013 1.00 28.05 622 ALA A O 1
ATOM 4734 N N . ALA A 1 623 ? -31.568 11.466 5.051 1.00 31.23 623 ALA A N 1
ATOM 4735 C CA . ALA A 1 623 ? -31.523 11.992 3.679 1.00 31.23 623 ALA A CA 1
ATOM 4736 C C . ALA A 1 623 ? -30.444 13.078 3.452 1.00 31.23 623 ALA A C 1
ATOM 4738 O O . ALA A 1 623 ? -29.887 13.186 2.359 1.00 31.23 623 ALA A O 1
ATOM 4739 N N . ALA A 1 624 ? -30.063 13.823 4.495 1.00 32.94 624 ALA A N 1
ATOM 4740 C CA . ALA A 1 624 ? -29.179 14.986 4.364 1.00 32.94 624 ALA A CA 1
ATOM 4741 C C . ALA A 1 624 ? -27.707 14.638 4.045 1.00 32.94 624 ALA A C 1
ATOM 4743 O O . ALA A 1 624 ? -26.997 15.438 3.437 1.00 32.94 624 ALA A O 1
ATOM 4744 N N . ARG A 1 625 ? -27.226 13.438 4.408 1.00 30.86 625 ARG A N 1
ATOM 4745 C CA . ARG A 1 625 ? -25.837 13.018 4.115 1.00 30.86 625 ARG A CA 1
ATOM 4746 C C . ARG A 1 625 ? -25.651 12.513 2.679 1.00 30.86 625 ARG A C 1
ATOM 4748 O O . ARG A 1 625 ? -24.540 12.585 2.161 1.00 30.86 625 ARG A O 1
ATOM 4755 N N . ILE A 1 626 ? -26.726 12.063 2.026 1.00 35.19 626 ILE A N 1
ATOM 4756 C CA . ILE A 1 626 ? -26.719 11.633 0.617 1.00 35.19 626 ILE A CA 1
ATOM 4757 C C . ILE A 1 626 ? -26.926 12.838 -0.318 1.00 35.19 626 ILE A C 1
ATOM 4759 O O . ILE A 1 626 ? -26.309 12.900 -1.383 1.00 35.19 626 ILE A O 1
ATOM 4763 N N . GLU A 1 627 ? -27.706 13.843 0.093 1.00 33.12 627 GLU A N 1
ATOM 4764 C CA . GLU A 1 627 ? -27.853 15.100 -0.661 1.00 33.12 627 GLU A CA 1
ATOM 4765 C C . GLU A 1 627 ? -26.561 15.927 -0.717 1.00 33.12 627 GLU A C 1
ATOM 4767 O O . GLU A 1 627 ? -26.218 16.439 -1.781 1.00 33.12 627 GLU A O 1
ATOM 4772 N N . ALA A 1 628 ? -25.759 15.955 0.352 1.00 29.52 628 ALA A N 1
ATOM 4773 C CA . ALA A 1 628 ? -24.488 16.688 0.363 1.00 29.52 628 ALA A CA 1
ATOM 4774 C C . ALA A 1 628 ? -23.433 16.142 -0.633 1.00 29.52 628 ALA A C 1
ATOM 4776 O O . ALA A 1 628 ? -22.518 16.864 -1.031 1.00 29.52 628 ALA A O 1
ATOM 4777 N N . ALA A 1 629 ? -23.554 14.882 -1.077 1.00 32.25 629 ALA A N 1
ATOM 4778 C CA . ALA A 1 629 ? -22.684 14.290 -2.101 1.00 32.25 629 ALA A CA 1
ATOM 4779 C C . ALA A 1 629 ? -23.175 14.538 -3.544 1.00 32.25 629 ALA A C 1
ATOM 4781 O O . ALA A 1 629 ? -22.415 14.344 -4.497 1.00 32.25 629 ALA A O 1
ATOM 4782 N N . ARG A 1 630 ? -24.426 14.990 -3.726 1.00 33.47 630 ARG A N 1
ATOM 4783 C CA . ARG A 1 630 ? -24.994 15.351 -5.038 1.00 33.47 630 ARG A CA 1
ATOM 4784 C C . ARG A 1 630 ? -24.559 16.738 -5.526 1.00 33.47 630 ARG A C 1
ATOM 4786 O O . ARG A 1 630 ? -24.560 16.964 -6.731 1.00 33.47 630 ARG A O 1
ATOM 4793 N N . GLU A 1 631 ? -24.102 17.628 -4.647 1.00 34.50 631 GLU A N 1
ATOM 4794 C CA . GLU A 1 631 ? -23.832 19.045 -4.964 1.00 34.50 631 GLU A CA 1
ATOM 4795 C C . GLU A 1 631 ? -22.547 19.346 -5.771 1.00 34.50 631 GLU A C 1
ATOM 4797 O O . GLU A 1 631 ? -22.164 20.505 -5.915 1.00 34.50 631 GLU A O 1
ATOM 4802 N N . LYS A 1 632 ? -21.848 18.351 -6.338 1.00 40.31 632 LYS A N 1
ATOM 4803 C CA . LYS A 1 632 ? -20.622 18.604 -7.133 1.00 40.31 632 LYS A CA 1
ATOM 4804 C C . LYS A 1 632 ? -20.522 17.870 -8.468 1.00 40.31 632 LYS A C 1
ATOM 4806 O O . LYS A 1 632 ? -19.424 17.749 -9.011 1.00 40.31 632 LYS A O 1
ATOM 4811 N N . ARG A 1 633 ? -21.628 17.380 -9.029 1.00 49.81 633 ARG A N 1
ATOM 4812 C CA . ARG A 1 633 ? -21.627 16.900 -10.421 1.00 49.81 633 ARG A CA 1
ATOM 4813 C C . ARG A 1 633 ? -22.166 18.015 -11.320 1.00 49.81 633 ARG A C 1
ATOM 4815 O O . ARG A 1 633 ? -23.235 18.532 -11.010 1.00 49.81 633 ARG A O 1
ATOM 4822 N N . PRO A 1 634 ? -21.437 18.430 -12.372 1.00 54.50 634 PRO A N 1
ATOM 4823 C CA . PRO A 1 634 ? -21.946 19.440 -13.293 1.00 54.50 634 PRO A CA 1
ATOM 4824 C C . PRO A 1 634 ? -23.229 18.933 -13.968 1.00 54.50 634 PRO A C 1
ATOM 4826 O O . PRO A 1 634 ? -23.399 17.725 -14.144 1.00 54.50 634 PRO A O 1
ATOM 4829 N N . GLU A 1 635 ? -24.134 19.843 -14.336 1.00 52.91 635 GLU A N 1
ATOM 4830 C CA . GLU A 1 635 ? -25.452 19.509 -14.910 1.00 52.91 635 GLU A CA 1
ATOM 4831 C C . GLU A 1 635 ? -25.363 18.648 -16.186 1.00 52.91 635 GLU A C 1
ATOM 4833 O O . GLU A 1 635 ? -26.301 17.930 -16.523 1.00 52.91 635 GLU A O 1
ATOM 4838 N N . ASP A 1 636 ? -24.220 18.674 -16.878 1.00 71.00 636 ASP A N 1
ATOM 4839 C CA . ASP A 1 636 ? -23.941 17.934 -18.112 1.00 71.00 636 ASP A CA 1
ATOM 4840 C C . ASP A 1 636 ? -23.195 16.596 -17.900 1.00 71.00 636 ASP A C 1
ATOM 4842 O O . ASP A 1 636 ? -22.734 15.963 -18.867 1.00 71.00 636 ASP A O 1
ATOM 4846 N N . TYR A 1 637 ? -23.054 16.157 -16.645 1.00 74.31 637 TYR A N 1
ATOM 4847 C CA . TYR A 1 637 ? -22.413 14.890 -16.307 1.00 74.31 637 TYR A CA 1
ATOM 4848 C C . TYR A 1 637 ? -23.234 13.712 -16.851 1.00 74.31 637 TYR A C 1
ATOM 4850 O O . TYR A 1 637 ? -24.414 13.550 -16.551 1.00 74.31 637 TYR A O 1
ATOM 4858 N N . GLY A 1 638 ? -22.599 12.862 -17.650 1.00 77.94 638 GLY A N 1
ATOM 4859 C CA . GLY A 1 638 ? -23.266 11.798 -18.396 1.00 77.94 638 GLY A CA 1
ATOM 4860 C C . GLY A 1 638 ? -22.318 10.664 -18.758 1.00 77.94 638 GLY A C 1
ATOM 4861 O O . GLY A 1 638 ? -21.227 10.555 -18.196 1.00 77.94 638 GLY A O 1
ATOM 4862 N N . VAL A 1 639 ? -22.749 9.817 -19.691 1.00 82.81 639 VAL A N 1
ATOM 4863 C CA . VAL A 1 639 ? -22.033 8.609 -20.110 1.00 82.81 639 VAL A CA 1
ATOM 4864 C C . VAL A 1 639 ? -22.102 8.476 -21.630 1.00 82.81 639 VAL A C 1
ATOM 4866 O O . VAL A 1 639 ? -23.194 8.488 -22.190 1.00 82.81 639 VAL A O 1
ATOM 4869 N N . ASP A 1 640 ? -20.949 8.307 -22.273 1.00 83.56 640 ASP A N 1
ATOM 4870 C CA . ASP A 1 640 ? -20.818 7.994 -23.696 1.00 83.56 640 ASP A CA 1
ATOM 4871 C C . ASP A 1 640 ? -20.223 6.587 -23.841 1.00 83.56 640 ASP A C 1
ATOM 4873 O O . ASP A 1 640 ? -19.482 6.118 -22.975 1.00 83.56 640 ASP A O 1
ATOM 4877 N N . THR A 1 641 ? -20.531 5.908 -24.944 1.00 84.88 641 THR A N 1
ATOM 4878 C CA . THR A 1 641 ? -19.966 4.590 -25.257 1.00 84.88 641 THR A CA 1
ATOM 4879 C C . THR A 1 641 ? -19.290 4.610 -26.624 1.00 84.88 641 THR A C 1
ATOM 4881 O O . THR A 1 641 ? -19.770 5.248 -27.562 1.00 84.88 641 THR A O 1
ATOM 4884 N N . LEU A 1 642 ? -18.154 3.926 -26.734 1.00 81.44 642 LEU A N 1
ATOM 4885 C CA . LEU A 1 642 ? -17.387 3.765 -27.964 1.00 81.44 642 LEU A CA 1
ATOM 4886 C C . LEU A 1 642 ? -17.163 2.272 -28.205 1.00 81.44 642 LEU A C 1
ATOM 4888 O O . LEU A 1 642 ? -16.618 1.583 -27.348 1.00 81.44 642 LEU A O 1
ATOM 4892 N N . LYS A 1 643 ? -17.581 1.771 -29.367 1.00 82.00 643 LYS A N 1
ATOM 4893 C CA . LYS A 1 643 ? -17.324 0.387 -29.773 1.00 82.00 643 LYS A CA 1
ATOM 4894 C C . LYS A 1 643 ? -15.925 0.287 -30.383 1.00 82.00 643 LYS A C 1
ATOM 4896 O O . LYS A 1 643 ? -15.576 1.116 -31.219 1.00 82.00 643 LYS A O 1
ATOM 4901 N N . ILE A 1 644 ? -15.152 -0.710 -29.974 1.00 83.06 644 ILE A N 1
ATOM 4902 C CA . ILE A 1 644 ? -13.754 -0.917 -30.368 1.00 83.06 644 ILE A CA 1
ATOM 4903 C C . ILE A 1 644 ? -13.523 -2.373 -30.820 1.00 83.06 644 ILE A C 1
ATOM 4905 O O . ILE A 1 644 ? -14.453 -3.178 -30.798 1.00 83.06 644 ILE A O 1
ATOM 4909 N N . THR A 1 645 ? -12.320 -2.719 -31.284 1.00 81.94 645 THR A N 1
ATOM 4910 C CA . THR A 1 645 ? -11.928 -4.108 -31.614 1.00 81.94 645 THR A CA 1
ATOM 4911 C C . THR A 1 645 ? -11.092 -4.755 -30.496 1.00 81.94 645 THR A C 1
ATOM 4913 O O . THR A 1 645 ? -10.596 -4.053 -29.614 1.00 81.94 645 THR A O 1
ATOM 4916 N N . ASP A 1 646 ? -10.906 -6.082 -30.517 1.00 76.88 646 ASP A N 1
ATOM 4917 C CA . ASP A 1 646 ? -10.061 -6.809 -29.542 1.00 76.88 646 ASP A CA 1
ATOM 4918 C C . ASP A 1 646 ? -8.627 -6.253 -29.481 1.00 76.88 646 ASP A C 1
ATOM 4920 O O . ASP A 1 646 ? -8.035 -6.083 -28.413 1.00 76.88 646 ASP A O 1
ATOM 4924 N N . ASP A 1 647 ? -8.073 -5.904 -30.639 1.00 72.94 647 ASP A N 1
ATOM 4925 C CA . ASP A 1 647 ? -6.734 -5.328 -30.728 1.00 72.94 647 ASP A CA 1
ATOM 4926 C C . ASP A 1 647 ? -6.674 -3.897 -30.169 1.00 72.94 647 ASP A C 1
ATOM 4928 O O . ASP A 1 647 ? -5.666 -3.486 -29.586 1.00 72.94 647 ASP A O 1
ATOM 4932 N N . ASP A 1 648 ? -7.756 -3.130 -30.323 1.00 78.38 648 ASP A N 1
ATOM 4933 C CA . ASP A 1 648 ? -7.865 -1.776 -29.780 1.00 78.38 648 ASP A CA 1
ATOM 4934 C C . ASP A 1 648 ? -7.940 -1.799 -28.245 1.00 78.38 648 ASP A C 1
ATOM 4936 O O . ASP A 1 648 ? -7.326 -0.964 -27.576 1.00 78.38 648 ASP A O 1
ATOM 4940 N N . ALA A 1 649 ? -8.635 -2.792 -27.678 1.00 76.62 649 ALA A N 1
ATOM 4941 C CA . ALA A 1 649 ? -8.744 -3.019 -26.238 1.00 76.62 649 ALA A CA 1
ATOM 4942 C C . ALA A 1 649 ? -7.365 -3.227 -25.586 1.00 76.62 649 ALA A C 1
ATOM 4944 O O . ALA A 1 649 ? -7.036 -2.566 -24.596 1.00 76.62 649 ALA A O 1
ATOM 4945 N N . ALA A 1 650 ? -6.517 -4.074 -26.180 1.00 76.19 650 ALA A N 1
ATOM 4946 C CA . ALA A 1 650 ? -5.163 -4.330 -25.686 1.00 76.19 650 ALA A CA 1
ATOM 4947 C C . ALA A 1 650 ? -4.293 -3.057 -25.651 1.00 76.19 650 ALA A C 1
ATOM 4949 O O . ALA A 1 650 ? -3.493 -2.857 -24.727 1.00 76.19 650 ALA A O 1
ATOM 4950 N N . PHE A 1 651 ? -4.463 -2.173 -26.635 1.00 73.75 651 PHE A N 1
ATOM 4951 C CA . PHE A 1 651 ? -3.679 -0.945 -26.755 1.00 73.75 651 PHE A CA 1
ATOM 4952 C C . PHE A 1 651 ? -4.190 0.175 -25.832 1.00 73.75 651 PHE A C 1
ATOM 4954 O O . PHE A 1 651 ? -3.385 0.862 -25.195 1.00 73.75 651 PHE A O 1
ATOM 4961 N N . ILE A 1 652 ? -5.515 0.305 -25.680 1.00 78.62 652 ILE A N 1
ATOM 4962 C CA . ILE A 1 652 ? -6.149 1.239 -24.736 1.00 78.62 652 ILE A CA 1
ATOM 4963 C C . ILE A 1 652 ? -5.824 0.865 -23.283 1.00 78.62 652 ILE A C 1
ATOM 4965 O O . ILE A 1 652 ? -5.568 1.757 -22.476 1.00 78.62 652 ILE A O 1
ATOM 4969 N N . LEU A 1 653 ? -5.770 -0.425 -22.933 1.00 76.06 653 LEU A N 1
ATOM 4970 C CA . LEU A 1 653 ? -5.339 -0.868 -21.600 1.00 76.06 653 LEU A CA 1
ATOM 4971 C C . LEU A 1 653 ? -3.865 -0.532 -21.353 1.00 76.06 653 LEU A C 1
ATOM 4973 O O . LEU A 1 653 ? -3.504 0.061 -20.329 1.00 76.06 653 LEU A O 1
ATOM 4977 N N . GLY A 1 654 ? -3.000 -0.883 -22.305 1.00 67.56 654 GLY A N 1
ATOM 4978 C CA . GLY A 1 654 ? -1.554 -0.812 -22.132 1.00 67.56 654 GLY A CA 1
ATOM 4979 C C . GLY A 1 654 ? -1.036 -1.755 -21.036 1.00 67.56 654 GLY A C 1
ATOM 4980 O O . GLY A 1 654 ? -1.782 -2.429 -20.325 1.00 67.56 654 GLY A O 1
ATOM 4981 N N . LYS A 1 655 ? 0.290 -1.816 -20.867 1.00 66.00 655 LYS A N 1
ATOM 4982 C CA . LYS A 1 655 ? 0.925 -2.725 -19.897 1.00 66.00 655 LYS A CA 1
ATOM 4983 C C . LYS A 1 655 ? 0.522 -2.368 -18.457 1.00 66.00 655 LYS A C 1
ATOM 4985 O O . LYS A 1 655 ? 1.022 -1.386 -17.909 1.00 66.00 655 LYS A O 1
ATOM 4990 N N . GLY A 1 656 ? -0.332 -3.195 -17.852 1.00 61.50 656 GLY A N 1
ATOM 4991 C CA . GLY A 1 656 ? -0.821 -3.024 -16.480 1.00 61.50 656 GLY A CA 1
ATOM 4992 C C . GLY A 1 656 ? -1.830 -1.884 -16.307 1.00 61.50 656 GLY A C 1
ATOM 4993 O O . GLY A 1 656 ? -1.846 -1.284 -15.243 1.00 61.50 656 GLY A O 1
ATOM 4994 N N . GLY A 1 657 ? -2.600 -1.530 -17.345 1.00 72.06 657 GLY A N 1
ATOM 4995 C CA . GLY A 1 657 ? -3.651 -0.498 -17.259 1.00 72.06 657 GLY A CA 1
ATOM 4996 C C . GLY A 1 657 ? -3.165 0.950 -17.412 1.00 72.06 657 GLY A C 1
ATOM 4997 O O . GLY A 1 657 ? -3.965 1.885 -17.413 1.00 72.06 657 GLY A O 1
ATOM 4998 N N . LYS A 1 658 ? -1.854 1.159 -17.588 1.00 74.50 658 LYS A N 1
ATOM 4999 C CA . LYS A 1 658 ? -1.235 2.494 -17.606 1.00 74.50 658 LYS A CA 1
ATOM 5000 C C . LYS A 1 658 ? -1.755 3.424 -18.704 1.00 74.50 658 LYS A C 1
ATOM 5002 O O . LYS A 1 658 ? -1.796 4.635 -18.490 1.00 74.50 658 LYS A O 1
ATOM 5007 N N . THR A 1 659 ? -2.104 2.899 -19.881 1.00 80.56 659 THR A N 1
ATOM 5008 C CA . THR A 1 659 ? -2.599 3.737 -20.987 1.00 80.56 659 THR A CA 1
ATOM 5009 C C . THR A 1 659 ? -4.012 4.228 -20.676 1.00 80.56 659 THR A C 1
ATOM 5011 O O . THR A 1 659 ? -4.255 5.429 -20.760 1.00 80.56 659 THR A O 1
ATOM 5014 N N . LYS A 1 660 ? -4.894 3.351 -20.179 1.00 83.25 660 LYS A N 1
ATOM 5015 C CA . LYS A 1 660 ? -6.247 3.691 -19.706 1.00 83.25 660 LYS A CA 1
ATOM 5016 C C . LYS A 1 660 ? -6.201 4.761 -18.614 1.00 83.25 660 LYS A C 1
ATOM 5018 O O . LYS A 1 660 ? -6.874 5.784 -18.722 1.00 83.25 660 LYS A O 1
ATOM 5023 N N . GLU A 1 661 ? -5.352 4.572 -17.602 1.00 80.25 661 GLU A N 1
ATOM 5024 C CA . GLU A 1 661 ? -5.155 5.551 -16.524 1.00 80.25 661 GLU A CA 1
ATOM 5025 C C . GLU A 1 661 ? -4.655 6.904 -17.041 1.00 80.25 661 GLU A C 1
ATOM 5027 O O . GLU A 1 661 ? -5.069 7.954 -16.545 1.00 80.25 661 GLU A O 1
ATOM 5032 N N . LYS A 1 662 ? -3.763 6.898 -18.039 1.00 82.06 662 LYS A N 1
ATOM 5033 C CA . LYS A 1 662 ? -3.259 8.120 -18.672 1.00 82.06 662 LYS A CA 1
ATOM 5034 C C . LYS A 1 662 ? -4.376 8.839 -19.425 1.00 82.06 662 LYS A C 1
ATOM 5036 O O . LYS A 1 662 ? -4.558 10.030 -19.203 1.00 82.06 662 LYS A O 1
ATOM 5041 N N . ILE A 1 663 ? -5.155 8.138 -20.249 1.00 86.50 663 ILE A N 1
ATOM 5042 C CA . ILE A 1 663 ? -6.269 8.746 -20.988 1.00 86.50 663 ILE A CA 1
ATOM 5043 C C . ILE A 1 663 ? -7.298 9.330 -20.010 1.00 86.50 663 ILE A C 1
ATOM 5045 O O . ILE A 1 663 ? -7.693 10.484 -20.174 1.00 86.50 663 ILE A O 1
ATOM 5049 N N . ALA A 1 664 ? -7.668 8.599 -18.955 1.00 80.88 664 ALA A N 1
ATOM 5050 C CA . ALA A 1 664 ? -8.582 9.081 -17.914 1.00 80.88 664 ALA A CA 1
ATOM 5051 C C . ALA A 1 664 ? -8.040 10.342 -17.215 1.00 80.88 664 ALA A C 1
ATOM 5053 O O . ALA A 1 664 ? -8.755 11.319 -17.004 1.00 80.88 664 ALA A O 1
ATOM 5054 N N . ARG A 1 665 ? -6.735 10.375 -16.923 1.00 80.56 665 ARG A N 1
ATOM 5055 C CA . ARG A 1 665 ? -6.072 11.530 -16.302 1.00 80.56 665 ARG A CA 1
ATOM 5056 C C . ARG A 1 665 ? -6.058 12.765 -17.204 1.00 80.56 665 ARG A C 1
ATOM 5058 O O . ARG A 1 665 ? -6.384 13.847 -16.728 1.00 80.56 665 ARG A O 1
ATOM 5065 N N . VAL A 1 666 ? -5.677 12.605 -18.472 1.00 84.81 666 VAL A N 1
ATOM 5066 C CA . VAL A 1 666 ? -5.525 13.704 -19.446 1.00 84.81 666 VAL A CA 1
ATOM 5067 C C . VAL A 1 666 ? -6.895 14.247 -19.869 1.00 84.81 666 VAL A C 1
ATOM 5069 O O . VAL A 1 666 ? -7.054 15.449 -20.062 1.00 84.81 666 VAL A O 1
ATOM 5072 N N . SER A 1 667 ? -7.902 13.377 -19.998 1.00 85.94 667 SER A N 1
ATOM 5073 C CA . SER A 1 667 ? -9.277 13.774 -20.355 1.00 85.94 667 SER A CA 1
ATOM 5074 C C . SER A 1 667 ? -10.090 14.270 -19.166 1.00 85.94 667 SER A C 1
ATOM 5076 O O . SER A 1 667 ? -11.097 14.949 -19.360 1.00 85.94 667 SER A O 1
ATOM 5078 N N . GLN A 1 668 ? -9.654 13.930 -17.948 1.00 81.19 668 GLN A N 1
ATOM 5079 C CA . GLN A 1 668 ? -10.408 14.077 -16.703 1.00 81.19 668 GLN A CA 1
ATOM 5080 C C . GLN A 1 668 ? -11.743 13.309 -16.703 1.00 81.19 668 GLN A C 1
ATOM 5082 O O . GLN A 1 668 ? -12.608 13.597 -15.878 1.00 81.19 668 GLN A O 1
ATOM 5087 N N . ALA A 1 669 ? -11.908 12.343 -17.611 1.00 82.88 669 ALA A N 1
ATOM 5088 C CA . ALA A 1 669 ? -13.055 11.450 -17.665 1.00 82.88 669 ALA A CA 1
ATOM 5089 C C . ALA A 1 669 ? -12.774 10.154 -16.897 1.00 82.88 669 ALA A C 1
ATOM 5091 O O . ALA A 1 669 ? -11.638 9.682 -16.809 1.00 82.88 669 ALA A O 1
ATOM 5092 N N . GLU A 1 670 ? -13.829 9.535 -16.389 1.00 79.44 670 GLU A N 1
ATOM 5093 C CA . GLU A 1 670 ? -13.796 8.144 -15.955 1.00 79.44 670 GLU A CA 1
ATOM 5094 C C . GLU A 1 670 ? -13.915 7.264 -17.198 1.00 79.44 670 GLU A C 1
ATOM 5096 O O . GLU A 1 670 ? -14.836 7.434 -17.992 1.00 79.44 670 GLU A O 1
ATOM 5101 N N . ILE A 1 671 ? -12.980 6.341 -17.392 1.00 78.69 671 ILE A N 1
ATOM 5102 C CA . ILE A 1 671 ? -12.955 5.468 -18.566 1.00 78.69 671 ILE A CA 1
ATOM 5103 C C . ILE A 1 671 ? -12.970 4.038 -18.072 1.00 78.69 671 ILE A C 1
ATOM 5105 O O . ILE A 1 671 ? -12.108 3.656 -17.284 1.00 78.69 671 ILE A O 1
ATOM 5109 N N . GLU A 1 672 ? -13.914 3.250 -18.565 1.00 80.12 672 GLU A N 1
ATOM 5110 C CA . GLU A 1 672 ? -14.063 1.840 -18.245 1.00 80.12 672 GLU A CA 1
ATOM 5111 C C . GLU A 1 672 ? -14.151 1.028 -19.533 1.00 80.12 672 GLU A C 1
ATOM 5113 O O . GLU A 1 672 ? -14.865 1.392 -20.462 1.00 80.12 672 GLU A O 1
ATOM 5118 N N . LEU A 1 673 ? -13.393 -0.064 -19.611 1.00 71.25 673 LEU A N 1
ATOM 5119 C CA . LEU A 1 673 ? -13.379 -0.937 -20.776 1.00 71.25 673 LEU A CA 1
ATOM 5120 C C . LEU A 1 673 ? -14.127 -2.226 -20.448 1.00 71.25 673 LEU A C 1
ATOM 5122 O O . LEU A 1 673 ? -13.733 -2.959 -19.547 1.00 71.25 673 LEU A O 1
ATOM 5126 N N . PHE A 1 674 ? -15.168 -2.524 -21.217 1.00 70.44 674 PHE A N 1
ATOM 5127 C CA . PHE A 1 674 ? -15.892 -3.785 -21.163 1.00 70.44 674 PHE A CA 1
ATOM 5128 C C . PHE A 1 674 ? -15.354 -4.723 -22.243 1.00 70.44 674 PHE A C 1
ATOM 5130 O O . PHE A 1 674 ? -15.896 -4.792 -23.345 1.00 70.44 674 PHE A O 1
ATOM 5137 N N . GLU A 1 675 ? -14.290 -5.457 -21.913 1.00 57.62 675 GLU A N 1
ATOM 5138 C CA . GLU A 1 675 ? -13.528 -6.312 -22.844 1.00 57.62 675 GLU A CA 1
ATOM 5139 C C . GLU A 1 675 ? -14.394 -7.321 -23.616 1.00 57.62 675 GLU A C 1
ATOM 5141 O O . GLU A 1 675 ? -14.108 -7.631 -24.762 1.00 57.62 675 GLU A O 1
ATOM 5146 N N . ARG A 1 676 ? -15.497 -7.796 -23.026 1.00 52.47 676 ARG A N 1
ATOM 5147 C CA . ARG A 1 676 ? -16.404 -8.772 -23.662 1.00 52.47 676 ARG A CA 1
ATOM 5148 C C . ARG A 1 676 ? -17.280 -8.194 -24.757 1.00 52.47 676 ARG A C 1
ATOM 5150 O O . ARG A 1 676 ? -17.624 -8.891 -25.701 1.00 52.47 676 ARG A O 1
ATOM 5157 N N . ASP A 1 677 ? -17.688 -6.948 -24.571 1.00 59.28 677 ASP A N 1
ATOM 5158 C CA . ASP A 1 677 ? -18.608 -6.257 -25.472 1.00 59.28 677 ASP A CA 1
ATOM 5159 C C . ASP A 1 677 ? -17.828 -5.377 -26.459 1.00 59.28 677 ASP A C 1
ATOM 5161 O O . ASP A 1 677 ? -18.399 -4.830 -27.403 1.00 59.28 677 ASP A O 1
ATOM 5165 N N . LEU A 1 678 ? -16.513 -5.254 -26.224 1.00 74.31 678 LEU A N 1
ATOM 5166 C CA . LEU A 1 678 ? -15.607 -4.315 -26.865 1.00 74.31 678 LEU A CA 1
ATOM 5167 C C . LEU A 1 678 ? -16.194 -2.906 -26.861 1.00 74.31 678 LEU A C 1
ATOM 5169 O O . LEU A 1 678 ? -16.197 -2.195 -27.864 1.00 74.31 678 LEU A O 1
ATOM 5173 N N . ILE A 1 679 ? -16.730 -2.521 -25.703 1.00 76.19 679 ILE A N 1
ATOM 5174 C CA . ILE A 1 679 ? -17.297 -1.199 -25.462 1.00 76.19 679 ILE A CA 1
ATOM 5175 C C . ILE A 1 679 ? -16.438 -0.495 -24.427 1.00 76.19 679 ILE A C 1
ATOM 5177 O O . ILE A 1 679 ? -16.231 -0.984 -23.319 1.00 76.19 679 ILE A O 1
ATOM 5181 N N . LEU A 1 680 ? -15.980 0.691 -24.784 1.00 81.75 680 LEU A N 1
ATOM 5182 C CA . LEU A 1 680 ? -15.388 1.644 -23.872 1.00 81.75 680 LEU A CA 1
ATOM 5183 C C . LEU A 1 680 ? -16.484 2.597 -23.377 1.00 81.75 680 LEU A C 1
ATOM 5185 O O . LEU A 1 680 ? -17.073 3.328 -24.171 1.00 81.75 680 LEU A O 1
ATOM 5189 N N . GLU A 1 681 ? -16.769 2.587 -22.079 1.00 84.12 681 GLU A N 1
ATOM 5190 C CA . GLU A 1 681 ? -17.676 3.530 -21.422 1.00 84.12 681 GLU A CA 1
ATOM 5191 C C . GLU A 1 681 ? -16.875 4.695 -20.845 1.00 84.12 681 GLU A C 1
ATOM 5193 O O . GLU A 1 681 ? -15.893 4.512 -20.129 1.00 84.12 681 GLU A O 1
ATOM 5198 N N . ILE A 1 682 ? -17.307 5.908 -21.163 1.00 86.62 682 ILE A N 1
ATOM 5199 C CA . ILE A 1 682 ? -16.639 7.146 -20.786 1.00 86.62 682 ILE A CA 1
ATOM 5200 C C . ILE A 1 682 ? -17.640 7.992 -20.001 1.00 86.62 682 ILE A C 1
ATOM 5202 O O . ILE A 1 682 ? -18.706 8.315 -20.520 1.00 86.62 682 ILE A O 1
ATOM 5206 N N . ARG A 1 683 ? -17.317 8.379 -18.765 1.00 79.50 683 ARG A N 1
ATOM 5207 C CA . ARG A 1 683 ? -18.164 9.215 -17.898 1.00 79.50 683 ARG A CA 1
ATOM 5208 C C . ARG A 1 683 ? -17.464 10.511 -17.527 1.00 79.50 683 ARG A C 1
ATOM 5210 O O . ARG A 1 683 ? -16.246 10.562 -17.402 1.00 79.50 683 ARG A O 1
ATOM 5217 N N . GLY A 1 684 ? -18.237 11.567 -17.347 1.00 82.69 684 GLY A N 1
ATOM 5218 C CA . GLY A 1 684 ? -17.717 12.909 -17.081 1.00 82.69 684 GLY A CA 1
ATOM 5219 C C . GLY A 1 684 ? -18.668 13.968 -17.612 1.00 82.69 684 GLY A C 1
ATOM 5220 O O . GLY A 1 684 ? -19.761 13.630 -18.060 1.00 82.69 684 GLY A O 1
ATOM 5221 N N . SER A 1 685 ? -18.259 15.234 -17.613 1.00 84.25 685 SER A N 1
ATOM 5222 C CA . SER A 1 685 ? -18.945 16.306 -18.349 1.00 84.25 685 SER A CA 1
ATOM 5223 C C . SER A 1 685 ? -18.902 16.059 -19.860 1.00 84.25 685 SER A C 1
ATOM 5225 O O . SER A 1 685 ? -18.089 15.272 -20.354 1.00 84.25 685 SER A O 1
ATOM 5227 N N . LYS A 1 686 ? -19.743 16.744 -20.636 1.00 83.44 686 LYS A N 1
ATOM 5228 C CA . LYS A 1 686 ? -19.791 16.590 -22.099 1.00 83.44 686 LYS A CA 1
ATOM 5229 C C . LYS A 1 686 ? -18.426 16.848 -22.749 1.00 83.44 686 LYS A C 1
ATOM 5231 O O . LYS A 1 686 ? -18.034 16.139 -23.674 1.00 83.44 686 LYS A O 1
ATOM 5236 N N . VAL A 1 687 ? -17.679 17.826 -22.230 1.00 83.56 687 VAL A N 1
ATOM 5237 C CA . VAL A 1 687 ? -16.313 18.142 -22.680 1.00 83.56 687 VAL A CA 1
ATOM 5238 C C . VAL A 1 687 ? -15.344 17.013 -22.324 1.00 83.56 687 VAL A C 1
ATOM 5240 O O . VAL A 1 687 ? -14.607 16.556 -23.191 1.00 83.56 687 VAL A O 1
ATOM 5243 N N . GLN A 1 688 ? -15.372 16.511 -21.084 1.00 87.44 688 GLN A N 1
ATOM 5244 C CA . GLN A 1 688 ? -14.492 15.420 -20.640 1.00 87.44 688 GLN A CA 1
ATOM 5245 C C . GLN A 1 688 ? -14.693 14.154 -21.479 1.00 87.44 688 GLN A C 1
ATOM 5247 O O . GLN A 1 688 ? -13.718 13.548 -21.931 1.00 87.44 688 GLN A O 1
ATOM 5252 N N . ARG A 1 689 ? -15.952 13.788 -21.752 1.00 89.19 689 ARG A N 1
ATOM 5253 C CA . ARG A 1 689 ? -16.273 12.602 -22.555 1.00 89.19 689 ARG A CA 1
ATOM 5254 C C . ARG A 1 689 ? -15.815 12.735 -24.005 1.00 89.19 689 ARG A C 1
ATOM 5256 O O . ARG A 1 689 ? -15.186 11.815 -24.526 1.00 89.19 689 ARG A O 1
ATOM 5263 N N . ARG A 1 690 ? -16.031 13.905 -24.625 1.00 86.06 690 ARG A N 1
ATOM 5264 C CA . ARG A 1 690 ? -15.532 14.214 -25.977 1.00 86.06 690 ARG A CA 1
ATOM 5265 C C . ARG A 1 690 ? -14.009 14.069 -26.065 1.00 86.06 690 ARG A C 1
ATOM 5267 O O . ARG A 1 690 ? -13.521 13.384 -26.962 1.00 86.06 690 ARG A O 1
ATOM 5274 N N . ARG A 1 691 ? -13.268 14.658 -25.117 1.00 87.88 691 ARG A N 1
ATOM 5275 C CA . ARG A 1 691 ? -11.797 14.572 -25.065 1.00 87.88 691 ARG A CA 1
ATOM 5276 C C . ARG A 1 691 ? -11.311 13.133 -24.897 1.00 87.88 691 ARG A C 1
ATOM 5278 O O . ARG A 1 691 ? -10.435 12.686 -25.627 1.00 87.88 691 ARG A O 1
ATOM 5285 N N . ALA A 1 692 ? -11.905 12.381 -23.971 1.00 88.38 692 ALA A N 1
ATOM 5286 C CA . ALA A 1 692 ? -11.561 10.977 -23.752 1.00 88.38 692 ALA A CA 1
ATOM 5287 C C . ALA A 1 692 ? -11.782 10.117 -25.003 1.00 88.38 692 ALA A C 1
ATOM 5289 O O . ALA A 1 692 ? -10.903 9.337 -25.361 1.00 88.38 692 ALA A O 1
ATOM 5290 N N . LYS A 1 693 ? -12.908 10.302 -25.702 1.00 87.88 693 LYS A N 1
ATOM 5291 C CA . LYS A 1 693 ? -13.212 9.577 -26.942 1.00 87.88 693 LYS A CA 1
ATOM 5292 C C . LYS A 1 693 ? -12.157 9.850 -28.022 1.00 87.88 693 LYS A C 1
ATOM 5294 O O . LYS A 1 693 ? -11.572 8.913 -28.557 1.00 87.88 693 LYS A O 1
ATOM 5299 N N . LYS A 1 694 ? -11.834 11.127 -28.234 1.00 84.38 694 LYS A N 1
ATOM 5300 C CA . LYS A 1 694 ? -10.779 11.609 -29.140 1.00 84.38 694 LYS A CA 1
ATOM 5301 C C . LYS A 1 694 ? -9.405 11.013 -28.822 1.00 84.38 694 LYS A C 1
ATOM 5303 O O . LYS A 1 694 ? -8.671 10.601 -29.718 1.00 84.38 694 LYS A O 1
ATOM 5308 N N . TYR A 1 695 ? -9.039 10.942 -27.544 1.00 88.25 695 TYR A N 1
ATOM 5309 C CA . TYR A 1 695 ? -7.763 10.360 -27.122 1.00 88.25 695 TYR A CA 1
ATOM 5310 C C . TYR A 1 695 ? -7.714 8.849 -27.343 1.00 88.25 695 TYR A C 1
ATOM 5312 O O . TYR A 1 695 ? -6.683 8.333 -27.772 1.00 88.25 695 TYR A O 1
ATOM 5320 N N . CYS A 1 696 ? -8.817 8.142 -27.092 1.00 88.06 696 CYS A N 1
ATOM 5321 C CA . CYS A 1 696 ? -8.932 6.721 -27.402 1.00 88.06 696 CYS A CA 1
ATOM 5322 C C . CYS A 1 696 ? -8.798 6.467 -28.904 1.00 88.06 696 CYS A C 1
ATOM 5324 O O . CYS A 1 696 ? -8.026 5.599 -29.296 1.00 88.06 696 CYS A O 1
ATOM 5326 N N . GLU A 1 697 ? -9.466 7.261 -29.742 1.00 84.81 697 GLU A N 1
ATOM 5327 C CA . GLU A 1 697 ? -9.344 7.192 -31.203 1.00 84.81 697 GLU A CA 1
ATOM 5328 C C . GLU A 1 697 ? -7.901 7.428 -31.671 1.00 84.81 697 GLU A C 1
ATOM 5330 O O . GLU A 1 697 ? -7.375 6.643 -32.458 1.00 84.81 697 GLU A O 1
ATOM 5335 N N . GLY A 1 698 ? -7.213 8.432 -31.118 1.00 81.12 698 GLY A N 1
ATOM 5336 C CA . GLY A 1 698 ? -5.804 8.693 -31.426 1.00 81.12 698 GLY A CA 1
ATOM 5337 C C . GLY A 1 698 ? -4.863 7.558 -31.006 1.00 81.12 698 GLY A C 1
ATOM 5338 O O . GLY A 1 698 ? -3.948 7.206 -31.747 1.00 81.12 698 GLY A O 1
ATOM 5339 N N . VAL A 1 699 ? -5.103 6.947 -29.844 1.00 85.25 699 VAL A N 1
ATOM 5340 C CA . VAL A 1 699 ? -4.340 5.789 -29.350 1.00 85.25 699 VAL A CA 1
ATOM 5341 C C . VAL A 1 699 ? -4.566 4.568 -30.247 1.00 85.25 699 VAL A C 1
ATOM 5343 O O . VAL A 1 699 ? -3.598 3.919 -30.630 1.00 85.25 699 VAL A O 1
ATOM 5346 N N . MET A 1 700 ? -5.803 4.296 -30.668 1.00 84.69 700 MET A N 1
ATOM 5347 C CA . MET A 1 700 ? -6.112 3.202 -31.601 1.00 84.69 700 MET A CA 1
ATOM 5348 C C . MET A 1 700 ? -5.503 3.429 -32.996 1.00 84.69 700 MET A C 1
ATOM 5350 O O . MET A 1 700 ? -4.967 2.501 -33.606 1.00 84.69 700 MET A O 1
ATOM 5354 N N . ALA A 1 701 ? -5.528 4.669 -33.495 1.00 77.88 701 ALA A N 1
ATOM 5355 C CA . ALA A 1 701 ? -5.041 5.012 -34.831 1.00 77.88 701 ALA A CA 1
ATOM 5356 C C . ALA A 1 701 ? -3.536 4.749 -35.026 1.00 77.88 701 ALA A C 1
ATOM 5358 O O . ALA A 1 701 ? -3.143 4.344 -36.117 1.00 77.88 701 ALA A O 1
ATOM 5359 N N . GLN A 1 702 ? -2.713 4.849 -33.970 1.00 74.69 702 GLN A N 1
ATOM 5360 C CA . GLN A 1 702 ? -1.267 4.546 -34.015 1.00 74.69 702 GLN A CA 1
ATOM 5361 C C . GLN A 1 702 ? -0.935 3.138 -34.538 1.00 74.69 702 GLN A C 1
ATOM 5363 O O . GLN A 1 702 ? 0.192 2.886 -34.962 1.00 74.69 702 GLN A O 1
ATOM 5368 N N . ARG A 1 703 ? -1.901 2.212 -34.497 1.00 70.81 703 ARG A N 1
ATOM 5369 C CA . ARG A 1 703 ? -1.770 0.847 -35.018 1.00 70.81 703 ARG A CA 1
ATOM 5370 C C . ARG A 1 703 ? -1.892 0.768 -36.539 1.00 70.81 703 ARG A C 1
ATOM 5372 O O . ARG A 1 703 ? -1.232 -0.059 -37.159 1.00 70.81 703 ARG A O 1
ATOM 5379 N N . THR A 1 704 ? -2.782 1.568 -37.120 1.00 62.84 704 THR A N 1
ATOM 5380 C CA . THR A 1 704 ? -3.213 1.433 -38.523 1.00 62.84 704 THR A CA 1
ATOM 5381 C C . THR A 1 704 ? -2.535 2.437 -39.451 1.00 62.84 704 THR A C 1
ATOM 5383 O O . THR A 1 704 ? -2.528 2.236 -40.663 1.00 62.84 704 THR A O 1
ATOM 5386 N N . GLY A 1 705 ? -1.911 3.480 -38.897 1.00 63.72 705 GLY A N 1
ATOM 5387 C CA . GLY A 1 705 ? -1.180 4.486 -39.656 1.00 63.72 705 GLY A CA 1
ATOM 5388 C C . GLY A 1 705 ? -0.865 5.734 -38.825 1.00 63.72 705 GLY A C 1
ATOM 5389 O O . GLY A 1 705 ? -0.992 5.712 -37.599 1.00 63.72 705 GLY A O 1
ATOM 5390 N N . PRO A 1 706 ? -0.429 6.833 -39.465 1.00 65.50 706 PRO A N 1
ATOM 5391 C CA . PRO A 1 706 ? -0.301 8.116 -38.785 1.00 65.50 706 PRO A CA 1
ATOM 5392 C C . PRO A 1 706 ? -1.664 8.561 -38.238 1.00 65.50 706 PRO A C 1
ATOM 5394 O O . PRO A 1 706 ? -2.697 8.385 -38.884 1.00 65.50 706 PRO A O 1
ATOM 5397 N N . VAL A 1 707 ? -1.675 9.138 -37.035 1.00 79.69 707 VAL A N 1
ATOM 5398 C CA . VAL A 1 707 ? -2.915 9.643 -36.433 1.00 79.69 707 VAL A CA 1
ATOM 5399 C C . VAL A 1 707 ? -3.392 10.849 -37.240 1.00 79.69 707 VAL A C 1
ATOM 5401 O O . VAL A 1 707 ? -2.640 11.803 -37.400 1.00 79.69 707 VAL A O 1
ATOM 5404 N N . ASN A 1 708 ? -4.624 10.833 -37.745 1.00 75.31 708 ASN A N 1
ATOM 5405 C CA . ASN A 1 708 ? -5.170 11.957 -38.507 1.00 75.31 708 ASN A CA 1
ATOM 5406 C C . ASN A 1 708 ? -5.897 12.933 -37.579 1.00 75.31 708 ASN A C 1
ATOM 5408 O O . ASN A 1 708 ? -6.839 12.548 -36.892 1.00 75.31 708 ASN A O 1
ATOM 5412 N N . ILE A 1 709 ? -5.475 14.197 -37.581 1.00 73.31 709 ILE A N 1
ATOM 5413 C CA . ILE A 1 709 ? -6.120 15.284 -36.833 1.00 73.31 709 ILE A CA 1
ATOM 5414 C C . ILE A 1 709 ? -6.911 16.152 -37.820 1.00 73.31 709 ILE A C 1
ATOM 5416 O O . ILE A 1 709 ? -6.339 16.723 -38.752 1.00 73.31 709 ILE A O 1
ATOM 5420 N N . THR A 1 710 ? -8.229 16.234 -37.628 1.00 68.06 710 THR A N 1
ATOM 5421 C CA . THR A 1 710 ? -9.171 17.017 -38.455 1.00 68.06 710 THR A CA 1
ATOM 5422 C C . THR A 1 710 ? -9.518 18.359 -37.795 1.00 68.06 710 THR A C 1
ATOM 5424 O O . THR A 1 710 ? -9.194 18.586 -36.631 1.00 68.06 710 THR A O 1
ATOM 5427 N N . GLU A 1 711 ? -10.209 19.263 -38.502 1.00 58.12 711 GLU A N 1
ATOM 5428 C CA . GLU A 1 711 ? -10.685 20.542 -37.930 1.00 58.12 711 GLU A CA 1
ATOM 5429 C C . GLU A 1 711 ? -11.666 20.356 -36.750 1.00 58.12 711 GLU A C 1
ATOM 5431 O O . GLU A 1 711 ? -11.829 21.256 -35.927 1.00 58.12 711 GLU A O 1
ATOM 5436 N N . GLU A 1 712 ? -12.250 19.161 -36.594 1.00 55.97 712 GLU A N 1
ATOM 5437 C CA . GLU A 1 712 ? -13.092 18.780 -35.449 1.00 55.97 712 GLU A CA 1
ATOM 5438 C C . GLU A 1 712 ? -12.302 18.638 -34.130 1.00 55.97 712 GLU A C 1
ATOM 5440 O O . GLU A 1 712 ? -12.899 18.564 -33.058 1.00 55.97 712 GLU A O 1
ATOM 5445 N N . TYR A 1 713 ? -10.962 18.666 -34.178 1.00 62.31 713 TYR A N 1
ATOM 5446 C CA . TYR A 1 713 ? -10.075 18.611 -33.007 1.00 62.31 713 TYR A CA 1
ATOM 5447 C C . TYR A 1 713 ? -9.906 19.968 -32.289 1.00 62.31 713 TYR A C 1
ATOM 5449 O O . TYR A 1 713 ? -9.033 20.071 -31.421 1.00 62.31 713 TYR A O 1
ATOM 5457 N N . ASN A 1 714 ? -10.718 20.985 -32.623 1.00 61.16 714 ASN A N 1
ATOM 5458 C CA . ASN A 1 714 ? -10.683 22.360 -32.093 1.00 61.16 714 ASN A CA 1
ATOM 5459 C C . ASN A 1 714 ? -11.155 22.473 -30.623 1.00 61.16 714 ASN A C 1
ATOM 5461 O O . ASN A 1 714 ? -12.095 23.195 -30.289 1.00 61.16 714 ASN A O 1
ATOM 5465 N N . ASP A 1 715 ? -10.506 21.717 -29.745 1.00 67.06 715 ASP A N 1
ATOM 5466 C CA . ASP A 1 715 ? -10.577 21.854 -28.297 1.00 67.06 715 ASP A CA 1
ATOM 5467 C C . ASP A 1 715 ? -9.387 22.692 -27.804 1.00 67.06 715 ASP A C 1
ATOM 5469 O O . ASP A 1 715 ? -8.294 22.670 -28.371 1.00 67.06 715 ASP A O 1
ATOM 5473 N N . ASP A 1 716 ? -9.549 23.351 -26.663 1.00 74.38 716 ASP A N 1
ATOM 5474 C CA . ASP A 1 716 ? -8.489 24.021 -25.899 1.00 74.38 716 ASP A CA 1
ATOM 5475 C C . ASP A 1 716 ? -7.465 23.043 -25.277 1.00 74.38 716 ASP A C 1
ATOM 5477 O O . ASP A 1 716 ? -6.653 23.451 -24.443 1.00 74.38 716 ASP A O 1
ATOM 5481 N N . ASP A 1 717 ? -7.485 21.761 -25.664 1.00 85.62 717 ASP A N 1
ATOM 5482 C CA . ASP A 1 717 ? -6.722 20.647 -25.092 1.00 85.62 717 ASP A CA 1
ATOM 5483 C C . ASP A 1 717 ? -5.529 20.168 -25.937 1.00 85.62 717 ASP A C 1
ATOM 5485 O O . ASP A 1 717 ? -4.885 19.194 -25.550 1.00 85.62 717 ASP A O 1
ATOM 5489 N N . LEU A 1 718 ? -5.228 20.834 -27.060 1.00 87.69 718 LEU A N 1
ATOM 5490 C CA . LEU A 1 718 ? -4.246 20.392 -28.056 1.00 87.69 718 LEU A CA 1
ATOM 5491 C C . LEU A 1 718 ? -3.176 21.456 -28.350 1.00 87.69 718 LEU A C 1
ATOM 5493 O O . LEU A 1 718 ? -3.466 22.639 -28.524 1.00 87.69 718 LEU A O 1
ATOM 5497 N N . THR A 1 719 ? -1.930 21.002 -28.489 1.00 87.81 719 THR A N 1
ATOM 5498 C CA . THR A 1 719 ? -0.793 21.777 -28.998 1.00 87.81 719 THR A CA 1
ATOM 5499 C C . THR A 1 719 ? -0.112 21.004 -30.130 1.00 87.81 719 THR A C 1
ATOM 5501 O O . THR A 1 719 ? 0.248 19.842 -29.954 1.00 87.81 719 THR A O 1
ATOM 5504 N N . MET A 1 720 ? 0.084 21.651 -31.285 1.00 87.88 720 MET A N 1
ATOM 5505 C CA . MET A 1 720 ? 0.697 21.053 -32.481 1.00 87.88 720 MET A CA 1
ATOM 5506 C C . MET A 1 720 ? 2.128 21.555 -32.682 1.00 87.88 720 MET A C 1
ATOM 5508 O O . MET A 1 720 ? 2.339 22.731 -32.983 1.00 87.88 720 MET A O 1
ATOM 5512 N N . LEU A 1 721 ? 3.121 20.684 -32.531 1.00 89.50 721 LEU A N 1
ATOM 5513 C CA . LEU A 1 721 ? 4.536 21.026 -32.665 1.00 89.50 721 LEU A CA 1
ATOM 5514 C C . LEU A 1 721 ? 5.127 20.452 -33.960 1.00 89.50 721 LEU A C 1
ATOM 5516 O O . LEU A 1 721 ? 5.016 19.256 -34.211 1.00 89.50 721 LEU A O 1
ATOM 5520 N N . MET A 1 722 ? 5.790 21.291 -34.756 1.00 89.25 722 MET A N 1
ATOM 5521 C CA . MET A 1 722 ? 6.589 20.834 -35.897 1.00 89.25 722 MET A CA 1
ATOM 5522 C C . MET A 1 722 ? 7.915 20.260 -35.374 1.00 89.25 722 MET A C 1
ATOM 5524 O O . MET A 1 722 ? 8.576 20.881 -34.545 1.00 89.25 722 MET A O 1
ATOM 5528 N N . VAL A 1 723 ? 8.302 19.072 -35.829 1.00 90.50 723 VAL A N 1
ATOM 5529 C CA . VAL A 1 723 ? 9.525 18.375 -35.412 1.00 90.50 723 VAL A CA 1
ATOM 5530 C C . VAL A 1 723 ? 10.354 18.079 -36.663 1.00 90.50 723 VAL A C 1
ATOM 5532 O O . VAL A 1 723 ? 9.867 17.357 -37.529 1.00 90.50 723 VAL A O 1
ATOM 5535 N N . PRO A 1 724 ? 11.584 18.612 -36.796 1.00 91.06 724 PRO A N 1
ATOM 5536 C CA . PRO A 1 724 ? 12.436 18.326 -37.952 1.00 91.06 724 PRO A CA 1
ATOM 5537 C C . PRO A 1 724 ? 12.670 16.824 -38.126 1.00 91.06 724 PRO A C 1
ATOM 5539 O O . PRO A 1 724 ? 12.957 16.141 -37.130 1.00 91.06 724 PRO A O 1
ATOM 5542 N N . GLN A 1 725 ? 12.577 16.320 -39.361 1.00 87.56 725 GLN A N 1
ATOM 5543 C CA . GLN A 1 725 ? 12.640 14.884 -39.668 1.00 87.56 725 GLN A CA 1
ATOM 5544 C C . GLN A 1 725 ? 13.875 14.208 -39.050 1.00 87.56 725 GLN A C 1
ATOM 5546 O O . GLN A 1 725 ? 13.795 13.114 -38.488 1.00 87.56 725 GLN A O 1
ATOM 5551 N N . GLU A 1 726 ? 15.025 14.883 -39.087 1.00 86.94 726 GLU A N 1
ATOM 5552 C CA . GLU A 1 726 ? 16.303 14.391 -38.574 1.00 86.94 726 GLU A CA 1
ATOM 5553 C C . GLU A 1 726 ? 16.344 14.250 -37.042 1.00 86.94 726 GLU A C 1
ATOM 5555 O O . GLU A 1 726 ? 17.175 13.516 -36.498 1.00 86.94 726 GLU A O 1
ATOM 5560 N N . THR A 1 727 ? 15.434 14.918 -36.328 1.00 89.06 727 THR A N 1
ATOM 5561 C CA . THR A 1 727 ? 15.373 14.913 -34.858 1.00 89.06 727 THR A CA 1
ATOM 5562 C C . THR A 1 727 ? 14.334 13.953 -34.287 1.00 89.06 727 THR A C 1
ATOM 5564 O O . THR A 1 727 ? 14.415 13.626 -33.100 1.00 89.06 727 THR A O 1
ATOM 5567 N N . VAL A 1 728 ? 13.414 13.434 -35.109 1.00 86.31 728 VAL A N 1
ATOM 5568 C CA . VAL A 1 728 ? 12.303 12.563 -34.682 1.00 86.31 728 VAL A CA 1
ATOM 5569 C C . VAL A 1 728 ? 12.804 11.387 -33.846 1.00 86.31 728 VAL A C 1
ATOM 5571 O O . VAL A 1 728 ? 12.348 11.194 -32.721 1.00 86.31 728 VAL A O 1
ATOM 5574 N N . GLY A 1 729 ? 13.821 10.660 -34.323 1.00 84.81 729 GLY A N 1
ATOM 5575 C CA . GLY A 1 729 ? 14.394 9.521 -33.594 1.00 84.81 729 GLY A CA 1
ATOM 5576 C C . GLY A 1 729 ? 14.975 9.897 -32.222 1.00 84.81 729 GLY A C 1
ATOM 5577 O O . GLY A 1 729 ? 14.841 9.146 -31.250 1.00 84.81 729 GLY A O 1
ATOM 5578 N N . PHE A 1 730 ? 15.577 11.084 -32.110 1.00 85.44 730 PHE A N 1
ATOM 5579 C CA . PHE A 1 730 ? 16.130 11.591 -30.852 1.00 85.44 730 PHE A CA 1
ATOM 5580 C C . PHE A 1 730 ? 15.030 12.013 -29.876 1.00 85.44 730 PHE A C 1
ATOM 5582 O O . PHE A 1 730 ? 15.085 11.636 -28.706 1.00 85.44 730 PHE A O 1
ATOM 5589 N N . VAL A 1 731 ? 14.011 12.718 -30.374 1.00 86.56 731 VAL A N 1
ATOM 5590 C CA . VAL A 1 731 ? 12.829 13.125 -29.606 1.00 86.56 731 VAL A CA 1
ATOM 5591 C C . VAL A 1 731 ? 12.034 11.905 -29.143 1.00 86.56 731 VAL A C 1
ATOM 5593 O O . VAL A 1 731 ? 11.594 11.870 -28.005 1.00 86.56 731 VAL A O 1
ATOM 5596 N N . THR A 1 732 ? 11.896 10.851 -29.949 1.00 84.69 732 THR A N 1
ATOM 5597 C CA . THR A 1 732 ? 11.244 9.614 -29.488 1.00 84.69 732 THR A CA 1
ATOM 5598 C C . THR A 1 732 ? 12.060 8.895 -28.407 1.00 84.69 732 THR A C 1
ATOM 5600 O O . THR A 1 732 ? 11.508 8.339 -27.453 1.00 84.69 732 THR A O 1
ATOM 5603 N N . GLY A 1 733 ? 13.391 8.934 -28.508 1.00 81.75 733 GLY A N 1
ATOM 5604 C CA . GLY A 1 733 ? 14.299 8.183 -27.646 1.00 81.75 733 GLY A CA 1
ATOM 5605 C C . GLY A 1 733 ? 14.239 6.665 -27.874 1.00 81.75 733 GLY A C 1
ATOM 5606 O O . GLY A 1 733 ? 13.359 6.129 -28.550 1.00 81.75 733 GLY A O 1
ATOM 5607 N N . ARG A 1 734 ? 15.191 5.925 -27.287 1.00 75.88 734 ARG A N 1
ATOM 5608 C CA . ARG A 1 734 ? 15.277 4.462 -27.457 1.00 75.88 734 ARG A CA 1
ATOM 5609 C C . ARG A 1 734 ? 13.984 3.793 -26.975 1.00 75.88 734 ARG A C 1
ATOM 5611 O O . ARG A 1 734 ? 13.600 3.964 -25.818 1.00 75.88 734 ARG A O 1
ATOM 5618 N N . ALA A 1 735 ? 13.330 3.045 -27.865 1.00 69.56 735 ALA A N 1
ATOM 5619 C CA . ALA A 1 735 ? 12.036 2.396 -27.634 1.00 69.56 735 ALA A CA 1
ATOM 5620 C C . ALA A 1 735 ? 10.887 3.342 -27.209 1.00 69.56 735 ALA A C 1
ATOM 5622 O O . ALA A 1 735 ? 9.902 2.865 -26.646 1.00 69.56 735 ALA A O 1
ATOM 5623 N N . GLY A 1 736 ? 10.992 4.660 -27.431 1.00 72.69 736 GLY A N 1
ATOM 5624 C CA . GLY A 1 736 ? 9.971 5.636 -27.021 1.00 72.69 736 GLY A CA 1
ATOM 5625 C C . GLY A 1 736 ? 10.099 6.142 -25.576 1.00 72.69 736 GLY A C 1
ATOM 5626 O O . GLY A 1 736 ? 9.176 6.767 -25.059 1.00 72.69 736 GLY A O 1
ATOM 5627 N N . ASN A 1 737 ? 11.202 5.839 -24.877 1.00 80.56 737 ASN A N 1
ATOM 5628 C CA . ASN A 1 737 ? 11.337 6.163 -23.451 1.00 80.56 737 ASN A CA 1
ATOM 5629 C C . ASN A 1 737 ? 11.323 7.668 -23.152 1.00 80.56 737 ASN A C 1
ATOM 5631 O O . ASN A 1 737 ? 10.801 8.050 -22.112 1.00 80.56 737 ASN A O 1
ATOM 5635 N N . PHE A 1 738 ? 11.866 8.514 -24.033 1.00 87.38 738 PHE A N 1
ATOM 5636 C CA . PHE A 1 738 ? 11.949 9.954 -23.766 1.00 87.38 738 PHE A CA 1
ATOM 5637 C C . PHE A 1 738 ? 10.560 10.598 -23.727 1.00 87.38 738 PHE A C 1
ATOM 5639 O O . PHE A 1 738 ? 10.216 11.238 -22.734 1.00 87.38 738 PHE A O 1
ATOM 5646 N N . LEU A 1 739 ? 9.734 10.355 -24.753 1.00 87.06 739 LEU A N 1
ATOM 5647 C CA . LEU A 1 739 ? 8.358 10.858 -24.786 1.00 87.06 739 LEU A CA 1
ATOM 5648 C C . LEU A 1 739 ? 7.526 10.301 -23.632 1.00 87.06 739 LEU A C 1
ATOM 5650 O O . LEU A 1 739 ? 6.858 11.074 -22.959 1.00 87.06 739 LEU A O 1
ATOM 5654 N N . ARG A 1 740 ? 7.642 9.003 -23.313 1.00 84.94 740 ARG A N 1
ATOM 5655 C CA . ARG A 1 740 ? 6.921 8.423 -22.166 1.00 84.94 740 ARG A CA 1
ATOM 5656 C C . ARG A 1 740 ? 7.284 9.082 -20.837 1.00 84.94 740 ARG A C 1
ATOM 5658 O O . ARG A 1 740 ? 6.399 9.307 -20.021 1.00 84.94 740 ARG A O 1
ATOM 5665 N N . THR A 1 741 ? 8.559 9.409 -20.618 1.00 86.62 741 THR A N 1
ATOM 5666 C CA . THR A 1 741 ? 8.983 10.136 -19.413 1.00 86.62 741 THR A CA 1
ATOM 5667 C C . THR A 1 741 ? 8.385 11.542 -19.365 1.00 86.62 741 THR A C 1
ATOM 5669 O O . THR A 1 741 ? 7.938 11.965 -18.304 1.00 86.62 741 THR A O 1
ATOM 5672 N N . ILE A 1 742 ? 8.324 12.252 -20.496 1.00 89.25 742 ILE A N 1
ATOM 5673 C CA . ILE A 1 742 ? 7.696 13.582 -20.573 1.00 89.25 742 ILE A CA 1
ATOM 5674 C C . ILE A 1 742 ? 6.185 13.497 -20.322 1.00 89.25 742 ILE A C 1
ATOM 5676 O O . ILE A 1 742 ? 5.656 14.296 -19.549 1.00 89.25 742 ILE A O 1
ATOM 5680 N N . GLU A 1 743 ? 5.505 12.523 -20.927 1.00 87.31 743 GLU A N 1
ATOM 5681 C CA . GLU A 1 743 ? 4.076 12.265 -20.724 1.00 87.31 743 GLU A CA 1
ATOM 5682 C C . GLU A 1 743 ? 3.747 11.966 -19.257 1.00 87.31 743 GLU A C 1
ATOM 5684 O O . GLU A 1 743 ? 2.766 12.483 -18.725 1.00 87.31 743 GLU A O 1
ATOM 5689 N N . GLU A 1 744 ? 4.564 11.147 -18.585 1.00 83.88 744 GLU A N 1
ATOM 5690 C CA . GLU A 1 744 ? 4.398 10.830 -17.162 1.00 83.88 744 GLU A CA 1
ATOM 5691 C C . GLU A 1 744 ? 4.668 12.043 -16.266 1.00 83.88 744 GLU A C 1
ATOM 5693 O O . GLU A 1 744 ? 3.908 12.289 -15.331 1.00 83.88 744 GLU A O 1
ATOM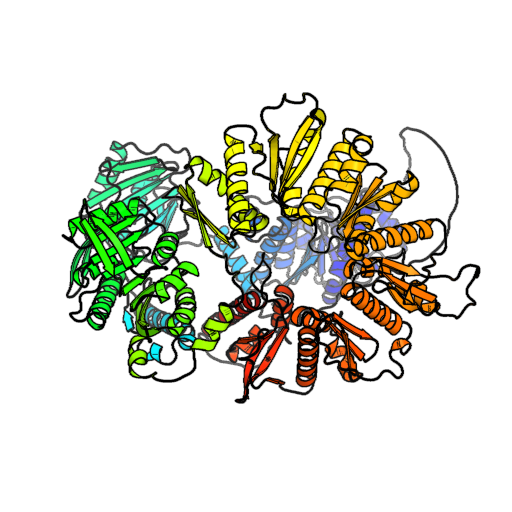 5698 N N . GLU A 1 745 ? 5.721 12.812 -16.558 1.00 85.88 745 GLU A N 1
ATOM 5699 C CA . GLU A 1 745 ? 6.122 13.967 -15.752 1.00 85.88 745 GLU A CA 1
ATOM 5700 C C . GLU A 1 745 ? 5.118 15.122 -15.831 1.00 85.88 745 GLU A C 1
ATOM 5702 O O . GLU A 1 745 ? 4.846 15.768 -14.820 1.00 85.88 745 GLU A O 1
ATOM 5707 N N . TRP A 1 746 ? 4.561 15.377 -17.017 1.00 87.25 746 TRP A N 1
ATOM 5708 C CA . TRP A 1 746 ? 3.643 16.495 -17.252 1.00 87.25 746 TRP A CA 1
ATOM 5709 C C . TRP A 1 746 ? 2.172 16.094 -17.335 1.00 87.25 746 TRP A C 1
ATOM 5711 O O . TRP A 1 746 ? 1.323 16.966 -17.490 1.00 87.25 746 TRP A O 1
ATOM 5721 N N . GLY A 1 747 ? 1.856 14.799 -17.244 1.00 86.56 747 GLY A N 1
ATOM 5722 C CA . GLY A 1 747 ? 0.485 14.307 -17.362 1.00 86.56 747 GLY A CA 1
ATOM 5723 C C . GLY A 1 747 ? -0.131 14.620 -18.725 1.00 86.56 747 GLY A C 1
ATOM 5724 O O . GLY A 1 747 ? -1.251 15.116 -18.784 1.00 86.56 747 GLY A O 1
ATOM 5725 N N . THR A 1 748 ? 0.608 14.357 -19.804 1.00 91.12 748 THR A N 1
ATOM 5726 C CA . THR A 1 748 ? 0.175 14.600 -21.191 1.00 91.12 748 THR A CA 1
ATOM 5727 C C . THR A 1 748 ? 0.051 13.299 -21.980 1.00 91.12 748 THR A C 1
ATOM 5729 O O . THR A 1 748 ? 0.509 12.239 -21.542 1.00 91.12 748 THR A O 1
ATOM 5732 N N . LEU A 1 749 ? -0.586 13.381 -23.146 1.00 90.44 749 LEU A N 1
ATOM 5733 C CA . LEU A 1 749 ? -0.625 12.320 -24.150 1.00 90.44 749 LEU A CA 1
ATOM 5734 C C . LEU A 1 749 ? -0.072 12.871 -25.467 1.00 90.44 749 LEU A C 1
ATOM 5736 O O . LEU A 1 749 ? -0.476 13.953 -25.885 1.00 90.44 749 LEU A O 1
ATOM 5740 N N . MET A 1 750 ? 0.863 12.167 -26.104 1.00 90.25 750 MET A N 1
ATOM 5741 C CA . MET A 1 750 ? 1.607 12.686 -27.252 1.00 90.25 750 MET A CA 1
ATOM 5742 C C . MET A 1 750 ? 1.669 11.683 -28.403 1.00 90.25 750 MET A C 1
ATOM 5744 O O . MET A 1 750 ? 1.948 10.504 -28.193 1.00 90.25 750 MET A O 1
ATOM 5748 N N . PHE A 1 751 ? 1.464 12.152 -29.635 1.00 87.25 751 PHE A N 1
ATOM 5749 C CA . PHE A 1 751 ? 1.616 11.314 -30.828 1.00 87.25 751 PHE A CA 1
ATOM 5750 C C . PHE A 1 751 ? 1.937 12.095 -32.099 1.00 87.25 751 PHE A C 1
ATOM 5752 O O . PHE A 1 751 ? 1.487 13.224 -32.282 1.00 87.25 751 PHE A O 1
ATOM 5759 N N . PHE A 1 752 ? 2.725 11.480 -32.985 1.00 87.25 752 PHE A N 1
ATOM 5760 C CA . PHE A 1 752 ? 2.956 12.005 -34.330 1.00 87.25 752 PHE A CA 1
ATOM 5761 C C . PHE A 1 752 ? 1.710 11.807 -35.201 1.00 87.25 752 PHE A C 1
ATOM 5763 O O . PHE A 1 752 ? 1.013 10.797 -35.071 1.00 87.25 752 PHE A O 1
ATOM 5770 N N . CYS A 1 753 ? 1.406 12.784 -36.051 1.00 85.00 753 CYS A N 1
ATOM 5771 C CA . CYS A 1 753 ? 0.121 12.886 -36.739 1.00 85.00 753 CYS A CA 1
ATOM 5772 C C . CYS A 1 753 ? 0.217 13.558 -38.118 1.00 85.00 753 CYS A C 1
ATOM 5774 O O . CYS A 1 753 ? 1.144 14.316 -38.394 1.00 85.00 753 CYS A O 1
ATOM 5776 N N . GLU A 1 754 ? -0.784 13.315 -38.964 1.00 80.38 754 GLU A N 1
ATOM 5777 C CA . GLU A 1 754 ? -1.028 14.035 -40.218 1.00 80.38 754 GLU A CA 1
ATOM 5778 C C . GLU A 1 754 ? -2.232 14.985 -40.041 1.00 80.38 754 GLU A C 1
ATOM 5780 O O . GLU A 1 754 ? -3.157 14.707 -39.275 1.00 80.38 754 GLU A O 1
ATOM 5785 N N . VAL A 1 755 ? -2.216 16.146 -40.710 1.00 69.69 755 VAL A N 1
ATOM 5786 C CA . VAL A 1 755 ? -3.284 17.164 -40.607 1.00 69.69 755 VAL A CA 1
ATOM 5787 C C . VAL A 1 755 ? -3.856 17.432 -41.998 1.00 69.69 755 VAL A C 1
ATOM 5789 O O . VAL A 1 755 ? -3.185 18.067 -42.816 1.00 69.69 755 VAL A O 1
ATOM 5792 N N . GLY A 1 756 ? -5.091 16.979 -42.237 1.00 62.16 756 GLY A N 1
ATOM 5793 C CA . GLY A 1 756 ? -5.847 17.188 -43.482 1.00 62.16 756 GLY A CA 1
ATOM 5794 C C . GLY A 1 756 ? -5.240 16.549 -44.744 1.00 62.16 756 GLY A C 1
ATOM 5795 O O . GLY A 1 756 ? -4.202 15.898 -44.705 1.00 62.16 756 GLY A O 1
ATOM 5796 N N . SER A 1 757 ? -5.870 16.771 -45.906 1.00 51.06 757 SER A N 1
ATOM 5797 C CA . SER A 1 757 ? -5.433 16.258 -47.223 1.00 51.06 757 SER A CA 1
ATOM 5798 C C . SER A 1 757 ? -4.249 17.029 -47.843 1.00 51.06 757 SER A C 1
ATOM 5800 O O . SER A 1 757 ? -4.110 17.100 -49.066 1.00 51.06 757 SER A O 1
ATOM 5802 N N . GLY A 1 758 ? -3.424 17.674 -47.016 1.00 54.25 758 GLY A N 1
ATOM 5803 C CA . GLY A 1 758 ? -2.293 18.489 -47.456 1.00 54.25 758 GLY A CA 1
ATOM 5804 C C . GLY A 1 758 ? -1.079 17.650 -47.862 1.00 54.25 758 GLY A C 1
ATOM 5805 O O . GLY A 1 758 ? -0.852 16.560 -47.341 1.00 54.25 758 GLY A O 1
ATOM 5806 N N . ARG A 1 759 ? -0.258 18.171 -48.787 1.00 52.19 759 ARG A N 1
ATOM 5807 C CA . ARG A 1 759 ? 1.052 17.587 -49.131 1.00 52.19 759 ARG A CA 1
ATOM 5808 C C . ARG A 1 759 ? 1.884 17.402 -47.856 1.00 52.19 759 ARG A C 1
ATOM 5810 O O . ARG A 1 759 ? 2.084 18.369 -47.126 1.00 52.19 759 ARG A O 1
ATOM 5817 N N . ARG A 1 760 ? 2.398 16.185 -47.632 1.00 57.41 760 ARG A N 1
ATOM 5818 C CA . ARG A 1 760 ? 3.412 15.912 -46.604 1.00 57.41 760 ARG A CA 1
ATOM 5819 C C . ARG A 1 760 ? 4.607 16.838 -46.818 1.00 57.41 760 ARG A C 1
ATOM 5821 O O . ARG A 1 760 ? 5.202 16.835 -47.899 1.00 57.41 760 ARG A O 1
ATOM 5828 N N . ASP A 1 761 ? 4.916 17.628 -45.799 1.00 65.56 761 ASP A N 1
ATOM 5829 C CA . ASP A 1 761 ? 6.144 18.405 -45.748 1.00 65.56 761 ASP A CA 1
ATOM 5830 C C . ASP A 1 761 ? 7.297 17.418 -45.538 1.00 65.56 761 ASP A C 1
ATOM 5832 O O . ASP A 1 761 ? 7.276 16.636 -44.592 1.00 65.56 761 ASP A O 1
ATOM 5836 N N . LYS A 1 762 ? 8.250 17.364 -46.472 1.00 69.75 762 LYS A N 1
ATOM 5837 C CA . LYS A 1 762 ? 9.326 16.358 -46.428 1.00 69.75 762 LYS A CA 1
ATOM 5838 C C . LYS A 1 762 ? 10.350 16.645 -45.332 1.00 69.75 762 LYS A C 1
ATOM 5840 O O . LYS A 1 762 ? 11.125 15.751 -44.998 1.00 69.75 762 LYS A O 1
ATOM 5845 N N . ASP A 1 763 ? 10.336 17.861 -44.795 1.00 80.06 763 ASP A N 1
ATOM 5846 C CA . ASP A 1 763 ? 11.353 18.338 -43.869 1.00 80.06 763 ASP A CA 1
ATOM 5847 C C . ASP A 1 763 ? 10.895 18.254 -42.396 1.00 80.06 763 ASP A C 1
ATOM 5849 O O . ASP A 1 763 ? 11.727 18.333 -41.486 1.00 80.06 763 ASP A O 1
ATOM 5853 N N . TYR A 1 764 ? 9.595 18.041 -42.131 1.00 85.06 764 TYR A N 1
ATOM 5854 C CA . TYR A 1 764 ? 9.020 18.070 -40.779 1.00 85.06 764 TYR A CA 1
ATOM 5855 C C . TYR A 1 764 ? 7.903 17.039 -40.538 1.00 85.06 764 TYR A C 1
ATOM 5857 O O . TYR A 1 764 ? 6.972 16.917 -41.330 1.00 85.06 764 TYR A O 1
ATOM 5865 N N . GLU A 1 765 ? 7.909 16.426 -39.351 1.00 88.00 765 GLU A N 1
ATOM 5866 C CA . GLU A 1 765 ? 6.778 15.679 -38.781 1.00 88.00 765 GLU A CA 1
ATOM 5867 C C . GLU A 1 765 ? 5.955 16.562 -37.828 1.00 88.00 765 GLU A C 1
ATOM 5869 O O . GLU A 1 765 ? 6.486 17.470 -37.183 1.00 88.00 765 GLU A O 1
ATOM 5874 N N . LYS A 1 766 ? 4.659 16.273 -37.664 1.00 88.75 766 LYS A N 1
ATOM 5875 C CA . LYS A 1 766 ? 3.793 16.982 -36.704 1.00 88.75 766 LYS A CA 1
ATOM 5876 C C . LYS A 1 766 ? 3.571 16.145 -35.450 1.00 88.75 766 LYS A C 1
ATOM 5878 O O . LYS A 1 766 ? 3.089 15.021 -35.531 1.00 88.75 766 LYS A O 1
ATOM 5883 N N . LEU A 1 767 ? 3.872 16.706 -34.283 1.00 91.06 767 LEU A N 1
ATOM 5884 C CA . LEU A 1 767 ? 3.660 16.100 -32.969 1.00 91.06 767 LEU A CA 1
ATOM 5885 C C . LEU A 1 767 ? 2.494 16.787 -32.254 1.00 91.06 767 LEU A C 1
ATOM 5887 O O . LEU A 1 767 ? 2.576 17.965 -31.906 1.00 91.06 767 LEU A O 1
ATOM 5891 N N . ALA A 1 768 ? 1.425 16.039 -32.009 1.00 89.81 768 ALA A N 1
ATOM 5892 C CA . ALA A 1 768 ? 0.294 16.479 -31.210 1.00 89.81 768 ALA A CA 1
ATOM 5893 C C . ALA A 1 768 ? 0.546 16.205 -29.725 1.00 89.81 768 ALA A C 1
ATOM 5895 O O . ALA A 1 768 ? 0.995 15.119 -29.354 1.00 89.81 768 ALA A O 1
ATOM 5896 N N . ILE A 1 769 ? 0.253 17.191 -28.881 1.00 91.62 769 ILE A N 1
ATOM 5897 C CA . ILE A 1 769 ? 0.406 17.133 -27.425 1.00 91.62 769 ILE A CA 1
ATOM 5898 C C . ILE A 1 769 ? -0.945 17.467 -26.801 1.00 91.62 769 ILE A C 1
ATOM 5900 O O . ILE A 1 769 ? -1.449 18.570 -26.998 1.00 91.62 769 ILE A O 1
ATOM 5904 N N . PHE A 1 770 ? -1.506 16.539 -26.031 1.00 90.56 770 PHE A N 1
ATOM 5905 C CA . PHE A 1 770 ? -2.792 16.683 -25.354 1.00 90.56 770 PHE A CA 1
ATOM 5906 C C . PHE A 1 770 ? -2.632 16.772 -23.840 1.00 90.56 770 PHE A C 1
ATOM 5908 O O . PHE A 1 770 ? -1.766 16.117 -23.255 1.00 90.56 770 PHE A O 1
ATOM 5915 N N . GLY A 1 771 ? -3.486 17.563 -23.198 1.00 88.94 771 GLY A N 1
ATOM 5916 C CA . GLY A 1 771 ? -3.496 17.762 -21.747 1.00 88.94 771 GLY A CA 1
ATOM 5917 C C . GLY A 1 771 ? -3.996 19.144 -21.372 1.00 88.94 771 GLY A C 1
ATOM 5918 O O . GLY A 1 771 ? -4.521 19.855 -22.221 1.00 88.94 771 GLY A O 1
ATOM 5919 N N . ASP A 1 772 ? -3.832 19.545 -20.115 1.00 86.12 772 ASP A N 1
ATOM 5920 C CA . ASP A 1 772 ? -4.085 20.932 -19.723 1.00 86.12 772 ASP A CA 1
ATOM 5921 C C . ASP A 1 772 ? -2.988 21.878 -20.249 1.00 86.12 772 ASP A C 1
ATOM 5923 O O . ASP A 1 772 ? -1.898 21.450 -20.638 1.00 86.12 772 ASP A O 1
ATOM 5927 N N . ILE A 1 773 ? -3.275 23.182 -20.273 1.00 86.50 773 ILE A N 1
ATOM 5928 C CA . ILE A 1 773 ? -2.368 24.208 -20.812 1.00 86.50 773 ILE A CA 1
ATOM 5929 C C . ILE A 1 773 ? -0.954 24.124 -20.214 1.00 86.50 773 ILE A C 1
ATOM 5931 O O . ILE A 1 773 ? 0.041 24.252 -20.928 1.00 86.50 773 ILE A O 1
ATOM 5935 N N . ARG A 1 774 ? -0.843 23.843 -18.912 1.00 89.12 774 ARG A N 1
ATOM 5936 C CA . ARG A 1 774 ? 0.432 23.788 -18.196 1.00 89.12 774 ARG A CA 1
ATOM 5937 C C . ARG A 1 774 ? 1.224 22.541 -18.581 1.00 89.12 774 ARG A C 1
ATOM 5939 O O . ARG A 1 774 ? 2.410 22.650 -18.893 1.00 89.12 774 ARG A O 1
ATOM 5946 N N . GLY A 1 775 ? 0.571 21.383 -18.595 1.00 90.75 775 GLY A N 1
ATOM 5947 C CA . GLY A 1 775 ? 1.145 20.108 -19.003 1.00 90.75 775 GLY A CA 1
ATOM 5948 C C . GLY A 1 775 ? 1.625 20.149 -20.450 1.00 90.75 775 GLY A C 1
ATOM 5949 O O . GLY A 1 775 ? 2.777 19.806 -20.723 1.00 90.75 775 GLY A O 1
ATOM 5950 N N . ARG A 1 776 ? 0.795 20.660 -21.371 1.00 91.00 776 ARG A N 1
ATOM 5951 C CA . ARG A 1 776 ? 1.163 20.784 -22.791 1.00 91.00 776 ARG A CA 1
ATOM 5952 C C . ARG A 1 776 ? 2.374 21.678 -22.999 1.00 91.00 776 ARG A C 1
ATOM 5954 O O . ARG A 1 776 ? 3.308 21.275 -23.686 1.00 91.00 776 ARG A O 1
ATOM 5961 N N . ARG A 1 777 ? 2.403 22.857 -22.367 1.00 90.12 777 ARG A N 1
ATOM 5962 C CA . ARG A 1 777 ? 3.547 23.777 -22.465 1.00 90.12 777 ARG A CA 1
ATOM 5963 C C . ARG A 1 777 ? 4.815 23.188 -21.865 1.00 90.12 777 ARG A C 1
ATOM 5965 O O . ARG A 1 777 ? 5.881 23.297 -22.465 1.00 90.12 777 ARG A O 1
ATOM 5972 N N . GLY A 1 778 ? 4.713 22.531 -20.713 1.00 91.25 778 GLY A N 1
ATOM 5973 C CA . GLY A 1 778 ? 5.849 21.852 -20.093 1.00 91.25 778 GLY A CA 1
ATOM 5974 C C . GLY A 1 778 ? 6.434 20.744 -20.976 1.00 91.25 778 GLY A C 1
ATOM 5975 O O . GLY A 1 778 ? 7.659 20.615 -21.078 1.00 91.25 778 GLY A O 1
ATOM 5976 N N . ALA A 1 779 ? 5.576 19.973 -21.647 1.00 93.06 779 ALA A N 1
ATOM 5977 C CA . ALA A 1 779 ? 5.985 18.940 -22.593 1.00 93.06 779 ALA A CA 1
ATOM 5978 C C . ALA A 1 779 ? 6.602 19.532 -23.872 1.00 93.06 779 ALA A C 1
ATOM 5980 O O . ALA A 1 779 ? 7.715 19.160 -24.244 1.00 93.06 779 ALA A O 1
ATOM 5981 N N . GLU A 1 780 ? 5.932 20.502 -24.499 1.00 93.38 780 GLU A N 1
ATOM 5982 C CA . GLU A 1 780 ? 6.385 21.183 -25.717 1.00 93.38 780 GLU A CA 1
ATOM 5983 C C . GLU A 1 780 ? 7.778 21.799 -25.546 1.00 93.38 780 GLU A C 1
ATOM 5985 O O . GLU A 1 780 ? 8.676 21.536 -26.344 1.00 93.38 780 GLU A O 1
ATOM 5990 N N . LEU A 1 781 ? 7.998 22.566 -24.473 1.00 92.75 781 LEU A N 1
ATOM 5991 C CA . LEU A 1 781 ? 9.281 23.226 -24.231 1.00 92.75 781 LEU A CA 1
ATOM 5992 C C . LEU A 1 781 ? 10.423 22.218 -24.026 1.00 92.75 781 LEU A C 1
ATOM 5994 O O . LEU A 1 781 ? 11.555 22.470 -24.448 1.00 92.75 781 LEU A O 1
ATOM 5998 N N . LYS A 1 782 ? 10.151 21.057 -23.418 1.00 91.94 782 LYS A N 1
ATOM 5999 C CA . LYS A 1 782 ? 11.151 19.986 -23.285 1.00 91.94 782 LYS A CA 1
ATOM 6000 C C . LYS A 1 782 ? 11.485 19.328 -24.612 1.00 91.94 782 LYS A C 1
ATOM 6002 O O . LYS A 1 782 ? 12.660 19.065 -24.865 1.00 91.94 782 LYS A O 1
ATOM 6007 N N . VAL A 1 783 ? 10.483 19.086 -25.454 1.00 93.00 783 VAL A N 1
ATOM 6008 C CA . VAL A 1 783 ? 10.716 18.583 -26.811 1.00 93.00 783 VAL A CA 1
ATOM 6009 C C . VAL A 1 783 ? 11.534 19.597 -27.611 1.00 93.00 783 VAL A C 1
ATOM 6011 O O . VAL A 1 783 ? 12.535 19.220 -28.211 1.00 93.00 783 VAL A O 1
ATOM 6014 N N . LEU A 1 784 ? 11.197 20.887 -27.536 1.00 92.25 784 LEU A N 1
ATOM 6015 C CA . LEU A 1 784 ? 11.960 21.962 -28.176 1.00 92.25 784 LEU A CA 1
ATOM 6016 C C . LEU A 1 784 ? 13.414 22.022 -27.697 1.00 92.25 784 LEU A C 1
ATOM 6018 O O . LEU A 1 784 ? 14.316 22.171 -28.512 1.00 92.25 784 LEU A O 1
ATOM 6022 N N . SER A 1 785 ? 13.662 21.850 -26.397 1.00 90.38 785 SER A N 1
ATOM 6023 C CA . SER A 1 785 ? 15.022 21.765 -25.846 1.00 90.38 785 SER A CA 1
ATOM 6024 C C . SER A 1 785 ? 15.816 20.594 -26.445 1.00 90.38 785 SER A C 1
ATOM 6026 O O . SER A 1 785 ? 16.997 20.739 -26.775 1.00 90.38 785 SER A O 1
ATOM 6028 N N . ALA A 1 786 ? 15.165 19.444 -26.647 1.00 90.31 786 ALA A N 1
ATOM 6029 C CA . ALA A 1 786 ? 15.774 18.283 -27.291 1.00 90.31 786 ALA A CA 1
ATOM 6030 C C . ALA A 1 786 ? 16.040 18.510 -28.789 1.00 90.31 786 ALA A C 1
ATOM 6032 O O . ALA A 1 786 ? 17.112 18.138 -29.269 1.00 90.31 786 ALA A O 1
ATOM 6033 N N . ILE A 1 787 ? 15.109 19.149 -29.508 1.00 91.38 787 ILE A N 1
ATOM 6034 C CA . ILE A 1 787 ? 15.286 19.523 -30.919 1.00 91.38 787 ILE A CA 1
ATOM 6035 C C . ILE A 1 787 ? 16.453 20.498 -31.054 1.00 91.38 787 ILE A C 1
ATOM 6037 O O . ILE A 1 787 ? 17.368 20.227 -31.818 1.00 91.38 787 ILE A O 1
ATOM 6041 N N . GLU A 1 788 ? 16.490 21.567 -30.260 1.00 91.56 788 GLU A N 1
ATOM 6042 C CA . GLU A 1 788 ? 17.556 22.578 -30.289 1.00 91.56 788 GLU A CA 1
ATOM 6043 C C . GLU A 1 788 ? 18.940 21.979 -29.991 1.00 91.56 788 GLU A C 1
ATOM 6045 O O . GLU A 1 788 ? 19.947 22.407 -30.546 1.00 91.56 788 GLU A O 1
ATOM 6050 N N . THR A 1 789 ? 19.001 20.935 -29.157 1.00 87.75 789 THR A N 1
ATOM 6051 C CA . THR A 1 789 ? 20.248 20.202 -28.879 1.00 87.75 789 THR A CA 1
ATOM 6052 C C . THR A 1 789 ? 20.780 19.466 -30.118 1.00 87.75 789 THR A C 1
ATOM 6054 O O . THR A 1 789 ? 21.987 19.253 -30.237 1.00 87.75 789 THR A O 1
ATOM 6057 N N . LYS A 1 790 ? 19.899 19.035 -31.030 1.00 88.06 790 LYS A N 1
ATOM 6058 C CA . LYS A 1 790 ? 20.260 18.316 -32.264 1.00 88.06 790 LYS A CA 1
ATOM 6059 C C . LYS A 1 790 ? 20.353 19.211 -33.491 1.00 88.06 790 LYS A C 1
ATOM 6061 O O . LYS A 1 790 ? 21.233 18.987 -34.316 1.00 88.06 790 LYS A O 1
ATOM 6066 N N . THR A 1 791 ? 19.506 20.226 -33.556 1.00 88.94 791 THR A N 1
ATOM 6067 C CA . THR A 1 791 ? 19.420 21.208 -34.631 1.00 88.94 791 THR A CA 1
ATOM 6068 C C . THR A 1 791 ? 19.478 22.609 -34.004 1.00 88.94 791 THR A C 1
ATOM 6070 O O . THR A 1 791 ? 18.435 23.236 -33.804 1.00 88.94 791 THR A O 1
ATOM 6073 N N . PRO A 1 792 ? 20.679 23.109 -33.644 1.00 88.12 792 PRO A N 1
ATOM 6074 C CA . PRO A 1 792 ? 20.835 24.445 -33.070 1.00 88.12 792 PRO A CA 1
ATOM 6075 C C . PRO A 1 792 ? 20.292 25.542 -33.995 1.00 88.12 792 PRO A C 1
ATOM 6077 O O . PRO A 1 792 ? 20.483 25.495 -35.211 1.00 88.12 792 PRO A O 1
ATOM 6080 N N . GLY A 1 793 ? 19.629 26.547 -33.424 1.00 85.81 793 GLY A N 1
ATOM 6081 C CA . GLY A 1 793 ? 18.972 27.629 -34.155 1.00 85.81 793 GLY A CA 1
ATOM 6082 C C . GLY A 1 793 ? 17.542 27.316 -34.604 1.00 85.81 793 GLY A C 1
ATOM 6083 O O . GLY A 1 793 ? 16.931 28.150 -35.279 1.00 85.81 793 GLY A O 1
ATOM 6084 N N . TYR A 1 794 ? 16.982 26.158 -34.237 1.00 88.19 794 TYR A N 1
ATOM 6085 C CA . TYR A 1 794 ? 15.601 25.803 -34.560 1.00 88.19 794 TYR A CA 1
ATOM 6086 C C . TYR A 1 794 ? 14.602 26.729 -33.861 1.00 88.19 794 TYR A C 1
ATOM 6088 O O . TYR A 1 794 ? 13.714 27.279 -34.513 1.00 88.19 794 TYR A O 1
ATOM 6096 N N . LEU A 1 795 ? 14.794 26.990 -32.564 1.00 86.94 795 LEU A N 1
ATOM 6097 C CA . LEU A 1 795 ? 13.933 27.882 -31.790 1.00 86.94 795 LEU A CA 1
ATOM 6098 C C . LEU A 1 795 ? 13.833 29.271 -32.425 1.00 86.94 795 LEU A C 1
ATOM 6100 O O . LEU A 1 795 ? 12.747 29.837 -32.468 1.00 86.94 795 LEU A O 1
ATOM 6104 N N . SER A 1 796 ? 14.936 29.818 -32.941 1.00 85.94 796 SER A N 1
ATOM 6105 C CA . SER A 1 796 ? 14.956 31.149 -33.562 1.00 85.94 796 SER A CA 1
ATOM 6106 C C . SER A 1 796 ? 13.991 31.270 -34.745 1.00 85.94 796 SER A C 1
ATOM 6108 O O . SER A 1 796 ? 13.461 32.355 -34.971 1.00 85.94 796 SER A O 1
ATOM 6110 N N . LYS A 1 797 ? 13.720 30.168 -35.461 1.00 85.81 797 LYS A N 1
ATOM 6111 C CA . LYS A 1 797 ? 12.786 30.132 -36.599 1.00 85.81 797 LYS A CA 1
ATOM 6112 C C . LYS A 1 797 ? 11.322 30.213 -36.162 1.00 85.81 797 LYS A C 1
ATOM 6114 O O . LYS A 1 797 ? 10.521 30.826 -36.851 1.00 85.81 797 LYS A O 1
ATOM 6119 N N . ILE A 1 798 ? 10.991 29.628 -35.010 1.00 85.31 798 ILE A N 1
ATOM 6120 C CA . ILE A 1 798 ? 9.612 29.487 -34.506 1.00 85.31 798 ILE A CA 1
ATOM 6121 C C . ILE A 1 798 ? 9.346 30.305 -33.233 1.00 85.31 798 ILE A C 1
ATOM 6123 O O . ILE A 1 798 ? 8.313 30.154 -32.586 1.00 85.31 798 ILE A O 1
ATOM 6127 N N . LYS A 1 799 ? 10.283 31.170 -32.830 1.00 83.88 799 LYS A N 1
ATOM 6128 C CA . LYS A 1 799 ? 10.271 31.841 -31.522 1.00 83.88 799 LYS A CA 1
ATOM 6129 C C . LYS A 1 799 ? 8.974 32.609 -31.263 1.00 83.88 799 LYS A C 1
ATOM 6131 O O . LYS A 1 799 ? 8.403 32.480 -30.184 1.00 83.88 799 LYS A O 1
ATOM 6136 N N . ASN A 1 800 ? 8.504 33.374 -32.248 1.00 84.00 800 ASN A N 1
ATOM 6137 C CA . ASN A 1 800 ? 7.274 34.160 -32.120 1.00 84.00 800 ASN A CA 1
ATOM 6138 C C . ASN A 1 800 ? 6.041 33.250 -32.014 1.00 84.00 800 ASN A C 1
ATOM 6140 O O . ASN A 1 800 ? 5.203 33.455 -31.141 1.00 84.00 800 ASN A O 1
ATOM 6144 N N . GLU A 1 801 ? 5.986 32.174 -32.804 1.00 83.69 801 GLU A N 1
ATOM 6145 C CA . GLU A 1 801 ? 4.909 31.179 -32.723 1.00 83.69 801 GLU A CA 1
ATOM 6146 C C . GLU A 1 801 ? 4.858 30.495 -31.355 1.00 83.69 801 GLU A C 1
ATOM 6148 O O . GLU A 1 801 ? 3.779 30.243 -30.824 1.00 83.69 801 GLU A O 1
ATOM 6153 N N . VAL A 1 802 ? 6.018 30.195 -30.764 1.00 84.31 802 VAL A N 1
ATOM 6154 C CA . VAL A 1 802 ? 6.113 29.592 -29.428 1.00 84.31 802 VAL A CA 1
ATOM 6155 C C . VAL A 1 802 ? 5.678 30.581 -28.343 1.00 84.31 802 VAL A C 1
ATOM 6157 O O . VAL A 1 802 ? 5.080 30.156 -27.353 1.00 84.31 802 VAL A O 1
ATOM 6160 N N . ILE A 1 803 ? 5.965 31.875 -28.503 1.00 84.12 803 ILE A N 1
ATOM 6161 C CA . ILE A 1 803 ? 5.606 32.936 -27.550 1.00 84.12 803 ILE A CA 1
ATOM 6162 C C . ILE A 1 803 ? 4.095 33.195 -27.537 1.00 84.12 803 ILE A C 1
ATOM 6164 O O . ILE A 1 803 ? 3.498 33.231 -26.459 1.00 84.12 803 ILE A O 1
ATOM 6168 N N . ASP A 1 804 ? 3.481 33.335 -28.714 1.00 80.69 804 ASP A N 1
ATOM 6169 C CA . ASP A 1 804 ? 2.084 33.768 -28.847 1.00 80.69 804 ASP A CA 1
ATOM 6170 C C . ASP A 1 804 ? 1.061 32.620 -28.767 1.00 80.69 804 ASP A C 1
ATOM 6172 O O . ASP A 1 804 ? -0.130 32.874 -28.590 1.00 80.69 804 ASP A O 1
ATOM 6176 N N . ARG A 1 805 ? 1.509 31.357 -28.835 1.00 80.62 805 ARG A N 1
ATOM 6177 C CA . ARG A 1 805 ? 0.661 30.160 -28.989 1.00 80.62 805 ARG A CA 1
ATOM 6178 C C . ARG A 1 805 ? -0.566 30.097 -28.089 1.00 80.62 805 ARG A C 1
ATOM 6180 O O . ARG A 1 805 ? -1.656 29.824 -28.578 1.00 80.62 805 ARG A O 1
ATOM 6187 N N . ASP A 1 806 ? -0.373 30.314 -26.792 1.00 72.62 806 ASP A N 1
ATOM 6188 C CA . ASP A 1 806 ? -1.405 30.150 -25.759 1.00 72.62 806 ASP A CA 1
ATOM 6189 C C . ASP A 1 806 ? -1.644 31.436 -24.968 1.00 72.62 806 ASP A C 1
ATOM 6191 O O . ASP A 1 806 ? -2.096 31.422 -23.822 1.00 72.62 806 ASP A O 1
ATOM 6195 N N . LYS A 1 807 ? -1.313 32.565 -25.591 1.00 79.31 807 LYS A N 1
ATOM 6196 C CA . LYS A 1 807 ? -1.495 33.881 -25.005 1.00 79.31 807 LYS A CA 1
ATOM 6197 C C . LYS A 1 807 ? -2.983 34.145 -24.777 1.00 79.31 807 LYS A C 1
ATOM 6199 O O . LYS A 1 807 ? -3.754 34.203 -25.730 1.00 79.31 807 LYS A O 1
ATOM 6204 N N . GLY A 1 808 ? -3.371 34.297 -23.513 1.00 73.12 808 GLY A N 1
ATOM 6205 C CA . GLY A 1 808 ? -4.748 34.595 -23.116 1.00 73.12 808 GLY A CA 1
ATOM 6206 C C . GLY A 1 808 ? -5.738 33.428 -23.221 1.00 73.12 808 GLY A C 1
ATOM 6207 O O . GLY A 1 808 ? -6.938 33.676 -23.241 1.00 73.12 808 GLY A O 1
ATOM 6208 N N . LYS A 1 809 ? -5.262 32.176 -23.319 1.00 70.75 809 LYS A N 1
ATOM 6209 C CA . LYS A 1 809 ? -6.126 30.984 -23.446 1.00 70.75 809 LYS A CA 1
ATOM 6210 C C . LYS A 1 809 ? -6.514 30.319 -22.120 1.00 70.75 809 LYS A C 1
ATOM 6212 O O . LYS A 1 809 ? -7.302 29.378 -22.123 1.00 70.75 809 LYS A O 1
ATOM 6217 N N . ASP A 1 810 ? -5.947 30.747 -20.998 1.00 75.81 810 ASP A N 1
ATOM 6218 C CA . ASP A 1 810 ? -6.404 30.342 -19.667 1.00 75.81 810 ASP A CA 1
ATOM 6219 C C . ASP A 1 810 ? -7.696 31.086 -19.279 1.00 75.81 810 ASP A C 1
ATOM 6221 O O . ASP A 1 810 ? -7.956 32.164 -19.814 1.00 75.81 810 ASP A O 1
ATOM 6225 N N . PRO A 1 811 ? -8.484 30.577 -18.312 1.00 64.06 811 PRO A N 1
ATOM 6226 C CA . PRO A 1 811 ? -9.734 31.216 -17.886 1.00 64.06 811 PRO A CA 1
ATOM 6227 C C . PRO A 1 811 ? -9.596 32.683 -17.448 1.00 64.06 811 PRO A C 1
ATOM 6229 O O . PRO A 1 811 ? -10.547 33.448 -17.570 1.00 64.06 811 PRO A O 1
ATOM 6232 N N . GLU A 1 812 ? -8.422 33.081 -16.948 1.00 71.31 812 GLU A N 1
ATOM 6233 C CA . GLU A 1 812 ? -8.130 34.451 -16.504 1.00 71.31 812 GLU A CA 1
ATOM 6234 C C . GLU A 1 812 ? -7.449 35.306 -17.593 1.00 71.31 812 GLU A C 1
ATOM 6236 O O . GLU A 1 812 ? -7.214 36.499 -17.393 1.00 71.31 812 GLU A O 1
ATOM 6241 N N . GLY A 1 813 ? -7.106 34.717 -18.745 1.00 73.56 813 GLY A N 1
ATOM 6242 C CA . GLY A 1 813 ? -6.414 35.382 -19.850 1.00 73.56 813 GLY A CA 1
ATOM 6243 C C . GLY A 1 813 ? -4.983 35.843 -19.529 1.00 73.56 813 GLY A C 1
ATOM 6244 O O . GLY A 1 813 ? -4.442 36.725 -20.202 1.00 73.56 813 GLY A O 1
ATOM 6245 N N . THR A 1 814 ? -4.354 35.296 -18.486 1.00 80.62 814 THR A N 1
ATOM 6246 C CA . THR A 1 814 ? -3.043 35.730 -17.978 1.00 80.62 814 THR A CA 1
ATOM 6247 C C . THR A 1 814 ? -1.858 34.913 -18.502 1.00 80.62 814 THR A C 1
ATOM 6249 O O . THR A 1 814 ? -0.695 35.336 -18.367 1.00 80.62 814 THR A O 1
ATOM 6252 N N . TRP A 1 815 ? -2.117 33.744 -19.080 1.00 87.69 815 TRP A N 1
ATOM 6253 C CA . TRP A 1 815 ? -1.115 32.807 -19.563 1.00 87.69 815 TRP A CA 1
ATOM 6254 C C . TRP A 1 815 ? -0.424 33.339 -20.817 1.00 87.69 815 TRP A C 1
ATOM 6256 O O . TRP A 1 815 ? -1.049 33.909 -21.706 1.00 87.69 815 TRP A O 1
ATOM 6266 N N . SER A 1 816 ? 0.897 33.188 -20.879 1.00 88.81 816 SER A N 1
ATOM 6267 C CA . SER A 1 816 ? 1.727 33.513 -22.047 1.00 88.81 816 SER A CA 1
ATOM 6268 C C . SER A 1 816 ? 3.092 32.849 -21.881 1.00 88.81 816 SER A C 1
ATOM 6270 O O . SER A 1 816 ? 3.351 32.162 -20.888 1.00 88.81 816 SER A O 1
ATOM 6272 N N . THR A 1 817 ? 3.990 33.067 -22.837 1.00 90.75 817 THR A N 1
ATOM 6273 C CA . THR A 1 817 ? 5.406 32.730 -22.691 1.00 90.75 817 THR A CA 1
ATOM 6274 C C . THR A 1 817 ? 6.270 33.946 -22.948 1.00 90.75 817 THR A C 1
ATOM 6276 O O . THR A 1 817 ? 6.074 34.661 -23.920 1.00 90.75 817 THR A O 1
ATOM 6279 N N . ASP A 1 818 ? 7.247 34.161 -22.083 1.00 90.38 818 ASP A N 1
ATOM 6280 C CA . ASP A 1 818 ? 8.231 35.211 -22.245 1.00 90.38 818 ASP A CA 1
ATOM 6281 C C . ASP A 1 818 ? 9.619 34.596 -22.452 1.00 90.38 818 ASP A C 1
ATOM 6283 O O . ASP A 1 818 ? 9.884 33.487 -21.991 1.00 90.38 818 ASP A O 1
ATOM 6287 N N . THR A 1 819 ? 10.540 35.333 -23.076 1.00 90.62 819 THR A N 1
ATOM 6288 C CA . THR A 1 819 ? 11.913 34.853 -23.294 1.00 90.62 819 THR A CA 1
ATOM 6289 C C . THR A 1 819 ? 12.971 35.766 -22.693 1.00 90.62 819 THR A C 1
ATOM 6291 O O . THR A 1 819 ? 12.749 36.971 -22.568 1.00 90.62 819 THR A O 1
ATOM 6294 N N . MET A 1 820 ? 14.136 35.198 -22.389 1.00 88.44 820 MET A N 1
ATOM 6295 C CA . MET A 1 820 ? 15.369 35.921 -22.072 1.00 88.44 820 MET A CA 1
ATOM 6296 C C . MET A 1 820 ? 16.555 35.184 -22.692 1.00 88.44 820 MET A C 1
ATOM 6298 O O . MET A 1 820 ? 16.607 33.960 -22.614 1.00 88.44 820 MET A O 1
ATOM 6302 N N . THR A 1 821 ? 17.470 35.912 -23.322 1.00 85.81 821 THR A N 1
ATOM 6303 C CA . THR A 1 821 ? 18.667 35.342 -23.957 1.00 85.81 821 THR A CA 1
ATOM 6304 C C . THR A 1 821 ? 19.877 35.566 -23.056 1.00 85.81 821 THR A C 1
ATOM 6306 O O . THR A 1 821 ? 19.949 36.610 -22.412 1.00 85.81 821 THR A O 1
ATOM 6309 N N . PHE A 1 822 ? 20.800 34.607 -23.027 1.00 82.38 822 PHE A N 1
ATOM 6310 C CA . PHE A 1 822 ? 21.997 34.619 -22.187 1.00 82.38 822 PHE A CA 1
ATOM 6311 C C . PHE A 1 822 ? 23.283 34.617 -23.010 1.00 82.38 822 PHE A C 1
ATOM 6313 O O . PHE A 1 822 ? 23.317 34.056 -24.108 1.00 82.38 822 PHE A O 1
ATOM 6320 N N . GLN A 1 823 ? 24.348 35.167 -22.431 1.00 79.12 823 GLN A N 1
ATOM 6321 C CA . GLN A 1 823 ? 25.726 34.883 -22.838 1.00 79.12 823 GLN A CA 1
ATOM 6322 C C . GLN A 1 823 ? 26.193 33.513 -22.289 1.00 79.12 823 GLN A C 1
ATOM 6324 O O . GLN A 1 823 ? 25.533 32.906 -21.440 1.00 79.12 823 GLN A O 1
ATOM 6329 N N . ASP A 1 824 ? 27.310 32.976 -22.795 1.00 73.69 824 ASP A N 1
ATOM 6330 C CA . ASP A 1 824 ? 27.801 31.625 -22.446 1.00 73.69 824 ASP A CA 1
ATOM 6331 C C . ASP A 1 824 ? 28.119 31.451 -20.946 1.00 73.69 824 ASP A C 1
ATOM 6333 O O . ASP A 1 824 ? 27.872 30.394 -20.351 1.00 73.69 824 ASP A O 1
ATOM 6337 N N . ASP A 1 825 ? 28.659 32.492 -20.319 1.00 70.50 825 ASP A N 1
ATOM 6338 C CA . ASP A 1 825 ? 28.987 32.550 -18.896 1.00 70.50 825 ASP A CA 1
ATOM 6339 C C . ASP A 1 825 ? 27.729 32.605 -18.013 1.00 70.50 825 ASP A C 1
ATOM 6341 O O . ASP A 1 825 ? 27.625 31.854 -17.034 1.00 70.50 825 ASP A O 1
ATOM 6345 N N . GLU A 1 826 ? 26.732 33.397 -18.408 1.00 75.06 826 GLU A N 1
ATOM 6346 C CA . GLU A 1 826 ? 25.415 33.463 -17.763 1.00 75.06 826 GLU A CA 1
ATOM 6347 C C . GLU A 1 826 ? 24.655 32.129 -17.859 1.00 75.06 826 GLU A C 1
ATOM 6349 O O . GLU A 1 826 ? 24.070 31.664 -16.875 1.00 75.06 826 GLU A O 1
ATOM 6354 N N . LEU A 1 827 ? 24.698 31.463 -19.021 1.00 75.69 827 LEU A N 1
ATOM 6355 C CA . LEU A 1 827 ? 24.021 30.184 -19.256 1.00 75.69 827 LEU A CA 1
ATOM 6356 C C . LEU A 1 827 ? 24.593 29.064 -18.374 1.00 75.69 827 LEU A C 1
ATOM 6358 O O . LEU A 1 827 ? 23.840 28.290 -17.774 1.00 75.69 827 LEU A O 1
ATOM 6362 N N . SER A 1 828 ? 25.923 28.993 -18.253 1.00 73.25 828 SER A N 1
ATOM 6363 C CA . SER A 1 828 ? 26.612 28.026 -17.386 1.00 73.25 828 SER A CA 1
ATOM 6364 C C . SER A 1 828 ? 26.180 28.168 -15.919 1.00 73.25 828 SER A C 1
ATOM 6366 O O . SER A 1 828 ? 25.917 27.176 -15.225 1.00 73.25 828 SER A O 1
ATOM 6368 N N . TYR A 1 829 ? 26.015 29.408 -15.454 1.00 73.38 829 TYR A N 1
ATOM 6369 C CA . TYR A 1 829 ? 25.539 29.699 -14.105 1.00 73.38 829 TYR A CA 1
ATOM 6370 C C . TYR A 1 829 ? 24.041 29.404 -13.918 1.00 73.38 829 TYR A C 1
ATOM 6372 O O . TYR A 1 829 ? 23.650 28.772 -12.928 1.00 73.38 829 TYR A O 1
ATOM 6380 N N . ALA A 1 830 ? 23.209 29.786 -14.892 1.00 69.94 830 ALA A N 1
ATOM 6381 C CA . ALA A 1 830 ? 21.765 29.553 -14.894 1.00 69.94 830 ALA A CA 1
ATOM 6382 C C . ALA A 1 830 ? 21.402 28.056 -14.905 1.00 69.94 830 ALA A C 1
ATOM 6384 O O . ALA A 1 830 ? 20.392 27.646 -14.317 1.00 69.94 830 ALA A O 1
ATOM 6385 N N . LEU A 1 831 ? 22.231 27.216 -15.537 1.00 69.06 831 LEU A N 1
ATOM 6386 C CA . LEU A 1 831 ? 22.109 25.758 -15.493 1.00 69.06 831 LEU A CA 1
ATOM 6387 C C . LEU A 1 831 ? 22.406 25.215 -14.088 1.00 69.06 831 LEU A C 1
ATOM 6389 O O . LEU A 1 831 ? 21.641 24.405 -13.556 1.00 69.06 831 LEU A O 1
ATOM 6393 N N . GLY A 1 832 ? 23.488 25.675 -13.457 1.00 68.00 832 GLY A N 1
ATOM 6394 C CA . GLY A 1 832 ? 23.961 25.146 -12.179 1.00 68.00 832 GLY A CA 1
ATOM 6395 C C . GLY A 1 832 ? 24.352 23.658 -12.244 1.00 68.00 832 GLY A C 1
ATOM 6396 O O . GLY A 1 832 ? 24.157 22.958 -13.241 1.00 68.00 832 GLY A O 1
ATOM 6397 N N . LYS A 1 833 ? 24.904 23.112 -11.152 1.00 62.22 833 LYS A N 1
ATOM 6398 C CA . LYS A 1 833 ? 25.276 21.685 -11.099 1.00 62.22 833 LYS A CA 1
ATOM 6399 C C . LYS A 1 833 ? 24.014 20.816 -11.233 1.00 62.22 833 LYS A C 1
ATOM 6401 O O . LYS A 1 833 ? 23.141 20.872 -10.372 1.00 62.22 833 LYS A O 1
ATOM 6406 N N . GLN A 1 834 ? 23.926 20.021 -12.305 1.00 59.88 834 GLN A N 1
ATOM 6407 C CA . GLN A 1 834 ? 22.788 19.131 -12.613 1.00 59.88 834 GLN A CA 1
ATOM 6408 C C . GLN A 1 834 ? 21.413 19.832 -12.734 1.00 59.88 834 GLN A C 1
ATOM 6410 O O . GLN A 1 834 ? 20.381 19.224 -12.440 1.00 59.88 834 GLN A O 1
ATOM 6415 N N . GLY A 1 835 ? 21.357 21.103 -13.154 1.00 68.00 835 GLY A N 1
ATOM 6416 C CA . GLY A 1 835 ? 20.073 21.804 -13.323 1.00 68.00 835 GLY A CA 1
ATOM 6417 C C . GLY A 1 835 ? 19.468 22.345 -12.020 1.00 68.00 835 GLY A C 1
ATOM 6418 O O . GLY A 1 835 ? 18.285 22.685 -11.995 1.00 68.00 835 GLY A O 1
ATOM 6419 N N . GLY A 1 836 ? 20.234 22.377 -10.921 1.00 75.62 836 GLY A N 1
ATOM 6420 C CA . GLY A 1 836 ? 19.734 22.754 -9.594 1.00 75.62 836 GLY A CA 1
ATOM 6421 C C . GLY A 1 836 ? 19.177 24.180 -9.520 1.00 75.62 836 GLY A C 1
ATOM 6422 O O . GLY A 1 836 ? 18.135 24.392 -8.904 1.00 75.62 836 GLY A O 1
ATOM 6423 N N . THR A 1 837 ? 19.822 25.141 -10.187 1.00 79.00 837 THR A N 1
ATOM 6424 C CA . THR A 1 837 ? 19.388 26.549 -10.207 1.00 79.00 837 THR A CA 1
ATOM 6425 C C . THR A 1 837 ? 18.047 26.709 -10.924 1.00 79.00 837 THR A C 1
ATOM 6427 O O . THR A 1 837 ? 17.126 27.308 -10.373 1.00 79.00 837 THR A O 1
ATOM 6430 N N . ARG A 1 838 ? 17.894 26.077 -12.097 1.00 86.25 838 ARG A N 1
ATOM 6431 C CA . ARG A 1 838 ? 16.634 26.045 -12.859 1.00 86.25 838 ARG A CA 1
ATOM 6432 C C . ARG A 1 838 ? 15.470 25.537 -12.010 1.00 86.25 838 ARG A C 1
ATOM 6434 O O . ARG A 1 838 ? 14.456 26.211 -11.891 1.00 86.25 838 ARG A O 1
ATOM 6441 N N . LYS A 1 839 ? 15.649 24.388 -11.349 1.00 85.56 839 LYS A N 1
ATOM 6442 C CA . LYS A 1 839 ? 14.610 23.773 -10.504 1.00 85.56 839 LYS A CA 1
ATOM 6443 C C . LYS A 1 839 ? 14.214 24.657 -9.319 1.00 85.56 839 LYS A C 1
ATOM 6445 O O . LYS A 1 839 ? 13.041 24.699 -8.957 1.00 85.56 839 LYS A O 1
ATOM 6450 N N . LYS A 1 840 ? 15.176 25.351 -8.701 1.00 85.38 840 LYS A N 1
ATOM 6451 C CA . LYS A 1 840 ? 14.894 26.310 -7.620 1.00 85.38 840 LYS A CA 1
ATOM 6452 C C . LYS A 1 840 ? 14.061 27.484 -8.123 1.00 85.38 840 LYS A C 1
ATOM 6454 O O . LYS A 1 840 ? 13.082 27.845 -7.479 1.00 85.38 840 LYS A O 1
ATOM 6459 N N . LEU A 1 841 ? 14.420 28.031 -9.283 1.00 89.19 841 LEU A N 1
ATOM 6460 C CA . LEU A 1 841 ? 13.696 29.135 -9.902 1.00 89.19 841 LEU A CA 1
ATOM 6461 C C . LEU A 1 841 ? 12.258 28.746 -10.272 1.00 89.19 841 LEU A C 1
ATOM 6463 O O . LEU A 1 841 ? 11.335 29.496 -9.962 1.00 89.19 841 LEU A O 1
ATOM 6467 N N . GLU A 1 842 ? 12.057 27.567 -10.870 1.00 89.81 842 GLU A N 1
ATOM 6468 C CA . GLU A 1 842 ? 10.724 27.025 -11.182 1.00 89.81 842 GLU A CA 1
ATOM 6469 C C . GLU A 1 842 ? 9.863 26.896 -9.919 1.00 89.81 842 GLU A C 1
ATOM 6471 O O . GLU A 1 842 ? 8.730 27.372 -9.885 1.00 89.81 842 GLU A O 1
ATOM 6476 N N . ARG A 1 843 ? 10.415 26.314 -8.844 1.00 89.31 843 ARG A N 1
ATOM 6477 C CA . ARG A 1 843 ? 9.698 26.139 -7.569 1.00 89.31 843 ARG A CA 1
ATOM 6478 C C . ARG A 1 843 ? 9.343 27.466 -6.901 1.00 89.31 843 ARG A C 1
ATOM 6480 O O . ARG A 1 843 ? 8.213 27.620 -6.452 1.00 89.31 843 ARG A O 1
ATOM 6487 N N . ALA A 1 844 ? 10.282 28.410 -6.858 1.00 90.69 844 ALA A N 1
ATOM 6488 C CA . ALA A 1 844 ? 10.069 29.701 -6.211 1.00 90.69 844 ALA A CA 1
ATOM 6489 C C . ALA A 1 844 ? 9.071 30.569 -6.984 1.00 90.69 844 ALA A C 1
ATOM 6491 O O . ALA A 1 844 ? 8.183 31.170 -6.390 1.00 90.69 844 ALA A O 1
ATOM 6492 N N . SER A 1 845 ? 9.193 30.626 -8.311 1.00 92.19 845 SER A N 1
ATOM 6493 C CA . SER A 1 845 ? 8.337 31.481 -9.140 1.00 92.19 845 SER A CA 1
ATOM 6494 C C . SER A 1 845 ? 6.978 30.862 -9.472 1.00 92.19 845 SER A C 1
ATOM 6496 O O . SER A 1 845 ? 6.043 31.597 -9.777 1.00 92.19 845 SER A O 1
ATOM 6498 N N . GLY A 1 846 ? 6.862 29.528 -9.451 1.00 90.06 846 GLY A N 1
ATOM 6499 C CA . GLY A 1 846 ? 5.724 28.801 -10.024 1.00 90.06 846 GLY A CA 1
ATOM 6500 C C . GLY A 1 846 ? 5.725 28.760 -11.553 1.00 90.06 846 GLY A C 1
ATOM 6501 O O . GLY A 1 846 ? 4.876 28.104 -12.143 1.00 90.06 846 GLY A O 1
ATOM 6502 N N . CYS A 1 847 ? 6.679 29.412 -12.213 1.00 93.19 847 CYS A N 1
ATOM 6503 C CA . CYS A 1 847 ? 6.783 29.451 -13.665 1.00 93.19 847 CYS A CA 1
ATOM 6504 C C . CYS A 1 847 ? 7.418 28.161 -14.204 1.00 93.19 847 CYS A C 1
ATOM 6506 O O . CYS A 1 847 ? 8.310 27.590 -13.573 1.00 93.19 847 CYS A O 1
ATOM 6508 N N . ILE A 1 848 ? 7.010 27.722 -15.394 1.00 93.19 848 ILE A N 1
ATOM 6509 C CA . ILE A 1 848 ? 7.774 26.738 -16.166 1.00 93.19 848 ILE A CA 1
ATOM 6510 C C . ILE A 1 848 ? 9.004 27.457 -16.721 1.00 93.19 848 ILE A C 1
ATOM 6512 O O . ILE A 1 848 ? 8.857 28.445 -17.444 1.00 93.19 848 ILE A O 1
ATOM 6516 N N . VAL A 1 849 ? 10.206 26.961 -16.411 1.00 91.88 849 VAL A N 1
ATOM 6517 C CA . VAL A 1 849 ? 11.463 27.554 -16.884 1.00 91.88 849 VAL A CA 1
ATOM 6518 C C . VAL A 1 849 ? 12.262 26.516 -17.651 1.00 91.88 849 VAL A C 1
ATOM 6520 O O . VAL A 1 849 ? 12.896 25.624 -17.081 1.00 91.88 849 VAL A O 1
ATOM 6523 N N . GLN A 1 850 ? 12.289 26.672 -18.969 1.00 91.25 850 GLN A N 1
ATOM 6524 C CA . GLN A 1 850 ? 13.025 25.776 -19.847 1.00 91.25 850 GLN A CA 1
ATOM 6525 C C . GLN A 1 850 ? 14.117 26.532 -20.594 1.00 91.25 850 GLN A C 1
ATOM 6527 O O . GLN A 1 850 ? 13.866 27.571 -21.200 1.00 91.25 850 GLN A O 1
ATOM 6532 N N . TYR A 1 851 ? 15.330 25.981 -20.574 1.00 89.25 851 TYR A N 1
ATOM 6533 C CA . TYR A 1 851 ? 16.424 26.461 -21.411 1.00 89.25 851 TYR A CA 1
ATOM 6534 C C . TYR A 1 851 ? 16.404 25.712 -22.741 1.00 89.25 851 TYR A C 1
ATOM 6536 O O . TYR A 1 851 ? 16.358 24.475 -22.774 1.00 89.25 851 TYR A O 1
ATOM 6544 N N . VAL A 1 852 ? 16.411 26.467 -23.831 1.00 87.50 852 VAL A N 1
ATOM 6545 C CA . VAL A 1 852 ? 16.436 25.975 -25.207 1.00 87.50 852 VAL A CA 1
ATOM 6546 C C . VAL A 1 852 ? 17.540 26.761 -25.911 1.00 87.50 852 VAL A C 1
ATOM 6548 O O . VAL A 1 852 ? 17.387 27.950 -26.200 1.00 87.50 852 VAL A O 1
ATOM 6551 N N . GLY A 1 853 ? 18.702 26.121 -26.068 1.00 84.88 853 GLY A N 1
ATOM 6552 C CA . GLY A 1 853 ? 19.936 26.802 -26.462 1.00 84.88 853 GLY A CA 1
ATOM 6553 C C . GLY A 1 853 ? 20.302 27.891 -25.449 1.00 84.88 853 GLY A C 1
ATOM 6554 O O . GLY A 1 853 ? 20.245 27.668 -24.238 1.00 84.88 853 GLY A O 1
ATOM 6555 N N . HIS A 1 854 ? 20.603 29.090 -25.945 1.00 86.31 854 HIS A N 1
ATOM 6556 C CA . HIS A 1 854 ? 20.906 30.282 -25.140 1.00 86.31 854 HIS A CA 1
ATOM 6557 C C . HIS A 1 854 ? 19.673 31.073 -24.699 1.00 86.31 854 HIS A C 1
ATOM 6559 O O . HIS A 1 854 ? 19.804 32.178 -24.180 1.00 86.31 854 HIS A O 1
ATOM 6565 N N . THR A 1 855 ? 18.465 30.549 -24.914 1.00 87.94 855 THR A N 1
ATOM 6566 C CA . THR A 1 855 ? 17.219 31.235 -24.554 1.00 87.94 855 THR A CA 1
ATOM 6567 C C . THR A 1 855 ? 16.512 30.510 -23.409 1.00 87.94 855 THR A C 1
ATOM 6569 O O . THR A 1 855 ? 16.172 29.333 -23.519 1.00 87.94 855 THR A O 1
ATOM 6572 N N . ALA A 1 856 ? 16.232 31.217 -22.312 1.00 90.19 856 ALA A N 1
ATOM 6573 C CA . ALA A 1 856 ? 15.227 30.800 -21.337 1.00 90.19 856 ALA A CA 1
ATOM 6574 C C . ALA A 1 856 ? 13.831 31.166 -21.825 1.00 90.19 856 ALA A C 1
ATOM 6576 O O . ALA A 1 856 ? 13.572 32.319 -22.173 1.00 90.19 856 ALA A O 1
ATOM 6577 N N . LEU A 1 857 ? 12.923 30.197 -21.766 1.00 92.25 857 LEU A N 1
ATOM 6578 C CA . LEU A 1 857 ? 11.490 30.400 -21.912 1.00 92.25 857 LEU A CA 1
ATOM 6579 C C . LEU A 1 857 ? 10.819 30.293 -20.543 1.00 92.25 857 LEU A C 1
ATOM 6581 O O . LEU A 1 857 ? 11.013 29.313 -19.823 1.00 92.25 857 LEU A O 1
ATOM 6585 N N . PHE A 1 858 ? 10.023 31.306 -20.218 1.00 92.94 858 PHE A N 1
ATOM 6586 C CA . PHE A 1 858 ? 9.235 31.430 -18.998 1.00 92.94 858 PHE A CA 1
ATOM 6587 C C . PHE A 1 858 ? 7.762 31.312 -19.371 1.00 92.94 858 PHE A C 1
ATOM 6589 O O . PHE A 1 858 ? 7.220 32.233 -19.980 1.00 92.94 858 PHE A O 1
ATOM 6596 N N . SER A 1 859 ? 7.115 30.197 -19.043 1.00 92.50 859 SER A N 1
ATOM 6597 C CA . SER A 1 859 ? 5.709 29.945 -19.386 1.00 92.50 859 SER A CA 1
ATOM 6598 C C . SER A 1 859 ? 4.867 29.776 -18.123 1.00 92.50 859 SER A C 1
ATOM 6600 O O . SER A 1 859 ? 5.256 29.055 -17.207 1.00 92.50 859 SER A O 1
ATOM 6602 N N . GLY A 1 860 ? 3.737 30.473 -18.053 1.00 91.50 860 GLY A N 1
ATOM 6603 C CA . GLY A 1 860 ? 2.909 30.561 -16.848 1.00 91.50 860 GLY A CA 1
ATOM 6604 C C . GLY A 1 860 ? 1.988 31.774 -16.892 1.00 91.50 860 GLY A C 1
ATOM 6605 O O . GLY A 1 860 ? 1.885 32.421 -17.936 1.00 91.50 860 GLY A O 1
ATOM 6606 N N . THR A 1 861 ? 1.372 32.136 -15.768 1.00 89.62 861 THR A N 1
ATOM 6607 C CA . THR A 1 861 ? 0.585 33.377 -15.619 1.00 89.62 861 THR A CA 1
ATOM 6608 C C . THR A 1 861 ? 1.476 34.623 -15.661 1.00 89.62 861 THR A C 1
ATOM 6610 O O . THR A 1 861 ? 2.699 34.551 -15.496 1.00 89.62 861 THR A O 1
ATOM 6613 N N . ARG A 1 862 ? 0.886 35.809 -15.871 1.00 87.44 862 ARG A N 1
ATOM 6614 C CA . ARG A 1 862 ? 1.635 37.083 -15.902 1.00 87.44 862 ARG A CA 1
ATOM 6615 C C . ARG A 1 862 ? 2.483 37.275 -14.642 1.00 87.44 862 ARG A C 1
ATOM 6617 O O . ARG A 1 862 ? 3.629 37.719 -14.735 1.00 87.44 862 ARG A O 1
ATOM 6624 N N . THR A 1 863 ? 1.935 36.912 -13.487 1.00 87.88 863 THR A N 1
ATOM 6625 C CA . THR A 1 863 ? 2.607 37.007 -12.191 1.00 87.88 863 THR A CA 1
ATOM 6626 C C . THR A 1 863 ? 3.764 36.013 -12.092 1.00 87.88 863 THR A C 1
ATOM 6628 O O . THR A 1 863 ? 4.878 36.423 -11.775 1.00 87.88 863 THR A O 1
ATOM 6631 N N . GLU A 1 864 ? 3.556 34.741 -12.445 1.00 92.06 864 GLU A N 1
ATOM 6632 C CA . GLU A 1 864 ? 4.611 33.712 -12.430 1.00 92.06 864 GLU A CA 1
ATOM 6633 C C . GLU A 1 864 ? 5.803 34.095 -13.321 1.00 92.06 864 GLU A C 1
ATOM 6635 O O . GLU A 1 864 ? 6.959 34.020 -12.895 1.00 92.06 864 GLU A O 1
ATOM 6640 N N . ARG A 1 865 ? 5.536 34.571 -14.546 1.00 92.25 865 ARG A N 1
ATOM 6641 C CA . ARG A 1 865 ? 6.588 34.983 -15.490 1.00 92.25 865 ARG A CA 1
ATOM 6642 C C . ARG A 1 865 ? 7.363 36.199 -15.003 1.00 92.25 865 ARG A C 1
ATOM 6644 O O . ARG A 1 865 ? 8.592 36.206 -15.087 1.00 92.25 865 ARG A O 1
ATOM 6651 N N . ARG A 1 866 ? 6.663 37.212 -14.474 1.00 91.06 866 ARG A N 1
ATOM 6652 C CA . ARG A 1 866 ? 7.292 38.397 -13.872 1.00 91.06 866 ARG A CA 1
ATOM 6653 C C . ARG A 1 866 ? 8.231 37.983 -12.739 1.00 91.06 866 ARG A C 1
ATOM 6655 O O . ARG A 1 866 ? 9.397 38.363 -12.764 1.00 91.06 866 ARG A O 1
ATOM 6662 N N . ARG A 1 867 ? 7.752 37.153 -11.803 1.00 91.94 867 ARG A N 1
ATOM 6663 C CA . ARG A 1 867 ? 8.554 36.635 -10.681 1.00 91.94 867 ARG A CA 1
ATOM 6664 C C . ARG A 1 867 ? 9.793 35.895 -11.172 1.00 91.94 867 ARG A C 1
ATOM 6666 O O . ARG A 1 867 ? 10.895 36.223 -10.756 1.00 91.94 867 ARG A O 1
ATOM 6673 N N . ALA A 1 868 ? 9.638 34.953 -12.103 1.00 92.44 868 ALA A N 1
ATOM 6674 C CA . ALA A 1 868 ? 10.759 34.169 -12.620 1.00 92.44 868 ALA A CA 1
ATOM 6675 C C . ALA A 1 868 ? 11.843 35.036 -13.279 1.00 92.44 868 ALA A C 1
ATOM 6677 O O . ALA A 1 868 ? 13.032 34.812 -13.060 1.00 92.44 868 ALA A O 1
ATOM 6678 N N . LYS A 1 869 ? 11.441 36.048 -14.054 1.00 91.06 869 LYS A N 1
ATOM 6679 C CA . LYS A 1 869 ? 12.373 36.999 -14.668 1.00 91.06 869 LYS A CA 1
ATOM 6680 C C . LYS A 1 869 ? 13.082 37.867 -13.638 1.00 91.06 869 LYS A C 1
ATOM 6682 O O . LYS A 1 869 ? 14.296 38.016 -13.723 1.00 91.06 869 LYS A O 1
ATOM 6687 N N . ASP A 1 870 ? 12.343 38.426 -12.684 1.00 90.50 870 ASP A N 1
ATOM 6688 C CA . ASP A 1 870 ? 12.916 39.260 -11.624 1.00 90.50 870 ASP A CA 1
ATOM 6689 C C . ASP A 1 870 ? 13.919 38.450 -10.790 1.00 90.50 870 ASP A C 1
ATOM 6691 O O . ASP A 1 870 ? 15.056 38.872 -10.595 1.00 90.50 870 ASP A O 1
ATOM 6695 N N . TYR A 1 871 ? 13.550 37.228 -10.402 1.00 91.06 871 TYR A N 1
ATOM 6696 C CA . TYR A 1 871 ? 14.409 36.325 -9.636 1.00 91.06 871 TYR A CA 1
ATOM 6697 C C . TYR A 1 871 ? 15.667 35.931 -10.414 1.00 91.06 871 TYR A C 1
ATOM 6699 O O . TYR A 1 871 ? 16.746 35.860 -9.831 1.00 91.06 871 TYR A O 1
ATOM 6707 N N . MET A 1 872 ? 15.550 35.695 -11.726 1.00 88.56 872 MET A N 1
ATOM 6708 C CA . MET A 1 872 ? 16.707 35.408 -12.574 1.00 88.56 872 MET A CA 1
ATOM 6709 C C . MET A 1 872 ? 17.643 36.618 -12.681 1.00 88.56 872 MET A C 1
ATOM 6711 O O . MET A 1 872 ? 18.854 36.458 -12.563 1.00 88.56 872 MET A O 1
ATOM 6715 N N . LYS A 1 873 ? 17.099 37.832 -12.837 1.00 87.69 873 LYS A N 1
ATOM 6716 C CA . LYS A 1 873 ? 17.900 39.066 -12.834 1.00 87.69 873 LYS A CA 1
ATOM 6717 C C . LYS A 1 873 ? 18.658 39.238 -11.520 1.00 87.69 873 LYS A C 1
ATOM 6719 O O . LYS A 1 873 ? 19.839 39.559 -11.546 1.00 87.69 873 LYS A O 1
ATOM 6724 N N . TRP A 1 874 ? 18.017 38.985 -10.379 1.00 87.25 874 TRP A N 1
ATOM 6725 C CA . TRP A 1 874 ? 18.681 39.055 -9.071 1.00 87.25 874 TRP A CA 1
ATOM 6726 C C . TRP A 1 874 ? 19.758 37.981 -8.905 1.00 87.25 874 TRP A C 1
ATOM 6728 O O . TRP A 1 874 ? 20.809 38.242 -8.324 1.00 87.25 874 TRP A O 1
ATOM 6738 N N . LEU A 1 875 ? 19.527 36.788 -9.456 1.00 84.19 875 LEU A N 1
ATOM 6739 C CA . LEU A 1 875 ? 20.504 35.705 -9.464 1.00 84.19 875 LEU A CA 1
ATOM 6740 C C . LEU A 1 875 ? 21.753 36.064 -10.286 1.00 84.19 875 LEU A C 1
ATOM 6742 O O . LEU A 1 875 ? 22.861 35.761 -9.854 1.00 84.19 875 LEU A O 1
ATOM 6746 N N . PHE A 1 876 ? 21.600 36.752 -11.420 1.00 83.00 876 PHE A N 1
ATOM 6747 C CA . PHE A 1 876 ? 22.735 37.268 -12.195 1.00 83.00 876 PHE A CA 1
ATOM 6748 C C . PHE A 1 876 ? 23.400 38.483 -11.563 1.00 83.00 876 PHE A C 1
ATOM 6750 O O . PHE A 1 876 ? 24.624 38.529 -11.517 1.00 83.00 876 PHE A O 1
ATOM 6757 N N . ALA A 1 877 ? 22.637 39.406 -10.976 1.00 80.62 877 ALA A N 1
ATOM 6758 C CA . ALA A 1 877 ? 23.210 40.524 -10.225 1.00 80.62 877 ALA A CA 1
ATOM 6759 C C . ALA A 1 877 ? 24.149 40.032 -9.108 1.00 80.62 877 ALA A C 1
ATOM 6761 O O . ALA A 1 877 ? 25.167 40.656 -8.832 1.00 80.62 877 ALA A O 1
ATOM 6762 N N . GLN A 1 878 ? 23.867 38.858 -8.530 1.00 78.75 878 GLN A N 1
ATOM 6763 C CA . GLN A 1 878 ? 24.727 38.217 -7.537 1.00 78.75 878 GLN A CA 1
ATOM 6764 C C . GLN A 1 878 ? 26.115 37.801 -8.072 1.00 78.75 878 GLN A C 1
ATOM 6766 O O . GLN A 1 878 ? 27.046 37.638 -7.280 1.00 78.75 878 GLN A O 1
ATOM 6771 N N . LEU A 1 879 ? 26.264 37.592 -9.385 1.00 71.69 879 LEU A N 1
ATOM 6772 C CA . LEU A 1 879 ? 27.561 37.335 -10.023 1.00 71.69 879 LEU A CA 1
ATOM 6773 C C . LEU A 1 879 ? 28.409 38.604 -10.109 1.00 71.69 879 LEU A C 1
ATOM 6775 O O . LEU A 1 879 ? 29.620 38.545 -9.902 1.00 71.69 879 LEU A O 1
ATOM 6779 N N . GLU A 1 880 ? 27.769 39.730 -10.416 1.00 66.69 880 GLU A N 1
ATOM 6780 C CA . GLU A 1 880 ? 28.426 41.015 -10.663 1.00 66.69 880 GLU A CA 1
ATOM 6781 C C . GLU A 1 880 ? 28.650 41.816 -9.374 1.00 66.69 880 GLU A C 1
ATOM 6783 O O . GLU A 1 880 ? 29.567 42.639 -9.300 1.00 66.69 880 GLU A O 1
ATOM 6788 N N . GLY A 1 881 ? 27.869 41.544 -8.323 1.00 65.38 881 GLY A N 1
ATOM 6789 C CA . GLY A 1 881 ? 28.073 42.135 -7.012 1.00 65.38 881 GLY A CA 1
ATOM 6790 C C . GLY A 1 881 ? 26.846 42.090 -6.087 1.00 65.38 881 GLY A C 1
ATOM 6791 O O . GLY A 1 881 ? 26.140 41.081 -6.028 1.00 65.38 881 GLY A O 1
ATOM 6792 N N . PRO A 1 882 ? 26.645 43.130 -5.259 1.00 65.88 882 PRO A N 1
ATOM 6793 C CA . PRO A 1 882 ? 25.552 43.188 -4.295 1.00 65.88 882 PRO A CA 1
ATOM 6794 C C . PRO A 1 882 ? 24.164 43.158 -4.953 1.00 65.88 882 PRO A C 1
ATOM 6796 O O . PRO A 1 882 ? 23.911 43.886 -5.906 1.00 65.88 882 PRO A O 1
ATOM 6799 N N . VAL A 1 883 ? 23.241 42.359 -4.408 1.00 79.38 883 VAL A N 1
ATOM 6800 C CA . VAL A 1 883 ? 21.852 42.299 -4.888 1.00 79.38 883 VAL A CA 1
ATOM 6801 C C . VAL A 1 883 ? 21.011 43.305 -4.112 1.00 79.38 883 VAL A C 1
ATOM 6803 O O . VAL A 1 883 ? 20.951 43.248 -2.884 1.00 79.38 883 VAL A O 1
ATOM 6806 N N . TYR A 1 884 ? 20.317 44.189 -4.820 1.00 81.25 884 TYR A N 1
ATOM 6807 C CA . TYR A 1 884 ? 19.301 45.065 -4.248 1.00 81.25 884 TYR A CA 1
ATOM 6808 C C . TYR A 1 884 ? 17.952 44.791 -4.914 1.00 81.25 884 TYR A C 1
ATOM 6810 O O . TYR A 1 884 ? 17.865 44.659 -6.136 1.00 81.25 884 TYR A O 1
ATOM 6818 N N . VAL A 1 885 ? 16.901 44.669 -4.102 1.00 82.12 885 VAL A N 1
ATOM 6819 C CA . VAL A 1 885 ? 15.537 44.441 -4.585 1.00 82.12 885 VAL A CA 1
ATOM 6820 C C . VAL A 1 885 ? 14.695 45.655 -4.238 1.00 82.12 885 VAL A C 1
ATOM 6822 O O . VAL A 1 885 ? 14.303 45.843 -3.088 1.00 82.12 885 VAL A O 1
ATOM 6825 N N . ASP A 1 886 ? 14.432 46.483 -5.243 1.00 76.06 886 ASP A N 1
ATOM 6826 C CA . ASP A 1 886 ? 13.618 47.682 -5.084 1.00 76.06 886 ASP A CA 1
ATOM 6827 C C . ASP A 1 886 ? 12.120 47.350 -4.963 1.00 76.06 886 ASP A C 1
ATOM 6829 O O . ASP A 1 886 ? 11.638 46.379 -5.556 1.00 76.06 886 ASP A O 1
ATOM 6833 N N . GLY A 1 887 ? 11.388 48.138 -4.169 1.00 78.75 887 GLY A N 1
ATOM 6834 C CA . GLY A 1 887 ? 9.939 47.982 -3.973 1.00 78.75 887 GLY A CA 1
ATOM 6835 C C . GLY A 1 887 ? 9.494 46.619 -3.422 1.00 78.75 887 GLY A C 1
ATOM 6836 O O . GLY A 1 887 ? 8.365 46.198 -3.661 1.00 78.75 887 GLY A O 1
ATOM 6837 N N . TRP A 1 888 ? 10.365 45.886 -2.716 1.00 83.94 888 TRP A N 1
ATOM 6838 C CA . TRP A 1 888 ? 10.034 44.552 -2.190 1.00 83.94 888 TRP A CA 1
ATOM 6839 C C . TRP A 1 888 ? 8.889 44.560 -1.163 1.00 83.94 888 TRP A C 1
ATOM 6841 O O . TRP A 1 888 ? 8.252 43.528 -0.976 1.00 83.94 888 TRP A O 1
ATOM 6851 N N . GLU A 1 889 ? 8.637 45.691 -0.500 1.00 82.88 889 GLU A N 1
ATOM 6852 C CA . GLU A 1 889 ? 7.583 45.852 0.516 1.00 82.88 889 GLU A CA 1
ATOM 6853 C C . GLU A 1 889 ? 6.177 45.780 -0.099 1.00 82.88 889 GLU A C 1
ATOM 6855 O O . GLU A 1 889 ? 5.257 45.266 0.534 1.00 82.88 889 GLU A O 1
ATOM 6860 N N . ASP A 1 890 ? 6.035 46.191 -1.362 1.00 84.12 890 ASP A N 1
ATOM 6861 C CA . ASP A 1 890 ? 4.772 46.166 -2.113 1.00 84.12 890 ASP A CA 1
ATOM 6862 C C . ASP A 1 890 ? 4.521 44.819 -2.814 1.00 84.12 890 ASP A C 1
ATOM 6864 O O . ASP A 1 890 ? 3.544 44.644 -3.547 1.00 84.12 890 ASP A O 1
ATOM 6868 N N . ARG A 1 891 ? 5.432 43.856 -2.636 1.00 86.88 891 ARG A N 1
ATOM 6869 C CA . ARG A 1 891 ? 5.413 42.566 -3.323 1.00 86.88 891 ARG A CA 1
ATOM 6870 C C . ARG A 1 891 ? 4.842 41.462 -2.445 1.00 86.88 891 ARG A C 1
ATOM 6872 O O . ARG A 1 891 ? 5.323 41.175 -1.351 1.00 86.88 891 ARG A O 1
ATOM 6879 N N . ASP A 1 892 ? 3.870 40.741 -2.988 1.00 85.88 892 ASP A N 1
ATOM 6880 C CA . ASP A 1 892 ? 3.240 39.596 -2.329 1.00 85.88 892 ASP A CA 1
ATOM 6881 C C . ASP A 1 892 ? 4.117 38.329 -2.330 1.00 85.88 892 ASP A C 1
ATOM 6883 O O . ASP A 1 892 ? 3.801 37.358 -1.642 1.00 85.88 892 ASP A O 1
ATOM 6887 N N . ASP A 1 893 ? 5.239 38.344 -3.051 1.00 89.88 893 ASP A N 1
ATOM 6888 C CA . ASP A 1 893 ? 6.133 37.206 -3.279 1.00 89.88 893 ASP A CA 1
ATOM 6889 C C . ASP A 1 893 ? 7.494 37.307 -2.574 1.00 89.88 893 ASP A C 1
ATOM 6891 O O . ASP A 1 893 ? 8.310 36.392 -2.681 1.00 89.88 893 ASP A O 1
ATOM 6895 N N . CYS A 1 894 ? 7.733 38.387 -1.824 1.00 91.62 894 CYS A N 1
ATOM 6896 C CA . CYS A 1 894 ? 8.988 38.648 -1.117 1.00 91.62 894 CYS A CA 1
ATOM 6897 C C . CYS A 1 894 ? 8.761 38.934 0.373 1.00 91.62 894 CYS A C 1
ATOM 6899 O O . CYS A 1 894 ? 7.800 39.595 0.744 1.00 91.62 894 CYS A O 1
ATOM 6901 N N . CYS A 1 895 ? 9.617 38.442 1.261 1.00 92.38 895 CYS A N 1
ATOM 6902 C CA . CYS A 1 895 ? 9.638 38.861 2.667 1.00 92.38 895 CYS A CA 1
ATOM 6903 C C . CYS A 1 895 ? 11.083 39.030 3.122 1.00 92.38 895 CYS A C 1
ATOM 6905 O O . CYS A 1 895 ? 11.995 38.504 2.489 1.00 92.38 895 CYS A O 1
ATOM 6907 N N . VAL A 1 896 ? 11.310 39.748 4.219 1.00 91.81 896 VAL A N 1
ATOM 6908 C CA . VAL A 1 896 ? 12.662 40.030 4.712 1.00 91.81 896 VAL A CA 1
ATOM 6909 C C . VAL A 1 896 ? 12.832 39.537 6.137 1.00 91.81 896 VAL A C 1
ATOM 6911 O O . VAL A 1 896 ? 12.004 39.795 7.005 1.00 91.81 896 VAL A O 1
ATOM 6914 N N . VAL A 1 897 ? 13.960 38.875 6.382 1.00 92.06 897 VAL A N 1
ATOM 6915 C CA . VAL A 1 897 ? 14.442 38.527 7.718 1.00 92.06 897 VAL A CA 1
ATOM 6916 C C . VAL A 1 897 ? 15.660 39.387 8.036 1.00 92.06 897 VAL A C 1
ATOM 6918 O O . VAL A 1 897 ? 16.629 39.417 7.279 1.00 92.06 897 VAL A O 1
ATOM 6921 N N . HIS A 1 898 ? 15.632 40.079 9.174 1.00 90.25 898 HIS A N 1
ATOM 6922 C CA . HIS A 1 898 ? 16.776 40.850 9.661 1.00 90.25 898 HIS A CA 1
ATOM 6923 C C . HIS A 1 898 ? 17.787 39.930 10.351 1.00 90.25 898 HIS A C 1
ATOM 6925 O O . HIS A 1 898 ? 17.511 39.386 11.422 1.00 90.25 898 HIS A O 1
ATOM 6931 N N . VAL A 1 899 ? 18.961 39.768 9.744 1.00 90.06 899 VAL A N 1
ATOM 6932 C CA . VAL A 1 899 ? 20.028 38.869 10.190 1.00 90.06 899 VAL A CA 1
ATOM 6933 C C . VAL A 1 899 ? 21.131 39.675 10.884 1.00 90.06 899 VAL A C 1
ATOM 6935 O O . VAL A 1 899 ? 21.792 40.477 10.227 1.00 90.06 899 VAL A O 1
ATOM 6938 N N . PRO A 1 900 ? 21.386 39.471 12.188 1.00 89.62 900 PRO A N 1
ATOM 6939 C CA . PRO A 1 900 ? 22.525 40.084 12.876 1.00 89.62 900 PRO A CA 1
ATOM 6940 C C . PRO A 1 900 ? 23.855 39.793 12.167 1.00 89.62 900 PRO A C 1
ATOM 6942 O O . PRO A 1 900 ? 24.045 38.684 11.660 1.00 89.62 900 PRO A O 1
ATOM 6945 N N . SER A 1 901 ? 24.792 40.752 12.139 1.00 84.38 901 SER A N 1
ATOM 6946 C CA . SER A 1 901 ? 26.036 40.610 11.359 1.00 84.38 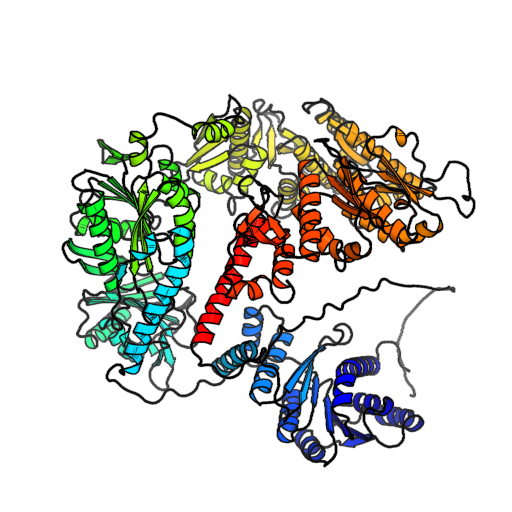901 SER A CA 1
ATOM 6947 C C . SER A 1 901 ? 26.859 39.378 11.769 1.00 84.38 901 SER A C 1
ATOM 6949 O O . SER A 1 901 ? 27.466 38.710 10.935 1.00 84.38 901 SER A O 1
ATOM 6951 N N . ASP A 1 902 ? 26.842 39.028 13.056 1.00 85.19 902 ASP A N 1
ATOM 6952 C CA . ASP A 1 902 ? 27.520 37.857 13.624 1.00 85.19 902 ASP A CA 1
ATOM 6953 C C . ASP A 1 902 ? 26.823 36.518 13.297 1.00 85.19 902 ASP A C 1
ATOM 6955 O O . ASP A 1 902 ? 27.424 35.444 13.424 1.00 85.19 902 ASP A O 1
ATOM 6959 N N . CYS A 1 903 ? 25.573 36.567 12.826 1.00 87.88 903 CYS A N 1
ATOM 6960 C CA . CYS A 1 903 ? 24.777 35.413 12.411 1.00 87.88 903 CYS A CA 1
ATOM 6961 C C . CYS A 1 903 ? 24.876 35.115 10.905 1.00 87.88 903 CYS A C 1
ATOM 6963 O O . CYS A 1 903 ? 24.569 33.992 10.498 1.00 87.88 903 CYS A O 1
ATOM 6965 N N . ILE A 1 904 ? 25.349 36.054 10.075 1.00 86.25 904 ILE A N 1
ATOM 6966 C CA . ILE A 1 904 ? 25.410 35.910 8.604 1.00 86.25 904 ILE A CA 1
ATOM 6967 C C . ILE A 1 904 ? 26.194 34.662 8.188 1.00 86.25 904 ILE A C 1
ATOM 6969 O O . ILE A 1 904 ? 25.715 33.841 7.400 1.00 86.25 904 ILE A O 1
ATOM 6973 N N . GLY A 1 905 ? 27.390 34.467 8.750 1.00 84.50 905 GLY A N 1
ATOM 6974 C CA . GLY A 1 905 ? 28.214 33.294 8.445 1.00 84.50 905 GLY A CA 1
ATOM 6975 C C . GLY A 1 905 ? 27.557 31.974 8.869 1.00 84.50 905 GLY A C 1
ATOM 6976 O O . GLY A 1 905 ? 27.718 30.955 8.194 1.00 84.50 905 GLY A O 1
ATOM 6977 N N . TYR A 1 906 ? 26.780 31.995 9.958 1.00 85.56 906 TYR A N 1
ATOM 6978 C CA . TYR A 1 906 ? 26.073 30.827 10.484 1.00 85.56 906 TYR A CA 1
ATOM 6979 C C . TYR A 1 906 ? 24.889 30.429 9.597 1.00 85.56 906 TYR A C 1
ATOM 6981 O O . TYR A 1 906 ? 24.782 29.263 9.205 1.00 85.56 906 TYR A O 1
ATOM 6989 N N . ILE A 1 907 ? 24.044 31.398 9.230 1.00 86.94 907 ILE A N 1
ATOM 6990 C CA . ILE A 1 907 ? 22.863 31.151 8.397 1.00 86.94 907 ILE A CA 1
ATOM 6991 C C . ILE A 1 907 ? 23.238 30.827 6.947 1.00 86.94 907 ILE A C 1
ATOM 6993 O O . ILE A 1 907 ? 22.621 29.966 6.323 1.00 86.94 907 ILE A O 1
ATOM 6997 N N . THR A 1 908 ? 24.312 31.432 6.431 1.00 86.06 908 THR A N 1
ATOM 6998 C CA . THR A 1 908 ? 24.836 31.111 5.099 1.00 86.06 908 THR A CA 1
ATOM 6999 C C . THR A 1 908 ? 25.425 29.695 5.091 1.00 86.06 908 THR A C 1
ATOM 7001 O O . THR A 1 908 ? 25.081 28.862 4.246 1.00 86.06 908 THR A O 1
ATOM 7004 N N . GLY A 1 909 ? 26.269 29.376 6.077 1.00 83.12 909 GLY A N 1
ATOM 7005 C CA . GLY A 1 909 ? 27.019 28.123 6.148 1.00 83.12 909 GLY A CA 1
ATOM 7006 C C . GLY A 1 909 ? 28.178 28.059 5.142 1.00 83.12 909 GLY A C 1
ATOM 7007 O O . GLY A 1 909 ? 28.268 28.843 4.195 1.00 83.12 909 GLY A O 1
ATOM 7008 N N . SER A 1 910 ? 29.096 27.102 5.325 1.00 80.12 910 SER A N 1
ATOM 7009 C CA . SER A 1 910 ? 30.256 26.943 4.434 1.00 80.12 910 SER A CA 1
ATOM 7010 C C . SER A 1 910 ? 29.810 26.713 2.989 1.00 80.12 910 SER A C 1
ATOM 7012 O O . SER A 1 910 ? 29.079 25.762 2.719 1.00 80.12 910 SER A O 1
ATOM 7014 N N . ARG A 1 911 ? 30.260 27.569 2.061 1.00 76.25 911 ARG A N 1
ATOM 7015 C CA . ARG A 1 911 ? 29.841 27.548 0.644 1.00 76.25 911 ARG A CA 1
ATOM 7016 C C . ARG A 1 911 ? 28.313 27.569 0.469 1.00 76.25 911 ARG A C 1
ATOM 7018 O O . ARG A 1 911 ? 27.792 26.887 -0.407 1.00 76.25 911 ARG A O 1
ATOM 7025 N N . ARG A 1 912 ? 27.600 28.314 1.325 1.00 81.81 912 ARG A N 1
ATOM 7026 C CA . ARG A 1 912 ? 26.137 28.477 1.272 1.00 81.81 912 ARG A CA 1
ATOM 7027 C C . ARG A 1 912 ? 25.343 27.185 1.541 1.00 81.81 912 ARG A C 1
ATOM 7029 O O . ARG A 1 912 ? 24.180 27.075 1.176 1.00 81.81 912 ARG A O 1
ATOM 7036 N N . ALA A 1 913 ? 25.947 26.187 2.192 1.00 82.31 913 ALA A N 1
ATOM 7037 C CA . ALA A 1 913 ? 25.314 24.881 2.406 1.00 82.31 913 ALA A CA 1
ATOM 7038 C C . ALA A 1 913 ? 24.106 24.898 3.366 1.00 82.31 913 ALA A C 1
ATOM 7040 O O . ALA A 1 913 ? 23.278 23.989 3.322 1.00 82.31 913 ALA A O 1
ATOM 7041 N N . THR A 1 914 ? 24.001 25.878 4.268 1.00 86.12 914 THR A N 1
ATOM 7042 C CA . THR A 1 914 ? 22.844 25.987 5.174 1.00 86.12 914 THR A CA 1
ATOM 7043 C C . THR A 1 914 ? 21.692 26.678 4.461 1.00 86.12 914 THR A C 1
ATOM 7045 O O . THR A 1 914 ? 20.625 26.083 4.331 1.00 86.12 914 THR A O 1
ATOM 7048 N N . LEU A 1 915 ? 21.946 27.864 3.908 1.00 87.00 915 LEU A N 1
ATOM 7049 C CA . LEU A 1 915 ? 20.960 28.633 3.151 1.00 87.00 915 LEU A CA 1
ATOM 7050 C C . LEU A 1 915 ? 20.459 27.862 1.922 1.00 87.00 915 LEU A C 1
ATOM 7052 O O . LEU A 1 915 ? 19.262 27.759 1.693 1.00 87.00 915 LEU A O 1
ATOM 7056 N N . GLY A 1 916 ? 21.369 27.207 1.195 1.00 87.06 916 GLY A N 1
ATOM 7057 C CA . GLY A 1 916 ? 21.031 26.401 0.025 1.00 87.06 916 GLY A CA 1
ATOM 7058 C C . GLY A 1 916 ? 20.132 25.201 0.330 1.00 87.06 916 GLY A C 1
ATOM 7059 O O . GLY A 1 916 ? 19.328 24.838 -0.525 1.00 87.06 916 GLY A O 1
ATOM 7060 N N . ARG A 1 917 ? 20.232 24.616 1.536 1.00 88.06 917 ARG A N 1
ATOM 7061 C CA . ARG A 1 917 ? 19.309 23.565 1.998 1.00 88.06 917 ARG A CA 1
ATOM 7062 C C . ARG A 1 917 ? 17.933 24.128 2.339 1.00 88.06 917 ARG A C 1
ATOM 7064 O O . ARG A 1 917 ? 16.950 23.474 2.031 1.00 88.06 917 ARG A O 1
ATOM 7071 N N . MET A 1 918 ? 17.858 25.319 2.938 1.00 89.81 918 MET A N 1
ATOM 7072 C CA . MET A 1 918 ? 16.577 25.978 3.233 1.00 89.81 918 MET A CA 1
ATOM 7073 C C . MET A 1 918 ? 15.839 26.372 1.948 1.00 89.81 918 MET A C 1
ATOM 7075 O O . MET A 1 918 ? 14.643 26.125 1.833 1.00 89.81 918 MET A O 1
ATOM 7079 N N . GLU A 1 919 ? 16.560 26.924 0.969 1.00 90.44 919 GLU A N 1
ATOM 7080 C CA . GLU A 1 919 ? 16.040 27.211 -0.376 1.00 90.44 919 GLU A CA 1
ATOM 7081 C C . GLU A 1 919 ? 15.459 25.950 -1.038 1.00 90.44 919 GLU A C 1
ATOM 7083 O O . GLU A 1 919 ? 14.381 25.989 -1.623 1.00 90.44 919 GLU A O 1
ATOM 7088 N N . GLU A 1 920 ? 16.162 24.815 -0.940 1.00 88.00 920 GLU A N 1
ATOM 7089 C CA . GLU A 1 920 ? 15.723 23.543 -1.526 1.00 88.00 920 GLU A CA 1
ATOM 7090 C C . GLU A 1 920 ? 14.526 22.925 -0.789 1.00 88.00 920 GLU A C 1
ATOM 7092 O O . GLU A 1 920 ? 13.595 22.455 -1.445 1.00 88.00 920 GLU A O 1
ATOM 7097 N N . GLU A 1 921 ? 14.545 22.952 0.547 1.00 88.44 921 GLU A N 1
ATOM 7098 C CA . GLU A 1 921 ? 13.488 22.432 1.425 1.00 88.44 921 GLU A CA 1
ATOM 7099 C C . GLU A 1 921 ? 12.162 23.169 1.209 1.00 88.44 921 GLU A C 1
ATOM 7101 O O . GLU A 1 921 ? 11.118 22.531 1.094 1.00 88.44 921 GLU A O 1
ATOM 7106 N N . TRP A 1 922 ? 12.209 24.499 1.097 1.00 90.62 922 TRP A N 1
ATOM 7107 C CA . TRP A 1 922 ? 11.013 25.343 1.014 1.00 90.62 922 TRP A CA 1
ATOM 7108 C C . TRP A 1 922 ? 10.677 25.827 -0.398 1.00 90.62 922 TRP A C 1
ATOM 7110 O O . TRP A 1 922 ? 9.664 26.497 -0.584 1.00 90.62 922 TRP A O 1
ATOM 7120 N N . GLY A 1 923 ? 11.511 25.505 -1.392 1.00 90.12 923 GLY A N 1
ATOM 7121 C CA . GLY A 1 923 ? 11.323 25.954 -2.772 1.00 90.12 923 GLY A CA 1
ATOM 7122 C C . GLY A 1 923 ? 11.386 27.475 -2.909 1.00 90.12 923 GLY A C 1
ATOM 7123 O O . GLY A 1 923 ? 10.537 28.057 -3.571 1.00 90.12 923 GLY A O 1
ATOM 7124 N N . THR A 1 924 ? 12.358 28.118 -2.262 1.00 93.31 924 THR A N 1
ATOM 7125 C CA . THR A 1 924 ? 12.525 29.583 -2.244 1.00 93.31 924 THR A CA 1
ATOM 7126 C C . THR A 1 924 ? 13.888 30.005 -2.789 1.00 93.31 924 THR A C 1
ATOM 7128 O O . THR A 1 924 ? 14.803 29.189 -2.928 1.00 93.31 924 THR A O 1
ATOM 7131 N N . LEU A 1 925 ? 14.031 31.295 -3.094 1.00 90.88 925 LEU A N 1
ATOM 7132 C CA . LEU A 1 925 ? 15.312 31.943 -3.379 1.00 90.88 925 LEU A CA 1
ATOM 7133 C C . LEU A 1 925 ? 15.599 32.995 -2.315 1.00 90.88 925 LEU A C 1
ATOM 7135 O O . LEU A 1 925 ? 14.696 33.721 -1.908 1.00 90.88 925 LEU A O 1
ATOM 7139 N N . MET A 1 926 ? 16.844 33.075 -1.855 1.00 90.75 926 MET A N 1
ATOM 7140 C CA . MET A 1 926 ? 17.212 33.978 -0.767 1.00 90.75 926 MET A CA 1
ATOM 7141 C C . MET A 1 926 ? 18.383 34.868 -1.169 1.00 90.75 926 MET A C 1
ATOM 7143 O O . MET A 1 926 ? 19.351 34.384 -1.745 1.00 90.75 926 MET A O 1
ATOM 7147 N N . PHE A 1 927 ? 18.357 36.155 -0.842 1.00 87.56 927 PHE A N 1
ATOM 7148 C CA . PHE A 1 927 ? 19.460 37.069 -1.155 1.00 87.56 927 PHE A CA 1
ATOM 7149 C C . PHE A 1 927 ? 19.746 37.979 0.036 1.00 87.56 927 PHE A C 1
ATOM 7151 O O . PHE A 1 927 ? 18.826 38.451 0.697 1.00 87.56 927 PHE A O 1
ATOM 7158 N N . PHE A 1 928 ? 21.019 38.225 0.336 1.00 86.69 928 PHE A N 1
ATOM 7159 C CA . PHE A 1 928 ? 21.363 39.307 1.253 1.00 86.69 928 PHE A CA 1
ATOM 7160 C C . PHE A 1 928 ? 21.295 40.613 0.473 1.00 86.69 928 PHE A C 1
ATOM 7162 O O . PHE A 1 928 ? 21.980 40.757 -0.538 1.00 86.69 928 PHE A O 1
ATOM 7169 N N . MET A 1 929 ? 20.436 41.520 0.927 1.00 83.88 929 MET A N 1
ATOM 7170 C CA . MET A 1 929 ? 20.318 42.853 0.370 1.00 83.88 929 MET A CA 1
ATOM 7171 C C . MET A 1 929 ? 21.340 43.776 1.009 1.00 83.88 929 MET A C 1
ATOM 7173 O O . MET A 1 929 ? 21.414 43.909 2.232 1.00 83.88 929 MET A O 1
ATOM 7177 N N . THR A 1 930 ? 22.053 44.490 0.159 1.00 69.25 930 THR A N 1
ATOM 7178 C CA . THR A 1 930 ? 22.958 45.579 0.530 1.00 69.25 930 THR A CA 1
ATOM 7179 C C . THR A 1 930 ? 22.469 46.837 -0.173 1.00 69.25 930 THR A C 1
ATOM 7181 O O . THR A 1 930 ? 22.155 46.778 -1.360 1.00 69.25 930 THR A O 1
ATOM 7184 N N . LYS A 1 931 ? 22.358 47.962 0.544 1.00 56.50 931 LYS A N 1
ATOM 7185 C CA . LYS A 1 931 ? 21.963 49.238 -0.070 1.00 56.50 931 LYS A CA 1
ATOM 7186 C C . LYS A 1 931 ? 22.989 49.661 -1.121 1.00 56.50 931 LYS A C 1
ATOM 7188 O O . LYS A 1 931 ? 24.193 49.546 -0.881 1.00 56.50 931 LYS A O 1
ATOM 7193 N N . ASP A 1 932 ? 22.502 50.211 -2.230 1.00 44.38 932 ASP A N 1
ATOM 7194 C CA . ASP A 1 932 ? 23.338 50.879 -3.222 1.00 44.38 932 ASP A CA 1
ATOM 7195 C C . ASP A 1 932 ? 24.236 51.927 -2.545 1.00 44.38 932 ASP A C 1
ATOM 7197 O O . ASP A 1 932 ? 23.767 52.819 -1.838 1.00 44.38 932 ASP A O 1
ATOM 7201 N N . GLY A 1 933 ? 25.550 51.792 -2.738 1.00 47.78 933 GLY A N 1
ATOM 7202 C CA . GLY A 1 933 ? 26.549 52.789 -2.338 1.00 47.78 933 GLY A CA 1
ATOM 7203 C C . GLY A 1 933 ? 27.229 52.602 -0.976 1.00 47.78 933 GLY A C 1
ATOM 7204 O O . GLY A 1 933 ? 28.298 53.178 -0.775 1.00 47.78 933 GLY A O 1
ATOM 7205 N N . GLU A 1 934 ? 26.727 51.763 -0.062 1.00 47.16 934 GLU A N 1
ATOM 7206 C CA . GLU A 1 934 ? 27.434 51.474 1.199 1.00 47.16 934 GLU A CA 1
ATOM 7207 C C . GLU A 1 934 ? 28.415 50.303 1.020 1.00 47.16 934 GLU A C 1
ATOM 7209 O O . GLU A 1 934 ? 28.139 49.149 1.354 1.00 47.16 934 GLU A O 1
ATOM 7214 N N . LYS A 1 935 ? 29.615 50.598 0.498 1.00 40.41 935 LYS A N 1
ATOM 7215 C CA . LYS A 1 935 ? 30.759 49.684 0.632 1.00 40.41 935 LYS A CA 1
ATOM 7216 C C . LYS A 1 935 ? 31.135 49.580 2.110 1.00 40.41 935 LYS A C 1
ATOM 7218 O O . LYS A 1 935 ? 31.870 50.412 2.632 1.00 40.41 935 LYS A O 1
ATOM 7223 N N . GLY A 1 936 ? 30.650 48.523 2.751 1.00 46.06 936 GLY A N 1
ATOM 7224 C CA . GLY A 1 936 ? 30.952 48.196 4.138 1.00 46.06 936 GLY A CA 1
ATOM 7225 C C . GLY A 1 936 ? 29.889 48.733 5.083 1.00 46.06 936 GLY A C 1
ATOM 7226 O O . GLY A 1 936 ? 30.008 49.843 5.599 1.00 46.06 936 GLY A O 1
ATOM 7227 N N . GLY A 1 937 ? 28.876 47.908 5.359 1.00 41.50 937 GLY A N 1
ATOM 7228 C CA . GLY A 1 937 ? 28.026 48.125 6.523 1.00 41.50 937 GLY A CA 1
ATOM 7229 C C . GLY A 1 937 ? 28.910 48.292 7.760 1.00 41.50 937 GLY A C 1
ATOM 7230 O O . GLY A 1 937 ? 29.847 47.517 7.976 1.00 41.50 937 GLY A O 1
ATOM 7231 N N . ARG A 1 938 ? 28.648 49.340 8.550 1.00 44.03 938 ARG A N 1
ATOM 7232 C CA . ARG A 1 938 ? 29.311 49.557 9.842 1.00 44.03 938 ARG A CA 1
ATOM 7233 C C . ARG A 1 938 ? 29.254 48.251 10.636 1.00 44.03 938 ARG A C 1
ATOM 7235 O O . ARG A 1 938 ? 28.176 47.678 10.794 1.00 44.03 938 ARG A O 1
ATOM 7242 N N . SER A 1 939 ? 30.403 47.783 11.125 1.00 43.75 939 SER A N 1
ATOM 7243 C CA . SER A 1 939 ? 30.495 46.566 11.935 1.00 43.75 939 SER A CA 1
ATOM 7244 C C . SER A 1 939 ? 29.492 46.643 13.093 1.00 43.75 939 SER A C 1
ATOM 7246 O O . SER A 1 939 ? 29.679 47.449 14.004 1.00 43.75 939 SER A O 1
ATOM 7248 N N . GLY A 1 940 ? 28.418 45.848 13.035 1.00 51.78 940 GLY A N 1
ATOM 7249 C CA . GLY A 1 940 ? 27.392 45.776 14.081 1.00 51.78 940 GLY A CA 1
ATOM 7250 C C . GLY A 1 940 ? 25.931 45.968 13.647 1.00 51.78 940 GLY A C 1
ATOM 7251 O O . GLY A 1 940 ? 25.060 45.817 14.500 1.00 51.78 940 GLY A O 1
ATOM 7252 N N . GLN A 1 941 ? 25.615 46.280 12.380 1.00 61.53 941 GLN A N 1
ATOM 7253 C CA . GLN A 1 941 ? 24.216 46.391 11.917 1.00 61.53 941 GLN A CA 1
ATOM 7254 C C . GLN A 1 941 ? 23.685 45.114 11.243 1.00 61.53 941 GLN A C 1
ATOM 7256 O O . GLN A 1 941 ? 24.385 44.459 10.473 1.00 61.53 941 GLN A O 1
ATOM 7261 N N . ALA A 1 942 ? 22.428 44.760 11.535 1.00 71.44 942 ALA A N 1
ATOM 7262 C CA . ALA A 1 942 ? 21.754 43.605 10.942 1.00 71.44 942 ALA A CA 1
ATOM 7263 C C . ALA A 1 942 ? 21.543 43.788 9.427 1.00 71.44 942 ALA A C 1
ATOM 7265 O O . ALA A 1 942 ? 21.014 44.811 8.992 1.00 71.44 942 ALA A O 1
ATOM 7266 N N . GLU A 1 943 ? 21.909 42.779 8.639 1.00 84.81 943 GLU A N 1
ATOM 7267 C CA . GLU A 1 943 ? 21.675 42.736 7.195 1.00 84.81 943 GLU A CA 1
ATOM 7268 C C . GLU A 1 943 ? 20.275 42.199 6.876 1.00 84.81 943 GLU A C 1
ATOM 7270 O O . GLU A 1 943 ? 19.679 41.444 7.648 1.00 84.81 943 GLU A O 1
ATOM 7275 N N . LYS A 1 944 ? 19.720 42.590 5.726 1.00 88.88 944 LYS A N 1
ATOM 7276 C CA . LYS A 1 944 ? 18.388 42.157 5.289 1.00 88.88 944 LYS A CA 1
ATOM 7277 C C . LYS A 1 944 ? 18.516 40.934 4.381 1.00 88.88 944 LYS A C 1
ATOM 7279 O O . LYS A 1 944 ? 19.043 41.047 3.283 1.00 88.88 944 LYS A O 1
ATOM 7284 N N . LEU A 1 945 ? 18.010 39.781 4.806 1.00 91.25 945 LEU A N 1
ATOM 7285 C CA . LEU A 1 945 ? 17.879 38.591 3.964 1.00 91.25 945 LEU A CA 1
ATOM 7286 C C . LEU A 1 945 ? 16.486 38.588 3.332 1.00 91.25 945 LEU A C 1
ATOM 7288 O O . LEU A 1 945 ? 15.504 38.332 4.028 1.00 91.25 945 LEU A O 1
ATOM 7292 N N . ILE A 1 946 ? 16.391 38.878 2.036 1.00 91.75 946 ILE A N 1
ATOM 7293 C CA . ILE A 1 946 ? 15.138 38.752 1.289 1.00 91.75 946 ILE A CA 1
ATOM 7294 C C . ILE A 1 946 ? 14.907 37.287 0.910 1.00 91.75 946 ILE A C 1
ATOM 7296 O O . ILE A 1 946 ? 15.832 36.596 0.487 1.00 91.75 946 ILE A O 1
ATOM 7300 N N . ILE A 1 947 ? 13.677 36.813 1.080 1.00 93.69 947 ILE A N 1
ATOM 7301 C CA . ILE A 1 947 ? 13.210 35.464 0.760 1.00 93.69 947 ILE A CA 1
ATOM 7302 C C . ILE A 1 947 ? 12.088 35.605 -0.261 1.00 93.69 947 ILE A C 1
ATOM 7304 O O . ILE A 1 947 ? 11.083 36.267 -0.002 1.00 93.69 947 ILE A O 1
ATOM 7308 N N . CYS A 1 948 ? 12.267 34.966 -1.407 1.00 93.00 948 CYS A N 1
ATOM 7309 C CA . CYS A 1 948 ? 11.399 35.080 -2.566 1.00 93.00 948 CYS A CA 1
ATOM 7310 C C . CYS A 1 948 ? 10.751 33.724 -2.860 1.00 93.00 948 CYS A C 1
ATOM 7312 O O . CYS A 1 948 ? 11.442 32.698 -2.917 1.00 93.00 948 CYS A O 1
ATOM 7314 N N . GLY A 1 949 ? 9.436 33.713 -3.047 1.00 92.44 949 GLY A N 1
ATOM 7315 C CA . GLY A 1 949 ? 8.685 32.528 -3.442 1.00 92.44 949 GLY A CA 1
ATOM 7316 C C . GLY A 1 949 ? 7.203 32.596 -3.079 1.00 92.44 949 GLY A C 1
ATOM 7317 O O . GLY A 1 949 ? 6.705 33.612 -2.597 1.00 92.44 949 GLY A O 1
ATOM 7318 N N . HIS A 1 950 ? 6.492 31.485 -3.280 1.00 89.44 950 HIS A N 1
ATOM 7319 C CA . HIS A 1 950 ? 5.077 31.364 -2.904 1.00 89.44 950 HIS A CA 1
ATOM 7320 C C . HIS A 1 950 ? 4.857 31.514 -1.397 1.00 89.44 950 HIS A C 1
ATOM 7322 O O . HIS A 1 950 ? 5.696 31.091 -0.601 1.00 89.44 950 HIS A O 1
ATOM 7328 N N . GLU A 1 951 ? 3.696 32.052 -1.011 1.00 89.31 951 GLU A N 1
ATOM 7329 C CA . GLU A 1 951 ? 3.342 32.430 0.367 1.00 89.31 951 GLU A CA 1
ATOM 7330 C C . GLU A 1 951 ? 3.723 31.366 1.411 1.00 89.31 951 GLU A C 1
ATOM 7332 O O . GLU A 1 951 ? 4.452 31.654 2.365 1.00 89.31 951 GLU A O 1
ATOM 7337 N N . ARG A 1 952 ? 3.313 30.110 1.188 1.00 91.12 952 ARG A N 1
ATOM 7338 C CA . ARG A 1 952 ? 3.589 28.988 2.095 1.00 91.12 952 ARG A CA 1
ATOM 7339 C C . ARG A 1 952 ? 5.082 28.666 2.214 1.00 91.12 952 ARG A C 1
ATOM 7341 O O . ARG A 1 952 ? 5.590 28.525 3.326 1.00 91.12 952 ARG A O 1
ATOM 7348 N N . GLY A 1 953 ? 5.785 28.559 1.085 1.00 91.44 953 GLY A N 1
ATOM 7349 C CA . GLY A 1 953 ? 7.221 28.256 1.050 1.00 91.44 953 GLY A CA 1
ATOM 7350 C C . GLY A 1 953 ? 8.047 29.374 1.680 1.00 91.44 953 GLY A C 1
ATOM 7351 O O . GLY A 1 953 ? 8.883 29.126 2.548 1.00 91.44 953 GLY A O 1
ATOM 7352 N N . ARG A 1 954 ? 7.736 30.623 1.319 1.00 93.38 954 ARG A N 1
ATOM 7353 C CA . ARG A 1 954 ? 8.343 31.837 1.869 1.00 93.38 954 ARG A CA 1
ATOM 7354 C C . ARG A 1 954 ? 8.193 31.899 3.386 1.00 93.38 954 ARG A C 1
ATOM 7356 O O . ARG A 1 954 ? 9.194 32.066 4.077 1.00 93.38 954 ARG A O 1
ATOM 7363 N N . ARG A 1 955 ? 6.984 31.679 3.914 1.00 94.31 955 ARG A N 1
ATOM 7364 C CA . ARG A 1 955 ? 6.743 31.696 5.363 1.00 94.31 955 ARG A CA 1
ATOM 7365 C C . ARG A 1 955 ? 7.487 30.579 6.096 1.00 94.31 955 ARG A C 1
ATOM 7367 O O . ARG A 1 955 ? 8.045 30.816 7.165 1.00 94.31 955 ARG A O 1
ATOM 7374 N N . GLY A 1 956 ? 7.532 29.372 5.531 1.00 93.62 956 GLY A N 1
ATOM 7375 C CA . GLY A 1 956 ? 8.304 28.266 6.103 1.00 93.62 956 GLY A CA 1
ATOM 7376 C C . GLY A 1 956 ? 9.803 28.562 6.169 1.00 93.62 956 GLY A C 1
ATOM 7377 O O . GLY A 1 956 ? 10.426 28.378 7.217 1.00 93.62 956 GLY A O 1
ATOM 7378 N N . ALA A 1 957 ? 10.360 29.106 5.087 1.00 94.62 957 ALA A N 1
ATOM 7379 C CA . ALA A 1 957 ? 11.744 29.556 5.027 1.00 94.62 957 ALA A CA 1
ATOM 7380 C C . ALA A 1 957 ? 12.036 30.696 6.018 1.00 94.62 957 ALA A C 1
ATOM 7382 O O . ALA A 1 957 ? 13.025 30.629 6.744 1.00 94.62 957 ALA A O 1
ATOM 7383 N N . GLU A 1 958 ? 11.163 31.701 6.106 1.00 95.44 958 GLU A N 1
ATOM 7384 C CA . GLU A 1 958 ? 11.279 32.822 7.045 1.00 95.44 958 GLU A CA 1
ATOM 7385 C C . GLU A 1 958 ? 11.364 32.331 8.494 1.00 95.44 958 GLU A C 1
ATOM 7387 O O . GLU A 1 958 ? 12.325 32.632 9.205 1.00 95.44 958 GLU A O 1
ATOM 7392 N N . LEU A 1 959 ? 10.412 31.494 8.916 1.00 95.56 959 LEU A N 1
ATOM 7393 C CA . LEU A 1 959 ? 10.388 30.926 10.263 1.00 95.56 959 LEU A CA 1
ATOM 7394 C C . LEU A 1 959 ? 11.609 30.040 10.538 1.00 95.56 959 LEU A C 1
ATOM 7396 O O . LEU A 1 959 ? 12.133 30.014 11.655 1.00 95.56 959 LEU A O 1
ATOM 7400 N N . LYS A 1 960 ? 12.095 29.325 9.519 1.00 94.25 960 LYS A N 1
ATOM 7401 C CA . LYS A 1 960 ? 13.306 28.511 9.618 1.00 94.25 960 LYS A CA 1
ATOM 7402 C C . LYS A 1 960 ? 14.559 29.374 9.793 1.00 94.25 960 LYS A C 1
ATOM 7404 O O . LYS A 1 960 ? 15.395 29.047 10.636 1.00 94.25 960 LYS A O 1
ATOM 7409 N N . CYS A 1 961 ? 14.669 30.483 9.064 1.00 94.31 961 CYS A N 1
ATOM 7410 C CA . CYS A 1 961 ? 15.731 31.473 9.235 1.00 94.31 961 CYS A CA 1
ATOM 7411 C C . CYS A 1 961 ? 15.683 32.099 10.633 1.00 94.31 961 CYS A C 1
ATOM 7413 O O . CYS A 1 961 ? 16.706 32.123 11.319 1.00 94.31 961 CYS A O 1
ATOM 7415 N N . MET A 1 962 ? 14.498 32.530 11.083 1.00 94.69 962 MET A N 1
ATOM 7416 C CA . MET A 1 962 ? 14.296 33.070 12.430 1.00 94.69 962 MET A CA 1
ATOM 7417 C C . MET A 1 962 ? 14.760 32.080 13.502 1.00 94.69 962 MET A C 1
ATOM 7419 O O . MET A 1 962 ? 15.508 32.463 14.394 1.00 94.69 962 MET A O 1
ATOM 7423 N N . ASN A 1 963 ? 14.393 30.801 13.386 1.00 93.31 963 ASN A N 1
ATOM 7424 C CA . ASN A 1 963 ? 14.816 29.742 14.306 1.00 93.31 963 ASN A CA 1
ATOM 7425 C C . ASN A 1 963 ? 16.349 29.573 14.347 1.00 93.31 963 ASN A C 1
ATOM 7427 O O . ASN A 1 963 ? 16.939 29.524 15.424 1.00 93.31 963 ASN A O 1
ATOM 7431 N N . GLU A 1 964 ? 17.029 29.503 13.195 1.00 92.00 964 GLU A N 1
ATOM 7432 C CA . GLU A 1 964 ? 18.494 29.352 13.183 1.00 92.00 964 GLU A CA 1
ATOM 7433 C C . GLU A 1 964 ? 19.227 30.590 13.729 1.00 92.00 964 GLU A C 1
ATOM 7435 O O . GLU A 1 964 ? 20.230 30.437 14.428 1.00 92.00 964 GLU A O 1
ATOM 7440 N N . ILE A 1 965 ? 18.725 31.801 13.472 1.00 92.50 965 ILE A N 1
ATOM 7441 C CA . ILE A 1 965 ? 19.267 33.032 14.071 1.00 92.50 965 ILE A CA 1
ATOM 7442 C C . ILE A 1 965 ? 19.047 33.018 15.578 1.00 92.50 965 ILE A C 1
ATOM 7444 O O . ILE A 1 965 ? 19.983 33.253 16.327 1.00 92.50 965 ILE A O 1
ATOM 7448 N N . GLU A 1 966 ? 17.849 32.668 16.034 1.00 93.19 966 GLU A N 1
ATOM 7449 C CA . GLU A 1 966 ? 17.493 32.630 17.451 1.00 93.19 966 GLU A CA 1
ATOM 7450 C C . GLU A 1 966 ? 18.335 31.611 18.243 1.00 93.19 966 GLU A C 1
ATOM 7452 O O . GLU A 1 966 ? 18.689 31.857 19.392 1.00 93.19 966 GLU A O 1
ATOM 7457 N N . LYS A 1 967 ? 18.747 30.492 17.628 1.00 90.44 967 LYS A N 1
ATOM 7458 C CA . LYS A 1 967 ? 19.712 29.551 18.236 1.00 90.44 967 LYS A CA 1
ATOM 7459 C C . LYS A 1 967 ? 21.094 30.166 18.452 1.00 90.44 967 LYS A C 1
ATOM 7461 O O . LYS A 1 967 ? 21.818 29.735 19.349 1.00 90.44 967 LYS A O 1
ATOM 7466 N N . LYS A 1 968 ? 21.494 31.104 17.591 1.00 90.81 968 LYS A N 1
ATOM 7467 C CA . LYS A 1 968 ? 22.809 31.753 17.624 1.00 90.81 968 LYS A CA 1
ATOM 7468 C C . LYS A 1 968 ? 22.800 33.042 18.454 1.00 90.81 968 LYS A C 1
ATOM 7470 O O . LYS A 1 968 ? 23.768 33.281 19.172 1.00 90.81 968 LYS A O 1
ATOM 7475 N N . ALA A 1 969 ? 21.711 33.802 18.389 1.00 90.75 969 ALA A N 1
ATOM 7476 C CA . ALA A 1 969 ? 21.435 35.036 19.113 1.00 90.75 969 ALA A CA 1
ATOM 7477 C C . ALA A 1 969 ? 20.071 34.929 19.837 1.00 90.75 969 ALA A C 1
ATOM 7479 O O . ALA A 1 969 ? 19.060 35.437 19.342 1.00 90.75 969 ALA A O 1
ATOM 7480 N N . PRO A 1 970 ? 20.015 34.248 21.000 1.00 90.44 970 PRO A N 1
ATOM 7481 C CA . PRO A 1 970 ? 18.771 34.064 21.745 1.00 90.44 970 PRO A CA 1
ATOM 7482 C C . PRO A 1 970 ? 18.131 35.392 22.162 1.00 90.44 970 PRO A C 1
ATOM 7484 O O . PRO A 1 970 ? 18.793 36.291 22.682 1.00 90.44 970 PRO A O 1
ATOM 7487 N N . GLY A 1 971 ? 16.821 35.503 21.972 1.00 88.88 971 GLY A N 1
ATOM 7488 C CA . GLY A 1 971 ? 16.035 36.696 22.263 1.00 88.88 971 GLY A CA 1
ATOM 7489 C C . GLY A 1 971 ? 16.021 37.739 21.146 1.00 88.88 971 GLY A C 1
ATOM 7490 O O . GLY A 1 971 ? 15.424 38.790 21.361 1.00 88.88 971 GLY A O 1
ATOM 7491 N N . HIS A 1 972 ? 16.639 37.495 19.984 1.00 91.94 972 HIS A N 1
ATOM 7492 C CA . HIS A 1 972 ? 16.614 38.449 18.865 1.00 91.94 972 HIS A CA 1
ATOM 7493 C C . HIS A 1 972 ? 15.206 38.613 18.284 1.00 91.94 972 HIS A C 1
ATOM 7495 O O . HIS A 1 972 ? 14.735 39.734 18.113 1.00 91.94 972 HIS A O 1
ATOM 7501 N N . PHE A 1 973 ? 14.504 37.504 18.043 1.00 92.31 973 PHE A N 1
ATOM 7502 C CA . PHE A 1 973 ? 13.117 37.510 17.581 1.00 92.31 973 PHE A CA 1
ATOM 7503 C C . PHE A 1 973 ? 12.119 37.242 18.702 1.00 92.31 973 PHE A C 1
ATOM 7505 O O . PHE A 1 973 ? 10.991 37.717 18.624 1.00 92.31 973 PHE A O 1
ATOM 7512 N N . SER A 1 974 ? 12.492 36.464 19.724 1.00 91.62 974 SER A N 1
ATOM 7513 C CA . SER A 1 974 ? 11.525 35.994 20.728 1.00 91.62 974 SER A CA 1
ATOM 7514 C C . SER A 1 974 ? 11.268 36.962 21.890 1.00 91.62 974 SER A C 1
ATOM 7516 O O . SER A 1 974 ? 10.252 36.833 22.583 1.00 91.62 974 SER A O 1
ATOM 7518 N N . ARG A 1 975 ? 12.148 37.947 22.121 1.00 90.56 975 ARG A N 1
ATOM 7519 C CA . ARG A 1 975 ? 12.029 38.884 23.248 1.00 90.56 975 ARG A CA 1
ATOM 7520 C C . ARG A 1 975 ? 10.794 39.772 23.084 1.00 90.56 975 ARG A C 1
ATOM 7522 O O . ARG A 1 975 ? 10.655 40.482 22.098 1.00 90.56 975 ARG A O 1
ATOM 7529 N N . GLY A 1 976 ? 9.907 39.752 24.080 1.00 86.00 976 GLY A N 1
ATOM 7530 C CA . GLY A 1 976 ? 8.698 40.584 24.101 1.00 86.00 976 GLY A CA 1
ATOM 7531 C C . GLY A 1 976 ? 7.574 40.135 23.159 1.00 86.00 976 GLY A C 1
ATOM 7532 O O . GLY A 1 976 ? 6.555 40.822 23.082 1.00 86.00 976 GLY A O 1
ATOM 7533 N N . LEU A 1 977 ? 7.715 38.995 22.468 1.00 91.56 977 LEU A N 1
ATOM 7534 C CA . LEU A 1 977 ? 6.617 38.427 21.684 1.00 91.56 977 LEU A CA 1
ATOM 7535 C C . LEU A 1 977 ? 5.416 38.085 22.574 1.00 91.56 977 LEU A C 1
ATOM 7537 O O . LEU A 1 977 ? 5.552 37.823 23.767 1.00 91.56 977 LEU A O 1
ATOM 7541 N N . ARG A 1 978 ? 4.230 38.076 21.964 1.00 91.25 978 ARG A N 1
ATOM 7542 C CA . ARG A 1 978 ? 2.975 37.642 22.583 1.00 91.25 978 ARG A CA 1
ATOM 7543 C C . ARG A 1 978 ? 2.311 36.573 21.728 1.00 91.25 978 ARG A C 1
ATOM 7545 O O . ARG A 1 978 ? 2.530 36.504 20.508 1.00 91.25 978 ARG A O 1
ATOM 7552 N N . GLU A 1 979 ? 1.479 35.770 22.379 1.00 92.94 979 GLU A N 1
ATOM 7553 C CA . GLU A 1 979 ? 0.602 34.826 21.695 1.00 92.94 979 GLU A CA 1
ATOM 7554 C C . GLU A 1 979 ? -0.306 35.553 20.697 1.00 92.94 979 GLU A C 1
ATOM 7556 O O . GLU A 1 979 ? -0.674 36.714 20.883 1.00 92.94 979 GLU A O 1
ATOM 7561 N N . LYS A 1 980 ? -0.614 34.874 19.595 1.00 94.69 980 LYS A N 1
ATOM 7562 C CA . LYS A 1 980 ? -1.493 35.367 18.533 1.00 94.69 980 LYS A CA 1
ATOM 7563 C C . LYS A 1 980 ? -2.262 34.174 17.988 1.00 94.69 980 LYS A C 1
ATOM 7565 O O . LYS A 1 980 ? -1.639 33.207 17.567 1.00 94.69 980 LYS A O 1
ATOM 7570 N N . PHE A 1 981 ? -3.582 34.268 17.936 1.00 93.25 981 PHE A N 1
ATOM 7571 C CA . PHE A 1 981 ? -4.426 33.295 17.249 1.00 93.25 981 PHE A CA 1
ATOM 7572 C C . PHE A 1 981 ? -5.320 34.040 16.266 1.00 93.25 981 PHE A C 1
ATOM 7574 O O . PHE A 1 981 ? -5.842 35.103 16.598 1.00 93.25 981 PHE A O 1
ATOM 7581 N N . SER A 1 982 ? -5.437 33.514 15.055 1.00 89.56 982 SER A N 1
ATOM 7582 C CA . SER A 1 982 ? -6.214 34.102 13.971 1.00 89.56 982 SER A CA 1
ATOM 7583 C C . SER A 1 982 ? -7.327 33.159 13.537 1.00 89.56 982 SER A C 1
ATOM 7585 O O . SER A 1 982 ? -7.073 31.993 13.224 1.00 89.56 982 SER A O 1
ATOM 7587 N N . ASP A 1 983 ? -8.547 33.684 13.431 1.00 88.00 983 ASP A N 1
ATOM 7588 C CA . ASP A 1 983 ? -9.698 32.974 12.860 1.00 88.00 983 ASP A CA 1
ATOM 7589 C C . ASP A 1 983 ? -9.783 33.092 11.328 1.00 88.00 983 ASP A C 1
ATOM 7591 O O . ASP A 1 983 ? -10.738 32.614 10.712 1.00 88.00 983 ASP A O 1
ATOM 7595 N N . SER A 1 984 ? -8.773 33.691 10.682 1.00 90.75 984 SER A N 1
ATOM 7596 C CA . SER A 1 984 ? -8.701 33.762 9.222 1.00 90.75 984 SER A CA 1
ATOM 7597 C C . SER A 1 984 ? -8.738 32.362 8.610 1.00 90.75 984 SER A C 1
ATOM 7599 O O . SER A 1 984 ? -7.895 31.515 8.920 1.00 90.75 984 SER A O 1
ATOM 7601 N N . ARG A 1 985 ? -9.695 32.122 7.706 1.00 83.94 985 ARG A N 1
ATOM 7602 C CA . ARG A 1 985 ? -9.780 30.872 6.931 1.00 83.94 985 ARG A CA 1
ATOM 7603 C C . ARG A 1 985 ? -8.628 30.725 5.934 1.00 83.94 985 ARG A C 1
ATOM 7605 O O . ARG A 1 985 ? -8.292 29.597 5.580 1.00 83.94 985 ARG A O 1
ATOM 7612 N N . ASN A 1 986 ? -8.011 31.840 5.547 1.00 89.88 986 ASN A N 1
ATOM 7613 C CA . ASN A 1 986 ? -6.874 31.886 4.636 1.00 89.88 986 ASN A CA 1
ATOM 7614 C C . ASN A 1 986 ? -5.568 31.492 5.347 1.00 89.88 986 ASN A C 1
ATOM 7616 O O . ASN A 1 986 ? -5.540 31.216 6.555 1.00 89.88 986 ASN A O 1
ATOM 7620 N N . PHE A 1 987 ? -4.482 31.448 4.575 1.00 90.12 987 PHE A N 1
ATOM 7621 C CA . PHE A 1 987 ? -3.146 31.221 5.104 1.00 90.12 987 PHE A CA 1
ATOM 7622 C C . PHE A 1 987 ? -2.771 32.353 6.077 1.00 90.12 987 PHE A C 1
ATOM 7624 O O . PHE A 1 987 ? -2.884 33.533 5.764 1.00 90.12 987 PHE A O 1
ATOM 7631 N N . ASP A 1 988 ? -2.390 31.995 7.300 1.00 93.81 988 ASP A N 1
ATOM 7632 C CA . ASP A 1 988 ? -1.946 32.930 8.343 1.00 93.81 988 ASP A CA 1
ATOM 7633 C C . ASP A 1 988 ? -0.984 32.181 9.278 1.00 93.81 988 ASP A C 1
ATOM 7635 O O . ASP A 1 988 ? -0.708 30.994 9.089 1.00 93.81 988 ASP A O 1
ATOM 7639 N N . THR A 1 989 ? -0.443 32.861 10.285 1.00 95.56 989 THR A N 1
ATOM 7640 C CA . THR A 1 989 ? 0.417 32.283 11.316 1.00 95.56 989 THR A CA 1
ATOM 7641 C C . THR A 1 989 ? -0.107 32.574 12.716 1.00 95.56 989 THR A C 1
ATOM 7643 O O . THR A 1 989 ? -0.160 33.733 13.143 1.00 95.56 989 THR A O 1
ATOM 7646 N N . ASP A 1 990 ? -0.374 31.499 13.451 1.00 97.12 990 ASP A N 1
ATOM 7647 C CA . ASP A 1 990 ? -0.632 31.527 14.885 1.00 97.12 990 ASP A CA 1
ATOM 7648 C C . ASP A 1 990 ? 0.683 31.399 15.662 1.00 97.12 990 ASP A C 1
ATOM 7650 O O . ASP A 1 990 ? 1.671 30.834 15.183 1.00 97.12 990 ASP A O 1
ATOM 7654 N N . ARG A 1 991 ? 0.704 31.939 16.880 1.00 96.38 991 ARG A N 1
ATOM 7655 C CA . ARG A 1 991 ? 1.833 31.899 17.808 1.00 96.38 991 ARG A CA 1
ATOM 7656 C C . ARG A 1 991 ? 1.351 31.486 19.184 1.00 96.38 991 ARG A C 1
ATOM 7658 O O . ARG A 1 991 ? 0.492 32.152 19.758 1.00 96.38 991 ARG A O 1
ATOM 7665 N N . MET A 1 992 ? 1.971 30.450 19.726 1.00 95.31 992 MET A N 1
ATOM 7666 C CA . MET A 1 992 ? 1.691 29.937 21.063 1.00 95.31 992 MET A CA 1
ATOM 7667 C C . MET A 1 992 ? 2.965 29.932 21.901 1.00 95.31 992 MET A C 1
ATOM 7669 O O . MET A 1 992 ? 4.029 29.541 21.415 1.00 95.31 992 MET A O 1
ATOM 7673 N N . ALA A 1 993 ? 2.875 30.385 23.147 1.00 94.38 993 ALA A N 1
ATOM 7674 C CA . ALA A 1 993 ? 3.993 30.382 24.073 1.00 94.38 993 ALA A CA 1
ATOM 7675 C C . ALA A 1 993 ? 4.120 29.001 24.723 1.00 94.38 993 ALA A C 1
ATOM 7677 O O . ALA A 1 993 ? 3.168 28.476 25.293 1.00 94.38 993 ALA A O 1
ATOM 7678 N N . ILE A 1 994 ? 5.318 28.428 24.688 1.00 94.38 994 ILE A N 1
ATOM 7679 C CA . ILE A 1 994 ? 5.653 27.196 25.406 1.00 94.38 994 ILE A CA 1
ATOM 7680 C C . ILE A 1 994 ? 6.467 27.571 26.642 1.00 94.38 994 ILE A C 1
ATOM 7682 O O . ILE A 1 994 ? 7.218 28.555 26.624 1.00 94.38 994 ILE A O 1
ATOM 7686 N N . LYS A 1 995 ? 6.302 26.849 27.752 1.00 92.00 995 LYS A N 1
ATOM 7687 C CA . LYS A 1 995 ? 7.166 27.044 28.923 1.00 92.00 995 LYS A CA 1
ATOM 7688 C C . LYS A 1 995 ? 8.574 26.521 28.631 1.00 92.00 995 LYS A C 1
ATOM 7690 O O . LYS A 1 995 ? 8.748 25.608 27.828 1.00 92.00 995 LYS A O 1
ATOM 7695 N N . GLU A 1 996 ? 9.595 27.120 29.240 1.00 86.88 996 GLU A N 1
ATOM 7696 C CA . GLU A 1 996 ? 10.994 26.778 28.929 1.00 86.88 996 GLU A CA 1
ATOM 7697 C C . GLU A 1 996 ? 11.340 25.321 29.267 1.00 86.88 996 GLU A C 1
ATOM 7699 O O . GLU A 1 996 ? 12.069 24.668 28.520 1.00 86.88 996 GLU A O 1
ATOM 7704 N N . ASP A 1 997 ? 10.762 24.791 30.343 1.00 89.00 997 ASP A N 1
ATOM 7705 C CA . ASP A 1 997 ? 10.885 23.399 30.775 1.00 89.00 997 ASP A CA 1
ATOM 7706 C C . ASP A 1 997 ? 10.142 22.415 29.851 1.00 89.00 997 ASP A C 1
ATOM 7708 O O . ASP A 1 997 ? 10.590 21.283 29.659 1.00 89.00 997 ASP A O 1
ATOM 7712 N N . GLU A 1 998 ? 9.061 22.855 29.204 1.00 92.00 998 GLU A N 1
ATOM 7713 C CA . GLU A 1 998 ? 8.264 22.054 28.263 1.00 92.00 998 GLU A CA 1
ATOM 7714 C C . GLU A 1 998 ? 8.835 22.085 26.823 1.00 92.00 998 GLU A C 1
ATOM 7716 O O . GLU A 1 998 ? 8.612 21.166 26.031 1.00 92.00 998 GLU A O 1
ATOM 7721 N N . LEU A 1 999 ? 9.616 23.112 26.466 1.00 90.12 999 LEU A N 1
ATOM 7722 C CA . LEU A 1 999 ? 10.055 23.383 25.089 1.00 90.12 999 LEU A CA 1
ATOM 7723 C C . LEU A 1 999 ? 10.831 22.220 24.452 1.00 90.12 999 LEU A C 1
ATOM 7725 O O . LEU A 1 999 ? 10.574 21.833 23.309 1.00 90.12 999 LEU A O 1
ATOM 7729 N N . SER A 1 1000 ? 11.772 21.633 25.195 1.00 89.56 1000 SER A N 1
ATOM 7730 C CA . SER A 1 1000 ? 12.587 20.517 24.695 1.00 89.56 1000 SER A CA 1
ATOM 7731 C C . SER A 1 1000 ? 11.757 19.263 24.390 1.00 89.56 1000 SER A C 1
ATOM 7733 O O . SER A 1 1000 ? 12.097 18.503 23.479 1.00 89.56 1000 SER A O 1
ATOM 7735 N N . TYR A 1 1001 ? 10.649 19.074 25.114 1.00 88.50 1001 TYR A N 1
ATOM 7736 C CA . TYR A 1 1001 ? 9.730 17.955 24.942 1.00 88.50 1001 TYR A CA 1
ATOM 7737 C C . TYR A 1 1001 ? 8.892 18.112 23.669 1.00 88.50 1001 TYR A C 1
ATOM 7739 O O . TYR A 1 1001 ? 8.802 17.171 22.876 1.00 88.50 1001 TYR A O 1
ATOM 7747 N N . VAL A 1 1002 ? 8.365 19.318 23.425 1.00 89.19 1002 VAL A N 1
ATOM 7748 C CA . VAL A 1 1002 ? 7.552 19.617 22.235 1.00 89.19 1002 VAL A CA 1
ATOM 7749 C C . VAL A 1 1002 ? 8.380 19.554 20.946 1.00 89.19 1002 VAL A C 1
ATOM 7751 O O . VAL A 1 1002 ? 7.919 19.019 19.938 1.00 89.19 1002 VAL A O 1
ATOM 7754 N N . ILE A 1 1003 ? 9.629 20.031 20.971 1.00 90.19 1003 ILE A N 1
ATOM 7755 C CA . ILE A 1 1003 ? 10.531 19.931 19.812 1.00 90.19 1003 ILE A CA 1
ATOM 7756 C C . ILE A 1 1003 ? 10.955 18.470 19.587 1.00 90.19 1003 ILE A C 1
ATOM 7758 O O . ILE A 1 1003 ? 10.938 17.962 18.459 1.00 90.19 1003 ILE A O 1
ATOM 7762 N N . GLY A 1 1004 ? 11.320 17.774 20.666 1.00 87.62 1004 GLY A N 1
ATOM 7763 C CA . GLY A 1 1004 ? 11.881 16.430 20.622 1.00 87.62 1004 GLY A CA 1
ATOM 7764 C C . GLY A 1 1004 ? 13.333 16.388 20.127 1.00 87.62 1004 GLY A C 1
ATOM 7765 O O . GLY A 1 1004 ? 13.896 17.352 19.601 1.00 87.62 1004 GLY A O 1
ATOM 7766 N N . LYS A 1 1005 ? 13.982 15.230 20.288 1.00 83.38 1005 LYS A N 1
ATOM 7767 C CA . LYS A 1 1005 ? 15.368 15.026 19.841 1.00 83.38 1005 LYS A CA 1
ATOM 7768 C C . LYS A 1 1005 ? 15.464 15.188 18.322 1.00 83.38 1005 LYS A C 1
ATOM 7770 O O . LYS A 1 1005 ? 14.708 14.556 17.594 1.00 83.38 1005 LYS A O 1
ATOM 7775 N N . GLU A 1 1006 ? 16.393 16.026 17.859 1.00 83.25 1006 GLU A N 1
ATOM 7776 C CA . GLU A 1 1006 ? 16.592 16.326 16.427 1.00 83.25 1006 GLU A CA 1
ATOM 7777 C C . GLU A 1 1006 ? 15.315 16.825 15.712 1.00 83.25 1006 GLU A C 1
ATOM 7779 O O . GLU A 1 1006 ? 15.151 16.623 14.511 1.00 83.25 1006 GLU A O 1
ATOM 7784 N N . ALA A 1 1007 ? 14.422 17.504 16.450 1.00 84.56 1007 ALA A N 1
ATOM 7785 C CA . ALA A 1 1007 ? 13.128 18.001 15.969 1.00 84.56 1007 ALA A CA 1
ATOM 7786 C C . ALA A 1 1007 ? 12.156 16.901 15.489 1.00 84.56 1007 ALA A C 1
ATOM 7788 O O . ALA A 1 1007 ? 11.264 17.163 14.682 1.00 84.56 1007 ALA A O 1
ATOM 7789 N N . ALA A 1 1008 ? 12.321 15.659 15.961 1.00 84.44 1008 ALA A N 1
ATOM 7790 C CA . ALA A 1 1008 ? 11.481 14.536 15.547 1.00 84.44 1008 ALA A CA 1
ATOM 7791 C C . ALA A 1 1008 ? 9.995 14.742 15.897 1.00 84.44 1008 ALA A C 1
ATOM 7793 O O . ALA A 1 1008 ? 9.132 14.481 15.061 1.00 84.44 1008 ALA A O 1
ATOM 7794 N N . THR A 1 1009 ? 9.694 15.244 17.101 1.00 88.12 1009 THR A N 1
ATOM 7795 C CA . THR A 1 1009 ? 8.311 15.477 17.547 1.00 88.12 1009 THR A CA 1
ATOM 7796 C C . THR A 1 1009 ? 7.673 16.639 16.790 1.00 88.12 1009 THR A C 1
ATOM 7798 O O . THR A 1 1009 ? 6.556 16.504 16.297 1.00 88.12 1009 THR A O 1
ATOM 7801 N N . GLN A 1 1010 ? 8.416 17.734 16.607 1.00 91.19 1010 GLN A N 1
ATOM 7802 C CA . GLN A 1 1010 ? 7.999 18.869 15.782 1.00 91.19 1010 GLN A CA 1
ATOM 7803 C C . GLN A 1 1010 ? 7.606 18.422 14.365 1.00 91.19 1010 GLN A C 1
ATOM 7805 O O . GLN A 1 1010 ? 6.480 18.664 13.939 1.00 91.19 1010 GLN A O 1
ATOM 7810 N N . LYS A 1 1011 ? 8.504 17.724 13.654 1.00 87.88 1011 LYS A N 1
ATOM 7811 C CA . LYS A 1 1011 ? 8.266 17.273 12.269 1.00 87.88 1011 LYS A CA 1
ATOM 7812 C C . LYS A 1 1011 ? 7.082 16.320 12.150 1.00 87.88 1011 LYS A C 1
ATOM 7814 O O . LYS A 1 1011 ? 6.427 16.276 11.113 1.00 87.88 1011 LYS A O 1
ATOM 7819 N N . LYS A 1 1012 ? 6.827 15.533 13.193 1.00 86.75 1012 LYS A N 1
ATOM 7820 C CA . LYS A 1 1012 ? 5.682 14.630 13.252 1.00 86.75 1012 LYS A CA 1
ATOM 7821 C C . LYS A 1 1012 ? 4.365 15.404 13.292 1.00 86.75 1012 LYS A C 1
ATOM 7823 O O . LYS A 1 1012 ? 3.494 15.146 12.470 1.00 86.75 1012 LYS A O 1
ATOM 7828 N N . ILE A 1 1013 ? 4.245 16.359 14.215 1.00 90.81 1013 ILE A N 1
ATOM 7829 C CA . ILE A 1 1013 ? 3.045 17.199 14.343 1.00 90.81 1013 ILE A CA 1
ATOM 7830 C C . ILE A 1 1013 ? 2.833 18.014 13.065 1.00 90.81 1013 ILE A C 1
ATOM 7832 O O . ILE A 1 1013 ? 1.718 18.059 12.556 1.00 90.81 1013 ILE A O 1
ATOM 7836 N N . GLU A 1 1014 ? 3.908 18.588 12.519 1.00 88.62 1014 GLU A N 1
ATOM 7837 C CA . GLU A 1 1014 ? 3.908 19.341 11.258 1.00 88.62 1014 GLU A CA 1
ATOM 7838 C C . GLU A 1 1014 ? 3.259 18.535 10.119 1.00 88.62 1014 GLU A C 1
ATOM 7840 O O . GLU A 1 1014 ? 2.275 18.969 9.515 1.00 88.62 1014 GLU A O 1
ATOM 7845 N N . LYS A 1 1015 ? 3.749 17.307 9.888 1.00 87.00 1015 LYS A N 1
ATOM 7846 C CA . LYS A 1 1015 ? 3.219 16.400 8.861 1.00 87.00 1015 LYS A CA 1
ATOM 7847 C C . LYS A 1 1015 ? 1.787 15.957 9.147 1.00 87.00 1015 LYS A C 1
ATOM 7849 O O . LYS A 1 1015 ? 0.945 16.025 8.259 1.00 87.00 1015 LYS A O 1
ATOM 7854 N N . ALA A 1 1016 ? 1.491 15.528 10.373 1.00 87.12 1016 ALA A N 1
ATOM 7855 C CA . ALA A 1 1016 ? 0.168 15.020 10.721 1.00 87.12 1016 ALA A CA 1
ATOM 7856 C C . ALA A 1 1016 ? -0.913 16.109 10.641 1.00 87.12 1016 ALA A C 1
ATOM 7858 O O . ALA A 1 1016 ? -2.025 15.826 10.209 1.00 87.12 1016 ALA A O 1
ATOM 7859 N N . ALA A 1 1017 ? -0.600 17.353 11.017 1.00 89.38 1017 ALA A N 1
ATOM 7860 C CA . ALA A 1 1017 ? -1.541 18.475 10.964 1.00 89.38 1017 ALA A CA 1
ATOM 7861 C C . ALA A 1 1017 ? -1.662 19.106 9.565 1.00 89.38 1017 ALA A C 1
ATOM 7863 O O . ALA A 1 1017 ? -2.626 19.837 9.304 1.00 89.38 1017 ALA A O 1
ATOM 7864 N N . GLY A 1 1018 ? -0.685 18.863 8.685 1.00 88.19 1018 GLY A N 1
ATOM 7865 C CA . GLY A 1 1018 ? -0.546 19.573 7.413 1.00 88.19 1018 GLY A CA 1
ATOM 7866 C C . GLY A 1 1018 ? -0.186 21.049 7.603 1.00 88.19 1018 GLY A C 1
ATOM 7867 O O . GLY A 1 1018 ? -0.425 21.856 6.716 1.00 88.19 1018 GLY A O 1
ATOM 7868 N N . CYS A 1 1019 ? 0.358 21.433 8.758 1.00 92.25 1019 CYS A N 1
ATOM 7869 C CA . CYS A 1 1019 ? 0.677 22.815 9.126 1.00 92.25 1019 CYS A CA 1
ATOM 7870 C C . CYS A 1 1019 ? 2.193 23.000 9.132 1.00 92.25 1019 CYS A C 1
ATOM 7872 O O . CYS A 1 1019 ? 2.895 22.094 9.556 1.00 92.25 1019 CYS A O 1
ATOM 7874 N N . ILE A 1 1020 ? 2.712 24.170 8.759 1.00 94.44 1020 ILE A N 1
ATOM 7875 C CA . ILE A 1 1020 ? 4.111 24.521 9.037 1.00 94.44 1020 ILE A CA 1
ATOM 7876 C C . ILE A 1 1020 ? 4.236 24.793 10.534 1.00 94.44 1020 ILE A C 1
ATOM 7878 O O . ILE A 1 1020 ? 3.532 25.654 11.059 1.00 94.44 1020 ILE A O 1
ATOM 7882 N N . LEU A 1 1021 ? 5.151 24.099 11.208 1.00 95.50 1021 LEU A N 1
ATOM 7883 C CA . LEU A 1 1021 ? 5.433 24.279 12.627 1.00 95.50 1021 LEU A CA 1
ATOM 7884 C C . LEU A 1 1021 ? 6.914 24.599 12.818 1.00 95.50 1021 LEU A C 1
ATOM 7886 O O . LEU A 1 1021 ? 7.774 23.789 12.482 1.00 95.50 1021 LEU A O 1
ATOM 7890 N N . GLN A 1 1022 ? 7.228 25.760 13.391 1.00 95.50 1022 GLN A N 1
ATOM 7891 C CA . GLN A 1 1022 ? 8.598 26.138 13.746 1.00 95.50 1022 GLN A CA 1
ATOM 7892 C C . GLN A 1 1022 ? 8.669 26.764 15.132 1.00 95.50 1022 GLN A C 1
ATOM 7894 O O . GLN A 1 1022 ? 7.788 27.518 15.532 1.00 95.50 1022 GLN A O 1
ATOM 7899 N N . PHE A 1 1023 ? 9.754 26.485 15.850 1.00 94.88 1023 PHE A N 1
ATOM 7900 C CA . PHE A 1 1023 ? 10.024 27.095 17.148 1.00 94.88 1023 PHE A CA 1
ATOM 7901 C C . PHE A 1 1023 ? 11.029 28.229 16.988 1.00 94.88 1023 PHE A C 1
ATOM 7903 O O . PHE A 1 1023 ? 12.120 28.015 16.465 1.00 94.88 1023 PHE A O 1
ATOM 7910 N N . VAL A 1 1024 ? 10.665 29.424 17.449 1.00 94.38 1024 VAL A N 1
ATOM 7911 C CA . VAL A 1 1024 ? 11.566 30.577 17.541 1.00 94.38 1024 VAL A CA 1
ATOM 7912 C C . VAL A 1 1024 ? 11.639 30.966 19.013 1.00 94.38 1024 VAL A C 1
ATOM 7914 O O . VAL A 1 1024 ? 10.713 31.552 19.580 1.00 94.38 1024 VAL A O 1
ATOM 7917 N N . GLY A 1 1025 ? 12.726 30.550 19.660 1.00 92.44 1025 GLY A N 1
ATOM 7918 C CA . GLY A 1 1025 ? 12.884 30.650 21.104 1.00 92.44 1025 GLY A CA 1
ATOM 7919 C C . GLY A 1 1025 ? 11.848 29.757 21.775 1.00 92.44 1025 GLY A C 1
ATOM 7920 O O . GLY A 1 1025 ? 11.720 28.584 21.429 1.00 92.44 1025 GLY A O 1
ATOM 7921 N N . ARG A 1 1026 ? 11.065 30.325 22.692 1.00 92.81 1026 ARG A N 1
ATOM 7922 C CA . ARG A 1 1026 ? 9.983 29.611 23.388 1.00 92.81 1026 ARG A CA 1
ATOM 7923 C C . ARG A 1 1026 ? 8.624 29.639 22.679 1.00 92.81 1026 ARG A C 1
ATOM 7925 O O . ARG A 1 1026 ? 7.648 29.156 23.242 1.00 92.81 1026 ARG A O 1
ATOM 7932 N N . TYR A 1 1027 ? 8.529 30.230 21.489 1.00 95.75 1027 TYR A N 1
ATOM 7933 C CA . TYR A 1 1027 ? 7.261 30.381 20.773 1.00 95.75 1027 TYR A CA 1
ATOM 7934 C C . TYR A 1 1027 ? 7.143 29.370 19.635 1.00 95.75 1027 TYR A C 1
ATOM 7936 O O . TYR A 1 1027 ? 8.037 29.269 18.793 1.00 95.75 1027 TYR A O 1
ATOM 7944 N N . ALA A 1 1028 ? 6.016 28.661 19.593 1.00 96.56 1028 ALA A N 1
ATOM 7945 C CA . ALA A 1 1028 ? 5.618 27.803 18.488 1.00 96.56 1028 ALA A CA 1
ATOM 7946 C C . ALA A 1 1028 ? 4.844 28.629 17.454 1.00 96.56 1028 ALA A C 1
ATOM 7948 O O . ALA A 1 1028 ? 3.779 29.170 17.758 1.00 96.56 1028 ALA A O 1
ATOM 7949 N N . PHE A 1 1029 ? 5.381 28.731 16.242 1.00 97.44 1029 PHE A N 1
ATOM 7950 C CA . PHE A 1 1029 ? 4.748 29.373 15.096 1.00 97.44 1029 PHE A CA 1
ATOM 7951 C C . PHE A 1 1029 ? 4.079 28.307 14.232 1.00 97.44 1029 PHE A C 1
ATOM 7953 O O . PHE A 1 1029 ? 4.748 27.385 13.767 1.00 97.44 1029 PHE A O 1
ATOM 7960 N N . MET A 1 1030 ? 2.773 28.454 14.017 1.00 97.38 1030 MET A N 1
ATOM 7961 C CA . MET A 1 1030 ? 1.926 27.524 13.270 1.00 97.38 1030 MET A CA 1
ATOM 7962 C C . MET A 1 1030 ? 1.369 28.249 12.047 1.00 97.38 1030 MET A C 1
ATOM 7964 O O . MET A 1 1030 ? 0.453 29.059 12.183 1.00 97.38 1030 MET A O 1
ATOM 7968 N N . ALA A 1 1031 ? 1.948 28.009 10.871 1.00 95.62 1031 ALA A N 1
ATOM 7969 C CA . ALA A 1 1031 ? 1.539 28.651 9.624 1.00 95.62 1031 ALA A CA 1
ATOM 7970 C C . ALA A 1 1031 ? 0.811 27.672 8.692 1.00 95.62 1031 ALA A C 1
ATOM 7972 O O . ALA A 1 1031 ? 1.305 26.585 8.399 1.00 95.62 1031 ALA A O 1
ATOM 7973 N N . GLY A 1 1032 ? -0.370 28.058 8.226 1.00 93.50 1032 GLY A N 1
ATOM 7974 C CA . GLY A 1 1032 ? -1.276 27.189 7.472 1.00 93.50 1032 GLY A CA 1
ATOM 7975 C C . GLY A 1 1032 ? -2.646 27.831 7.310 1.00 93.50 1032 GLY A C 1
ATOM 7976 O O . GLY A 1 1032 ? -2.825 28.972 7.732 1.00 93.50 1032 GLY A O 1
ATOM 7977 N N . ILE A 1 1033 ? -3.621 27.118 6.744 1.00 91.69 1033 ILE A N 1
ATOM 7978 C CA . ILE A 1 1033 ? -5.044 27.525 6.784 1.00 91.69 1033 ILE A CA 1
ATOM 7979 C C . ILE A 1 1033 ? -5.663 27.242 8.163 1.00 91.69 1033 ILE A C 1
ATOM 7981 O O . ILE A 1 1033 ? -5.092 26.499 8.962 1.00 91.69 1033 ILE A O 1
ATOM 7985 N N . LEU A 1 1034 ? -6.856 27.777 8.452 1.00 91.00 1034 LEU A N 1
ATOM 7986 C CA . LEU A 1 1034 ? -7.479 27.662 9.783 1.00 91.00 1034 LEU A CA 1
ATOM 7987 C C . LEU A 1 1034 ? -7.554 26.221 10.314 1.00 91.00 1034 LEU A C 1
ATOM 7989 O O . LEU A 1 1034 ? -7.205 25.978 11.468 1.00 91.00 1034 LEU A O 1
ATOM 7993 N N . LYS A 1 1035 ? -7.970 25.258 9.476 1.00 88.69 1035 LYS A N 1
ATOM 7994 C CA . LYS A 1 1035 ? -8.040 23.836 9.860 1.00 88.69 1035 LYS A CA 1
ATOM 7995 C C . LYS A 1 1035 ? -6.663 23.271 10.237 1.00 88.69 1035 LYS A C 1
ATOM 7997 O O . LYS A 1 1035 ? -6.541 22.576 11.238 1.00 88.69 1035 LYS A O 1
ATOM 8002 N N . GLU A 1 1036 ? -5.622 23.596 9.471 1.00 92.75 1036 GLU A N 1
ATOM 8003 C CA . GLU A 1 1036 ? -4.246 23.143 9.729 1.00 92.75 1036 GLU A CA 1
ATOM 8004 C C . GLU A 1 1036 ? -3.715 23.701 11.053 1.00 92.75 1036 GLU A C 1
ATOM 8006 O O . GLU A 1 1036 ? -3.189 22.946 11.873 1.00 92.75 1036 GLU A O 1
ATOM 8011 N N . ARG A 1 1037 ? -3.900 25.007 11.292 1.00 94.81 1037 ARG A N 1
ATOM 8012 C CA . ARG A 1 1037 ? -3.432 25.673 12.517 1.00 94.81 1037 ARG A CA 1
ATOM 8013 C C . ARG A 1 1037 ? -4.164 25.169 13.758 1.00 94.81 1037 ARG A C 1
ATOM 8015 O O . ARG A 1 1037 ? -3.517 24.908 14.769 1.00 94.81 1037 ARG A O 1
ATOM 8022 N N . ARG A 1 1038 ? -5.487 24.966 13.672 1.00 92.31 1038 ARG A N 1
ATOM 8023 C CA . ARG A 1 1038 ? -6.295 24.395 14.766 1.00 92.31 1038 ARG A CA 1
ATOM 8024 C C . ARG A 1 1038 ? -5.830 22.990 15.133 1.00 92.31 1038 ARG A C 1
ATOM 8026 O O . ARG A 1 1038 ? -5.501 22.771 16.295 1.00 92.31 1038 ARG A O 1
ATOM 8033 N N . ARG A 1 1039 ? -5.671 22.095 14.150 1.00 92.44 1039 ARG A N 1
ATOM 8034 C CA . ARG A 1 1039 ? -5.112 20.751 14.384 1.00 92.44 1039 ARG A CA 1
ATOM 8035 C C . ARG A 1 1039 ? -3.728 20.810 15.016 1.00 92.44 1039 ARG A C 1
ATOM 8037 O O . ARG A 1 1039 ? -3.477 20.156 16.018 1.00 92.44 1039 ARG A O 1
ATOM 8044 N N . CYS A 1 1040 ? -2.832 21.636 14.474 1.00 94.06 1040 CYS A N 1
ATOM 8045 C CA . CYS A 1 1040 ? -1.478 21.766 15.010 1.00 94.06 1040 CYS A CA 1
ATOM 8046 C C . CYS A 1 1040 ? -1.480 22.253 16.469 1.00 94.06 1040 CYS A C 1
ATOM 8048 O O . CYS A 1 1040 ? -0.732 21.728 17.295 1.00 94.06 1040 CYS A O 1
ATOM 8050 N N . LYS A 1 1041 ? -2.337 23.227 16.799 1.00 94.56 1041 LYS A N 1
ATOM 8051 C CA . LYS A 1 1041 ? -2.514 23.740 18.162 1.00 94.56 1041 LYS A CA 1
ATOM 8052 C C . LYS A 1 1041 ? -3.056 22.664 19.103 1.00 94.56 1041 LYS A C 1
ATOM 8054 O O . LYS A 1 1041 ? -2.509 22.494 20.190 1.00 94.56 1041 LYS A O 1
ATOM 8059 N N . GLU A 1 1042 ? -4.087 21.934 18.688 1.00 92.50 1042 GLU A N 1
ATOM 8060 C CA . GLU A 1 1042 ? -4.672 20.826 19.455 1.00 92.50 1042 GLU A CA 1
ATOM 8061 C C . GLU A 1 1042 ? -3.639 19.732 19.726 1.00 92.50 1042 GLU A C 1
ATOM 8063 O O . GLU A 1 1042 ? -3.465 19.327 20.872 1.00 92.50 1042 GLU A O 1
ATOM 8068 N N . TYR A 1 1043 ? -2.866 19.335 18.711 1.00 93.81 1043 TYR A N 1
ATOM 8069 C CA . TYR A 1 1043 ? -1.848 18.290 18.842 1.00 93.81 1043 TYR A CA 1
ATOM 8070 C C . TYR A 1 1043 ? -0.736 18.692 19.815 1.00 93.81 1043 TYR A C 1
ATOM 8072 O O . TYR A 1 1043 ? -0.306 17.878 20.631 1.00 93.81 1043 TYR A O 1
ATOM 8080 N N . ILE A 1 1044 ? -0.281 19.951 19.781 1.00 94.00 1044 ILE A N 1
ATOM 8081 C CA . ILE A 1 1044 ? 0.680 20.455 20.774 1.00 94.00 1044 ILE A CA 1
ATOM 8082 C C . ILE A 1 1044 ? 0.035 20.509 22.166 1.00 94.00 1044 ILE A C 1
ATOM 8084 O O . ILE A 1 1044 ? 0.686 20.157 23.149 1.00 94.00 1044 ILE A O 1
ATOM 8088 N N . GLY A 1 1045 ? -1.233 20.916 22.262 1.00 93.00 1045 GLY A N 1
ATOM 8089 C CA . GLY A 1 1045 ? -1.992 20.924 23.512 1.00 93.00 1045 GLY A CA 1
ATOM 8090 C C . GLY A 1 1045 ? -2.057 19.540 24.157 1.00 93.00 1045 GLY A C 1
ATOM 8091 O O . GLY A 1 1045 ? -1.715 19.398 25.331 1.00 93.00 1045 GLY A O 1
ATOM 8092 N N . TRP A 1 1046 ? -2.400 18.512 23.382 1.00 92.19 1046 TRP A N 1
ATOM 8093 C CA . TRP A 1 1046 ? -2.411 17.122 23.838 1.00 92.19 1046 TRP A CA 1
ATOM 8094 C C . TRP A 1 1046 ? -1.022 16.624 24.216 1.00 92.19 1046 TRP A C 1
ATOM 8096 O O . TRP A 1 1046 ? -0.867 15.992 25.255 1.00 92.19 1046 TRP A O 1
ATOM 8106 N N . LEU A 1 1047 ? 0.015 16.978 23.455 1.00 90.88 1047 LEU A N 1
ATOM 8107 C CA . LEU A 1 1047 ? 1.388 16.634 23.813 1.00 90.88 1047 LEU A CA 1
ATOM 8108 C C . LEU A 1 1047 ? 1.802 17.250 25.165 1.00 90.88 1047 LEU A C 1
ATOM 8110 O O . LEU A 1 1047 ? 2.433 16.591 25.987 1.00 90.88 1047 LEU A O 1
ATOM 8114 N N . LEU A 1 1048 ? 1.430 18.504 25.429 1.00 91.00 1048 LEU A N 1
ATOM 8115 C CA . LEU A 1 1048 ? 1.697 19.162 26.712 1.00 91.00 1048 LEU A CA 1
ATOM 8116 C C . LEU A 1 1048 ? 0.863 18.579 27.860 1.00 91.00 1048 LEU A C 1
ATOM 8118 O O . LEU A 1 1048 ? 1.345 18.509 28.990 1.00 91.00 1048 LEU A O 1
ATOM 8122 N N . GLN A 1 1049 ? -0.371 18.148 27.590 1.00 89.81 1049 GLN A N 1
ATOM 8123 C CA . GLN A 1 1049 ? -1.177 17.399 28.557 1.00 89.81 1049 GLN A CA 1
ATOM 8124 C C . GLN A 1 1049 ? -0.529 16.047 28.874 1.00 89.81 1049 GLN A C 1
ATOM 8126 O O . GLN A 1 1049 ? -0.406 15.705 30.046 1.00 89.81 1049 GLN A O 1
ATOM 8131 N N . GLN A 1 1050 ? 0.001 15.351 27.863 1.00 87.56 1050 GLN A N 1
ATOM 8132 C CA . GLN A 1 1050 ? 0.706 14.076 28.013 1.00 87.56 1050 GLN A CA 1
ATOM 8133 C C . GLN A 1 1050 ? 1.948 14.191 28.910 1.00 87.56 1050 GLN A C 1
ATOM 8135 O O . GLN A 1 1050 ? 2.308 13.251 29.617 1.00 87.56 1050 GLN A O 1
ATOM 8140 N N . LEU A 1 1051 ? 2.607 15.355 28.909 1.00 85.62 1051 LEU A N 1
ATOM 8141 C CA . LEU A 1 1051 ? 3.720 15.641 29.814 1.00 85.62 1051 LEU A CA 1
ATOM 8142 C C . LEU A 1 1051 ? 3.270 15.760 31.283 1.00 85.62 1051 LEU A C 1
ATOM 8144 O O . LEU A 1 1051 ? 4.059 15.479 32.184 1.00 85.62 1051 LEU A O 1
ATOM 8148 N N . LYS A 1 1052 ? 2.021 16.175 31.525 1.00 85.25 1052 LYS A N 1
ATOM 8149 C CA . LYS A 1 1052 ? 1.438 16.394 32.862 1.00 85.25 1052 LYS A CA 1
ATOM 8150 C C . LYS A 1 1052 ? 0.645 15.194 33.381 1.00 85.25 1052 LYS A C 1
ATOM 8152 O O . LYS A 1 1052 ? 0.453 15.091 34.589 1.00 85.25 1052 LYS A O 1
ATOM 8157 N N . GLY A 1 1053 ? 0.195 14.298 32.505 1.00 83.69 1053 GLY A N 1
ATOM 8158 C CA . GLY A 1 1053 ? -0.610 13.136 32.869 1.00 83.69 1053 GLY A CA 1
ATOM 8159 C C . GLY A 1 1053 ? -1.293 12.490 31.665 1.00 83.69 1053 GLY A C 1
ATOM 8160 O O . GLY A 1 1053 ? -0.816 12.592 30.538 1.00 83.69 1053 GLY A O 1
ATOM 8161 N N . ALA A 1 1054 ? -2.407 11.799 31.909 1.00 81.94 1054 ALA A N 1
ATOM 8162 C CA . ALA A 1 1054 ? -3.222 11.230 30.841 1.00 81.94 1054 ALA A CA 1
ATOM 8163 C C . ALA A 1 1054 ? -3.906 12.339 30.023 1.00 81.94 1054 ALA A C 1
ATOM 8165 O O . ALA A 1 1054 ? -4.326 13.359 30.569 1.00 81.94 1054 ALA A O 1
ATOM 8166 N N . VAL A 1 1055 ? -4.011 12.131 28.712 1.00 88.44 1055 VAL A N 1
ATOM 8167 C CA . VAL A 1 1055 ? -4.743 13.020 27.801 1.00 88.44 1055 VAL A CA 1
ATOM 8168 C C . VAL A 1 1055 ? -6.163 12.497 27.673 1.00 88.44 1055 VAL A C 1
ATOM 8170 O O . VAL A 1 1055 ? -6.325 11.298 27.485 1.00 88.44 1055 VAL A O 1
ATOM 8173 N N . THR A 1 1056 ? -7.167 13.369 27.722 1.00 86.75 1056 THR A N 1
ATOM 8174 C CA . THR A 1 1056 ? -8.568 12.995 27.487 1.00 86.75 1056 THR A CA 1
ATOM 8175 C C . THR A 1 1056 ? -9.074 13.658 26.213 1.00 86.75 1056 THR A C 1
ATOM 8177 O O . THR A 1 1056 ? -8.965 14.877 26.064 1.00 86.75 1056 THR A O 1
ATOM 8180 N N . ILE A 1 1057 ? -9.632 12.862 25.303 1.00 85.56 1057 ILE A N 1
ATOM 8181 C CA . ILE A 1 1057 ? -10.272 13.312 24.066 1.00 85.56 1057 ILE A CA 1
ATOM 8182 C C . ILE A 1 1057 ? -11.691 12.733 24.073 1.00 85.56 1057 ILE A C 1
ATOM 8184 O O . ILE A 1 1057 ? -11.868 11.558 23.773 1.00 85.56 1057 ILE A O 1
ATOM 8188 N N . PRO A 1 1058 ? -12.700 13.515 24.494 1.00 68.38 1058 PRO A N 1
ATOM 8189 C CA . PRO A 1 1058 ? -14.012 12.968 24.828 1.00 68.38 1058 PRO A CA 1
ATOM 8190 C C . PRO A 1 1058 ? -14.805 12.450 23.620 1.00 68.38 1058 PRO A C 1
ATOM 8192 O O . PRO A 1 1058 ? -15.594 11.526 23.795 1.00 68.38 1058 PRO A O 1
ATOM 8195 N N . ASP A 1 1059 ? -14.597 13.026 22.430 1.00 74.88 1059 ASP A N 1
ATOM 8196 C CA . ASP A 1 1059 ? -15.248 12.612 21.184 1.00 74.88 1059 ASP A CA 1
ATOM 8197 C C . ASP A 1 1059 ? -14.383 12.977 19.962 1.00 74.88 1059 ASP A C 1
ATOM 8199 O O . ASP A 1 1059 ? -13.904 14.111 19.840 1.00 74.88 1059 ASP A O 1
ATOM 8203 N N . VAL A 1 1060 ? -14.179 12.018 19.055 1.00 76.69 1060 VAL A N 1
ATOM 8204 C CA . VAL A 1 1060 ? -13.507 12.219 17.758 1.00 76.69 1060 VAL A CA 1
ATOM 8205 C C . VAL A 1 1060 ? -14.392 11.868 16.561 1.00 76.69 1060 VAL A C 1
ATOM 8207 O O . VAL A 1 1060 ? -13.916 11.933 15.430 1.00 76.69 1060 VAL A O 1
ATOM 8210 N N . SER A 1 1061 ? -15.648 11.477 16.777 1.00 67.00 1061 SER A N 1
ATOM 8211 C CA . SER A 1 1061 ? -16.531 10.939 15.733 1.00 67.00 1061 SER A CA 1
ATOM 8212 C C . SER A 1 1061 ? -16.783 11.921 14.580 1.00 67.00 1061 SER A C 1
ATOM 8214 O O . SER A 1 1061 ? -16.864 11.509 13.424 1.00 67.00 1061 SER A O 1
ATOM 8216 N N . ASP A 1 1062 ? -16.792 13.224 14.871 1.00 68.06 1062 ASP A N 1
ATOM 8217 C CA . ASP A 1 1062 ? -16.949 14.300 13.883 1.00 68.06 1062 ASP A CA 1
ATOM 8218 C C . ASP A 1 1062 ? -15.622 14.780 13.259 1.00 68.06 1062 ASP A C 1
ATOM 8220 O O . ASP A 1 1062 ? -15.590 15.747 12.488 1.00 68.06 1062 ASP A O 1
ATOM 8224 N N . ARG A 1 1063 ? -14.495 14.135 13.586 1.00 76.56 1063 ARG A N 1
ATOM 8225 C CA . ARG A 1 1063 ? -13.171 14.534 13.101 1.00 76.56 1063 ARG A CA 1
ATOM 8226 C C . ARG A 1 1063 ? -12.785 13.808 11.814 1.00 76.56 1063 ARG A C 1
ATOM 8228 O O . ARG A 1 1063 ? -12.693 12.587 11.758 1.00 76.56 1063 ARG A O 1
ATOM 8235 N N . ASP A 1 1064 ? -12.435 14.579 10.785 1.00 75.31 1064 ASP A N 1
ATOM 8236 C CA . ASP A 1 1064 ? -11.947 14.062 9.497 1.00 75.31 1064 ASP A CA 1
ATOM 8237 C C . ASP A 1 1064 ? -10.457 13.650 9.515 1.00 75.31 1064 ASP A C 1
ATOM 8239 O O . ASP A 1 1064 ? -9.953 13.078 8.543 1.00 75.31 1064 ASP A O 1
ATOM 8243 N N . ASP A 1 1065 ? -9.751 13.895 10.622 1.00 82.25 1065 ASP A N 1
ATOM 8244 C CA . ASP A 1 1065 ? -8.303 13.736 10.768 1.00 82.25 1065 ASP A CA 1
ATOM 8245 C C . ASP A 1 1065 ? -7.871 12.617 11.732 1.00 82.25 1065 ASP A C 1
ATOM 8247 O O . ASP A 1 1065 ? -6.669 12.410 11.880 1.00 82.25 1065 ASP A O 1
ATOM 8251 N N . CYS A 1 1066 ? -8.794 11.879 12.362 1.00 86.50 1066 CYS A N 1
ATOM 8252 C CA . CYS A 1 1066 ? -8.492 10.879 13.397 1.00 86.50 1066 CYS A CA 1
ATOM 8253 C C . CYS A 1 1066 ? -9.091 9.496 13.088 1.00 86.50 1066 CYS A C 1
ATOM 8255 O O . CYS A 1 1066 ? -10.237 9.395 12.654 1.00 86.50 1066 CYS A O 1
ATOM 8257 N N . THR A 1 1067 ? -8.322 8.429 13.322 1.00 84.88 1067 THR A N 1
ATOM 8258 C CA . THR A 1 1067 ? -8.817 7.046 13.454 1.00 84.88 1067 THR A CA 1
ATOM 8259 C C . THR A 1 1067 ? -8.576 6.585 14.887 1.00 84.88 1067 THR A C 1
ATOM 8261 O O . THR A 1 1067 ? -7.443 6.651 15.363 1.00 84.88 1067 THR A O 1
ATOM 8264 N N . GLU A 1 1068 ? -9.607 6.096 15.567 1.00 86.31 1068 GLU A N 1
ATOM 8265 C CA . GLU A 1 1068 ? -9.480 5.509 16.903 1.00 86.31 1068 GLU A CA 1
ATOM 8266 C C . GLU A 1 1068 ? -9.373 3.992 16.850 1.00 86.31 1068 GLU A C 1
ATOM 8268 O O . GLU A 1 1068 ? -10.113 3.325 16.134 1.00 86.31 1068 GLU A O 1
ATOM 8273 N N . MET A 1 1069 ? -8.464 3.441 17.651 1.00 87.38 1069 MET A N 1
ATOM 8274 C CA . MET A 1 1069 ? -8.248 2.006 17.767 1.00 87.38 1069 MET A CA 1
ATOM 8275 C C . MET A 1 1069 ? -8.245 1.570 19.229 1.00 87.38 1069 MET A C 1
ATOM 8277 O O . MET A 1 1069 ? -7.610 2.180 20.094 1.00 87.38 1069 MET A O 1
ATOM 8281 N N . HIS A 1 1070 ? -8.912 0.454 19.511 1.00 86.19 1070 HIS A N 1
ATOM 8282 C CA . HIS A 1 1070 ? -8.819 -0.202 20.809 1.00 86.19 1070 HIS A CA 1
ATOM 8283 C C . HIS A 1 1070 ? -7.573 -1.091 20.872 1.00 86.19 1070 HIS A C 1
ATOM 8285 O O . HIS A 1 1070 ? -7.423 -2.008 20.067 1.00 86.19 1070 HIS A O 1
ATOM 8291 N N . ILE A 1 1071 ? -6.700 -0.859 21.857 1.00 86.69 1071 ILE A N 1
ATOM 8292 C CA . ILE A 1 1071 ? -5.506 -1.685 22.072 1.00 86.69 1071 ILE A CA 1
ATOM 8293 C C . ILE A 1 1071 ? -5.684 -2.509 23.353 1.00 86.69 1071 ILE A C 1
ATOM 8295 O O . ILE A 1 1071 ? -5.752 -1.919 24.438 1.00 86.69 1071 ILE A O 1
ATOM 8299 N N . PRO A 1 1072 ? -5.702 -3.857 23.271 1.00 85.50 1072 PRO A N 1
ATOM 8300 C CA . PRO A 1 1072 ? -5.802 -4.717 24.447 1.00 85.50 1072 PRO A CA 1
ATOM 8301 C C . PRO A 1 1072 ? -4.741 -4.384 25.501 1.00 85.50 1072 PRO A C 1
ATOM 8303 O O . PRO A 1 1072 ? -3.586 -4.112 25.164 1.00 85.50 1072 PRO A O 1
ATOM 8306 N N . ALA A 1 1073 ? -5.104 -4.430 26.787 1.00 80.69 1073 ALA A N 1
ATOM 8307 C CA . ALA A 1 1073 ? -4.244 -3.967 27.883 1.00 80.69 1073 ALA A CA 1
ATOM 8308 C C . ALA A 1 1073 ? -2.860 -4.651 27.921 1.00 80.69 1073 ALA A C 1
ATOM 8310 O O . ALA A 1 1073 ? -1.852 -3.989 28.166 1.00 80.69 1073 ALA A O 1
ATOM 8311 N N . ASN A 1 1074 ? -2.790 -5.947 27.603 1.00 81.69 1074 ASN A N 1
ATOM 8312 C CA . ASN A 1 1074 ? -1.540 -6.713 27.503 1.00 81.69 1074 ASN A CA 1
ATOM 8313 C C . ASN A 1 1074 ? -0.697 -6.359 26.261 1.00 81.69 1074 ASN A C 1
ATOM 8315 O O . ASN A 1 1074 ? 0.519 -6.547 26.260 1.00 81.69 1074 ASN A O 1
ATOM 8319 N N . CYS A 1 1075 ? -1.321 -5.803 25.222 1.00 82.44 1075 CYS A N 1
ATOM 8320 C CA . CYS A 1 1075 ? -0.665 -5.386 23.984 1.00 82.44 1075 CYS A CA 1
ATOM 8321 C C . CYS A 1 1075 ? -0.170 -3.939 24.032 1.00 82.44 1075 CYS A C 1
ATOM 8323 O O . CYS A 1 1075 ? 0.740 -3.593 23.281 1.00 82.44 1075 CYS A O 1
ATOM 8325 N N . LYS A 1 1076 ? -0.702 -3.098 24.932 1.00 82.75 1076 LYS A N 1
ATOM 8326 C CA . LYS A 1 1076 ? -0.337 -1.673 25.038 1.00 82.75 1076 LYS A CA 1
ATOM 8327 C C . LYS A 1 1076 ? 1.173 -1.466 25.112 1.00 82.75 1076 LYS A C 1
ATOM 8329 O O . LYS A 1 1076 ? 1.718 -0.684 24.340 1.00 82.75 1076 LYS A O 1
ATOM 8334 N N . GLY A 1 1077 ? 1.879 -2.204 25.970 1.00 81.00 1077 GLY A N 1
ATOM 8335 C CA . GLY A 1 1077 ? 3.341 -2.107 26.096 1.00 81.00 1077 GLY A CA 1
ATOM 8336 C C . GLY A 1 1077 ? 4.118 -2.544 24.844 1.00 81.00 1077 GLY A C 1
ATOM 8337 O O . GLY A 1 1077 ? 5.225 -2.063 24.611 1.00 81.00 1077 GLY A O 1
ATOM 8338 N N . TRP A 1 1078 ? 3.536 -3.424 24.026 1.00 81.81 1078 TRP A N 1
ATOM 8339 C CA . TRP A 1 1078 ? 4.136 -3.936 22.791 1.00 81.81 1078 TRP A CA 1
ATOM 8340 C C . TRP A 1 1078 ? 3.916 -2.993 21.611 1.00 81.81 1078 TRP A C 1
ATOM 8342 O O . TRP A 1 1078 ? 4.868 -2.618 20.936 1.00 81.81 1078 TRP A O 1
ATOM 8352 N N . VAL A 1 1079 ? 2.673 -2.538 21.435 1.00 82.25 1079 VAL A N 1
ATOM 8353 C CA . VAL A 1 1079 ? 2.282 -1.559 20.412 1.00 82.25 1079 VAL A CA 1
ATOM 8354 C C . VAL A 1 1079 ? 2.967 -0.220 20.655 1.00 82.25 1079 VAL A C 1
ATOM 8356 O O . VAL A 1 1079 ? 3.477 0.401 19.727 1.00 82.25 1079 VAL A O 1
ATOM 8359 N N . THR A 1 1080 ? 3.032 0.223 21.915 1.00 81.81 1080 THR A N 1
ATOM 8360 C CA . THR A 1 1080 ? 3.798 1.423 22.271 1.00 81.81 1080 THR A CA 1
ATOM 8361 C C . THR A 1 1080 ? 5.299 1.175 22.121 1.00 81.81 1080 THR A C 1
ATOM 8363 O O . THR A 1 1080 ? 6.030 2.039 21.631 1.00 81.81 1080 THR A O 1
ATOM 8366 N N . GLY A 1 1081 ? 5.781 -0.012 22.487 1.00 81.44 1081 GLY A N 1
ATOM 8367 C CA . GLY A 1 1081 ? 7.200 -0.328 22.547 1.00 81.44 1081 GLY A CA 1
ATOM 8368 C C . GLY A 1 1081 ? 7.912 0.399 23.691 1.00 81.44 1081 GLY A C 1
ATOM 8369 O O . GLY A 1 1081 ? 7.347 1.226 24.413 1.00 81.44 1081 GLY A O 1
ATOM 8370 N N . ASN A 1 1082 ? 9.211 0.141 23.859 1.00 75.19 1082 ASN A N 1
ATOM 8371 C CA . ASN A 1 1082 ? 9.973 0.721 24.966 1.00 75.19 1082 ASN A CA 1
ATOM 8372 C C . ASN A 1 1082 ? 10.004 2.246 24.892 1.00 75.19 1082 ASN A C 1
ATOM 8374 O O . ASN A 1 1082 ? 10.613 2.828 23.987 1.00 75.19 1082 ASN A O 1
ATOM 8378 N N . ARG A 1 1083 ? 9.378 2.902 25.874 1.00 69.81 1083 ARG A N 1
ATOM 8379 C CA . ARG A 1 1083 ? 9.221 4.361 25.901 1.00 69.81 1083 ARG A CA 1
ATOM 8380 C C . ARG A 1 1083 ? 8.573 4.903 24.618 1.00 69.81 1083 ARG A C 1
ATOM 8382 O O . ARG A 1 1083 ? 8.938 6.004 24.208 1.00 69.81 1083 ARG A O 1
ATOM 8389 N N . GLY A 1 1084 ? 7.707 4.151 23.934 1.00 73.81 1084 GLY A N 1
ATOM 8390 C CA . GLY A 1 1084 ? 7.063 4.603 22.693 1.00 73.81 1084 GLY A CA 1
ATOM 8391 C C . GLY A 1 1084 ? 7.865 4.349 21.403 1.00 73.81 1084 GLY A C 1
ATOM 8392 O O . GLY A 1 1084 ? 7.714 5.110 20.452 1.00 73.81 1084 GLY A O 1
ATOM 8393 N N . SER A 1 1085 ? 8.818 3.405 21.380 1.00 78.94 1085 SER A N 1
ATOM 8394 C CA . SER A 1 1085 ? 9.693 3.188 20.211 1.00 78.94 1085 SER A CA 1
ATOM 8395 C C . SER A 1 1085 ? 8.954 2.706 18.966 1.00 78.94 1085 SER A C 1
ATOM 8397 O O . SER A 1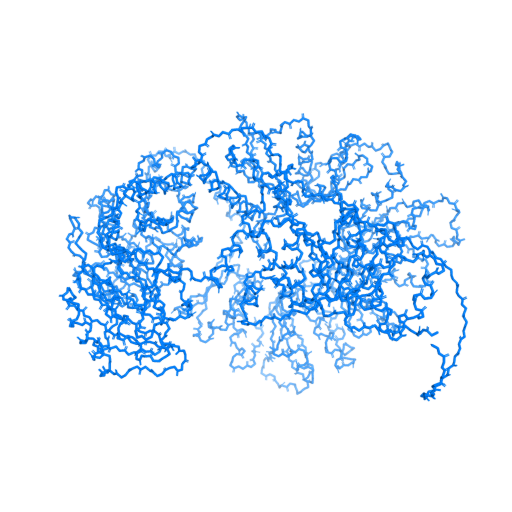 1085 ? 9.268 3.188 17.881 1.00 78.94 1085 SER A O 1
ATOM 8399 N N . GLU A 1 1086 ? 7.986 1.805 19.128 1.00 83.50 1086 GLU A N 1
ATOM 8400 C CA . GLU A 1 1086 ? 7.252 1.211 18.006 1.00 83.50 1086 GLU A CA 1
ATOM 8401 C C . GLU A 1 1086 ? 6.232 2.192 17.437 1.00 83.50 1086 GLU A C 1
ATOM 8403 O O . GLU A 1 1086 ? 6.205 2.394 16.225 1.00 83.50 1086 GLU A O 1
ATOM 8408 N N . LEU A 1 1087 ? 5.511 2.921 18.298 1.00 84.88 1087 LEU A N 1
ATOM 8409 C CA . LEU A 1 1087 ? 4.667 4.033 17.846 1.00 84.88 1087 LEU A CA 1
ATOM 8410 C C . LEU A 1 1087 ? 5.475 5.049 17.042 1.00 84.88 1087 LEU A C 1
ATOM 8412 O O . LEU A 1 1087 ? 5.096 5.377 15.926 1.00 84.88 1087 LEU A O 1
ATOM 8416 N N . ARG A 1 1088 ? 6.644 5.478 17.538 1.00 83.06 1088 ARG A N 1
ATOM 8417 C CA . ARG A 1 1088 ? 7.499 6.421 16.796 1.00 83.06 1088 ARG A CA 1
ATOM 8418 C C . ARG A 1 1088 ? 8.001 5.876 15.459 1.00 83.06 1088 ARG A C 1
ATOM 8420 O O . ARG A 1 1088 ? 8.243 6.671 14.553 1.00 83.06 1088 ARG A O 1
AT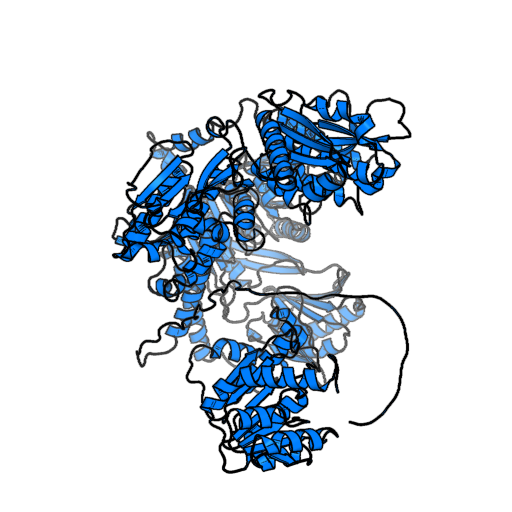OM 8427 N N . ARG A 1 1089 ? 8.204 4.559 15.339 1.00 85.00 1089 ARG A N 1
ATOM 8428 C CA . ARG A 1 1089 ? 8.582 3.911 14.076 1.00 85.00 1089 ARG A CA 1
ATOM 8429 C C . ARG A 1 1089 ? 7.437 4.018 13.071 1.00 85.00 1089 ARG A C 1
ATOM 8431 O O . ARG A 1 1089 ? 7.645 4.546 11.984 1.00 85.00 1089 ARG A O 1
ATOM 8438 N N . MET A 1 1090 ? 6.238 3.597 13.470 1.00 86.19 1090 MET A N 1
ATOM 8439 C CA . MET A 1 1090 ? 5.059 3.624 12.603 1.00 86.19 1090 MET A CA 1
ATOM 8440 C C . MET A 1 1090 ? 4.682 5.060 12.221 1.00 86.19 1090 MET A C 1
ATOM 8442 O O . MET A 1 1090 ? 4.525 5.345 11.043 1.00 86.19 1090 MET A O 1
ATOM 8446 N N . GLU A 1 1091 ? 4.676 5.997 13.176 1.00 83.62 1091 GLU A N 1
ATOM 8447 C CA . GLU A 1 1091 ? 4.459 7.433 12.921 1.00 83.62 1091 GLU A CA 1
ATOM 8448 C C . GLU A 1 1091 ? 5.396 7.989 11.835 1.00 83.62 1091 GLU A C 1
ATOM 8450 O O . GLU A 1 1091 ? 4.994 8.828 11.025 1.00 83.62 1091 GLU A O 1
ATOM 8455 N N . HIS A 1 1092 ? 6.651 7.524 11.798 1.00 77.88 1092 HIS A N 1
ATOM 8456 C CA . HIS A 1 1092 ? 7.616 7.930 10.780 1.00 77.88 1092 HIS A CA 1
ATOM 8457 C C . HIS A 1 1092 ? 7.314 7.326 9.403 1.00 77.88 1092 HIS A C 1
ATOM 8459 O O . HIS A 1 1092 ? 7.405 8.041 8.404 1.00 77.88 1092 HIS A O 1
ATOM 8465 N N . GLU A 1 1093 ? 6.963 6.040 9.355 1.00 79.50 1093 GLU A N 1
ATOM 8466 C CA . GLU A 1 1093 ? 6.658 5.297 8.124 1.00 79.50 1093 GLU A CA 1
ATOM 8467 C C . GLU A 1 1093 ? 5.362 5.777 7.459 1.00 79.50 1093 GLU A C 1
ATOM 8469 O O . GLU A 1 1093 ? 5.268 5.784 6.234 1.00 79.50 1093 GLU A O 1
ATOM 8474 N N . THR A 1 1094 ? 4.389 6.229 8.253 1.00 81.00 1094 THR A N 1
ATOM 8475 C CA . THR A 1 1094 ? 3.034 6.540 7.776 1.00 81.00 1094 THR A CA 1
ATOM 8476 C C . THR A 1 1094 ? 2.674 8.021 7.841 1.00 81.00 1094 THR A C 1
ATOM 8478 O O . THR A 1 1094 ? 1.556 8.390 7.493 1.00 81.00 1094 THR A O 1
ATOM 8481 N N . ALA A 1 1095 ? 3.601 8.876 8.287 1.00 79.75 1095 ALA A N 1
ATOM 8482 C CA . ALA A 1 1095 ? 3.402 10.320 8.443 1.00 79.75 1095 ALA A CA 1
ATOM 8483 C C . ALA A 1 1095 ? 2.177 10.693 9.310 1.00 79.75 1095 ALA A C 1
ATOM 8485 O O . ALA A 1 1095 ? 1.441 11.635 9.012 1.00 79.75 1095 ALA A O 1
ATOM 8486 N N . THR A 1 1096 ? 1.973 9.966 10.407 1.00 87.31 1096 THR A N 1
ATOM 8487 C CA . THR A 1 1096 ? 0.857 10.164 11.345 1.00 87.31 1096 THR A CA 1
ATOM 8488 C C . THR A 1 1096 ? 1.349 10.596 12.728 1.00 87.31 1096 THR A C 1
ATOM 8490 O O . THR A 1 1096 ? 2.536 10.509 13.051 1.00 87.31 1096 THR A O 1
ATOM 8493 N N . TYR A 1 1097 ? 0.428 11.083 13.559 1.00 89.94 1097 TYR A N 1
ATOM 8494 C CA . TYR A 1 1097 ? 0.658 11.360 14.975 1.00 89.94 1097 TYR A CA 1
ATOM 8495 C C . TYR A 1 1097 ? -0.212 10.434 15.821 1.00 89.94 1097 TYR A C 1
ATOM 8497 O O . TYR A 1 1097 ? -1.422 10.409 15.643 1.00 89.94 1097 TYR A O 1
ATOM 8505 N N . MET A 1 1098 ? 0.398 9.654 16.709 1.00 90.19 1098 MET A N 1
ATOM 8506 C CA . MET A 1 1098 ? -0.271 8.605 17.467 1.00 90.19 1098 MET A CA 1
ATOM 8507 C C . MET A 1 1098 ? 0.045 8.690 18.957 1.00 90.19 1098 MET A C 1
ATOM 8509 O O . MET A 1 1098 ? 1.203 8.830 19.360 1.00 90.19 1098 MET A O 1
ATOM 8513 N N . PHE A 1 1099 ? -0.971 8.546 19.801 1.00 89.88 1099 PHE A N 1
ATOM 8514 C CA . PHE A 1 1099 ? -0.785 8.368 21.240 1.00 89.88 1099 PHE A CA 1
ATOM 8515 C C . PHE A 1 1099 ? -2.025 7.750 21.887 1.00 89.88 1099 PHE A C 1
ATOM 8517 O O . PHE A 1 1099 ? -3.101 7.716 21.293 1.00 89.88 1099 PHE A O 1
ATOM 8524 N N . MET A 1 1100 ? -1.845 7.240 23.106 1.00 88.69 1100 MET A N 1
ATOM 8525 C CA . MET A 1 1100 ? -2.948 6.742 23.925 1.00 88.69 1100 MET A CA 1
ATOM 8526 C C . MET A 1 1100 ? -3.663 7.922 24.594 1.00 88.69 1100 MET A C 1
ATOM 8528 O O . MET A 1 1100 ? -3.003 8.716 25.271 1.00 88.69 1100 MET A O 1
ATOM 8532 N N . ALA A 1 1101 ? -4.979 8.015 24.431 1.00 88.75 1101 ALA A N 1
ATOM 8533 C CA . ALA A 1 1101 ? -5.843 9.006 25.065 1.00 88.75 1101 ALA A CA 1
ATOM 8534 C C . ALA A 1 1101 ? -7.024 8.321 25.763 1.00 88.75 1101 ALA A C 1
ATOM 8536 O O . ALA A 1 1101 ? -7.434 7.239 25.361 1.00 88.75 1101 ALA A O 1
ATOM 8537 N N . LEU A 1 1102 ? -7.559 8.941 26.808 1.00 87.25 1102 LEU A N 1
ATOM 8538 C CA . LEU A 1 1102 ? -8.796 8.542 27.469 1.00 87.25 1102 LEU A CA 1
ATOM 8539 C C . LEU A 1 1102 ? -9.987 9.100 26.686 1.00 87.25 1102 LEU A C 1
ATOM 8541 O O . LEU A 1 1102 ? -9.995 10.291 26.372 1.00 87.25 1102 LEU A O 1
ATOM 8545 N N . ASP A 1 1103 ? -10.988 8.277 26.407 1.00 82.25 1103 ASP A N 1
ATOM 8546 C CA . ASP A 1 1103 ? -12.256 8.741 25.841 1.00 82.25 1103 ASP A CA 1
ATOM 8547 C C . ASP A 1 1103 ? -13.160 9.396 26.909 1.00 82.25 1103 ASP A C 1
ATOM 8549 O O . ASP A 1 1103 ? -12.794 9.517 28.084 1.00 82.25 1103 ASP A O 1
ATOM 8553 N N . GLY A 1 1104 ? -14.360 9.842 26.516 1.00 72.69 1104 GLY A N 1
ATOM 8554 C CA . GLY A 1 1104 ? -15.327 10.477 27.423 1.00 72.69 1104 GLY A CA 1
ATOM 8555 C C . GLY A 1 1104 ? -15.830 9.578 28.563 1.00 72.69 1104 GLY A C 1
ATOM 8556 O O . GLY A 1 1104 ? -16.445 10.080 29.503 1.00 72.69 1104 GLY A O 1
ATOM 8557 N N . ARG A 1 1105 ? -15.564 8.266 28.504 1.00 77.81 1105 ARG A N 1
ATOM 8558 C CA . ARG A 1 1105 ? -15.892 7.279 29.546 1.00 77.81 1105 ARG A CA 1
ATOM 8559 C C . ARG A 1 1105 ? -14.681 6.922 30.412 1.00 77.81 1105 ARG A C 1
ATOM 8561 O O . ARG A 1 1105 ? -14.845 6.243 31.422 1.00 77.81 1105 ARG A O 1
ATOM 8568 N N . GLY A 1 1106 ? -13.493 7.418 30.060 1.00 77.12 1106 GLY A N 1
ATOM 8569 C CA . GLY A 1 1106 ? -12.242 7.143 30.758 1.00 77.12 1106 GLY A CA 1
ATOM 8570 C C . GLY A 1 1106 ? -11.495 5.908 30.248 1.00 77.12 1106 GLY A C 1
ATOM 8571 O O . GLY A 1 1106 ? -10.548 5.484 30.912 1.00 77.12 1106 GLY A O 1
ATOM 8572 N N . ASP A 1 1107 ? -11.867 5.340 29.094 1.00 81.19 1107 ASP A N 1
ATOM 8573 C CA . ASP A 1 1107 ? -11.165 4.194 28.509 1.00 81.19 1107 ASP A CA 1
ATOM 8574 C C . ASP A 1 1107 ? -9.994 4.650 27.625 1.00 81.19 1107 ASP A C 1
ATOM 8576 O O . ASP A 1 1107 ? -10.122 5.557 26.806 1.00 81.19 1107 ASP A O 1
ATOM 8580 N N . GLU A 1 1108 ? -8.831 4.001 27.750 1.00 84.31 1108 GLU A N 1
ATOM 8581 C CA . GLU A 1 1108 ? -7.662 4.309 26.913 1.00 84.31 1108 GLU A CA 1
ATOM 8582 C C . GLU A 1 1108 ? -7.807 3.755 25.480 1.00 84.31 1108 GLU A C 1
ATOM 8584 O O . GLU A 1 1108 ? -7.812 2.537 25.267 1.00 84.31 1108 GLU A O 1
ATOM 8589 N N . ARG A 1 1109 ? -7.790 4.647 24.488 1.00 88.62 1109 ARG A N 1
ATOM 8590 C CA . ARG A 1 1109 ? -7.786 4.375 23.043 1.00 88.62 1109 ARG A CA 1
ATOM 8591 C C . ARG A 1 1109 ? -6.486 4.856 22.404 1.00 88.62 1109 ARG A C 1
ATOM 8593 O O . ARG A 1 1109 ? -5.898 5.838 22.848 1.00 88.62 1109 ARG A O 1
ATOM 8600 N N . LEU A 1 1110 ? -6.021 4.172 21.358 1.00 91.38 1110 LEU A N 1
ATOM 8601 C CA . LEU A 1 1110 ? -4.965 4.692 20.490 1.00 91.38 1110 LEU A CA 1
ATOM 8602 C C . LEU A 1 1110 ? -5.610 5.576 19.424 1.00 91.38 1110 LEU A C 1
ATOM 8604 O O . LEU A 1 1110 ? -6.345 5.075 18.578 1.00 91.38 1110 LEU A O 1
ATOM 8608 N N . CYS A 1 1111 ? -5.303 6.866 19.432 1.00 90.25 1111 CYS A N 1
ATOM 8609 C CA . CYS A 1 1111 ? -5.764 7.792 18.403 1.00 90.25 1111 CYS A CA 1
ATOM 8610 C C . CYS A 1 1111 ? -4.666 7.961 17.341 1.00 90.25 1111 CYS A C 1
ATOM 8612 O O . CYS A 1 1111 ? -3.516 8.235 17.689 1.00 90.25 1111 CYS A O 1
ATOM 8614 N N . ILE A 1 1112 ? -5.008 7.804 16.059 1.00 89.88 1112 ILE A N 1
ATOM 8615 C CA . ILE A 1 1112 ? -4.114 7.951 14.902 1.00 89.88 1112 ILE A CA 1
ATOM 8616 C C . ILE A 1 1112 ? -4.548 9.170 14.087 1.00 89.88 1112 ILE A C 1
ATOM 8618 O O . ILE A 1 1112 ? -5.535 9.134 13.354 1.00 89.88 1112 ILE A O 1
ATOM 8622 N N . PHE A 1 1113 ? -3.763 10.237 14.165 1.00 89.00 1113 PHE A N 1
ATOM 8623 C CA . PHE A 1 1113 ? -4.053 11.521 13.542 1.00 89.00 1113 PHE A CA 1
ATOM 8624 C C . PHE A 1 1113 ? -3.278 11.737 12.231 1.00 89.00 1113 PHE A C 1
ATOM 8626 O O . PHE A 1 1113 ? -2.060 11.538 12.180 1.00 89.00 1113 PHE A O 1
ATOM 8633 N N . CYS A 1 1114 ? -3.956 12.190 11.172 1.00 85.75 1114 CYS A N 1
ATOM 8634 C CA . CYS A 1 1114 ? -3.352 12.627 9.907 1.00 85.75 1114 CYS A CA 1
ATOM 8635 C C . CYS A 1 1114 ? -4.307 13.504 9.083 1.00 85.75 1114 CYS A C 1
ATOM 8637 O O . CYS A 1 1114 ? -5.500 13.223 9.002 1.00 85.75 1114 CYS A O 1
ATOM 8639 N N . HIS A 1 1115 ? -3.766 14.518 8.405 1.00 74.56 1115 HIS A N 1
ATOM 8640 C CA . HIS A 1 1115 ? -4.538 15.452 7.592 1.00 74.56 1115 HIS A CA 1
ATOM 8641 C C . HIS A 1 1115 ? -4.884 14.991 6.176 1.00 74.56 1115 HIS A C 1
ATOM 8643 O O . HIS A 1 1115 ? -5.753 15.607 5.556 1.00 74.56 1115 HIS A O 1
ATOM 8649 N N . GLU A 1 1116 ? -4.178 13.998 5.632 1.00 59.16 1116 GLU A N 1
ATOM 8650 C CA . GLU A 1 1116 ? -4.350 13.598 4.237 1.00 59.16 1116 GLU A CA 1
ATOM 8651 C C . GLU A 1 1116 ? -5.698 12.882 4.042 1.00 59.16 1116 GLU A C 1
ATOM 8653 O O . GLU A 1 1116 ? -5.831 11.685 4.304 1.00 59.16 1116 GLU A O 1
ATOM 8658 N N . GLN A 1 1117 ? -6.693 13.602 3.512 1.00 44.16 1117 GLN A N 1
ATOM 8659 C CA . GLN A 1 1117 ? -7.620 12.992 2.557 1.00 44.16 1117 GLN A CA 1
ATOM 8660 C C . GLN A 1 1117 ? -6.776 12.615 1.334 1.00 44.16 1117 GLN A C 1
ATOM 8662 O O . GLN A 1 1117 ? -6.073 13.464 0.792 1.00 44.16 1117 GLN A O 1
ATOM 8667 N N . GLY A 1 1118 ? -6.757 11.330 0.981 1.00 34.97 1118 GLY A N 1
ATOM 8668 C CA . GLY A 1 1118 ? -5.744 10.730 0.110 1.00 34.97 1118 GLY A CA 1
ATOM 8669 C C . GLY A 1 1118 ? -5.399 11.502 -1.168 1.00 34.97 1118 GLY A C 1
ATOM 8670 O O . GLY A 1 1118 ? -6.252 12.085 -1.835 1.00 34.97 1118 GLY A O 1
ATOM 8671 N N . SER A 1 1119 ? -4.120 11.442 -1.536 1.00 29.03 1119 SER A N 1
ATOM 8672 C CA . SER A 1 1119 ? -3.616 11.839 -2.851 1.00 29.03 1119 SER A CA 1
ATOM 8673 C C . SER A 1 1119 ? -3.454 10.614 -3.760 1.00 29.03 1119 SER A C 1
ATOM 8675 O O . SER A 1 1119 ? -3.173 9.509 -3.298 1.00 29.03 1119 SER A O 1
ATOM 8677 N N . LYS A 1 1120 ? -3.612 10.842 -5.072 1.00 31.91 1120 LYS A N 1
ATOM 8678 C CA . LYS A 1 1120 ? -3.808 9.900 -6.195 1.00 31.91 1120 LYS A CA 1
ATOM 8679 C C . LYS A 1 1120 ? -2.735 8.807 -6.426 1.00 31.91 1120 LYS A C 1
ATOM 8681 O O . LYS A 1 1120 ? -2.748 8.205 -7.495 1.00 31.91 1120 LYS A O 1
ATOM 8686 N N . VAL A 1 1121 ? -1.807 8.532 -5.502 1.00 34.50 1121 VAL A N 1
ATOM 8687 C CA . VAL A 1 1121 ? -0.736 7.524 -5.712 1.00 34.50 1121 VAL A CA 1
ATOM 8688 C C . VAL A 1 1121 ? -0.416 6.644 -4.477 1.00 34.50 1121 VAL A C 1
ATOM 8690 O O . VAL A 1 1121 ? 0.395 5.731 -4.593 1.00 34.50 1121 VAL A O 1
ATOM 8693 N N . SER A 1 1122 ? -1.054 6.802 -3.306 1.00 35.44 1122 SER A N 1
ATOM 8694 C CA . SER A 1 1122 ? -0.823 5.878 -2.170 1.00 35.44 1122 SER A CA 1
ATOM 8695 C C . SER A 1 1122 ? -2.017 5.725 -1.224 1.00 35.44 1122 SER A C 1
ATOM 8697 O O . SER A 1 1122 ? -2.795 6.657 -1.040 1.00 35.44 1122 SER A O 1
ATOM 8699 N N . THR A 1 1123 ? -2.130 4.560 -0.571 1.00 45.41 1123 THR A N 1
ATOM 8700 C CA . THR A 1 1123 ? -2.970 4.347 0.627 1.00 45.41 1123 THR A CA 1
ATOM 8701 C C . THR A 1 1123 ? -2.788 5.495 1.626 1.00 45.41 1123 THR A C 1
ATOM 8703 O O . THR A 1 1123 ? -1.655 5.923 1.848 1.00 45.41 1123 THR A O 1
ATOM 8706 N N . THR A 1 1124 ? -3.876 5.994 2.226 1.00 62.97 1124 THR A N 1
ATOM 8707 C CA . THR A 1 1124 ? -3.820 7.104 3.197 1.00 62.97 1124 THR A CA 1
ATOM 8708 C C . THR A 1 1124 ? -2.937 6.747 4.397 1.00 62.97 1124 THR A C 1
ATOM 8710 O O . THR A 1 1124 ? -2.908 5.594 4.839 1.00 62.97 1124 THR A O 1
ATOM 8713 N N . GLY A 1 1125 ? -2.234 7.737 4.961 1.00 69.25 1125 GLY A N 1
ATOM 8714 C CA . GLY A 1 1125 ? -1.337 7.530 6.106 1.00 69.25 1125 GLY A CA 1
ATOM 8715 C C . GLY A 1 1125 ? -2.015 6.861 7.312 1.00 69.25 1125 GLY A C 1
ATOM 8716 O O . GLY A 1 1125 ? -1.405 6.015 7.964 1.00 69.25 1125 GLY A O 1
ATOM 8717 N N . ARG A 1 1126 ? -3.303 7.152 7.570 1.00 82.38 1126 ARG A N 1
ATOM 8718 C CA . ARG A 1 1126 ? -4.081 6.503 8.648 1.00 82.38 1126 ARG A CA 1
ATOM 8719 C C . ARG A 1 1126 ? -4.333 5.019 8.386 1.00 82.38 1126 ARG A C 1
ATOM 8721 O O . ARG A 1 1126 ? -4.081 4.218 9.276 1.00 82.38 1126 ARG A O 1
ATOM 8728 N N . MET A 1 1127 ? -4.725 4.641 7.166 1.00 73.38 1127 MET A N 1
ATOM 8729 C CA . MET A 1 1127 ? -4.950 3.231 6.810 1.00 73.38 1127 MET A CA 1
ATOM 8730 C C . MET A 1 1127 ? -3.653 2.417 6.843 1.00 73.38 1127 MET A C 1
ATOM 8732 O O . MET A 1 1127 ? -3.651 1.254 7.241 1.00 73.38 1127 MET A O 1
ATOM 8736 N N . ALA A 1 1128 ? -2.531 3.016 6.433 1.00 75.25 1128 ALA A N 1
ATOM 8737 C CA . ALA A 1 1128 ? -1.227 2.370 6.542 1.00 75.25 1128 ALA A CA 1
ATOM 8738 C C . ALA A 1 1128 ? -0.816 2.168 8.013 1.00 75.25 1128 ALA A C 1
ATOM 8740 O O . ALA A 1 1128 ? -0.359 1.087 8.376 1.00 75.25 1128 ALA A O 1
ATOM 8741 N N . ALA A 1 1129 ? -1.024 3.178 8.866 1.00 81.31 1129 ALA A N 1
ATOM 8742 C CA . ALA A 1 1129 ? -0.728 3.105 10.298 1.00 81.31 1129 ALA A CA 1
ATOM 8743 C C . ALA A 1 1129 ? -1.570 2.047 11.015 1.00 81.31 1129 ALA A C 1
ATOM 8745 O O . ALA A 1 1129 ? -1.041 1.246 11.781 1.00 81.31 1129 ALA A O 1
ATOM 8746 N N . GLU A 1 1130 ? -2.867 2.023 10.730 1.00 84.62 1130 GLU A N 1
ATOM 8747 C CA . GLU A 1 1130 ? -3.816 1.065 11.285 1.00 84.62 1130 GLU A CA 1
ATOM 8748 C C . GLU A 1 1130 ? -3.436 -0.381 10.944 1.00 84.62 1130 GLU A C 1
ATOM 8750 O O . GLU A 1 1130 ? -3.420 -1.243 11.825 1.00 84.62 1130 GLU A O 1
ATOM 8755 N N . ARG A 1 1131 ? -3.030 -0.643 9.693 1.00 81.12 1131 ARG A N 1
ATOM 8756 C CA . ARG A 1 1131 ? -2.509 -1.959 9.284 1.00 81.12 1131 ARG A CA 1
ATOM 8757 C C . ARG A 1 1131 ? -1.287 -2.371 10.110 1.00 81.12 1131 ARG A C 1
ATOM 8759 O O . ARG A 1 1131 ? -1.279 -3.476 10.647 1.00 81.12 1131 ARG A O 1
ATOM 8766 N N . LEU A 1 1132 ? -0.304 -1.482 10.278 1.00 83.31 1132 LEU A N 1
ATOM 8767 C CA . LEU A 1 1132 ? 0.915 -1.766 11.051 1.00 83.31 1132 LEU A CA 1
ATOM 8768 C C . LEU A 1 1132 ? 0.633 -2.001 12.545 1.00 83.31 1132 LEU A C 1
ATOM 8770 O O . LEU A 1 1132 ? 1.209 -2.905 13.154 1.00 83.31 1132 LEU A O 1
ATOM 8774 N N . VAL A 1 1133 ? -0.270 -1.218 13.145 1.00 84.94 1133 VAL A N 1
ATOM 8775 C CA . VAL A 1 1133 ? -0.684 -1.396 14.546 1.00 84.94 1133 VAL A CA 1
ATOM 8776 C C . VAL A 1 1133 ? -1.369 -2.750 14.731 1.00 84.94 1133 VAL A C 1
ATOM 8778 O O . VAL A 1 1133 ? -1.030 -3.487 15.660 1.00 84.94 1133 VAL A O 1
ATOM 8781 N N . ASN A 1 1134 ? -2.290 -3.106 13.832 1.00 84.62 1134 ASN A N 1
ATOM 8782 C CA . ASN A 1 1134 ? -2.987 -4.389 13.873 1.00 84.62 1134 ASN A CA 1
ATOM 8783 C C . ASN A 1 1134 ? -2.021 -5.572 13.723 1.00 84.62 1134 ASN A C 1
ATOM 8785 O O . ASN A 1 1134 ? -2.156 -6.565 14.438 1.00 84.62 1134 ASN A O 1
ATOM 8789 N N . GLU A 1 1135 ? -1.007 -5.467 12.864 1.00 84.81 1135 GLU A N 1
ATOM 8790 C CA . GLU A 1 1135 ? 0.049 -6.479 12.746 1.00 84.81 1135 GLU A CA 1
ATOM 8791 C C . GLU A 1 1135 ? 0.816 -6.679 14.066 1.00 84.81 1135 GLU A C 1
ATOM 8793 O O . GLU A 1 1135 ? 0.988 -7.821 14.497 1.00 84.81 1135 GLU A O 1
ATOM 8798 N N . LEU A 1 1136 ? 1.195 -5.597 14.761 1.00 81.50 1136 LEU A N 1
ATOM 8799 C CA . LEU A 1 1136 ? 1.901 -5.670 16.050 1.00 81.50 1136 LEU A CA 1
ATOM 8800 C C . LEU A 1 1136 ? 1.039 -6.236 17.186 1.00 81.50 1136 LEU A C 1
ATOM 8802 O O . LEU A 1 1136 ? 1.539 -7.006 18.010 1.00 81.50 1136 LEU A O 1
ATOM 8806 N N . VAL A 1 1137 ? -0.247 -5.870 17.251 1.00 82.81 1137 VAL A N 1
ATOM 8807 C CA . VAL A 1 1137 ? -1.190 -6.446 18.228 1.00 82.81 1137 VAL A CA 1
ATOM 8808 C C . VAL A 1 1137 ? -1.287 -7.956 18.019 1.00 82.81 1137 VAL A C 1
ATOM 8810 O O . VAL A 1 1137 ? -1.168 -8.730 18.967 1.00 82.81 1137 VAL A O 1
ATOM 8813 N N . GLN A 1 1138 ? -1.435 -8.383 16.766 1.00 79.75 1138 GLN A N 1
ATOM 8814 C CA . GLN A 1 1138 ? -1.553 -9.793 16.401 1.00 79.75 1138 GLN A CA 1
ATOM 8815 C C . GLN A 1 1138 ? -0.261 -10.575 16.679 1.00 79.75 1138 GLN A C 1
ATOM 8817 O O . GLN A 1 1138 ? -0.323 -11.725 17.109 1.00 79.75 1138 GLN A O 1
ATOM 8822 N N . GLU A 1 1139 ? 0.908 -9.960 16.486 1.00 79.38 1139 GLU A N 1
ATOM 8823 C CA . GLU A 1 1139 ? 2.201 -10.546 16.852 1.00 79.38 1139 GLU A CA 1
ATOM 8824 C C . GLU A 1 1139 ? 2.324 -10.765 18.371 1.00 79.38 1139 GLU A C 1
ATOM 8826 O O . GLU A 1 1139 ? 2.756 -11.835 18.803 1.00 79.38 1139 GLU A O 1
ATOM 8831 N N . LYS A 1 1140 ? 1.893 -9.795 19.194 1.00 79.50 1140 LYS A N 1
ATOM 8832 C CA . LYS A 1 1140 ? 1.948 -9.919 20.659 1.00 79.50 1140 LYS A CA 1
ATOM 8833 C C . LYS A 1 1140 ? 0.976 -10.955 21.204 1.00 79.50 1140 LYS A C 1
ATOM 8835 O O . LYS A 1 1140 ? 1.361 -11.729 22.075 1.00 79.50 1140 LYS A O 1
ATOM 8840 N N . LEU A 1 1141 ? -0.259 -10.973 20.706 1.00 76.50 1141 LEU A N 1
ATOM 8841 C CA . LEU A 1 1141 ? -1.271 -11.929 21.159 1.00 76.50 1141 LEU A CA 1
ATOM 8842 C C . LEU A 1 1141 ? -0.836 -13.372 20.882 1.00 76.50 1141 LEU A C 1
ATOM 8844 O O . LEU A 1 1141 ? -0.922 -14.202 21.781 1.00 76.50 1141 LEU A O 1
ATOM 8848 N N . ARG A 1 1142 ? -0.239 -13.632 19.710 1.00 71.88 1142 ARG A N 1
ATOM 8849 C CA . ARG A 1 1142 ? 0.375 -14.933 19.391 1.00 71.88 1142 ARG A CA 1
ATOM 8850 C C . ARG A 1 1142 ? 1.507 -15.301 20.358 1.00 71.88 1142 ARG A C 1
ATOM 8852 O O . ARG A 1 1142 ? 1.620 -16.452 20.752 1.00 71.88 1142 ARG A O 1
ATOM 8859 N N . GLY A 1 1143 ? 2.324 -14.328 20.773 1.00 58.59 1143 GLY A N 1
ATOM 8860 C CA . GLY A 1 1143 ? 3.409 -14.553 21.736 1.00 58.59 1143 GLY A CA 1
ATOM 8861 C C . GLY A 1 1143 ? 2.950 -14.774 23.186 1.00 58.59 1143 GLY A C 1
ATOM 8862 O O . GLY A 1 1143 ? 3.594 -15.523 23.914 1.00 58.59 1143 GLY A O 1
ATOM 8863 N N . ASP A 1 1144 ? 1.850 -14.148 23.620 1.00 53.09 1144 ASP A N 1
ATOM 8864 C CA . ASP A 1 1144 ? 1.289 -14.344 24.969 1.00 53.09 1144 ASP A CA 1
ATOM 8865 C C . ASP A 1 1144 ? 0.576 -15.701 25.118 1.00 53.09 1144 ASP A C 1
ATOM 8867 O O . ASP A 1 1144 ? 0.536 -16.252 26.220 1.00 53.09 1144 ASP A O 1
ATOM 8871 N N . GLU A 1 1145 ? 0.024 -16.252 24.034 1.00 51.41 1145 GLU A N 1
ATOM 8872 C CA . GLU A 1 1145 ? -0.540 -17.610 24.007 1.00 51.41 1145 GLU A CA 1
ATOM 8873 C C . GLU A 1 1145 ? 0.546 -18.688 24.146 1.00 51.41 1145 GLU A C 1
ATOM 8875 O O . GLU A 1 1145 ? 0.337 -19.675 24.855 1.00 51.41 1145 GLU A O 1
ATOM 8880 N N . ASP A 1 1146 ? 1.730 -18.455 23.572 1.00 45.59 1146 ASP A N 1
ATOM 8881 C CA . ASP A 1 1146 ? 2.898 -19.334 23.716 1.00 45.59 1146 ASP A CA 1
ATOM 8882 C C . ASP A 1 1146 ? 3.488 -19.313 25.148 1.00 45.59 1146 ASP A C 1
ATOM 8884 O O . ASP A 1 1146 ? 3.965 -20.342 25.637 1.00 45.59 1146 ASP A O 1
ATOM 8888 N N . ASP A 1 1147 ? 3.423 -18.176 25.858 1.00 42.19 1147 ASP A N 1
ATOM 8889 C CA . ASP A 1 1147 ? 3.940 -18.026 27.234 1.00 42.19 1147 ASP A CA 1
ATOM 8890 C C . ASP A 1 1147 ? 2.987 -18.594 28.310 1.00 42.19 1147 ASP A C 1
ATOM 8892 O O . ASP A 1 1147 ? 3.439 -19.080 29.349 1.00 42.19 1147 ASP A O 1
ATOM 8896 N N . ARG A 1 1148 ? 1.662 -18.613 28.075 1.00 42.41 1148 ARG A N 1
ATOM 8897 C CA . ARG A 1 1148 ? 0.685 -19.222 29.011 1.00 42.41 1148 ARG A CA 1
ATOM 8898 C C . ARG A 1 1148 ? 0.784 -20.752 29.096 1.00 42.41 1148 ARG A C 1
ATOM 8900 O O . ARG A 1 1148 ? 0.255 -21.331 30.041 1.00 42.41 1148 ARG A O 1
ATOM 8907 N N . GLY A 1 1149 ? 1.497 -21.395 28.168 1.00 42.22 1149 GLY A N 1
ATOM 8908 C CA . GLY A 1 1149 ? 1.810 -22.828 28.198 1.00 42.22 1149 GLY A CA 1
ATOM 8909 C C . GLY A 1 1149 ? 2.957 -23.225 29.139 1.00 42.22 1149 GLY A C 1
ATOM 8910 O O . GLY A 1 1149 ? 3.276 -24.409 29.234 1.00 42.22 1149 GLY A O 1
ATOM 8911 N N . ARG A 1 1150 ? 3.601 -22.279 29.841 1.00 37.22 1150 ARG A N 1
ATOM 8912 C CA . ARG A 1 1150 ? 4.675 -22.568 30.807 1.00 37.22 1150 ARG A CA 1
ATOM 8913 C C . ARG A 1 1150 ? 4.335 -21.979 32.176 1.00 37.22 1150 ARG A C 1
ATOM 8915 O O . ARG A 1 1150 ? 4.244 -20.769 32.355 1.00 37.22 1150 ARG A O 1
ATOM 8922 N N . GLY A 1 1151 ? 4.117 -22.864 33.148 1.00 30.66 1151 GLY A N 1
ATOM 8923 C CA . GLY A 1 1151 ? 3.758 -22.521 34.523 1.00 30.66 1151 GLY A CA 1
ATOM 8924 C C . GLY A 1 1151 ? 4.753 -21.574 35.208 1.00 30.66 1151 GLY A C 1
ATOM 8925 O O . GLY A 1 1151 ? 5.962 -21.638 35.001 1.00 30.66 1151 GLY A O 1
ATOM 8926 N N . ARG A 1 1152 ? 4.196 -20.691 36.044 1.00 35.12 1152 ARG A N 1
ATOM 8927 C CA . ARG A 1 1152 ? 4.866 -19.648 36.833 1.00 35.12 1152 ARG A CA 1
ATOM 8928 C C . ARG A 1 1152 ? 5.957 -20.194 37.767 1.00 35.12 1152 ARG A C 1
ATOM 8930 O O . ARG A 1 1152 ? 5.638 -20.934 38.690 1.00 35.12 1152 ARG A O 1
ATOM 8937 N N . SER A 1 1153 ? 7.155 -19.612 37.695 1.00 29.92 1153 SER A N 1
ATOM 8938 C CA . SER A 1 1153 ? 7.859 -19.139 38.894 1.00 29.92 1153 SER A CA 1
ATOM 8939 C C . SER A 1 1153 ? 8.881 -18.047 38.567 1.00 29.92 1153 SER A C 1
ATOM 8941 O O . SER A 1 1153 ? 9.722 -18.195 37.689 1.00 29.92 1153 SER A O 1
ATOM 8943 N N . ASP A 1 1154 ? 8.795 -16.997 39.373 1.00 30.91 1154 ASP A N 1
ATOM 8944 C CA . ASP A 1 1154 ? 9.723 -15.895 39.608 1.00 30.91 1154 ASP A CA 1
ATOM 8945 C C . ASP A 1 1154 ? 9.678 -14.631 38.728 1.00 30.91 1154 ASP A C 1
ATOM 8947 O O . ASP A 1 1154 ? 10.409 -14.384 37.769 1.00 30.91 1154 ASP A O 1
ATOM 8951 N N . SER A 1 1155 ? 8.796 -13.750 39.191 1.00 35.62 1155 SER A N 1
ATOM 8952 C CA . SER A 1 1155 ? 8.749 -12.319 38.962 1.00 35.62 1155 SER A CA 1
ATOM 8953 C C . SER A 1 1155 ? 10.054 -11.620 39.361 1.00 35.62 1155 SER A C 1
ATOM 8955 O O . SER A 1 1155 ? 10.318 -11.460 40.549 1.00 35.62 1155 SER A O 1
ATOM 8957 N N . ARG A 1 1156 ? 10.800 -11.070 38.392 1.00 29.34 1156 ARG A N 1
ATOM 8958 C CA . ARG A 1 1156 ? 11.644 -9.870 38.589 1.00 29.34 1156 ARG A CA 1
ATOM 8959 C C . ARG A 1 1156 ? 11.982 -9.184 37.255 1.00 29.34 1156 ARG A C 1
ATOM 8961 O O . ARG A 1 1156 ? 12.934 -9.514 36.563 1.00 29.34 1156 ARG A O 1
ATOM 8968 N N . LYS A 1 1157 ? 11.154 -8.179 36.939 1.00 38.34 1157 LYS A N 1
ATOM 8969 C CA . LYS A 1 1157 ? 11.435 -6.942 36.177 1.00 38.34 1157 LYS A CA 1
ATOM 8970 C C . LYS A 1 1157 ? 12.500 -7.042 35.063 1.00 38.34 1157 LYS A C 1
ATOM 8972 O O . LYS A 1 1157 ? 13.630 -6.599 35.251 1.00 38.34 1157 LYS A O 1
ATOM 8977 N N . ARG A 1 1158 ? 12.110 -7.451 33.850 1.00 26.17 1158 ARG A N 1
ATOM 8978 C CA . ARG A 1 1158 ? 12.885 -7.156 32.629 1.00 26.17 1158 ARG A CA 1
ATOM 8979 C C . ARG A 1 1158 ? 12.257 -6.004 31.855 1.00 26.17 1158 ARG A C 1
ATOM 8981 O O . ARG A 1 1158 ? 11.245 -6.136 31.181 1.00 26.17 1158 ARG A O 1
ATOM 8988 N N . SER A 1 1159 ? 12.888 -4.844 32.016 1.00 28.31 1159 SER A N 1
ATOM 8989 C CA . SER A 1 1159 ? 12.701 -3.669 31.165 1.00 28.31 1159 SER A CA 1
ATOM 8990 C C . SER A 1 1159 ? 13.154 -3.976 29.731 1.00 28.31 1159 SER A C 1
ATOM 8992 O O . SER A 1 1159 ? 14.064 -4.788 29.554 1.00 28.31 1159 SER A O 1
ATOM 8994 N N . PRO A 1 1160 ? 12.610 -3.309 28.701 1.00 28.67 1160 PRO A N 1
ATOM 8995 C CA . PRO A 1 1160 ? 12.954 -3.637 27.324 1.00 28.67 1160 PRO A CA 1
ATOM 8996 C C . PRO A 1 1160 ? 14.374 -3.133 26.994 1.00 28.67 1160 PRO A C 1
ATOM 8998 O O . PRO A 1 1160 ? 14.800 -2.107 27.550 1.00 28.67 1160 PRO A O 1
ATOM 9001 N N . PRO A 1 1161 ? 15.137 -3.784 26.094 1.00 27.11 1161 PRO A N 1
ATOM 9002 C CA . PRO A 1 1161 ? 16.484 -3.340 25.782 1.00 27.11 1161 PRO A CA 1
ATOM 9003 C C . PRO A 1 1161 ? 16.422 -1.994 25.057 1.00 27.11 1161 PRO A C 1
ATOM 9005 O O . PRO A 1 1161 ? 15.784 -1.813 24.021 1.00 27.11 1161 PRO A O 1
ATOM 9008 N N . ARG A 1 1162 ? 17.086 -1.007 25.654 1.00 25.50 1162 ARG A N 1
ATOM 9009 C CA . ARG A 1 1162 ? 17.347 0.299 25.058 1.00 25.50 1162 ARG A CA 1
ATOM 9010 C C . ARG A 1 1162 ? 18.190 0.104 23.793 1.00 25.50 1162 ARG A C 1
ATOM 9012 O O . ARG A 1 1162 ? 19.363 -0.247 23.899 1.00 25.50 1162 ARG A O 1
ATOM 9019 N N . ARG A 1 1163 ? 17.648 0.429 22.615 1.00 26.36 1163 ARG A N 1
ATOM 9020 C CA . ARG A 1 1163 ? 18.484 0.860 21.485 1.00 26.36 1163 ARG A CA 1
ATOM 9021 C C . ARG A 1 1163 ? 18.959 2.279 21.783 1.00 26.36 1163 ARG A C 1
ATOM 9023 O O . ARG A 1 1163 ? 18.188 3.238 21.762 1.00 26.36 1163 ARG A O 1
ATOM 9030 N N . ASP A 1 1164 ? 20.232 2.376 22.149 1.00 25.53 1164 ASP A N 1
ATOM 9031 C CA . ASP A 1 1164 ? 20.924 3.629 22.420 1.00 25.53 1164 ASP A CA 1
ATOM 9032 C C . ASP A 1 1164 ? 21.028 4.438 21.121 1.00 25.53 1164 ASP A C 1
ATOM 9034 O O . ASP A 1 1164 ? 21.828 4.164 20.225 1.00 25.53 1164 ASP A O 1
ATOM 9038 N N . SER A 1 1165 ? 20.165 5.443 21.014 1.00 28.28 1165 SER A N 1
ATOM 9039 C CA . SER A 1 1165 ? 20.253 6.489 20.010 1.00 28.28 1165 SER A CA 1
ATOM 9040 C C . SER A 1 1165 ? 21.412 7.414 20.376 1.00 28.28 1165 SER A C 1
ATOM 9042 O O . SER A 1 1165 ? 21.234 8.459 20.999 1.00 28.28 1165 SER A O 1
ATOM 9044 N N . ARG A 1 1166 ? 22.633 7.073 19.977 1.00 31.02 1166 ARG A N 1
ATOM 9045 C CA . ARG A 1 1166 ? 23.735 8.043 19.970 1.00 31.02 1166 ARG A CA 1
ATOM 9046 C C . ARG A 1 1166 ? 24.537 7.943 18.681 1.00 31.02 1166 ARG A C 1
ATOM 9048 O O . ARG A 1 1166 ? 25.685 7.521 18.677 1.00 31.02 1166 ARG A O 1
ATOM 9055 N N . ARG A 1 1167 ? 23.957 8.460 17.596 1.00 26.83 1167 ARG A N 1
ATOM 9056 C CA . ARG A 1 1167 ? 24.733 9.212 16.606 1.00 26.83 1167 ARG A CA 1
ATOM 9057 C C . ARG A 1 1167 ? 24.251 10.650 16.600 1.00 26.83 1167 ARG A C 1
ATOM 9059 O O . ARG A 1 1167 ? 23.363 11.033 15.859 1.00 26.83 1167 ARG A O 1
ATOM 9066 N N . ARG A 1 1168 ? 24.887 11.420 17.487 1.00 26.78 1168 ARG A N 1
ATOM 9067 C CA . ARG A 1 1168 ? 25.108 12.844 17.276 1.00 26.78 1168 ARG A CA 1
ATOM 9068 C C . ARG A 1 1168 ? 25.764 13.003 15.906 1.00 26.78 1168 ARG A C 1
ATOM 9070 O O . ARG A 1 1168 ? 26.783 12.367 15.636 1.00 26.78 1168 ARG A O 1
ATOM 9077 N N . SER A 1 1169 ? 25.198 13.889 15.100 1.00 42.91 1169 SER A N 1
ATOM 9078 C CA . SER A 1 1169 ? 25.950 14.604 14.072 1.00 42.91 1169 SER A CA 1
ATOM 9079 C C . SER A 1 1169 ? 27.246 15.164 14.676 1.00 42.91 1169 SER A C 1
ATOM 9081 O O . SER A 1 1169 ? 27.249 15.589 15.837 1.00 42.91 1169 SER A O 1
ATOM 9083 N N . PRO A 1 1170 ? 28.321 15.267 13.887 1.00 33.25 1170 PRO A N 1
ATOM 9084 C CA . PRO A 1 1170 ? 28.928 16.583 13.850 1.00 33.25 1170 PRO A CA 1
ATOM 9085 C C . PRO A 1 1170 ? 29.230 17.047 12.435 1.00 33.25 1170 PRO A C 1
ATOM 9087 O O . PRO A 1 1170 ? 29.884 16.394 11.624 1.00 33.25 1170 PRO A O 1
ATOM 9090 N N . ALA A 1 1171 ? 28.760 18.267 12.218 1.00 24.56 1171 ALA A N 1
ATOM 9091 C CA . ALA A 1 1171 ? 29.265 19.185 11.238 1.00 24.56 1171 ALA A CA 1
ATOM 9092 C C . ALA A 1 1171 ? 30.782 19.381 11.373 1.00 24.56 1171 ALA A C 1
ATOM 9094 O O . ALA A 1 1171 ? 31.376 19.335 12.451 1.00 24.56 1171 ALA A O 1
ATOM 9095 N N . ARG A 1 1172 ? 31.351 19.671 10.209 1.00 31.56 1172 ARG A N 1
ATOM 9096 C CA . ARG A 1 1172 ? 32.696 20.166 9.961 1.00 31.56 1172 ARG A CA 1
ATOM 9097 C C . ARG A 1 1172 ? 33.037 21.376 10.837 1.00 31.56 1172 ARG A C 1
ATOM 9099 O O . ARG A 1 1172 ? 32.266 22.330 10.913 1.00 31.56 1172 ARG A O 1
ATOM 9106 N N . ARG A 1 1173 ? 34.269 21.388 11.342 1.00 24.81 1173 ARG A N 1
ATOM 9107 C CA . ARG A 1 1173 ? 35.078 22.599 11.502 1.00 24.81 1173 ARG A CA 1
ATOM 9108 C C . ARG A 1 1173 ? 36.386 22.393 10.737 1.00 24.81 1173 ARG A C 1
ATOM 9110 O O . ARG A 1 1173 ? 37.202 21.561 11.106 1.00 24.81 1173 ARG A O 1
ATOM 9117 N N . SER A 1 1174 ? 36.532 23.132 9.641 1.00 36.00 1174 SER A N 1
ATOM 9118 C CA . SER A 1 1174 ? 37.821 23.662 9.165 1.00 36.00 1174 SER A CA 1
ATOM 9119 C C . SER A 1 1174 ? 38.282 24.737 10.181 1.00 36.00 1174 SER A C 1
ATOM 9121 O O . SER A 1 1174 ? 37.423 25.179 10.953 1.00 36.00 1174 SER A O 1
ATOM 9123 N N . PRO A 1 1175 ? 39.548 25.201 10.237 1.00 42.94 1175 PRO A N 1
ATOM 9124 C CA . PRO A 1 1175 ? 40.374 25.642 9.102 1.00 42.94 1175 PRO A CA 1
ATOM 9125 C C . PRO A 1 1175 ? 41.845 25.144 9.258 1.00 42.94 1175 PRO A C 1
ATOM 9127 O O . PRO A 1 1175 ? 42.152 24.441 10.204 1.00 42.94 1175 PRO A O 1
ATOM 9130 N N . SER A 1 1176 ? 42.831 25.399 8.398 1.00 25.23 1176 SER A N 1
ATOM 9131 C CA . SER A 1 1176 ? 43.213 26.708 7.894 1.00 25.23 1176 SER A CA 1
ATOM 9132 C C . SER A 1 1176 ? 44.550 26.605 7.123 1.00 25.23 1176 SER A C 1
ATOM 9134 O O . SER A 1 1176 ? 45.394 25.790 7.476 1.00 25.23 1176 SER A O 1
ATOM 9136 N N . TYR A 1 1177 ? 44.711 27.515 6.159 1.00 25.84 1177 TYR A N 1
ATOM 9137 C CA . TYR A 1 1177 ? 45.953 28.126 5.657 1.00 25.84 1177 TYR A CA 1
ATOM 9138 C C . TYR A 1 1177 ? 46.864 27.434 4.624 1.00 25.84 1177 TYR A C 1
ATOM 9140 O O . TYR A 1 1177 ? 47.531 26.447 4.894 1.00 25.84 1177 TYR A O 1
ATOM 9148 N N . ARG A 1 1178 ? 46.905 28.129 3.465 1.00 26.92 1178 ARG A N 1
ATOM 9149 C CA . ARG A 1 1178 ? 48.051 28.584 2.643 1.00 26.92 1178 ARG A CA 1
ATOM 9150 C C . ARG A 1 1178 ? 49.162 27.555 2.388 1.00 26.92 1178 ARG A C 1
ATOM 9152 O O . ARG A 1 1178 ? 49.814 27.104 3.308 1.00 26.92 1178 ARG A O 1
ATOM 9159 N N . GLY A 1 1179 ? 49.488 27.200 1.152 1.00 24.80 1179 GLY A N 1
ATOM 9160 C CA . GLY A 1 1179 ? 49.587 28.055 -0.030 1.00 24.80 1179 GLY A CA 1
ATOM 9161 C C . GLY A 1 1179 ? 51.052 28.068 -0.465 1.00 24.80 1179 GLY A C 1
ATOM 9162 O O . GLY A 1 1179 ? 51.916 28.324 0.365 1.00 24.80 1179 GLY A O 1
ATOM 9163 N N . GLY A 1 1180 ? 51.332 27.782 -1.737 1.00 26.84 1180 GLY A N 1
ATOM 9164 C CA . GLY A 1 1180 ? 52.694 27.886 -2.263 1.00 26.84 1180 GLY A CA 1
ATOM 9165 C C . GLY A 1 1180 ? 52.968 27.021 -3.488 1.00 26.84 1180 GLY A C 1
ATOM 9166 O O . GLY A 1 1180 ? 53.425 25.899 -3.348 1.00 26.84 1180 GLY A O 1
ATOM 9167 N N . GLY A 1 1181 ? 52.686 27.583 -4.666 1.00 26.53 1181 GLY A N 1
ATOM 9168 C CA . GLY A 1 1181 ? 53.703 27.810 -5.701 1.00 26.53 1181 GLY A CA 1
ATOM 9169 C C . GLY A 1 1181 ? 54.279 26.637 -6.505 1.00 26.53 1181 GLY A C 1
ATOM 9170 O O . GLY A 1 1181 ? 55.047 25.851 -5.974 1.00 26.53 1181 GLY A O 1
ATOM 9171 N N . GLY A 1 1182 ? 54.047 26.700 -7.828 1.00 26.47 1182 GLY A N 1
ATOM 9172 C CA . GLY A 1 1182 ? 54.968 26.266 -8.898 1.00 26.47 1182 GLY A CA 1
ATOM 9173 C C . GLY A 1 1182 ? 55.126 24.750 -9.067 1.00 26.47 1182 GLY A C 1
ATOM 9174 O O . GLY A 1 1182 ? 55.192 24.008 -8.111 1.00 26.47 1182 GLY A O 1
ATOM 9175 N N . GLY A 1 1183 ? 55.210 24.156 -10.248 1.00 27.38 1183 GLY A N 1
ATOM 9176 C CA . GLY A 1 1183 ? 55.412 24.644 -11.598 1.00 27.38 1183 GLY A CA 1
ATOM 9177 C C . GLY A 1 1183 ? 55.894 23.446 -12.429 1.00 27.38 1183 GLY A C 1
ATOM 9178 O O . GLY A 1 1183 ? 56.771 22.720 -11.994 1.00 27.38 1183 GLY A O 1
ATOM 9179 N N . ARG A 1 1184 ? 55.278 23.262 -13.601 1.00 27.70 1184 ARG A N 1
ATOM 9180 C CA . ARG A 1 1184 ? 55.800 22.664 -14.848 1.00 27.70 1184 ARG A CA 1
ATOM 9181 C C . ARG A 1 1184 ? 56.602 21.335 -14.842 1.00 27.70 1184 ARG A C 1
ATOM 9183 O O . ARG A 1 1184 ? 57.729 21.269 -14.385 1.00 27.70 1184 ARG A O 1
ATOM 9190 N N . ARG A 1 1185 ? 56.071 20.450 -15.703 1.00 28.11 1185 ARG A N 1
ATOM 9191 C CA . ARG A 1 1185 ? 56.723 19.656 -16.772 1.00 28.11 1185 ARG A CA 1
ATOM 9192 C C . ARG A 1 1185 ? 57.410 18.315 -16.454 1.00 28.11 1185 ARG A C 1
ATOM 9194 O O . ARG A 1 1185 ? 58.390 18.227 -15.736 1.00 28.11 1185 ARG A O 1
ATOM 9201 N N . ASP A 1 1186 ? 56.890 17.340 -17.202 1.00 28.12 1186 ASP A N 1
ATOM 9202 C CA . ASP A 1 1186 ? 57.564 16.339 -18.033 1.00 28.12 1186 ASP A CA 1
ATOM 9203 C C . ASP A 1 1186 ? 58.304 15.128 -17.438 1.00 28.12 1186 ASP A C 1
ATOM 9205 O O . ASP A 1 1186 ? 59.376 15.201 -16.856 1.00 28.12 1186 ASP A O 1
ATOM 9209 N N . SER A 1 1187 ? 57.788 13.981 -17.899 1.00 28.31 1187 SER A N 1
ATOM 9210 C CA . SER A 1 1187 ? 58.517 12.872 -18.529 1.00 28.31 1187 SER A CA 1
ATOM 9211 C C . SER A 1 1187 ? 59.165 11.773 -17.670 1.00 28.31 1187 SER A C 1
ATOM 9213 O O . SER A 1 1187 ? 60.158 11.959 -16.989 1.00 28.31 1187 SER A O 1
ATOM 9215 N N . ARG A 1 1188 ? 58.579 10.579 -17.864 1.00 28.55 1188 ARG A N 1
ATOM 9216 C CA . ARG A 1 1188 ? 59.176 9.278 -18.239 1.00 28.55 1188 ARG A CA 1
ATOM 9217 C C . ARG A 1 1188 ? 60.297 8.633 -17.396 1.00 28.55 1188 ARG A C 1
ATOM 9219 O O . ARG A 1 1188 ? 61.344 9.204 -17.161 1.00 28.55 1188 ARG A O 1
ATOM 9226 N N . ALA A 1 1189 ? 60.084 7.314 -17.249 1.00 29.97 1189 ALA A N 1
ATOM 9227 C CA . ALA A 1 1189 ? 61.048 6.203 -17.148 1.00 29.97 1189 ALA A CA 1
ATOM 9228 C C . ALA A 1 1189 ? 61.802 6.069 -15.809 1.00 29.97 1189 ALA A C 1
ATOM 9230 O O . ALA A 1 1189 ? 62.567 6.931 -15.415 1.00 29.97 1189 ALA A O 1
ATOM 9231 N N . ARG A 1 1190 ? 61.428 5.083 -14.978 1.00 29.17 1190 ARG A N 1
ATOM 9232 C CA . ARG A 1 1190 ? 61.857 3.658 -14.954 1.00 29.17 1190 ARG A CA 1
ATOM 9233 C C . ARG A 1 1190 ? 63.273 3.455 -14.400 1.00 29.17 1190 ARG A C 1
ATOM 9235 O O . ARG A 1 1190 ? 64.216 3.813 -15.084 1.00 29.17 1190 ARG A O 1
ATOM 9242 N N . ASN A 1 1191 ? 63.306 2.723 -13.274 1.00 29.66 1191 ASN A N 1
ATOM 9243 C CA . ASN A 1 1191 ? 64.360 1.849 -12.725 1.00 29.66 1191 ASN A CA 1
ATOM 9244 C C . ASN A 1 1191 ? 65.754 2.491 -12.528 1.00 29.66 1191 ASN A C 1
ATOM 9246 O O . ASN A 1 1191 ? 66.221 3.271 -13.330 1.00 29.66 1191 ASN A O 1
ATOM 9250 N N . ASP A 1 1192 ? 66.524 2.214 -11.485 1.00 30.31 1192 ASP A N 1
ATOM 9251 C CA . ASP A 1 1192 ? 66.630 0.984 -10.720 1.00 30.31 1192 ASP A CA 1
ATOM 9252 C C . ASP A 1 1192 ? 67.407 1.243 -9.417 1.00 30.31 1192 ASP A C 1
ATOM 9254 O O . ASP A 1 1192 ? 68.297 2.085 -9.370 1.00 30.31 1192 ASP A O 1
ATOM 9258 N N . SER A 1 1193 ? 67.121 0.423 -8.409 1.00 28.86 1193 SER A N 1
ATOM 9259 C CA . SER A 1 1193 ? 68.053 -0.086 -7.395 1.00 28.86 1193 SER A CA 1
ATOM 9260 C C . SER A 1 1193 ? 68.978 0.882 -6.612 1.00 28.86 1193 SER A C 1
ATOM 9262 O O . SER A 1 1193 ? 69.967 1.402 -7.115 1.00 28.86 1193 SER A O 1
ATOM 9264 N N . ARG A 1 1194 ? 68.796 0.941 -5.284 1.00 27.62 1194 ARG A N 1
ATOM 9265 C CA . ARG A 1 1194 ? 69.640 0.230 -4.286 1.00 27.62 1194 ARG A CA 1
ATOM 9266 C C . ARG A 1 1194 ? 69.472 0.823 -2.876 1.00 27.62 1194 ARG A C 1
ATOM 9268 O O . ARG A 1 1194 ? 69.664 2.009 -2.657 1.00 27.62 1194 ARG A O 1
ATOM 9275 N N . ARG A 1 1195 ? 69.251 -0.090 -1.918 1.00 28.19 1195 ARG A N 1
ATOM 9276 C CA . ARG A 1 1195 ? 69.453 0.021 -0.456 1.00 28.19 1195 ARG A CA 1
ATOM 9277 C C . ARG A 1 1195 ? 68.510 0.941 0.339 1.00 28.19 1195 ARG A C 1
ATOM 9279 O O . ARG A 1 1195 ? 68.889 2.046 0.706 1.00 28.19 1195 ARG A O 1
ATOM 9286 N N . ARG A 1 1196 ? 67.354 0.415 0.749 1.00 27.91 1196 ARG A N 1
ATOM 9287 C CA . ARG A 1 1196 ? 67.035 0.010 2.139 1.00 27.91 1196 ARG A CA 1
ATOM 9288 C C . ARG A 1 1196 ? 65.556 -0.294 2.309 1.00 27.91 1196 ARG A C 1
ATOM 9290 O O . ARG A 1 1196 ? 64.737 0.510 1.816 1.00 27.91 1196 ARG A O 1
#

Radius of gyration: 38.67 Å; chains: 1; bounding box: 112×107×89 Å

InterPro domains:
  IPR004087 K Homology domain [SM00322] (636-701)
  IPR004087 K Homology domain [SM00322] (715-788)
  IPR004087 K Homology domain [SM00322] (814-877)
  IPR004087 K Homology domain [SM00322] (891-970)
  IPR004087 K Homology domain [SM00322] (986-1049)
  IPR004087 K Homology domain [SM00322] (1063-1142)
  IPR004088 K Homology domain, type 1 [PF00013] (641-695)
  IPR010280 (Uracil-5)-methyltransferase family [PF05958] (240-603)
  IPR010280 (Uracil-5)-methyltransferase family [PS51687] (229-609)
  IPR011869 tRNA/tmRNA (uracil-C(5))-methyltransferase, TrmA [PTHR47790] (240-605)
  IPR029063 S-adenosyl-L-methionine-dependent methyltransferase superfamily [G3DSA:3.40.50.150] (243-603)
  IPR029063 S-adenosyl-L-methionine-dependent methyltransferase superfamily [SSF53335] (240-581)
  IPR030390 RNA methyltransferase TrmA, active site [PS01230] (542-570)
  IPR036612 K Homology domain, type 1 superfamily [SSF54791] (634-701)
  IPR036612 K Homology domain, type 1 superfamily [SSF54791] (719-788)
  IPR036612 K Homology domain, type 1 superfamily [SSF54791] (1067-1141)

Secondary structure (DSSP, 8-state):
---S--HHHHHHHHHHHHHHHHHHHHHHH--SEEEEET-TTTHHHHHHHHTTS-SEEEEE-S---TTHHHHHHHHHTTS-S-EEEE-S-HHHHHHHHTTSSS-EEEEEEEE-HHHHHHHHHHHHHTT-EEEEEE-----SSSHHHHHHHHTT--HHHHHHHHHHHHHHHTT-EEEEEE--TTT-S--EEEEEETT-----TTSHHHHHHHHHHHHHHH--------------HHHHHHHHHHHHHHHHHHHHHHHHHHGGGGGG-EEEPPPSSS-B-EEEEEETTPPP-SSS-TTSEEEEE-SSSEEEEESS-GGGB-HHHHHHHHHHHHHGGG-TTEEEEEEEE-TTSEEEEEEEEPTTPPPPPHHHHHHHHHHHHHH-TT-SEEEEEEEETTEEEEESTT--EEEEEEEETTTEEEEEEEETTS---S-HHHHHHHHHHHHHHHHHHHTT---EEEEES-TTTHHHHHHGGGSSEEEEEES-HHHHHHHHHHHHHTT-SSEEEEE--HHHHHHHHTTTSEEEEEETTEEEEEEEEEEEE---TT---HHHHHHHTTSSEEEEEES-HHHHHHHHHHHTTTEEEEEEEEE--STTSS--EEEEEEEESHHHHTTT-SS-SSHHHHHTTTTTS-TT-EEEEEE--HHHHHHHH-GGGHHHHHHHHHH--EEEEETTTTEEEEEESHHHHHHHHHHHHHHHHTTTSSEEE-GGG-STTEEEEEEEGGGHHHHH-GGGHHHHHHHHHHT-EEEEEEETTPPPPTTEEEEEEES-HHHHHHHHHHHHHHHHHHSTTHHHHHHHHHHHTTTT-STTS--EEEEEE--HHHHHHHH-GGGHHHHHHHHHH--EEEEETTEEEEEE-HHHHHHHHHHHHHHHHHHHS-B--TTGGG-TTEEEEEE-TTTHHHHH-GGGHHHHHHHHHHT-EEEEE--TT-SS--TTPPEEEEEES-HHHHHHHHHHHHHHHHHHSTTTTTTT---B----SSSEEEEEEPPHHHHHHHH-GGGHHHHHHHHHHTSEEEEETTEEEEEE-HHHHHHHHHHHHHHHHHHHS--B----TT-TTEEEE---HHHHHHHH-TTSHHHHHHHHHHT-EEEEEE-TTS-EEEEEE---PPPTTS--HHHHHHHHHHHHHHHHHHHHHHHTTS--------PPP-----------------------------------